Protein AF-0000000085048869 (afdb_homodimer)

Organism: Asticcacaulis excentricus (strain ATCC 15261 / DSM 4724 / KCTC 12464 / NCIMB 9791 / VKM B-1370 / CB 48) (NCBI:txid573065)

pLDDT: mean 92.08, std 17.85, range [15.2, 98.94]

Solvent-accessible surface area (backbone atoms only — not comparable to full-atom values): 56813 Å² total; per-residue (Å²): 141,88,68,90,86,80,84,90,86,91,78,81,74,83,70,75,88,88,70,87,72,85,80,80,77,76,76,71,74,71,75,73,77,73,66,50,45,48,76,35,71,64,70,73,82,61,78,89,55,80,82,59,32,39,22,7,27,61,40,48,70,50,78,78,85,81,79,53,64,50,73,42,52,26,58,82,47,65,34,72,35,74,59,72,57,54,25,37,69,18,43,53,53,34,50,54,54,49,70,65,50,80,67,43,26,20,46,38,41,62,62,29,32,30,27,35,68,62,70,45,73,47,66,56,48,34,31,34,44,36,35,55,25,38,53,95,79,10,12,34,43,33,35,84,65,36,38,71,78,60,56,83,70,67,72,56,49,65,56,51,52,45,37,59,74,67,65,43,58,40,73,39,76,82,66,64,39,79,40,68,50,32,77,36,46,86,42,69,24,39,40,26,36,35,58,84,90,58,76,76,69,92,79,57,74,91,73,65,72,87,77,52,70,68,35,41,46,44,36,28,51,54,68,32,37,50,36,31,34,73,53,40,87,87,60,54,62,69,40,61,37,30,39,30,32,36,18,73,58,31,91,72,17,49,50,54,37,71,39,48,50,91,61,86,71,76,72,19,54,71,62,27,73,52,44,89,44,63,62,42,71,47,66,43,32,30,63,39,73,59,81,41,34,33,35,41,62,53,53,33,90,54,51,29,25,89,78,30,49,33,35,33,28,59,65,84,60,35,33,51,31,36,39,33,21,22,19,41,37,39,59,81,45,77,66,78,46,83,48,45,36,62,23,41,23,45,33,18,42,30,31,31,36,35,27,38,37,36,39,33,31,34,32,29,31,32,24,37,35,41,39,30,57,24,23,21,24,28,38,31,45,35,34,35,34,44,85,34,59,14,47,27,38,42,37,38,20,35,25,28,20,31,24,38,33,46,32,39,36,59,27,48,30,76,29,48,42,26,40,23,39,34,16,29,32,32,33,39,33,49,28,37,25,67,41,69,32,42,41,28,41,21,17,32,61,11,28,40,28,37,41,20,28,29,37,30,23,39,66,39,41,80,54,95,91,37,38,32,37,68,36,36,38,58,60,63,58,69,44,31,26,42,20,28,21,41,45,25,36,37,33,33,36,35,38,40,68,87,43,64,62,64,84,85,46,59,38,34,36,29,41,36,87,48,32,36,30,30,32,40,38,18,31,28,32,77,39,41,58,46,79,48,46,84,39,44,67,40,81,41,46,70,29,20,38,41,63,57,44,57,33,56,46,60,48,46,34,53,54,53,57,68,75,98,145,84,79,80,76,68,81,88,80,90,83,82,72,92,75,73,89,82,72,80,75,76,75,78,75,77,75,72,75,72,76,75,77,75,69,50,44,48,75,36,72,66,72,72,82,62,80,88,54,80,81,57,32,41,24,7,28,62,42,48,71,49,74,78,84,80,79,54,63,50,74,43,53,27,57,82,47,64,34,71,35,76,59,73,58,55,25,36,69,17,42,53,52,34,52,54,53,48,71,66,49,80,67,42,26,21,45,38,41,62,61,28,31,33,27,35,68,63,71,46,73,46,68,57,49,34,30,32,43,34,34,53,24,38,54,96,79,9,11,34,43,34,37,82,66,37,38,72,77,61,56,82,69,69,72,56,48,66,55,51,51,45,37,61,75,68,65,41,57,39,72,38,75,81,66,66,40,76,40,67,50,32,77,35,47,86,42,68,24,39,40,26,36,35,57,86,92,57,76,77,70,91,79,55,76,91,74,64,70,86,77,50,69,69,36,41,47,45,36,28,52,55,68,33,37,51,37,30,34,72,51,40,88,86,60,55,61,67,40,60,37,31,39,31,33,34,17,74,57,32,91,72,16,49,50,54,38,72,40,48,49,91,61,86,69,76,70,20,56,70,62,27,72,50,46,89,45,64,62,42,72,45,67,44,32,29,63,38,71,57,79,41,35,33,34,42,61,52,54,33,91,55,53,28,25,88,77,30,50,32,36,33,28,59,65,85,60,35,34,50,31,36,41,33,21,23,20,42,36,40,58,82,46,77,66,78,46,83,48,46,36,62,23,41,22,44,32,19,43,30,30,32,37,34,26,38,37,35,39,33,30,34,31,28,32,32,25,36,36,40,40,30,58,26,23,20,23,29,37,32,45,36,34,35,33,44,83,35,60,14,47,26,38,42,39,39,21,35,24,29,19,31,24,37,32,45,33,39,35,60,28,49,29,76,30,48,43,27,41,22,38,37,17,28,32,31,32,39,33,47,29,36,26,68,39,69,30,43,40,26,41,20,17,33,62,11,28,42,27,36,42,21,29,29,35,29,22,39,66,37,42,79,54,95,91,37,38,32,36,69,37,36,38,56,60,63,56,69,45,32,27,42,20,29,20,40,43,25,34,35,32,33,34,36,40,41,68,87,45,65,61,64,85,87,46,59,36,35,35,28,42,37,89,48,31,35,30,30,32,40,38,19,31,29,32,77,37,42,59,46,79,50,45,84,40,44,69,39,82,42,46,72,27,21,38,41,62,56,45,56,32,57,47,60,48,47,35,53,54,52,57,69,75,98

Radius of gyration: 37.68 Å; Cα contacts (8 Å, |Δi|>4): 3120; chains: 2; bounding box: 87×112×118 Å

InterPro domains:
  IPR006311 Twin-arginine translocation pathway, signal sequence [PS51318] (1-33)
  IPR011050 Pectin lyase fold/virulence factor [SSF51126] (66-442)
  IPR012334 Pectin lyase fold [G3DSA:2.160.20.10] (70-158)
  IPR024535 Rhamnogalacturonase A/B/Epimerase-like, pectate lyase domain [PF12708] (72-134)

Sequence (1128 aa):
MSDTPSRRDTLRQLSALAGAGLTGMGLSGEALSRTPFTRTHTLPSLKGLPDYSYAGYGFGVAPIPSEPGTVIDVRSFGAKGDGETDDSPAVREALAAAHRVEGKVTLRFPAGRFVLTEVLRIERSNFVFEGAGQDDEGTTLYFPRPLRLVDETQTLKELREYIRKENKRQVEKDRNIDYWFSEYSWSEGFIRVGIPGVRYAEYLPEYDTPPDIVTAGASGAKWTRQLEVADASGITPGQILQIQWFADKGRDSAILRSLYGDTTRTLGQRHYDNPARALISQTTRVISVKGRRLELGDPLLHAVSAAQPARLVRRAFLTDVGIQGLRIEFPDAPAFGHHLEEGYNAIALNEMFDGWVRDVTIHNADSGILTYDSASLTLSGIATTGAREAHYSVHVGNAHNVLVKDVRVANPVVHPLSVNTQATRAVYSRAVVLMRGLIDQHAGANHENLFDAVRLHIRPKKADGVWVHDTWAGGGAPYWQPNHGLHNSTWNLEVVIEGGAPWSAEVTLRGLKQGIGENVIGVYGNRRLSVIYPDAARIEGINVCIEAAPSLYDHQLAQRQTRTMSDTPSRRDTLRQLSALAGAGLTGMGLSGEALSRTPFTRTHTLPSLKGLPDYSYAGYGFGVAPIPSEPGTVIDVRSFGAKGDGETDDSPAVREALAAAHRVEGKVTLRFPAGRFVLTEVLRIERSNFVFEGAGQDDEGTTLYFPRPLRLVDETQTLKELREYIRKENKRQVEKDRNIDYWFSEYSWSEGFIRVGIPGVRYAEYLPEYDTPPDIVTAGASGAKWTRQLEVADASGITPGQILQIQWFADKGRDSAILRSLYGDTTRTLGQRHYDNPARALISQTTRVISVKGRRLELGDPLLHAVSAAQPARLVRRAFLTDVGIQGLRIEFPDAPAFGHHLEEGYNAIALNEMFDGWVRDVTIHNADSGILTYDSASLTLSGIATTGAREAHYSVHVGNAHNVLVKDVRVANPVVHPLSVNTQATRAVYSRAVVLMRGLIDQHAGANHENLFDAVRLHIRPKKADGVWVHDTWAGGGAPYWQPNHGLHNSTWNLEVVIEGGAPWSAEVTLRGLKQGIGENVIGVYGNRRLSVIYPDAARIEGINVCIEAAPSLYDHQLAQRQTRT

Secondary structure (DSSP, 8-state):
-----------------------------------SSEEE-SPPP-TT---GGG-SGGGGTSPPP----EEEEGGGGT---EEEEE-HHHHHHHHHHHHH-SS-EEEE--SEEEE--S-EEE-SSSEEEE-S-SSTTSEEEE--S-HHHH---STTHHHHHHHHHTT-EEEEGGGTEEEEPPTTSSS--SEEE--TTS-S----GGG----EEEEEEEEB-TT-SEEEES--TT--TT-EEEEEE--TTGGG-HHHHHHHTT--SPPPGGGTS-TTS-SEEEEEEEEEEETTEEEESS--SS-BSSSS-EEEEE---EESEEEEEEEEE--------TT-----EEEEEESEEEEEEEEEEEES-SEEEEEESEEEEEEEEEEEESSSPEEEEEEE-SEEEEEEEEEEEES-EEEEEEE-TT-BS-EEES-EE-SS--EEE-SSSBBS-EEES-EEEE--EEETTEEEEE-EE----GGG-SSB-TT-EEEEEEEEE-SSS-TT--EEEE--TTB-S-EEEEEEESS-EEEE-TT-SEEEEETEEETT-S-HHHHHHHHHHHH-/-----------------------------------SSEEE-SPPP-TT---GGG-SGGGGTSPPP----EEEEGGGGT---EEEEE-HHHHHHHHHHHHHSSS-EEEE--SEEEE--S-EEE-SSSEEEE-S-SSTTSEEEE--S-HHHH---STTHHHHHHHHHTT-EEEEGGGTEEEEPPTTSSS--SEEE--TTS-S----GGG----EEEEEEEEB-TT-SEEEES--TT--TT-EEEEEE--TTGGG-HHHHHHHTT--SPPPGGGTS-TTS-SEEEEEEEEEEETTEEEESS--SS-BSSSS-EEEEE---EESEEEEEEEEE--------TT-----EEEEEESEEEEEEEEEEEES-SEEEEEESEEEEEEEEEEEESSSPEEEEEEE-SEEEEEEEEEEEES-EEEEEEE-TT-BS-EEES-EE-SS--EEE-SSSBBS-EEES-EEEE--EEETTEEEEE-EE----GGG-SSB-TT-EEEEEEEEE-SSS-TT--EEEE--TTB-S-EEEEEEESS-EEEE-TT-SEEEEETEEETT-S-HHHHHHHHHHHH-

Nearest PDB structures (foldseek):
  5lw3-assembly1_A  TM=4.711E-01  e=1.594E-05  Azotobacter vinelandii
  9j4l-assembly1_B  TM=4.671E-01  e=1.772E-04  Paenarthrobacter aurescens
  6k0p-assembly1_A  TM=4.301E-01  e=2.065E-03  Paenibacillus glycanilyticus
  6k0n-assembly1_A  TM=3.611E-01  e=6.969E-04  Paenibacillus glycanilyticus
  6k0s-assembly1_A  TM=3.561E-01  e=1.630E-03  Paenibacillus glycanilyticus

Foldseek 3Di:
DDQDDDDDDDDDPPDDDDDPDDDDPDPPPPPPLDFLFAADQDDPDCPPFAQLLLFAFLRNPDDQDDDQPAEQELVVQPFDQAQPDASAVSVVVSLVVQVPDPAAYEYEYFFHEHEYAEAAEDAAANYEYAKQFADNRIYEYEYAAFCLVRPPDCLCVVVVVLQVVVVAFDDDVVVPGTGGFDSQLFDDASHEYDHPPDHRDDRDPVPDDDFAFPWKWAWDAFNAQKTFTPFCVSPDAFAKKKKFWFLQVFPPAVVVCLFANPDPDDAARVRHVDRSDGLAMDIWGFHDDDGRMTGTSGGHNHIDHPRTIMTITDDAAHESYEYERHEYEYDPDADPDRSHGRHQEHYEAERHESYEYARYEYEQGQEDYHYACYENYEYYNYEYYYAYEHAEDYEAENYESHEHEHYEYHYHYPAHAEYEANYASYEYEAYEYQECAAHEQEFHAYDSYEYWLYEYEYAWADDPNATEDARYYYYYDRNRDDSYTANYEYAAYEYEYDDNDDQQGEYEHEHDPGYAAYAYEHYGYSHQYHYDYPHHNYDYHRSYQHPSPSTPNVVSNVVVVVVD/DDDDDDDDDDDDDPDDDDDPPPDCPPPPPPPPQDFLFAADQDDPDCPPFAQLLLFAFLRNPDDQDDDQPAEQELVVQPFDQAQPDASAVSVVVSLVVQVPDPAAYEYEYFFHEHEYAEAAEDAAANYEYAKQFADNRIYEYEYAAFCLVRPPDCLCVVVVVLQVVVVAFDDDVVVPGTGGFDSQLFDDASHEYDHPPDHRDDRDPVPDDDFAFDWKWAWDAFNAQKTFTPACVRPAAFAKKKKFWFLQVFPPAVVVCLFANPDPDDAARVRHVDRSDGLAMDIWGFHDDDGRMTGTSGGHNHIDHPRTIMTITDDAAHESYEYERHEYEYDPDADPDRSHGRHQEHYEAERHERYEYARYEYEQGQEDYHYACYENYEYYNYEYEYAYEHAEDYEAENYESHEHEHYEYHYHYPAHAEYEANYESYEYEAYEYQEQAAHEQEFHAYDSYEYWLYEYEYAWADDPNATEDARYYYYYDSNRDDSYTANYEYYAYEYEYDDNDDQQGEYEHEHDPGYAAYAYEHYAYSHQYHYDYPHHNYHYHRSYQHPSPSTPNVVSNVVVVVVD

Structure (mmCIF, N/CA/C/O backbone):
data_AF-0000000085048869-model_v1
#
loop_
_entity.id
_entity.type
_entity.pdbx_description
1 polymer 'Rhamnogalacturonase A/B/Epimerase-like pectate lyase domain-containing protein'
#
loop_
_atom_site.group_PDB
_atom_site.id
_atom_site.type_symbol
_atom_site.label_atom_id
_atom_site.label_alt_id
_atom_site.label_comp_id
_atom_site.label_asym_id
_atom_site.label_entity_id
_atom_site.label_seq_id
_atom_site.pdbx_PDB_ins_code
_atom_site.Cartn_x
_atom_site.Cartn_y
_atom_site.Cartn_z
_atom_site.occupancy
_atom_site.B_iso_or_equiv
_atom_site.auth_seq_id
_atom_site.auth_comp_id
_atom_site.auth_asym_id
_atom_site.auth_atom_id
_atom_site.pdbx_PDB_model_num
ATOM 1 N N . MET A 1 1 ? 51.969 -28.562 30.25 1 16.73 1 MET A N 1
ATOM 2 C CA . MET A 1 1 ? 52.344 -29.969 30.219 1 16.73 1 MET A CA 1
ATOM 3 C C . MET A 1 1 ? 51.469 -30.797 31.172 1 16.73 1 MET A C 1
ATOM 5 O O . MET A 1 1 ? 51.188 -31.969 30.922 1 16.73 1 MET A O 1
ATOM 9 N N . SER A 1 2 ? 51.656 -30.406 32.312 1 15.2 2 SER A N 1
ATOM 10 C CA . SER A 1 2 ? 51.469 -30.266 33.781 1 15.2 2 SER A CA 1
ATOM 11 C C . SER A 1 2 ? 50 -30.234 34.156 1 15.2 2 SER A C 1
ATOM 13 O O . SER A 1 2 ? 49.281 -29.344 33.719 1 15.2 2 SER A O 1
ATOM 15 N N . ASP A 1 3 ? 49.5 -31.203 34.719 1 17.56 3 ASP A N 1
ATOM 16 C CA . ASP A 1 3 ? 48.875 -32.531 34.781 1 17.56 3 ASP A CA 1
ATOM 17 C C . ASP A 1 3 ? 47.875 -32.625 35.969 1 17.56 3 ASP A C 1
ATOM 19 O O . ASP A 1 3 ? 47.25 -33.656 36.188 1 17.56 3 ASP A O 1
ATOM 23 N N . THR A 1 4 ? 47.938 -31.641 36.812 1 17.92 4 THR A N 1
ATOM 24 C CA . THR A 1 4 ? 47.906 -32.125 38.188 1 17.92 4 THR A CA 1
ATOM 25 C C . THR A 1 4 ? 46.562 -32.812 38.469 1 17.92 4 THR A C 1
ATOM 27 O O . THR A 1 4 ? 45.5 -32.281 38.125 1 17.92 4 THR A O 1
ATOM 30 N N . PRO A 1 5 ? 46.5 -33.875 39.375 1 19.67 5 PRO A N 1
ATOM 31 C CA . PRO A 1 5 ? 46.031 -35.25 39.5 1 19.67 5 PRO A CA 1
ATOM 32 C C . PRO A 1 5 ? 44.562 -35.344 39.938 1 19.67 5 PRO A C 1
ATOM 34 O O . PRO A 1 5 ? 43.719 -35.812 39.188 1 19.67 5 PRO A O 1
ATOM 37 N N . SER A 1 6 ? 44.094 -35.781 41.312 1 15.91 6 SER A N 1
ATOM 38 C CA . SER A 1 6 ? 44.125 -37.062 42 1 15.91 6 SER A CA 1
ATOM 39 C C . SER A 1 6 ? 42.812 -37.312 42.75 1 15.91 6 SER A C 1
ATOM 41 O O . SER A 1 6 ? 42.469 -38.438 43.031 1 15.91 6 SER A O 1
ATOM 43 N N . ARG A 1 7 ? 42.562 -36.344 43.594 1 15.66 7 ARG A N 1
ATOM 44 C CA . ARG A 1 7 ? 42.281 -36.75 44.969 1 15.66 7 ARG A CA 1
ATOM 45 C C . ARG A 1 7 ? 41.188 -37.812 45 1 15.66 7 ARG A C 1
ATOM 47 O O . ARG A 1 7 ? 40.375 -37.906 44.094 1 15.66 7 ARG A O 1
ATOM 54 N N . ARG A 1 8 ? 40.594 -38.125 46.188 1 16.28 8 ARG A N 1
ATOM 55 C CA . ARG A 1 8 ? 40.312 -39.094 47.25 1 16.28 8 ARG A CA 1
ATOM 56 C C . ARG A 1 8 ? 39 -39.812 47 1 16.28 8 ARG A C 1
ATOM 58 O O . ARG A 1 8 ? 38.156 -39.344 46.281 1 16.28 8 ARG A O 1
ATOM 65 N N . ASP A 1 9 ? 38.594 -40.875 47.719 1 15.55 9 ASP A N 1
ATOM 66 C CA . ASP A 1 9 ? 38.25 -42.281 47.875 1 15.55 9 ASP A CA 1
ATOM 67 C C . ASP A 1 9 ? 36.719 -42.469 47.875 1 15.55 9 ASP A C 1
ATOM 69 O O . ASP A 1 9 ? 36.188 -43.312 47.125 1 15.55 9 ASP A O 1
ATOM 73 N N . THR A 1 10 ? 36.062 -42.438 49.156 1 16.64 10 THR A N 1
ATOM 74 C CA . THR A 1 10 ? 35.406 -43.531 49.844 1 16.64 10 THR A CA 1
ATOM 75 C C . THR A 1 10 ? 33.969 -43.719 49.375 1 16.64 10 THR A C 1
ATOM 77 O O . THR A 1 10 ? 33.312 -42.75 49.031 1 16.64 10 THR A O 1
ATOM 80 N N . LEU A 1 11 ? 33.312 -45.125 49.438 1 16.56 11 LEU A N 1
ATOM 81 C CA . LEU A 1 11 ? 32.531 -46.25 48.938 1 16.56 11 LEU A CA 1
ATOM 82 C C . LEU A 1 11 ? 31.109 -46.219 49.5 1 16.56 11 LEU A C 1
ATOM 84 O O . LEU A 1 11 ? 30.297 -47.094 49.219 1 16.56 11 LEU A O 1
ATOM 88 N N . ARG A 1 12 ? 30.766 -45.25 50.375 1 16.03 12 ARG A N 1
ATOM 89 C CA . ARG A 1 12 ? 29.844 -45.812 51.344 1 16.03 12 ARG A CA 1
ATOM 90 C C . ARG A 1 12 ? 28.625 -46.406 50.656 1 16.03 12 ARG A C 1
ATOM 92 O O . ARG A 1 12 ? 28.141 -45.875 49.656 1 16.03 12 ARG A O 1
ATOM 99 N N . GLN A 1 13 ? 27.938 -47.562 51.312 1 15.99 13 GLN A N 1
ATOM 100 C CA . GLN A 1 13 ? 27.203 -48.812 51.031 1 15.99 13 GLN A CA 1
ATOM 101 C C . GLN A 1 13 ? 25.734 -48.5 50.75 1 15.99 13 GLN A C 1
ATOM 103 O O . GLN A 1 13 ? 24.891 -48.562 51.656 1 15.99 13 GLN A O 1
ATOM 108 N N . LEU A 1 14 ? 25.312 -47.406 50.281 1 17.34 14 LEU A N 1
ATOM 109 C CA . LEU A 1 14 ? 23.875 -47.344 50.562 1 17.34 14 LEU A CA 1
ATOM 110 C C . LEU A 1 14 ? 23.156 -48.469 49.844 1 17.34 14 LEU A C 1
ATOM 112 O O . LEU A 1 14 ? 23 -48.438 48.625 1 17.34 14 LEU A O 1
ATOM 116 N N . SER A 1 15 ? 23.391 -49.75 50.406 1 15.72 15 SER A N 1
ATOM 117 C CA . SER A 1 15 ? 22.875 -50.906 49.688 1 15.72 15 SER A CA 1
ATOM 118 C C . SER A 1 15 ? 21.375 -50.812 49.469 1 15.72 15 SER A C 1
ATOM 120 O O . SER A 1 15 ? 20.859 -51.125 48.375 1 15.72 15 SER A O 1
ATOM 122 N N . ALA A 1 16 ? 20.672 -50.688 50.594 1 16.44 16 ALA A N 1
ATOM 123 C CA . ALA A 1 16 ? 19.844 -51.875 50.906 1 16.44 16 ALA A CA 1
ATOM 124 C C . ALA A 1 16 ? 18.688 -52 49.906 1 16.44 16 ALA A C 1
ATOM 126 O O . ALA A 1 16 ? 18.484 -53.062 49.312 1 16.44 16 ALA A O 1
ATOM 127 N N . LEU A 1 17 ? 17.422 -51.562 50.312 1 17.72 17 LEU A N 1
ATOM 128 C CA . LEU A 1 17 ? 16.344 -52.562 50.5 1 17.72 17 LEU A CA 1
ATOM 129 C C . LEU A 1 17 ? 15.648 -52.812 49.156 1 17.72 17 LEU A C 1
ATOM 131 O O . LEU A 1 17 ? 15.68 -52 48.25 1 17.72 17 LEU A O 1
ATOM 135 N N . ALA A 1 18 ? 14.656 -53.938 49.219 1 18.75 18 ALA A N 1
ATOM 136 C CA . ALA A 1 18 ? 14.047 -55.094 48.562 1 18.75 18 ALA A CA 1
ATOM 137 C C . ALA A 1 18 ? 13.055 -54.656 47.469 1 18.75 18 ALA A C 1
ATOM 139 O O . ALA A 1 18 ? 12.633 -53.5 47.438 1 18.75 18 ALA A O 1
ATOM 140 N N . GLY A 1 19 ? 12.297 -55.688 46.969 1 18.33 19 GLY A N 1
ATOM 141 C CA . GLY A 1 19 ? 11.648 -56.438 45.906 1 18.33 19 GLY A CA 1
ATOM 142 C C . GLY A 1 19 ? 10.234 -55.969 45.625 1 18.33 19 GLY A C 1
ATOM 143 O O . GLY A 1 19 ? 9.453 -56.656 45 1 18.33 19 GLY A O 1
ATOM 144 N N . ALA A 1 20 ? 9.758 -54.812 46.219 1 20.17 20 ALA A N 1
ATOM 145 C CA . ALA A 1 20 ? 8.32 -55.062 46.281 1 20.17 20 ALA A CA 1
ATOM 146 C C . ALA A 1 20 ? 7.77 -55.375 44.875 1 20.17 20 ALA A C 1
ATOM 148 O O . ALA A 1 20 ? 8.133 -54.75 43.906 1 20.17 20 ALA A O 1
ATOM 149 N N . GLY A 1 21 ? 7.086 -56.594 44.719 1 18.38 21 GLY A N 1
ATOM 150 C CA . GLY A 1 21 ? 6.531 -57.406 43.656 1 18.38 21 GLY A CA 1
ATOM 151 C C . GLY A 1 21 ? 5.5 -56.688 42.812 1 18.38 21 GLY A C 1
ATOM 152 O O . GLY A 1 21 ? 5.191 -57.125 41.688 1 18.38 21 GLY A O 1
ATOM 153 N N . LEU A 1 22 ? 4.684 -55.719 43.312 1 22.83 22 LEU A N 1
ATOM 154 C CA . LEU A 1 22 ? 3.332 -56.094 42.906 1 22.83 22 LEU A CA 1
ATOM 155 C C . LEU A 1 22 ? 3.207 -56.125 41.406 1 22.83 22 LEU A C 1
ATOM 157 O O . LEU A 1 22 ? 3.992 -55.5 40.688 1 22.83 22 LEU A O 1
ATOM 161 N N . THR A 1 23 ? 1.918 -56.594 40.938 1 23.67 23 THR A N 1
ATOM 162 C CA . THR A 1 23 ? 1.077 -57.344 40 1 23.67 23 THR A CA 1
ATOM 163 C C . THR A 1 23 ? 0.809 -56.531 38.75 1 23.67 23 THR A C 1
ATOM 165 O O . THR A 1 23 ? 0.831 -55.312 38.781 1 23.67 23 THR A O 1
ATOM 168 N N . GLY A 1 24 ? 0.705 -57.219 37.625 1 22.95 24 GLY A N 1
ATOM 169 C CA . GLY A 1 24 ? 0.557 -57.094 36.156 1 22.95 24 GLY A CA 1
ATOM 170 C C . GLY A 1 24 ? -0.695 -56.344 35.75 1 22.95 24 GLY A C 1
ATOM 171 O O . GLY A 1 24 ? -1.769 -56.938 35.625 1 22.95 24 GLY A O 1
ATOM 172 N N . MET A 1 25 ? -1.174 -55.25 36.5 1 29.92 25 MET A N 1
ATOM 173 C CA . MET A 1 25 ? -2.471 -54.938 35.906 1 29.92 25 MET A CA 1
ATOM 174 C C . MET A 1 25 ? -2.355 -54.75 34.406 1 29.92 25 MET A C 1
ATOM 176 O O . MET A 1 25 ? -1.444 -54.062 33.906 1 29.92 25 MET A O 1
ATOM 180 N N . GLY A 1 26 ? -3.018 -55.656 33.656 1 26.78 26 GLY A N 1
ATOM 181 C CA . GLY A 1 26 ? -3.193 -55.75 32.219 1 26.78 26 GLY A CA 1
ATOM 182 C C . GLY A 1 26 ? -3.625 -54.438 31.578 1 26.78 26 GLY A C 1
ATOM 183 O O . GLY A 1 26 ? -4.516 -53.75 32.094 1 26.78 26 GLY A O 1
ATOM 184 N N . LEU A 1 27 ? -2.68 -53.719 30.906 1 28.52 27 LEU A N 1
ATOM 185 C CA . LEU A 1 27 ? -2.846 -52.625 29.953 1 28.52 27 LEU A CA 1
ATOM 186 C C . LEU A 1 27 ? -4.008 -52.906 29 1 28.52 27 LEU A C 1
ATOM 188 O O . LEU A 1 27 ? -4.016 -53.906 28.312 1 28.52 27 LEU A O 1
ATOM 192 N N . SER A 1 28 ? -5.266 -52.594 29.5 1 31.55 28 SER A N 1
ATOM 193 C CA . SER A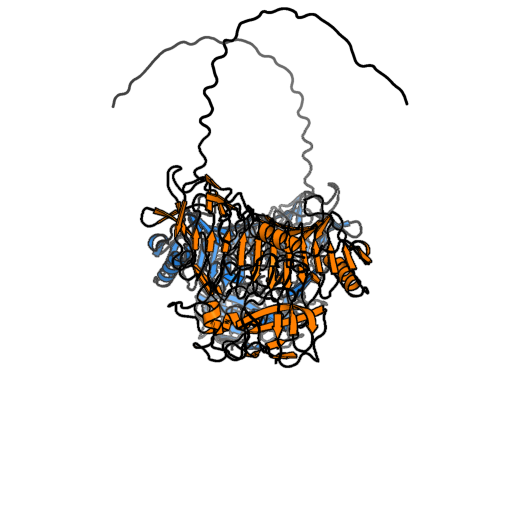 1 28 ? -6.355 -52.594 28.531 1 31.55 28 SER A CA 1
ATOM 194 C C . SER A 1 28 ? -5.898 -52.062 27.188 1 31.55 28 SER A C 1
ATOM 196 O O . SER A 1 28 ? -5.039 -51.156 27.141 1 31.55 28 SER A O 1
ATOM 198 N N . GLY A 1 29 ? -5.98 -52.906 26.219 1 30.55 29 GLY A N 1
ATOM 199 C CA . GLY A 1 29 ? -5.723 -52.562 24.828 1 30.55 29 GLY A CA 1
ATOM 200 C C . GLY A 1 29 ? -6.238 -51.219 24.422 1 30.55 29 GLY A C 1
ATOM 201 O O . GLY A 1 29 ? -7.352 -50.844 24.797 1 30.55 29 GLY A O 1
ATOM 202 N N . GLU A 1 30 ? -5.371 -50.219 24.406 1 32.53 30 GLU A N 1
ATOM 203 C CA . GLU A 1 30 ? -5.629 -48.969 23.672 1 32.53 30 GLU A CA 1
ATOM 204 C C . GLU A 1 30 ? -6.562 -49.219 22.484 1 32.53 30 GLU A C 1
ATOM 206 O O . GLU A 1 30 ? -6.301 -50.094 21.656 1 32.53 30 GLU A O 1
ATOM 211 N N . ALA A 1 31 ? -7.852 -49.188 22.641 1 35.34 31 ALA A N 1
ATOM 212 C CA . ALA A 1 31 ? -8.734 -49.188 21.484 1 35.34 31 ALA A CA 1
ATOM 213 C C . ALA A 1 31 ? -8.047 -48.562 20.281 1 35.34 31 ALA A C 1
ATOM 215 O O . ALA A 1 31 ? -7.73 -47.375 20.297 1 35.34 31 ALA A O 1
ATOM 216 N N . LEU A 1 32 ? -7.023 -49.125 19.688 1 38.56 32 LEU A N 1
ATOM 217 C CA . LEU A 1 32 ? -6.484 -48.625 18.422 1 38.56 32 LEU A CA 1
ATOM 218 C C . LEU A 1 32 ? -7.574 -47.969 17.578 1 38.56 32 LEU A C 1
ATOM 220 O O . LEU A 1 32 ? -8.555 -48.625 17.203 1 38.56 32 LEU A O 1
ATOM 224 N N . SER A 1 33 ? -8.047 -46.781 17.812 1 47.62 33 SER A N 1
ATOM 225 C CA . SER A 1 33 ? -8.961 -45.969 17.031 1 47.62 33 SER A CA 1
ATOM 226 C C . SER A 1 33 ? -8.852 -46.312 15.539 1 47.62 33 SER A C 1
ATOM 228 O O . SER A 1 33 ? -7.77 -46.219 14.953 1 47.62 33 SER A O 1
ATOM 230 N N . ARG A 1 34 ? -9.508 -47.156 14.961 1 58.44 34 ARG A N 1
ATOM 231 C CA . ARG A 1 34 ? -9.578 -47.656 13.602 1 58.44 34 ARG A CA 1
ATOM 232 C C . ARG A 1 34 ? -9.562 -46.531 12.578 1 58.44 34 ARG A C 1
ATOM 234 O O . ARG A 1 34 ? -10.336 -45.594 12.688 1 58.44 34 ARG A O 1
ATOM 241 N N . THR A 1 35 ? -8.477 -46.375 11.836 1 82.12 35 THR A N 1
ATOM 242 C CA . THR A 1 35 ? -8.422 -45.469 10.703 1 82.12 35 THR A CA 1
ATOM 243 C C . THR A 1 35 ? -9.586 -45.719 9.742 1 82.12 35 THR A C 1
ATOM 245 O O . THR A 1 35 ? -9.883 -46.875 9.414 1 82.12 35 THR A O 1
ATOM 248 N N . PRO A 1 36 ? -10.391 -44.781 9.391 1 89.38 36 PRO A N 1
ATOM 249 C CA . PRO A 1 36 ? -11.609 -44.938 8.594 1 89.38 36 PRO A CA 1
ATOM 250 C C . PRO A 1 36 ? -11.32 -45.219 7.117 1 89.38 36 PRO A C 1
ATOM 252 O O . PRO A 1 36 ? -12.062 -44.75 6.242 1 89.38 36 PRO A O 1
ATOM 255 N N . PHE A 1 37 ? -10.148 -45.812 6.773 1 94.56 37 PHE A N 1
ATOM 256 C CA . PHE A 1 37 ? -9.812 -46.156 5.398 1 94.56 37 PHE A CA 1
ATOM 257 C C . PHE A 1 37 ? -8.984 -47.406 5.34 1 94.56 37 PHE A C 1
ATOM 259 O O . PHE A 1 37 ? -8.484 -47.875 6.367 1 94.56 37 PHE A O 1
ATOM 266 N N . THR A 1 38 ? -8.906 -48.062 4.203 1 96.19 38 THR A N 1
ATOM 267 C CA . THR A 1 38 ? -8.117 -49.281 3.986 1 96.19 38 THR A CA 1
ATOM 268 C C . THR A 1 38 ? -6.906 -48.969 3.107 1 96.19 38 THR A C 1
ATOM 270 O O . THR A 1 38 ? -6.828 -47.906 2.482 1 96.19 38 THR A O 1
ATOM 273 N N . ARG A 1 39 ? -6.035 -49.875 3.152 1 96.5 39 ARG A N 1
ATOM 274 C CA . ARG A 1 39 ? -4.844 -49.812 2.312 1 96.5 39 ARG A CA 1
ATOM 275 C C . ARG A 1 39 ? -4.836 -50.938 1.29 1 96.5 39 ARG A C 1
ATOM 277 O O . ARG A 1 39 ? -5.238 -52.062 1.598 1 96.5 39 ARG A O 1
ATOM 284 N N . THR A 1 40 ? -4.535 -50.594 0.108 1 96.81 40 THR A N 1
ATOM 285 C CA . THR A 1 40 ? -4.504 -51.625 -0.913 1 96.81 40 THR A CA 1
ATOM 286 C C . THR A 1 40 ? -3.117 -51.75 -1.546 1 96.81 40 THR A C 1
ATOM 288 O O . THR A 1 40 ? -2.438 -50.719 -1.722 1 96.81 40 THR A O 1
ATOM 291 N N . HIS A 1 41 ? -2.736 -52.906 -1.902 1 96.44 41 HIS A N 1
ATOM 292 C CA . HIS A 1 41 ? -1.483 -53.156 -2.607 1 96.44 41 HIS A CA 1
ATOM 293 C C . HIS A 1 41 ? -1.732 -53.5 -4.078 1 96.44 41 HIS A C 1
ATOM 295 O O . HIS A 1 41 ? -0.805 -53.844 -4.805 1 96.44 41 HIS A O 1
ATOM 301 N N . THR A 1 42 ? -2.889 -53.344 -4.473 1 96.56 42 THR A N 1
ATOM 302 C CA . THR A 1 42 ? -3.244 -53.5 -5.883 1 96.56 42 THR A CA 1
ATOM 303 C C . THR A 1 42 ? -3.125 -52.156 -6.609 1 96.56 42 THR A C 1
ATOM 305 O O . THR A 1 42 ? -3.672 -51.156 -6.156 1 96.56 42 THR A O 1
ATOM 308 N N . LEU A 1 43 ? -2.445 -52.156 -7.695 1 97.19 43 LEU A N 1
ATOM 309 C CA . LEU A 1 43 ? -2.279 -50.969 -8.5 1 97.19 43 LEU A CA 1
ATOM 310 C C . LEU A 1 43 ? -3.502 -50.719 -9.383 1 97.19 43 LEU A C 1
ATOM 312 O O . LEU A 1 43 ? -3.867 -51.562 -10.188 1 97.19 43 LEU A O 1
ATOM 316 N N . PRO A 1 44 ? -4.18 -49.625 -9.172 1 96.94 44 PRO A N 1
ATOM 317 C CA . PRO A 1 44 ? -5.254 -49.312 -10.117 1 96.94 44 PRO A CA 1
ATOM 318 C C . PRO A 1 44 ? -4.762 -49.219 -11.562 1 96.94 44 PRO A C 1
ATOM 320 O O . PRO A 1 44 ? -3.582 -48.938 -11.797 1 96.94 44 PRO A O 1
ATOM 323 N N . SER A 1 45 ? -5.676 -49.406 -12.461 1 96.75 45 SER A N 1
ATOM 324 C CA . SER A 1 45 ? -5.305 -49.312 -13.867 1 96.75 45 SER A CA 1
ATOM 325 C C . SER A 1 45 ? -4.77 -47.938 -14.203 1 96.75 45 SER A C 1
ATOM 327 O O . SER A 1 45 ? -5.348 -46.906 -13.789 1 96.75 45 SER A O 1
ATOM 329 N N . LEU A 1 46 ? -3.715 -47.875 -14.906 1 97.06 46 LEU A N 1
ATOM 330 C CA . LEU A 1 46 ? -3.143 -46.625 -15.32 1 97.06 46 LEU A CA 1
ATOM 331 C C . LEU A 1 46 ? -3.592 -46.25 -16.734 1 97.06 46 LEU A C 1
ATOM 333 O O . LEU A 1 46 ? -3.199 -45.219 -17.266 1 97.06 46 LEU A O 1
ATOM 337 N N . LYS A 1 47 ? -4.41 -47.125 -17.297 1 94.31 47 LYS A N 1
ATOM 338 C CA . LYS A 1 47 ? -4.934 -46.812 -18.641 1 94.31 47 LYS A CA 1
ATOM 339 C C . LYS A 1 47 ? -5.73 -45.531 -18.641 1 94.31 47 LYS A C 1
ATOM 341 O O . LYS A 1 47 ? -6.516 -45.25 -17.734 1 94.31 47 LYS A O 1
ATOM 346 N N . GLY A 1 48 ? -5.422 -44.688 -19.609 1 94 48 GLY A N 1
ATOM 347 C CA . GLY A 1 48 ? -6.148 -43.438 -19.75 1 94 48 GLY A CA 1
ATOM 348 C C . GLY A 1 48 ? -5.527 -42.312 -18.969 1 94 48 GLY A C 1
ATOM 349 O O . GLY A 1 48 ? -6.027 -41.188 -19 1 94 48 GLY A O 1
ATOM 350 N N . LEU A 1 49 ? -4.48 -42.594 -18.25 1 97.31 49 LEU A N 1
ATOM 351 C CA . LEU A 1 49 ? -3.74 -41.531 -17.562 1 97.31 49 LEU A CA 1
ATOM 352 C C . LEU A 1 49 ? -2.494 -41.156 -18.359 1 97.31 49 LEU A C 1
ATOM 354 O O . LEU A 1 49 ? -1.831 -42 -18.938 1 97.31 49 LEU A O 1
ATOM 358 N N . PRO A 1 50 ? -2.23 -39.844 -18.422 1 97.5 50 PRO A N 1
ATOM 359 C CA . PRO A 1 50 ? -0.962 -39.406 -19.016 1 97.5 50 PRO A CA 1
ATOM 360 C C . PRO A 1 50 ? 0.254 -39.906 -18.25 1 97.5 50 PRO A C 1
ATOM 362 O O . PRO A 1 50 ? 0.125 -40.344 -17.094 1 97.5 50 PRO A O 1
ATOM 365 N N . ASP A 1 51 ? 1.405 -39.969 -18.906 1 98.25 51 ASP A N 1
ATOM 366 C CA . ASP A 1 51 ? 2.67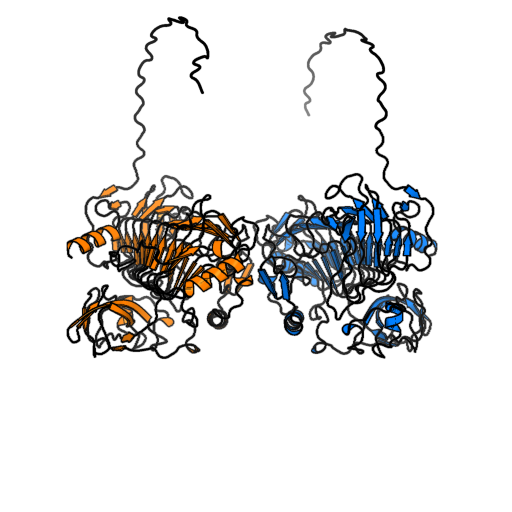2 -40.188 -18.219 1 98.25 51 ASP A CA 1
ATOM 367 C C . ASP A 1 51 ? 3.193 -38.875 -17.625 1 98.25 51 ASP A C 1
ATOM 369 O O . ASP A 1 51 ? 3.82 -38.062 -18.312 1 98.25 51 ASP A O 1
ATOM 373 N N . TYR A 1 52 ? 3.035 -38.75 -16.344 1 98.62 52 TYR A N 1
ATOM 374 C CA . TYR A 1 52 ? 3.379 -37.5 -15.648 1 98.62 52 TYR A CA 1
ATOM 375 C C . TYR A 1 52 ? 4.863 -37.469 -15.297 1 98.62 52 TYR A C 1
ATOM 377 O O . TYR A 1 52 ? 5.367 -36.469 -14.812 1 98.62 52 TYR A O 1
ATOM 385 N N . SER A 1 53 ? 5.625 -38.5 -15.57 1 98.44 53 SER A N 1
ATOM 386 C CA . SER A 1 53 ? 6.977 -38.688 -15.055 1 98.44 53 SER A CA 1
ATOM 387 C C . SER A 1 53 ? 7.969 -37.75 -15.75 1 98.44 53 SER A C 1
ATOM 389 O O . SER A 1 53 ? 9.141 -37.688 -15.375 1 98.44 53 SER A O 1
ATOM 391 N N . TYR A 1 54 ? 7.508 -37.031 -16.75 1 98.56 54 TYR A N 1
ATOM 392 C CA . TYR A 1 54 ? 8.398 -36.125 -17.484 1 98.56 54 TYR A CA 1
ATOM 393 C C . TYR A 1 54 ? 8.477 -34.75 -16.828 1 98.56 54 TYR A C 1
ATOM 395 O O . TYR A 1 54 ? 9.289 -33.906 -17.219 1 98.56 54 TYR A O 1
ATOM 403 N N . ALA A 1 55 ? 7.617 -34.5 -15.844 1 98.75 55 ALA A N 1
ATOM 404 C CA . ALA A 1 55 ? 7.688 -33.25 -15.117 1 98.75 55 ALA A CA 1
ATOM 405 C C . ALA A 1 55 ? 9.016 -33.125 -14.367 1 98.75 55 ALA A C 1
ATOM 407 O O . ALA A 1 55 ? 9.5 -34.094 -13.781 1 98.75 55 ALA A O 1
ATOM 408 N N . GLY A 1 56 ? 9.602 -31.891 -14.484 1 98.69 56 GLY A N 1
ATOM 409 C CA . GLY A 1 56 ? 10.805 -31.594 -13.727 1 98.69 56 GLY A CA 1
ATOM 410 C C . GLY A 1 56 ? 12 -31.266 -14.602 1 98.69 56 GLY A C 1
ATOM 411 O O . GLY A 1 56 ? 11.93 -31.406 -15.828 1 98.69 56 GLY A O 1
ATOM 412 N N . TYR A 1 57 ? 13.039 -30.844 -13.922 1 98.44 57 TYR A N 1
ATOM 413 C CA . TYR A 1 57 ? 14.305 -30.531 -14.586 1 98.44 57 TYR A CA 1
ATOM 414 C C . TYR A 1 57 ? 14.781 -31.703 -15.43 1 98.44 57 TYR A C 1
ATOM 416 O O . TYR A 1 57 ? 14.773 -32.844 -14.969 1 98.44 57 TYR A O 1
ATOM 424 N N . GLY A 1 58 ? 15.148 -31.453 -16.719 1 97.56 58 GLY A N 1
ATOM 425 C CA . GLY A 1 58 ? 15.648 -32.5 -17.594 1 97.56 58 GLY A CA 1
ATOM 426 C C . GLY A 1 58 ? 14.648 -33.625 -17.797 1 97.56 58 GLY A C 1
ATOM 427 O O . GLY A 1 58 ? 15.031 -34.812 -17.812 1 97.56 58 GLY A O 1
ATOM 428 N N . PHE A 1 59 ? 13.359 -33.25 -17.766 1 97.38 59 PHE A N 1
ATOM 429 C CA . PHE A 1 59 ? 12.25 -34.188 -17.969 1 97.38 59 PHE A CA 1
ATOM 430 C C . PHE A 1 59 ? 12.203 -35.219 -16.859 1 97.38 59 PHE A C 1
ATOM 432 O O . PHE A 1 59 ? 11.852 -36.375 -17.109 1 97.38 59 PHE A O 1
ATOM 439 N N . GLY A 1 60 ? 12.695 -34.844 -15.664 1 95.19 60 GLY A N 1
ATOM 440 C CA . GLY A 1 60 ? 12.531 -35.625 -14.453 1 95.19 60 GLY A CA 1
ATOM 441 C C . GLY A 1 60 ? 13.68 -36.594 -14.203 1 95.19 60 GLY A C 1
ATOM 442 O O . GLY A 1 60 ? 13.789 -37.156 -13.125 1 95.19 60 GLY A O 1
ATOM 443 N N . VAL A 1 61 ? 14.609 -36.719 -15.078 1 92.94 61 VAL A N 1
ATOM 444 C CA . VAL A 1 61 ? 15.609 -37.781 -14.922 1 92.94 61 VAL A CA 1
ATOM 445 C C . VAL A 1 61 ? 17 -37.156 -14.781 1 92.94 61 VAL A C 1
ATOM 447 O O . VAL A 1 61 ? 17.891 -37.75 -14.164 1 92.94 61 VAL A O 1
ATOM 450 N N . ALA A 1 62 ? 17.281 -36.062 -15.367 1 91.06 62 ALA A N 1
ATOM 451 C CA . ALA A 1 62 ? 18.594 -35.438 -15.266 1 91.06 62 ALA A CA 1
ATOM 452 C C . ALA A 1 62 ? 18.828 -34.875 -13.859 1 91.06 62 ALA A C 1
ATOM 454 O O . ALA A 1 62 ? 17.906 -34.312 -13.25 1 91.06 62 ALA A O 1
ATOM 455 N N . PRO A 1 63 ? 19.953 -35.062 -13.367 1 92.88 63 PRO A N 1
ATOM 456 C CA . PRO A 1 63 ? 20.25 -34.438 -12.078 1 92.88 63 PRO A CA 1
ATOM 457 C C . PRO A 1 63 ? 20.391 -32.938 -12.172 1 92.88 63 PRO A C 1
ATOM 459 O O . PRO A 1 63 ? 20.938 -32.406 -13.156 1 92.88 63 PRO A O 1
ATOM 462 N N . ILE A 1 64 ? 19.906 -32.219 -11.234 1 95 64 ILE A N 1
ATOM 463 C CA . ILE A 1 64 ? 20.156 -30.781 -11.125 1 95 64 ILE A CA 1
ATOM 464 C C . ILE A 1 64 ? 21.656 -30.531 -10.938 1 95 64 ILE A C 1
ATOM 466 O O . ILE A 1 64 ? 22.297 -31.172 -10.094 1 95 64 ILE A O 1
ATOM 470 N N . PRO A 1 65 ? 22.172 -29.641 -11.688 1 93.06 65 PRO A N 1
ATOM 471 C CA . PRO A 1 65 ? 23.609 -29.391 -11.602 1 93.06 65 PRO A CA 1
ATOM 472 C C . PRO A 1 65 ? 24.062 -28.969 -10.211 1 93.06 65 PRO A C 1
ATOM 474 O O . PRO A 1 65 ? 23.375 -28.203 -9.539 1 93.06 65 PRO A O 1
ATOM 477 N N . SER A 1 66 ? 25.266 -29.469 -9.797 1 90.06 66 SER A N 1
ATOM 478 C CA . SER A 1 66 ? 25.766 -29.188 -8.453 1 90.06 66 SER A CA 1
ATOM 479 C C . SER A 1 66 ? 26.984 -28.281 -8.508 1 90.06 66 SER A C 1
ATOM 481 O O . SER A 1 66 ? 27.328 -27.625 -7.512 1 90.06 66 SER A O 1
ATOM 483 N N . GLU A 1 67 ? 27.672 -28.234 -9.617 1 91.81 67 GLU A N 1
ATOM 484 C CA . GLU A 1 67 ? 28.875 -27.422 -9.742 1 91.81 67 GLU A CA 1
ATOM 485 C C . GLU A 1 67 ? 28.531 -25.938 -9.781 1 91.81 67 GLU A C 1
ATOM 487 O O . GLU A 1 67 ? 27.719 -25.5 -10.602 1 91.81 67 GLU A O 1
ATOM 492 N N . PRO A 1 68 ? 29.219 -25.172 -9.023 1 93.5 68 PRO A N 1
ATOM 493 C CA . PRO A 1 68 ? 28.828 -23.766 -8.906 1 93.5 68 PRO A CA 1
ATOM 494 C C . PRO A 1 68 ? 29.391 -22.906 -10.039 1 93.5 68 PRO A C 1
ATOM 496 O O . PRO A 1 68 ? 28.891 -21.812 -10.281 1 93.5 68 PRO A O 1
ATOM 499 N N . GLY A 1 69 ? 30.359 -23.328 -10.773 1 97 69 GLY A N 1
ATOM 500 C CA . GLY A 1 69 ? 31.047 -22.438 -11.688 1 97 69 GLY A CA 1
ATOM 501 C C . GLY A 1 69 ? 31.797 -21.328 -10.977 1 97 69 GLY A C 1
ATOM 502 O O . GLY A 1 69 ? 32.406 -21.547 -9.914 1 97 69 GLY A O 1
ATOM 503 N N . THR A 1 70 ? 31.844 -20.109 -11.672 1 98 70 THR A N 1
ATOM 504 C CA . THR A 1 70 ? 32.469 -18.953 -11.023 1 98 70 THR A CA 1
ATOM 505 C C . THR A 1 70 ? 31.547 -18.422 -9.914 1 98 70 THR A C 1
ATOM 507 O O . THR A 1 70 ? 30.359 -18.203 -10.117 1 98 70 THR A O 1
ATOM 510 N N . VAL A 1 71 ? 32.156 -18.234 -8.758 1 98.12 71 VAL A N 1
ATOM 511 C CA . VAL A 1 71 ? 31.375 -17.766 -7.613 1 98.12 71 VAL A CA 1
ATOM 512 C C . VAL A 1 71 ? 31.609 -16.281 -7.395 1 98.12 71 VAL A C 1
ATOM 514 O O . VAL A 1 71 ? 32.75 -15.828 -7.301 1 98.12 71 VAL A O 1
ATOM 517 N N . ILE A 1 72 ? 30.531 -15.492 -7.344 1 98.62 72 ILE A N 1
ATOM 518 C CA . ILE A 1 72 ? 30.531 -14.086 -6.973 1 98.62 72 ILE A CA 1
ATOM 519 C C . ILE A 1 72 ? 29.891 -13.914 -5.598 1 98.62 72 ILE A C 1
ATOM 521 O O . ILE A 1 72 ? 28.688 -14.156 -5.434 1 98.62 72 ILE A O 1
ATOM 525 N N . ASP A 1 73 ? 30.719 -13.531 -4.656 1 98 73 ASP A N 1
ATOM 526 C CA . ASP A 1 73 ? 30.234 -13.289 -3.303 1 98 73 ASP A CA 1
ATOM 527 C C . ASP A 1 73 ? 29.766 -11.844 -3.139 1 98 73 ASP A C 1
ATOM 529 O O . ASP A 1 73 ? 30.516 -10.906 -3.439 1 98 73 ASP A O 1
ATOM 533 N N . VAL A 1 74 ? 28.547 -11.68 -2.578 1 98.69 74 VAL A N 1
ATOM 534 C CA . VAL A 1 74 ? 27.984 -10.344 -2.498 1 98.69 74 VAL A CA 1
ATOM 535 C C . VAL A 1 74 ? 28.797 -9.484 -1.537 1 98.69 74 VAL A C 1
ATOM 537 O O . VAL A 1 74 ? 28.844 -8.258 -1.661 1 98.69 74 VAL A O 1
ATOM 540 N N . ARG A 1 75 ? 29.562 -10.109 -0.589 1 97.62 75 ARG A N 1
ATOM 541 C CA . ARG A 1 75 ? 30.391 -9.383 0.366 1 97.62 75 ARG A CA 1
ATOM 542 C C . ARG A 1 75 ? 31.547 -8.672 -0.338 1 97.62 75 ARG A C 1
ATOM 544 O O . ARG A 1 75 ? 32 -7.625 0.117 1 97.62 75 ARG A O 1
ATOM 551 N N . SER A 1 76 ? 31.922 -9.172 -1.457 1 98.31 76 SER A N 1
ATOM 552 C CA . SER A 1 76 ? 33.031 -8.578 -2.227 1 98.31 76 SER A CA 1
ATOM 553 C C . SER A 1 76 ? 32.594 -7.234 -2.822 1 98.31 76 SER A C 1
ATOM 555 O O . SER A 1 76 ? 33.469 -6.461 -3.266 1 98.31 76 SER A O 1
ATOM 557 N N . PHE A 1 77 ? 31.359 -7.012 -2.762 1 98.44 77 PHE A N 1
ATOM 558 C CA . PHE A 1 77 ? 30.859 -5.766 -3.326 1 98.44 77 PHE A CA 1
ATOM 559 C C . PHE A 1 77 ? 30.281 -4.871 -2.232 1 98.44 77 PHE A C 1
ATOM 561 O O . PHE A 1 77 ? 29.625 -3.869 -2.525 1 98.44 77 PHE A O 1
ATOM 568 N N . GLY A 1 78 ? 30.391 -5.301 -0.966 1 98.12 78 GLY A N 1
ATOM 569 C CA . GLY A 1 78 ? 30.094 -4.414 0.142 1 98.12 78 GLY A CA 1
ATOM 570 C C . GLY A 1 78 ? 28.812 -4.797 0.875 1 98.12 78 GLY A C 1
ATOM 571 O O . GLY A 1 78 ? 28.406 -4.113 1.816 1 98.12 78 GLY A O 1
ATOM 572 N N . ALA A 1 79 ? 28.156 -5.887 0.511 1 98.31 79 ALA A N 1
ATOM 573 C CA . ALA A 1 79 ? 26.984 -6.328 1.255 1 98.31 79 ALA A CA 1
ATOM 574 C C . ALA A 1 79 ? 27.344 -6.715 2.686 1 98.31 79 ALA A C 1
ATOM 576 O O . ALA A 1 79 ? 28.344 -7.418 2.91 1 98.31 79 ALA A O 1
ATOM 577 N N . LYS A 1 80 ? 26.547 -6.262 3.643 1 97.94 80 LYS A N 1
ATOM 578 C CA . LYS A 1 80 ? 26.906 -6.461 5.047 1 97.94 80 LYS A CA 1
ATOM 579 C C . LYS A 1 80 ? 26.094 -7.602 5.656 1 97.94 80 LYS A C 1
ATOM 581 O O . LYS A 1 80 ? 26.609 -8.352 6.496 1 97.94 80 LYS A O 1
ATOM 586 N N . GLY A 1 81 ? 24.859 -7.711 5.367 1 97.44 81 GLY A N 1
ATOM 587 C CA . GLY A 1 81 ? 24 -8.742 5.922 1 97.44 81 GLY A CA 1
ATOM 588 C C . GLY A 1 81 ? 23.766 -8.586 7.41 1 97.44 81 GLY A C 1
ATOM 589 O O . GLY A 1 81 ? 23.609 -9.57 8.133 1 97.44 81 GLY A O 1
ATOM 590 N N . ASP A 1 82 ? 23.719 -7.332 7.875 1 97.38 82 ASP A N 1
ATOM 591 C CA . ASP A 1 82 ? 23.656 -7.07 9.312 1 97.38 82 ASP A CA 1
ATOM 592 C C . ASP A 1 82 ? 22.219 -6.805 9.75 1 97.38 82 ASP A C 1
ATOM 594 O O . ASP A 1 82 ? 21.969 -6.594 10.938 1 97.38 82 ASP A O 1
ATOM 598 N N . GLY A 1 83 ? 21.359 -6.789 8.844 1 96.31 83 GLY A N 1
ATOM 599 C CA . GLY A 1 83 ? 19.953 -6.594 9.156 1 96.31 83 GLY A CA 1
ATOM 600 C C . GLY A 1 83 ? 19.562 -5.133 9.273 1 96.31 83 GLY A C 1
ATOM 601 O O . GLY A 1 83 ? 18.391 -4.816 9.516 1 96.31 83 GLY A O 1
ATOM 602 N N . GLU A 1 84 ? 20.469 -4.238 9.055 1 94 84 GLU A N 1
ATOM 603 C CA . GLU A 1 84 ? 20.219 -2.812 9.242 1 94 84 GLU A CA 1
ATOM 604 C C . GLU A 1 84 ? 20.547 -2.029 7.969 1 94 84 GLU A C 1
ATOM 606 O O . GLU A 1 84 ? 19.734 -1.221 7.516 1 94 84 GLU A O 1
ATOM 611 N N . THR A 1 85 ? 21.688 -2.299 7.391 1 94.69 85 THR A N 1
ATOM 612 C CA . THR A 1 85 ? 22.141 -1.617 6.184 1 94.69 85 THR A CA 1
ATOM 613 C C . THR A 1 85 ? 21.344 -2.068 4.969 1 94.69 85 THR A C 1
ATOM 615 O O . THR A 1 85 ? 21.062 -3.258 4.816 1 94.69 85 THR A O 1
ATOM 618 N N . ASP A 1 86 ? 20.891 -1.061 4.168 1 96.88 86 ASP A N 1
ATOM 619 C CA . ASP A 1 86 ? 20.328 -1.452 2.885 1 96.88 86 ASP A CA 1
ATOM 620 C C . ASP A 1 86 ? 21.391 -1.998 1.945 1 96.88 86 ASP A C 1
ATOM 622 O O . ASP A 1 86 ? 22.219 -1.238 1.422 1 96.88 86 ASP A O 1
ATOM 626 N N . ASP A 1 87 ? 21.328 -3.246 1.666 1 98.25 87 ASP A N 1
ATOM 627 C CA . ASP A 1 87 ? 22.375 -3.932 0.911 1 98.25 87 ASP A CA 1
ATOM 628 C C . ASP A 1 87 ? 22.109 -3.861 -0.59 1 98.25 87 ASP A C 1
ATOM 630 O O . ASP A 1 87 ? 22.875 -4.398 -1.391 1 98.25 87 ASP A O 1
ATOM 634 N N . SER A 1 88 ? 21.094 -3.158 -1.009 1 97.88 88 SER A N 1
ATOM 635 C CA . SER A 1 88 ? 20.641 -3.172 -2.4 1 97.88 88 SER A CA 1
ATOM 636 C C . SER A 1 88 ? 21.75 -2.688 -3.334 1 97.88 88 SER A C 1
ATOM 638 O O . SER A 1 88 ? 22 -3.303 -4.371 1 97.88 88 SER A O 1
ATOM 640 N N . PRO A 1 89 ? 22.422 -1.587 -2.988 1 96.81 89 PRO A N 1
ATOM 641 C CA . PRO A 1 89 ? 23.469 -1.143 -3.918 1 96.81 89 PRO A CA 1
ATOM 642 C C . PRO A 1 89 ? 24.562 -2.182 -4.109 1 96.81 89 PRO A C 1
ATOM 644 O O . PRO A 1 89 ? 24.984 -2.439 -5.238 1 96.81 89 PRO A O 1
ATOM 647 N N . ALA A 1 90 ? 24.984 -2.801 -3.053 1 98.12 90 ALA A N 1
ATOM 648 C CA . ALA A 1 90 ? 26.031 -3.809 -3.119 1 98.12 90 ALA A CA 1
ATOM 649 C C . ALA A 1 90 ? 25.578 -5.027 -3.914 1 98.12 90 ALA A C 1
ATOM 651 O O . ALA A 1 90 ? 26.328 -5.551 -4.746 1 98.12 90 ALA A O 1
ATOM 652 N N . VAL A 1 91 ? 24.375 -5.473 -3.676 1 98.56 91 VAL A N 1
ATOM 653 C CA . VAL A 1 91 ? 23.859 -6.672 -4.324 1 98.56 91 VAL A CA 1
ATOM 654 C C . VAL A 1 91 ? 23.625 -6.402 -5.809 1 98.56 91 VAL A C 1
ATOM 656 O O . VAL A 1 91 ? 23.859 -7.273 -6.648 1 98.56 91 VAL A O 1
ATOM 659 N N . ARG A 1 92 ? 23.125 -5.191 -6.074 1 97.62 92 ARG A N 1
ATOM 660 C CA . ARG A 1 92 ? 22.969 -4.805 -7.473 1 97.62 92 ARG A CA 1
ATOM 661 C C . ARG A 1 92 ? 24.297 -4.891 -8.219 1 97.62 92 ARG A C 1
ATOM 663 O O . ARG A 1 92 ? 24.344 -5.391 -9.352 1 97.62 92 ARG A O 1
ATOM 670 N N . GLU A 1 93 ? 25.391 -4.426 -7.625 1 98.38 93 GLU A N 1
ATOM 671 C CA . GLU A 1 93 ? 26.703 -4.48 -8.242 1 98.38 93 GLU A CA 1
ATOM 672 C C . GLU A 1 93 ? 27.188 -5.918 -8.391 1 98.38 93 GLU A C 1
ATOM 674 O O . GLU A 1 93 ? 27.781 -6.281 -9.414 1 98.38 93 GLU A O 1
ATOM 679 N N . ALA A 1 94 ? 26.938 -6.715 -7.457 1 98.69 94 ALA A N 1
ATOM 680 C CA . ALA A 1 94 ? 27.312 -8.125 -7.52 1 98.69 94 ALA A CA 1
ATOM 681 C C . ALA A 1 94 ? 26.562 -8.844 -8.633 1 98.69 94 ALA A C 1
ATOM 683 O O . ALA A 1 94 ? 27.125 -9.664 -9.352 1 98.69 94 ALA A O 1
ATOM 684 N N . LEU A 1 95 ? 25.297 -8.562 -8.695 1 98.56 95 LEU A N 1
ATOM 685 C CA . LEU A 1 95 ? 24.453 -9.156 -9.734 1 98.56 95 LEU A CA 1
ATOM 686 C C . LEU A 1 95 ? 24.953 -8.766 -11.125 1 98.56 95 LEU A C 1
ATOM 688 O O . LEU A 1 95 ? 25 -9.602 -12.023 1 98.56 95 LEU A O 1
ATOM 692 N N . ALA A 1 96 ? 25.297 -7.512 -11.281 1 98.56 96 ALA A N 1
ATOM 693 C CA . ALA A 1 96 ? 25.844 -7.043 -12.547 1 98.56 96 ALA A CA 1
ATOM 694 C C . ALA A 1 96 ? 27.141 -7.777 -12.891 1 98.56 96 ALA A C 1
ATOM 696 O O . ALA A 1 96 ? 27.359 -8.164 -14.039 1 98.56 96 ALA A O 1
ATOM 697 N N . ALA A 1 97 ? 27.984 -7.926 -11.938 1 98.69 97 ALA A N 1
ATOM 698 C CA . ALA A 1 97 ? 29.234 -8.664 -12.133 1 98.69 97 ALA A CA 1
ATOM 699 C C . ALA A 1 97 ? 28.969 -10.109 -12.523 1 98.69 97 ALA A C 1
ATOM 701 O O . ALA A 1 97 ? 29.625 -10.656 -13.406 1 98.69 97 ALA A O 1
ATOM 702 N N . ALA A 1 98 ? 28.016 -10.727 -11.898 1 98.75 98 ALA A N 1
ATOM 703 C CA . ALA A 1 98 ? 27.656 -12.109 -12.203 1 98.75 98 ALA A CA 1
ATOM 704 C C . ALA A 1 98 ? 27.141 -12.242 -13.633 1 98.75 98 ALA A C 1
ATOM 706 O O . ALA A 1 98 ? 27.469 -13.211 -14.328 1 98.75 98 ALA A O 1
ATOM 707 N N . HIS A 1 99 ? 26.406 -11.273 -14.055 1 98.62 99 HIS A N 1
ATOM 708 C CA . HIS A 1 99 ? 25.844 -11.297 -15.398 1 98.62 99 HIS A CA 1
ATOM 709 C C . HIS A 1 99 ? 26.938 -11.203 -16.453 1 98.62 99 HIS A C 1
ATOM 711 O O . HIS A 1 99 ? 26.75 -11.641 -17.594 1 98.62 99 HIS A O 1
ATOM 717 N N . ARG A 1 100 ? 28.094 -10.766 -16.062 1 98.38 100 ARG A N 1
ATOM 718 C CA . ARG A 1 100 ? 29.172 -10.555 -17.016 1 98.38 100 ARG A CA 1
ATOM 719 C C . ARG A 1 100 ? 30.094 -11.773 -17.078 1 98.38 100 ARG A C 1
ATOM 721 O O . ARG A 1 100 ? 30.906 -11.891 -18 1 98.38 100 ARG A O 1
ATOM 728 N N . VAL A 1 101 ? 29.922 -12.664 -16.203 1 98.25 101 VAL A N 1
ATOM 729 C CA . VAL A 1 101 ? 30.781 -13.836 -16.156 1 98.25 101 VAL A CA 1
ATOM 730 C C . VAL A 1 101 ? 30.516 -14.727 -17.359 1 98.25 101 VAL A C 1
ATOM 732 O O . VAL A 1 101 ? 29.359 -14.945 -17.734 1 98.25 101 VAL A O 1
ATOM 735 N N . GLU A 1 102 ? 31.562 -15.219 -17.938 1 97.5 102 GLU A N 1
ATOM 736 C CA . GLU A 1 102 ? 31.406 -16.219 -18.984 1 97.5 102 GLU A CA 1
ATOM 737 C C . GLU A 1 102 ? 31.203 -17.609 -18.391 1 97.5 102 GLU A C 1
ATOM 739 O O . GLU A 1 102 ? 31.844 -17.984 -17.406 1 97.5 102 GLU A O 1
ATOM 744 N N . GLY A 1 103 ? 30.203 -18.312 -18.938 1 97.06 103 GLY A N 1
ATOM 745 C CA . GLY A 1 103 ? 29.906 -19.656 -18.438 1 97.06 103 GLY A CA 1
ATOM 746 C C . GLY A 1 103 ? 29 -19.641 -17.203 1 97.06 103 GLY A C 1
ATOM 747 O O . GLY A 1 103 ? 28.25 -18.688 -17 1 97.06 103 GLY A O 1
ATOM 748 N N . LYS A 1 104 ? 29.109 -20.703 -16.438 1 98 104 LYS A N 1
ATOM 749 C CA . LYS A 1 104 ? 28.25 -20.859 -15.258 1 98 104 LYS A CA 1
ATOM 750 C C . LYS A 1 104 ? 28.703 -19.953 -14.117 1 98 104 LYS A C 1
ATOM 752 O O . LYS A 1 104 ? 29.906 -19.828 -13.867 1 98 104 LYS A O 1
ATOM 757 N N . VAL A 1 105 ? 27.734 -19.297 -13.461 1 98.69 105 VAL A N 1
ATOM 758 C CA . VAL A 1 105 ? 28.047 -18.391 -12.359 1 98.69 105 VAL A CA 1
ATOM 759 C C . VAL A 1 105 ? 27.078 -18.625 -11.203 1 98.69 105 VAL A C 1
ATOM 761 O O . VAL A 1 105 ? 25.922 -19 -11.422 1 98.69 105 VAL A O 1
ATOM 764 N N . THR A 1 106 ? 27.594 -18.547 -10.008 1 98.62 106 THR A N 1
ATOM 765 C CA . THR A 1 106 ? 26.797 -18.578 -8.789 1 98.62 106 THR A CA 1
ATOM 766 C C . THR A 1 106 ? 26.938 -17.266 -8.016 1 98.62 106 THR A C 1
ATOM 768 O O . THR A 1 106 ? 28.047 -16.859 -7.656 1 98.62 106 THR A O 1
ATOM 771 N N . LEU A 1 107 ? 25.844 -16.516 -7.812 1 98.81 107 LEU A N 1
ATOM 772 C CA . LEU A 1 107 ? 25.797 -15.414 -6.855 1 98.81 107 LEU A CA 1
ATOM 773 C C . LEU A 1 107 ? 25.5 -15.93 -5.449 1 98.81 107 LEU A C 1
ATOM 775 O O . LEU A 1 107 ? 24.438 -16.5 -5.191 1 98.81 107 LEU A O 1
ATOM 779 N N . ARG A 1 108 ? 26.422 -15.703 -4.586 1 98.25 108 ARG A N 1
ATOM 780 C CA . ARG A 1 108 ? 26.344 -16.359 -3.285 1 98.25 108 ARG A CA 1
ATOM 781 C C . ARG A 1 108 ? 26.156 -15.336 -2.168 1 98.25 108 ARG A C 1
ATOM 783 O O . ARG A 1 108 ? 26.844 -14.312 -2.133 1 98.25 108 ARG A O 1
ATOM 790 N N . PHE A 1 109 ? 25.156 -15.633 -1.31 1 98.44 109 PHE A N 1
ATOM 791 C CA . PHE A 1 109 ? 24.922 -14.906 -0.063 1 98.44 109 PHE A CA 1
ATOM 792 C C . PHE A 1 109 ? 25.375 -15.734 1.133 1 98.44 109 PHE A C 1
ATOM 794 O O . PHE A 1 109 ? 24.953 -16.891 1.298 1 98.44 109 PHE A O 1
ATOM 801 N N . PRO A 1 110 ? 26.203 -15.172 1.968 1 97.56 110 PRO A N 1
ATOM 802 C CA . PRO A 1 110 ? 26.531 -15.867 3.211 1 97.56 110 PRO A CA 1
ATOM 803 C C . PRO A 1 110 ? 25.391 -15.836 4.227 1 97.56 110 PRO A C 1
ATOM 805 O O . PRO A 1 110 ? 24.344 -15.25 3.959 1 97.56 110 PRO A O 1
ATOM 808 N N . ALA A 1 111 ? 25.625 -16.516 5.375 1 97.25 111 ALA A N 1
ATOM 809 C CA . ALA A 1 111 ? 24.672 -16.375 6.473 1 97.25 111 ALA A CA 1
ATOM 810 C C . ALA A 1 111 ? 24.531 -14.922 6.898 1 97.25 111 ALA A C 1
ATOM 812 O O . ALA A 1 111 ? 25.531 -14.18 6.93 1 97.25 111 ALA A O 1
ATOM 813 N N . GLY A 1 112 ? 23.312 -14.477 7.117 1 98 112 GLY A N 1
ATOM 814 C CA . GLY A 1 112 ? 23.016 -13.102 7.492 1 98 112 GLY A CA 1
ATOM 815 C C . GLY A 1 112 ? 21.641 -12.641 7.039 1 98 112 GLY A C 1
ATOM 816 O O . GLY A 1 112 ? 20.891 -13.398 6.418 1 98 112 GLY A O 1
ATOM 817 N N . ARG A 1 113 ? 21.281 -11.477 7.551 1 98.19 113 ARG A N 1
ATOM 818 C CA . ARG A 1 113 ? 20.031 -10.844 7.148 1 98.19 113 ARG A CA 1
ATOM 819 C C . ARG A 1 113 ? 20.297 -9.633 6.258 1 98.19 113 ARG A C 1
ATOM 821 O O . ARG A 1 113 ? 20.828 -8.617 6.723 1 98.19 113 ARG A O 1
ATOM 828 N N . PHE A 1 114 ? 19.938 -9.727 4.984 1 98.5 114 PHE A N 1
ATOM 829 C CA . PHE A 1 114 ? 20.172 -8.688 3.99 1 98.5 114 PHE A CA 1
ATOM 830 C C . PHE A 1 114 ? 18.906 -7.887 3.717 1 98.5 114 PHE A C 1
ATOM 832 O O . PHE A 1 114 ? 17.906 -8.445 3.27 1 98.5 114 PHE A O 1
ATOM 839 N N . VAL A 1 115 ? 18.969 -6.551 4.055 1 98.25 115 VAL A N 1
ATOM 840 C CA . VAL A 1 115 ? 17.859 -5.664 3.738 1 98.25 115 VAL A CA 1
ATOM 841 C C . VAL A 1 115 ? 17.953 -5.219 2.281 1 98.25 115 VAL A C 1
ATOM 843 O O . VAL A 1 115 ? 18.969 -4.648 1.862 1 98.25 115 VAL A O 1
ATOM 846 N N . LEU A 1 116 ? 16.875 -5.52 1.516 1 98.38 116 LEU A N 1
ATOM 847 C CA . LEU A 1 116 ? 16.859 -5.246 0.082 1 98.38 116 LEU A CA 1
ATOM 848 C C . LEU A 1 116 ? 15.594 -4.484 -0.311 1 98.38 116 LEU A C 1
ATOM 850 O O . LEU A 1 116 ? 14.5 -4.805 0.162 1 98.38 116 LEU A O 1
ATOM 854 N N . THR A 1 117 ? 15.797 -3.467 -1.169 1 96.94 117 THR A N 1
ATOM 855 C CA . THR A 1 117 ? 14.688 -2.604 -1.556 1 96.94 117 THR A CA 1
ATOM 856 C C . THR A 1 117 ? 14.625 -2.445 -3.072 1 96.94 117 THR A C 1
ATOM 858 O O . THR A 1 117 ? 14.203 -1.405 -3.578 1 96.94 117 THR A O 1
ATOM 861 N N . GLU A 1 118 ? 15.133 -3.424 -3.811 1 96.88 118 GLU A N 1
ATOM 862 C CA . GLU A 1 118 ? 15.086 -3.49 -5.27 1 96.88 118 GLU A CA 1
ATOM 863 C C . GLU A 1 118 ? 14.734 -4.895 -5.746 1 96.88 118 GLU A C 1
ATOM 865 O O . GLU A 1 118 ? 14.906 -5.871 -5.008 1 96.88 118 GLU A O 1
ATOM 870 N N . VAL A 1 119 ? 14.172 -4.926 -6.934 1 97.62 119 VAL A N 1
ATOM 871 C CA . VAL A 1 119 ? 13.945 -6.223 -7.566 1 97.62 119 VAL A CA 1
ATOM 872 C C . VAL A 1 119 ? 15.273 -6.805 -8.039 1 97.62 119 VAL A C 1
ATOM 874 O O . VAL A 1 119 ? 16.062 -6.109 -8.68 1 97.62 119 VAL A O 1
ATOM 877 N N . LEU A 1 120 ? 15.539 -8.023 -7.691 1 98.56 120 LEU A N 1
ATOM 878 C CA . LEU A 1 120 ? 16.734 -8.734 -8.117 1 98.56 120 LEU A CA 1
ATOM 879 C C . LEU A 1 120 ? 16.453 -9.555 -9.383 1 98.56 120 LEU A C 1
ATOM 881 O O . LEU A 1 120 ? 15.812 -10.602 -9.32 1 98.56 120 LEU A O 1
ATOM 885 N N . ARG A 1 121 ? 17.016 -9.117 -10.5 1 97.88 121 ARG A N 1
ATOM 886 C CA . ARG A 1 121 ? 16.672 -9.695 -11.789 1 97.88 121 ARG A CA 1
ATOM 887 C C . ARG A 1 121 ? 17.766 -10.656 -12.266 1 97.88 121 ARG A C 1
ATOM 889 O O . ARG A 1 121 ? 18.938 -10.305 -12.305 1 97.88 121 ARG A O 1
ATOM 896 N N . ILE A 1 122 ? 17.406 -11.844 -12.555 1 98.75 122 ILE A N 1
ATOM 897 C CA . ILE A 1 122 ? 18.25 -12.844 -13.203 1 98.75 122 ILE A CA 1
ATOM 898 C C . ILE A 1 122 ? 17.891 -12.93 -14.688 1 98.75 122 ILE A C 1
ATOM 900 O O . ILE A 1 122 ? 16.797 -13.383 -15.039 1 98.75 122 ILE A O 1
ATOM 904 N N . GLU A 1 123 ? 18.938 -12.609 -15.539 1 98.56 123 GLU A N 1
ATOM 905 C CA . GLU A 1 123 ? 18.594 -12.32 -16.922 1 98.56 123 GLU A CA 1
ATOM 906 C C . GLU A 1 123 ? 19.438 -13.141 -17.891 1 98.56 123 GLU A C 1
ATOM 908 O O . GLU A 1 123 ? 19.547 -12.797 -19.078 1 98.56 123 GLU A O 1
ATOM 913 N N . ARG A 1 124 ? 20.016 -14.227 -17.406 1 98.5 124 ARG A N 1
ATOM 914 C CA . ARG A 1 124 ? 20.828 -15.086 -18.281 1 98.5 124 ARG A CA 1
ATOM 915 C C . ARG A 1 124 ? 20.75 -16.547 -17.828 1 98.5 124 ARG A C 1
ATOM 917 O O . ARG A 1 124 ? 20.375 -16.828 -16.688 1 98.5 124 ARG A O 1
ATOM 924 N N . SER A 1 125 ? 21.156 -17.406 -18.781 1 98.44 125 SER A N 1
ATOM 925 C CA . SER A 1 125 ? 21.281 -18.828 -18.516 1 98.44 125 SER A CA 1
ATOM 926 C C . SER A 1 125 ? 22.5 -19.125 -17.656 1 98.44 125 SER A C 1
ATOM 928 O O . SER A 1 125 ? 23.359 -18.266 -17.453 1 98.44 125 SER A O 1
ATOM 930 N N . ASN A 1 126 ? 22.547 -20.297 -17.109 1 98.5 126 ASN A N 1
ATOM 931 C CA . ASN A 1 126 ? 23.688 -20.781 -16.344 1 98.5 126 ASN A CA 1
ATOM 932 C C . ASN A 1 126 ? 23.984 -19.891 -15.141 1 98.5 126 ASN A C 1
ATOM 934 O O . ASN A 1 126 ? 25.125 -19.484 -14.922 1 98.5 126 ASN A O 1
ATOM 938 N N . PHE A 1 127 ? 22.938 -19.641 -14.406 1 98.81 127 PHE A N 1
ATOM 939 C CA . PHE A 1 127 ? 22.984 -18.734 -13.266 1 98.81 127 PHE A CA 1
ATOM 940 C C . PHE A 1 127 ? 22.375 -19.391 -12.031 1 98.81 127 PHE A C 1
ATOM 942 O O . PHE A 1 127 ? 21.234 -19.844 -12.062 1 98.81 127 PHE A O 1
ATOM 949 N N . VAL A 1 128 ? 23.109 -19.438 -10.922 1 98.69 128 VAL A N 1
ATOM 950 C CA . VAL A 1 128 ? 22.578 -19.953 -9.664 1 98.69 128 VAL A CA 1
ATOM 951 C C . VAL A 1 128 ? 22.578 -18.844 -8.609 1 98.69 128 VAL A C 1
ATOM 953 O O . VAL A 1 128 ? 23.578 -18.172 -8.406 1 98.69 128 VAL A O 1
ATOM 956 N N . PHE A 1 129 ? 21.438 -18.562 -8.031 1 98.75 129 PHE A N 1
ATOM 957 C CA . PHE A 1 129 ? 21.219 -17.656 -6.906 1 98.75 129 PHE A CA 1
ATOM 958 C C . PHE A 1 129 ? 21.156 -18.438 -5.598 1 98.75 129 PHE A C 1
ATOM 960 O O . PHE A 1 129 ? 20.203 -19.156 -5.344 1 98.75 129 PHE A O 1
ATOM 967 N N . GLU A 1 130 ? 22.188 -18.281 -4.719 1 98.19 130 GLU A N 1
ATOM 968 C CA . GLU A 1 130 ? 22.359 -19.281 -3.656 1 98.19 130 GLU A CA 1
ATOM 969 C C . GLU A 1 130 ? 22.594 -18.594 -2.309 1 98.19 130 GLU A C 1
ATOM 971 O O . GLU A 1 130 ? 23.37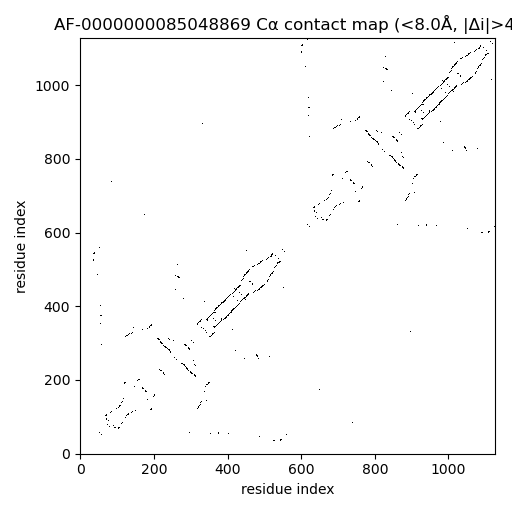5 -17.641 -2.209 1 98.19 130 GLU A O 1
ATOM 976 N N . GLY A 1 131 ? 21.844 -19.062 -1.325 1 98.38 131 GLY A N 1
ATOM 977 C CA . GLY A 1 131 ? 22.125 -18.688 0.056 1 98.38 131 GLY A CA 1
ATOM 978 C C . GLY A 1 131 ? 22.781 -19.797 0.849 1 98.38 131 GLY A C 1
ATOM 979 O O . GLY A 1 131 ? 23.125 -20.844 0.299 1 98.38 131 GLY A O 1
ATOM 980 N N . ALA A 1 132 ? 22.969 -19.484 2.176 1 97.06 132 ALA A N 1
ATOM 981 C CA . ALA A 1 132 ? 23.672 -20.406 3.068 1 97.06 132 ALA A CA 1
ATOM 982 C C . ALA A 1 132 ? 22.688 -21.266 3.848 1 97.06 132 ALA A C 1
ATOM 984 O O . ALA A 1 132 ? 23.031 -21.828 4.891 1 97.06 132 ALA A O 1
ATOM 985 N N . GLY A 1 133 ? 21.531 -21.359 3.355 1 96.44 133 GLY A N 1
ATOM 986 C CA . GLY A 1 133 ? 20.5 -22.125 4.023 1 96.44 133 GLY A CA 1
ATOM 987 C C . GLY A 1 133 ? 19.219 -21.359 4.227 1 96.44 133 GLY A C 1
ATOM 988 O O . GLY A 1 133 ? 19.234 -20.125 4.32 1 96.44 133 GLY A O 1
ATOM 989 N N . GLN A 1 134 ? 18.078 -22.062 4.438 1 93.44 134 GLN A N 1
ATOM 990 C CA . GLN A 1 134 ? 16.781 -21.406 4.508 1 93.44 134 GLN A CA 1
ATOM 991 C C . GLN A 1 134 ? 16.344 -21.219 5.957 1 93.44 134 GLN A C 1
ATOM 993 O O . GLN A 1 134 ? 15.273 -20.656 6.219 1 93.44 134 GLN A O 1
ATOM 998 N N . ASP A 1 135 ? 17.109 -21.703 6.887 1 90.56 135 ASP A N 1
ATOM 999 C CA . ASP A 1 135 ? 16.75 -21.594 8.297 1 90.56 135 ASP A CA 1
ATOM 1000 C C . ASP A 1 135 ? 17.188 -20.234 8.867 1 90.56 135 ASP A C 1
ATOM 1002 O O . ASP A 1 135 ? 17.75 -19.406 8.148 1 90.56 135 ASP A O 1
ATOM 1006 N N . ASP A 1 136 ? 16.891 -19.953 10.078 1 87.25 136 ASP A N 1
ATOM 1007 C CA . ASP A 1 136 ? 17.141 -18.656 10.727 1 87.25 136 ASP A CA 1
ATOM 1008 C C . ASP A 1 136 ? 18.641 -18.359 10.789 1 87.25 136 ASP A C 1
ATOM 1010 O O . ASP A 1 136 ? 19.031 -17.188 10.844 1 87.25 136 ASP A O 1
ATOM 1014 N N . GLU A 1 137 ? 19.469 -19.422 10.727 1 92.19 137 GLU A N 1
ATOM 1015 C CA . GLU A 1 137 ? 20.922 -19.234 10.812 1 92.19 137 GLU A CA 1
ATOM 1016 C C . GLU A 1 137 ? 21.547 -19.141 9.422 1 92.19 137 GLU A C 1
ATOM 1018 O O . GLU A 1 137 ? 22.75 -18.953 9.297 1 92.19 137 GLU A O 1
ATOM 1023 N N . GLY A 1 138 ? 20.703 -19.234 8.438 1 97.06 138 GLY A N 1
ATOM 1024 C CA . GLY A 1 138 ? 21.188 -19.156 7.07 1 97.06 138 GLY A CA 1
ATOM 1025 C C . GLY A 1 138 ? 21.109 -17.75 6.5 1 97.06 138 GLY A C 1
ATOM 1026 O O . GLY A 1 138 ? 21.5 -16.781 7.16 1 97.06 138 GLY A O 1
ATOM 1027 N N . THR A 1 139 ? 20.719 -17.625 5.234 1 98.25 139 THR A N 1
ATOM 1028 C CA . THR A 1 139 ? 20.562 -16.359 4.531 1 98.25 139 THR A CA 1
ATOM 1029 C C . THR A 1 139 ? 19.109 -15.898 4.543 1 98.25 139 THR A C 1
ATOM 1031 O O . THR A 1 139 ? 18.219 -16.625 4.086 1 98.25 139 THR A O 1
ATOM 1034 N N . THR A 1 140 ? 18.859 -14.742 5.117 1 98.69 140 THR A N 1
ATOM 1035 C CA . THR A 1 140 ? 17.547 -14.125 5.02 1 98.69 140 THR A CA 1
ATOM 1036 C C . THR A 1 140 ? 17.594 -12.875 4.145 1 98.69 140 THR A C 1
ATOM 1038 O O . THR A 1 140 ? 18.344 -11.945 4.426 1 98.69 140 THR A O 1
ATOM 1041 N N . LEU A 1 141 ? 16.891 -12.891 3.053 1 98.88 141 LEU A N 1
ATOM 1042 C CA . LEU A 1 141 ? 16.641 -11.688 2.266 1 98.88 141 LEU A CA 1
ATOM 1043 C C . LEU A 1 141 ? 15.352 -11.008 2.723 1 98.88 141 LEU A C 1
ATOM 1045 O O . LEU A 1 141 ? 14.258 -11.562 2.574 1 98.88 141 LEU A O 1
ATOM 1049 N N . TYR A 1 142 ? 15.516 -9.875 3.34 1 98.5 142 TYR A N 1
ATOM 1050 C CA . TYR A 1 142 ? 14.383 -9.133 3.883 1 98.5 142 TYR A CA 1
ATOM 1051 C C . TYR A 1 142 ? 14.008 -7.969 2.977 1 98.5 142 TYR A C 1
ATOM 1053 O O . TYR A 1 142 ? 14.844 -7.109 2.682 1 98.5 142 TYR A O 1
ATOM 1061 N N . PHE A 1 143 ? 12.742 -7.934 2.488 1 98.44 143 PHE A N 1
ATOM 1062 C CA . PHE A 1 143 ? 12.211 -6.863 1.652 1 98.44 143 PHE A CA 1
ATOM 1063 C C . PHE A 1 143 ? 11.18 -6.035 2.416 1 98.44 143 PHE A C 1
ATOM 1065 O O . PHE A 1 143 ? 10.016 -6.426 2.521 1 98.44 143 PHE A O 1
ATOM 1072 N N . PRO A 1 144 ? 11.531 -4.801 2.838 1 96.75 144 PRO A N 1
ATOM 1073 C CA . PRO A 1 144 ? 10.672 -4.039 3.748 1 96.75 144 PRO A CA 1
ATOM 1074 C C . PRO A 1 144 ? 9.562 -3.285 3.021 1 96.75 144 PRO A C 1
ATOM 1076 O O . PRO A 1 144 ? 8.648 -2.764 3.658 1 96.75 144 PRO A O 1
ATOM 1079 N N . ARG A 1 145 ? 9.617 -3.17 1.676 1 96.56 145 ARG A N 1
ATOM 1080 C CA . ARG A 1 145 ? 8.664 -2.404 0.887 1 96.56 145 ARG A CA 1
ATOM 1081 C C . ARG A 1 145 ? 8.055 -3.26 -0.219 1 96.56 145 ARG A C 1
ATOM 1083 O O . ARG A 1 145 ? 8.727 -4.125 -0.781 1 96.56 145 ARG A O 1
ATOM 1090 N N . PRO A 1 146 ? 6.789 -3.092 -0.57 1 97 146 PRO A N 1
ATOM 1091 C CA . PRO A 1 146 ? 6.148 -3.904 -1.608 1 97 146 PRO A CA 1
ATOM 1092 C C . PRO A 1 146 ? 6.527 -3.461 -3.02 1 97 146 PRO A C 1
ATOM 1094 O O . PRO A 1 146 ? 7.059 -2.363 -3.205 1 97 146 PRO A O 1
ATOM 1097 N N . LEU A 1 147 ? 6.184 -4.215 -3.957 1 97.81 147 LEU A N 1
ATOM 1098 C CA . LEU A 1 147 ? 6.477 -3.951 -5.363 1 97.81 147 LEU A CA 1
ATOM 1099 C C . LEU A 1 147 ? 5.738 -2.707 -5.848 1 97.81 147 LEU A C 1
ATOM 1101 O O . LEU A 1 147 ? 6.242 -1.974 -6.699 1 97.81 147 LEU A O 1
ATOM 1105 N N . ARG A 1 148 ? 4.602 -2.424 -5.336 1 94.38 148 ARG A N 1
ATOM 1106 C CA . ARG A 1 148 ? 3.834 -1.26 -5.77 1 94.38 148 ARG A CA 1
ATOM 1107 C C . ARG A 1 148 ? 4.633 0.025 -5.582 1 94.38 148 ARG A C 1
ATOM 1109 O O . ARG A 1 148 ? 4.465 0.983 -6.336 1 94.38 148 ARG A O 1
ATOM 1116 N N . LEU A 1 149 ? 5.465 0.045 -4.543 1 92.81 149 LEU A N 1
ATOM 1117 C CA . LEU A 1 149 ? 6.297 1.208 -4.258 1 92.81 149 LEU A CA 1
ATOM 1118 C C . LEU A 1 149 ? 7.637 1.111 -4.984 1 92.81 149 LEU A C 1
ATOM 1120 O O . LEU A 1 149 ? 8.133 2.109 -5.512 1 92.81 149 LEU A O 1
ATOM 1124 N N . VAL A 1 150 ? 8.211 -0.112 -5.105 1 94.06 150 VAL A N 1
ATOM 1125 C CA . VAL A 1 150 ? 9.602 -0.317 -5.504 1 94.06 150 VAL A CA 1
ATOM 1126 C C . VAL A 1 150 ? 9.688 -0.419 -7.023 1 94.06 150 VAL A C 1
ATOM 1128 O O . VAL A 1 150 ? 10.68 0.015 -7.621 1 94.06 150 VAL A O 1
ATOM 1131 N N . ASP A 1 151 ? 8.641 -0.969 -7.637 1 91.06 151 ASP A N 1
ATOM 1132 C CA . ASP A 1 151 ? 8.695 -1.268 -9.062 1 91.06 151 ASP A CA 1
ATOM 1133 C C . ASP A 1 151 ? 8.219 -0.075 -9.891 1 91.06 151 ASP A C 1
ATOM 1135 O O . ASP A 1 151 ? 7.02 0.165 -10.016 1 91.06 151 ASP A O 1
ATOM 1139 N N . GLU A 1 152 ? 9.07 0.604 -10.477 1 85.31 152 GLU A N 1
ATOM 1140 C CA . GLU A 1 152 ? 8.711 1.755 -11.297 1 85.31 152 GLU A CA 1
ATOM 1141 C C . GLU A 1 152 ? 8.82 1.426 -12.789 1 85.31 152 GLU A C 1
ATOM 1143 O O . GLU A 1 152 ? 8.727 2.316 -13.633 1 85.31 152 GLU A O 1
ATOM 1148 N N . THR A 1 153 ? 8.969 0.138 -13.086 1 87.38 153 THR A N 1
ATOM 1149 C CA . THR A 1 153 ? 9.133 -0.264 -14.477 1 87.38 153 THR A CA 1
ATOM 1150 C C . THR A 1 153 ? 7.789 -0.289 -15.195 1 87.38 153 THR A C 1
ATOM 1152 O O . THR A 1 153 ? 6.742 -0.153 -14.562 1 87.38 153 THR A O 1
ATOM 1155 N N . GLN A 1 154 ? 7.891 -0.454 -16.547 1 89.56 154 GLN A N 1
ATOM 1156 C CA . GLN A 1 154 ? 6.691 -0.544 -17.391 1 89.56 154 GLN A CA 1
ATOM 1157 C C . GLN A 1 154 ? 6.422 -1.986 -17.812 1 89.56 154 GLN A C 1
ATOM 1159 O O . GLN A 1 154 ? 5.633 -2.234 -18.719 1 89.56 154 GLN A O 1
ATOM 1164 N N . THR A 1 155 ? 7 -2.852 -17.141 1 91.25 155 THR A N 1
ATOM 1165 C CA . THR A 1 155 ? 6.879 -4.27 -17.469 1 91.25 155 THR A CA 1
ATOM 1166 C C . THR A 1 155 ? 5.418 -4.707 -17.438 1 91.25 155 THR A C 1
ATOM 1168 O O . THR A 1 155 ? 4.996 -5.531 -18.25 1 91.25 155 THR A O 1
ATOM 1171 N N . LEU A 1 156 ? 4.625 -4.086 -16.531 1 95.19 156 LEU A N 1
ATOM 1172 C CA . LEU A 1 156 ? 3.25 -4.535 -16.344 1 95.19 156 LEU A CA 1
ATOM 1173 C C . LEU A 1 156 ? 2.27 -3.572 -17 1 95.19 156 LEU A C 1
ATOM 1175 O O . LEU A 1 156 ? 1.081 -3.566 -16.672 1 95.19 156 LEU A O 1
ATOM 1179 N N . LYS A 1 157 ? 2.748 -2.752 -17.891 1 95.69 157 LYS A N 1
ATOM 1180 C CA . LYS A 1 157 ? 1.879 -1.805 -18.578 1 95.69 157 LYS A CA 1
ATOM 1181 C C . LYS A 1 157 ? 0.719 -2.523 -19.266 1 95.69 157 LYS A C 1
ATOM 1183 O O . LYS A 1 157 ? -0.437 -2.113 -19.141 1 95.69 157 LYS A O 1
ATOM 1188 N N . GLU A 1 158 ? 1.034 -3.584 -20.031 1 96.31 158 GLU A N 1
ATOM 1189 C CA . GLU A 1 158 ? 0.005 -4.344 -20.734 1 96.31 158 GLU A CA 1
ATOM 1190 C C . GLU A 1 158 ? -1.026 -4.906 -19.75 1 96.31 158 GLU A C 1
ATOM 1192 O O . GLU A 1 158 ? -2.229 -4.883 -20.031 1 96.31 158 GLU A O 1
ATOM 1197 N N . LEU A 1 159 ? -0.578 -5.418 -18.688 1 96.81 159 LEU A N 1
ATOM 1198 C CA . LEU A 1 159 ? -1.477 -5.98 -17.688 1 96.81 159 LEU A CA 1
ATOM 1199 C C . LEU A 1 159 ? -2.398 -4.906 -17.125 1 96.81 159 LEU A C 1
ATOM 1201 O O . LEU A 1 159 ? -3.59 -5.148 -16.922 1 96.81 159 LEU A O 1
ATOM 1205 N N . ARG A 1 160 ? -1.898 -3.723 -16.812 1 96.06 160 ARG A N 1
ATOM 1206 C CA . ARG A 1 160 ? -2.717 -2.617 -16.328 1 96.06 160 ARG A CA 1
ATOM 1207 C C . ARG A 1 160 ? -3.812 -2.266 -17.328 1 96.06 160 ARG A C 1
ATOM 1209 O O . ARG A 1 160 ? -4.961 -2.041 -16.953 1 96.06 160 ARG A O 1
ATOM 1216 N N . GLU A 1 161 ? -3.426 -2.189 -18.609 1 96.94 161 GLU A N 1
ATOM 1217 C CA . GLU A 1 161 ? -4.398 -1.913 -19.672 1 96.94 161 GLU A CA 1
ATOM 1218 C C . GLU A 1 161 ? -5.453 -3.012 -19.734 1 96.94 161 GLU A C 1
ATOM 1220 O O . GLU A 1 161 ? -6.645 -2.725 -19.875 1 96.94 161 GLU A O 1
ATOM 1225 N N . TYR A 1 162 ? -4.984 -4.211 -19.609 1 96.38 162 TYR A N 1
ATOM 1226 C CA . TYR A 1 162 ? -5.879 -5.363 -19.641 1 96.38 162 TYR A CA 1
ATOM 1227 C C . TYR A 1 162 ? -6.891 -5.301 -18.5 1 96.38 162 TYR A C 1
ATOM 1229 O O . TYR A 1 162 ? -8.086 -5.531 -18.719 1 96.38 162 TYR A O 1
ATOM 1237 N N . ILE A 1 163 ? -6.504 -4.988 -17.312 1 96.75 163 ILE A N 1
ATOM 1238 C CA . ILE A 1 163 ? -7.352 -4.895 -16.125 1 96.75 163 ILE A CA 1
ATOM 1239 C C . ILE A 1 163 ? -8.453 -3.865 -16.359 1 96.75 163 ILE A C 1
ATOM 1241 O O . ILE A 1 163 ? -9.617 -4.113 -16.047 1 96.75 163 ILE A O 1
ATOM 1245 N N . ARG A 1 164 ? -8.109 -2.764 -16.938 1 95.94 164 ARG A N 1
ATOM 1246 C CA . ARG A 1 164 ? -9.078 -1.711 -17.203 1 95.94 164 ARG A CA 1
ATOM 1247 C C . ARG A 1 164 ? -10.031 -2.117 -18.328 1 95.94 164 ARG A C 1
ATOM 1249 O O . ARG A 1 164 ? -11.25 -1.962 -18.203 1 95.94 164 ARG A O 1
ATOM 1256 N N . LYS A 1 165 ? -9.461 -2.645 -19.391 1 95.88 165 LYS A N 1
ATOM 1257 C CA . LYS A 1 165 ? -10.242 -3.027 -20.562 1 95.88 165 LYS A CA 1
ATOM 1258 C C . LYS A 1 165 ? -11.266 -4.098 -20.219 1 95.88 165 LYS A C 1
ATOM 1260 O O . LYS A 1 165 ? -12.398 -4.062 -20.703 1 95.88 165 LYS A O 1
ATOM 1265 N N . GLU A 1 166 ? -10.859 -5.043 -19.375 1 95.06 166 GLU A N 1
ATOM 1266 C CA . GLU A 1 166 ? -11.727 -6.164 -19.031 1 95.06 166 GLU A CA 1
ATOM 1267 C C . GLU A 1 166 ? -12.508 -5.891 -17.766 1 95.06 166 GLU A C 1
ATOM 1269 O O . GLU A 1 166 ? -13.188 -6.781 -17.234 1 95.06 166 GLU A O 1
ATOM 1274 N N . ASN A 1 167 ? -12.406 -4.66 -17.234 1 95.56 167 ASN A N 1
ATOM 1275 C CA . ASN A 1 167 ? -13.125 -4.238 -16.031 1 95.56 167 ASN A CA 1
ATOM 1276 C C . ASN A 1 167 ? -12.93 -5.234 -14.883 1 95.56 167 ASN A C 1
ATOM 1278 O O . ASN A 1 167 ? -13.898 -5.719 -14.305 1 95.56 167 ASN A O 1
ATOM 1282 N N . LYS A 1 168 ? -11.656 -5.598 -14.664 1 96.12 168 LYS A N 1
ATOM 1283 C CA . LYS A 1 168 ? -11.32 -6.535 -13.594 1 96.12 168 LYS A CA 1
ATOM 1284 C C . LYS A 1 168 ? -11.398 -5.859 -12.227 1 96.12 168 LYS A C 1
ATOM 1286 O O . LYS A 1 168 ? -10.43 -5.25 -11.781 1 96.12 168 LYS A O 1
ATOM 1291 N N . ARG A 1 169 ? -12.445 -6.137 -11.484 1 95.25 169 ARG A N 1
ATOM 1292 C CA . ARG A 1 169 ? -12.688 -5.562 -10.172 1 95.25 169 ARG A CA 1
ATOM 1293 C C . ARG A 1 169 ? -12.969 -6.652 -9.141 1 95.25 169 ARG A C 1
ATOM 1295 O O . ARG A 1 169 ? -13.625 -7.652 -9.453 1 95.25 169 ARG A O 1
ATOM 1302 N N . GLN A 1 170 ? -12.398 -6.508 -8 1 94.94 170 GLN A N 1
ATOM 1303 C CA . GLN A 1 170 ? -12.789 -7.328 -6.863 1 94.94 170 GLN A CA 1
ATOM 1304 C C . GLN A 1 170 ? -14.016 -6.746 -6.16 1 94.94 170 GLN A C 1
ATOM 1306 O O . GLN A 1 170 ? -14 -5.594 -5.727 1 94.94 170 GLN A O 1
ATOM 1311 N N . VAL A 1 171 ? -15.039 -7.539 -6.098 1 94.94 171 VAL A N 1
ATOM 1312 C CA . VAL A 1 171 ? -16.281 -7.082 -5.492 1 94.94 171 VAL A CA 1
ATOM 1313 C C . VAL A 1 171 ? -16.703 -8.039 -4.383 1 94.94 171 VAL A C 1
ATOM 1315 O O . VAL A 1 171 ? -16.891 -9.234 -4.625 1 94.94 171 VAL A O 1
ATOM 1318 N N . GLU A 1 172 ? -16.719 -7.594 -3.18 1 93.44 172 GLU A N 1
ATOM 1319 C CA . GLU A 1 172 ? -17.234 -8.273 -1.995 1 93.44 172 GLU A CA 1
ATOM 1320 C C . GLU A 1 172 ? -18.156 -7.355 -1.196 1 93.44 172 GLU A C 1
ATOM 1322 O O . GLU A 1 172 ? -17.703 -6.605 -0.331 1 93.44 172 GLU A O 1
ATOM 1327 N N . LYS A 1 173 ? -19.391 -7.547 -1.293 1 90.5 173 LYS A N 1
ATOM 1328 C CA . LYS A 1 173 ? -20.391 -6.641 -0.727 1 90.5 173 LYS A CA 1
ATOM 1329 C C . LYS A 1 173 ? -20.328 -6.633 0.797 1 90.5 173 LYS A C 1
ATOM 1331 O O . LYS A 1 173 ? -20.391 -5.57 1.421 1 90.5 173 LYS A O 1
ATOM 1336 N N . ASP A 1 174 ? -20.094 -7.812 1.373 1 89.19 174 ASP A N 1
ATOM 1337 C CA . ASP A 1 174 ? -20.125 -7.938 2.826 1 89.19 174 ASP A CA 1
ATOM 1338 C C . ASP A 1 174 ? -18.938 -7.207 3.461 1 89.19 174 ASP A C 1
ATOM 1340 O O . ASP A 1 174 ? -18.984 -6.859 4.645 1 89.19 174 ASP A O 1
ATOM 1344 N N . ARG A 1 175 ? -17.969 -6.914 2.629 1 90.38 175 ARG A N 1
ATOM 1345 C CA . ARG A 1 175 ? -16.781 -6.242 3.152 1 90.38 175 ARG A CA 1
ATOM 1346 C C . ARG A 1 175 ? -16.594 -4.867 2.516 1 90.38 175 ARG A C 1
ATOM 1348 O O . ARG A 1 175 ? -15.562 -4.227 2.686 1 90.38 175 ARG A O 1
ATOM 1355 N N . ASN A 1 176 ? -17.609 -4.477 1.843 1 90.88 176 ASN A N 1
ATOM 1356 C CA . ASN A 1 176 ? -17.609 -3.176 1.182 1 90.88 176 ASN A CA 1
ATOM 1357 C C . ASN A 1 176 ? -16.391 -3.008 0.275 1 90.88 176 ASN A C 1
ATOM 1359 O O . ASN A 1 176 ? -15.695 -1.991 0.339 1 90.88 176 ASN A O 1
ATOM 1363 N N . ILE A 1 177 ? -16.141 -4.039 -0.481 1 92.38 177 ILE A N 1
ATOM 1364 C CA . ILE A 1 177 ? -15.023 -4.023 -1.431 1 92.38 177 ILE A CA 1
ATOM 1365 C C . ILE A 1 177 ? -15.562 -3.891 -2.852 1 92.38 177 ILE A C 1
ATOM 1367 O O . ILE A 1 177 ? -16.438 -4.656 -3.266 1 92.38 177 ILE A O 1
ATOM 1371 N N . ASP A 1 178 ? -15.25 -2.949 -3.568 1 94.19 178 ASP A N 1
ATOM 1372 C CA . ASP A 1 178 ? -15.398 -2.73 -5.004 1 94.19 178 ASP A CA 1
ATOM 1373 C C . ASP A 1 178 ? -14.211 -1.95 -5.562 1 94.19 178 ASP A C 1
ATOM 1375 O O . ASP A 1 178 ? -14.297 -0.734 -5.75 1 94.19 178 ASP A O 1
ATOM 1379 N N . TYR A 1 179 ? -13.07 -2.691 -5.738 1 94.5 179 TYR A N 1
ATOM 1380 C CA . TYR A 1 179 ? -11.805 -2.082 -6.133 1 94.5 179 TYR A CA 1
ATOM 1381 C C . TYR A 1 179 ? -11.234 -2.768 -7.371 1 94.5 179 TYR A C 1
ATOM 1383 O O . TYR A 1 179 ? -11.555 -3.924 -7.652 1 94.5 179 TYR A O 1
ATOM 1391 N N . TRP A 1 180 ? -10.398 -2.014 -8.156 1 94.44 180 TRP A N 1
ATOM 1392 C CA . TRP A 1 180 ? -9.648 -2.605 -9.258 1 94.44 180 TRP A CA 1
ATOM 1393 C C . TRP A 1 180 ? -8.688 -3.672 -8.758 1 94.44 180 TRP A C 1
ATOM 1395 O O . TRP A 1 180 ? -8.117 -3.541 -7.668 1 94.44 180 TRP A O 1
ATOM 1405 N N . PHE A 1 181 ? -8.453 -4.688 -9.562 1 97.19 181 PHE A N 1
ATOM 1406 C CA . PHE A 1 181 ? -7.426 -5.676 -9.258 1 97.19 181 PHE A CA 1
ATOM 1407 C C . PHE A 1 181 ? -6.051 -5.016 -9.18 1 97.19 181 PHE A C 1
ATOM 1409 O O . PHE A 1 181 ? -5.738 -4.125 -9.969 1 97.19 181 PHE A O 1
ATOM 1416 N N . SER A 1 182 ? -5.309 -5.504 -8.227 1 97 182 SER A N 1
ATOM 1417 C CA . SER A 1 182 ? -3.895 -5.145 -8.203 1 97 182 SER A CA 1
ATOM 1418 C C . SER A 1 182 ? -3.123 -5.863 -9.312 1 97 182 SER A C 1
ATOM 1420 O O . SER A 1 182 ? -3.297 -7.066 -9.508 1 97 182 SER A O 1
ATOM 1422 N N . GLU A 1 183 ? -2.246 -5.164 -10.031 1 96.25 183 GLU A N 1
ATOM 1423 C CA . GLU A 1 183 ? -1.411 -5.785 -11.055 1 96.25 183 GLU A CA 1
ATOM 1424 C C . GLU A 1 183 ? -0.418 -6.766 -10.438 1 96.25 183 GLU A C 1
ATOM 1426 O O . GLU A 1 183 ? 0.173 -7.586 -11.141 1 96.25 183 GLU A O 1
ATOM 1431 N N . TYR A 1 184 ? -0.27 -6.738 -9.125 1 97.44 184 TYR A N 1
ATOM 1432 C CA . TYR A 1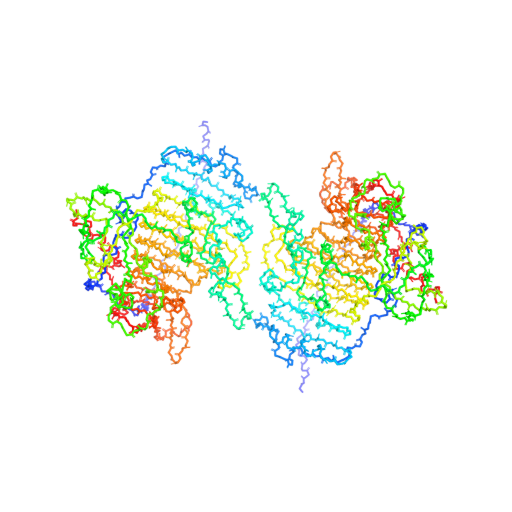 184 ? 0.719 -7.578 -8.453 1 97.44 184 TYR A CA 1
ATOM 1433 C C . TYR A 1 184 ? 0.068 -8.82 -7.855 1 97.44 184 TYR A C 1
ATOM 1435 O O . TYR A 1 184 ? 0.724 -9.594 -7.16 1 97.44 184 TYR A O 1
ATOM 1443 N N . SER A 1 185 ? -1.188 -9.016 -8.148 1 96.81 185 SER A N 1
ATOM 1444 C CA . SER A 1 185 ? -1.899 -10.148 -7.578 1 96.81 185 SER A CA 1
ATOM 1445 C C . SER A 1 185 ? -1.377 -11.469 -8.133 1 96.81 185 SER A C 1
ATOM 1447 O O . SER A 1 185 ? -1.505 -12.516 -7.496 1 96.81 185 SER A O 1
ATOM 1449 N N . TRP A 1 186 ? -0.765 -11.445 -9.336 1 95.62 186 TRP A N 1
ATOM 1450 C CA . TRP A 1 186 ? -0.264 -12.688 -9.922 1 95.62 186 TRP A CA 1
ATOM 1451 C C . TRP A 1 186 ? 0.951 -12.422 -10.805 1 95.62 186 TRP A C 1
ATOM 1453 O O . TRP A 1 186 ? 1.166 -13.125 -11.797 1 95.62 186 TRP A O 1
ATOM 1463 N N . SER A 1 187 ? 1.672 -11.242 -10.5 1 96.88 187 SER A N 1
ATOM 1464 C CA . SER A 1 187 ? 2.768 -10.914 -11.398 1 96.88 187 SER A CA 1
ATOM 1465 C C . SER A 1 187 ? 3.959 -10.344 -10.641 1 96.88 187 SER A C 1
ATOM 1467 O O . SER A 1 187 ? 3.797 -9.766 -9.562 1 96.88 187 SER A O 1
ATOM 1469 N N . GLU A 1 188 ? 5.113 -10.555 -11.258 1 96.94 188 GLU A N 1
ATOM 1470 C CA . GLU A 1 188 ? 6.379 -10.016 -10.766 1 96.94 188 GLU A CA 1
ATOM 1471 C C . GLU A 1 188 ? 6.766 -10.664 -9.438 1 96.94 188 GLU A C 1
ATOM 1473 O O . GLU A 1 188 ? 5.969 -11.383 -8.836 1 96.94 188 GLU A O 1
ATOM 1478 N N . GLY A 1 189 ? 7.941 -10.531 -9.031 1 98.44 189 GLY A N 1
ATOM 1479 C CA . GLY A 1 189 ? 8.562 -10.992 -7.797 1 98.44 189 GLY A CA 1
ATOM 1480 C C . GLY A 1 189 ? 9.867 -10.281 -7.484 1 98.44 189 GLY A C 1
ATOM 1481 O O . GLY A 1 189 ? 10.523 -9.758 -8.383 1 98.44 189 GLY A O 1
ATOM 1482 N N . PHE A 1 190 ? 10.211 -10.242 -6.242 1 98.75 190 PHE A N 1
ATOM 1483 C CA . PHE A 1 190 ? 11.43 -9.547 -5.844 1 98.75 190 PHE A CA 1
ATOM 1484 C C . PHE A 1 190 ? 12.664 -10.258 -6.383 1 98.75 190 PHE A C 1
ATOM 1486 O O . PHE A 1 190 ? 13.695 -9.633 -6.637 1 98.75 190 PHE A O 1
ATOM 1493 N N . ILE A 1 191 ? 12.633 -11.57 -6.492 1 98.88 191 ILE A N 1
ATOM 1494 C CA . ILE A 1 191 ? 13.57 -12.32 -7.32 1 98.88 191 ILE A CA 1
ATOM 1495 C C . ILE A 1 191 ? 12.906 -12.703 -8.641 1 98.88 191 ILE A C 1
ATOM 1497 O O . ILE A 1 191 ? 12 -13.539 -8.664 1 98.88 191 ILE A O 1
ATOM 1501 N N . ARG A 1 192 ? 13.359 -12.07 -9.703 1 98.38 192 ARG A N 1
ATOM 1502 C CA . ARG A 1 192 ? 12.68 -12.141 -10.984 1 98.38 192 ARG A CA 1
ATOM 1503 C C . ARG A 1 192 ? 13.578 -12.75 -12.055 1 98.38 192 ARG A C 1
ATOM 1505 O O . ARG A 1 192 ? 14.625 -12.188 -12.398 1 98.38 192 ARG A O 1
ATOM 1512 N N . VAL A 1 193 ? 13.195 -13.898 -12.562 1 98.69 193 VAL A N 1
ATOM 1513 C CA . VAL A 1 193 ? 13.859 -14.5 -13.711 1 98.69 193 VAL A CA 1
ATOM 1514 C C . VAL A 1 193 ? 13.117 -14.125 -14.992 1 98.69 193 VAL A C 1
ATOM 1516 O O . VAL A 1 193 ? 11.891 -14.242 -15.062 1 98.69 193 VAL A O 1
ATOM 1519 N N . GLY A 1 194 ? 13.875 -13.672 -16 1 97.62 194 GLY A N 1
ATOM 1520 C CA . GLY A 1 194 ? 13.234 -13.375 -17.266 1 97.62 194 GLY A CA 1
ATOM 1521 C C . GLY A 1 194 ? 14.164 -12.727 -18.266 1 97.62 194 GLY A C 1
ATOM 1522 O O . GLY A 1 194 ? 15.211 -12.195 -17.906 1 97.62 194 GLY A O 1
ATOM 1523 N N . ILE A 1 195 ? 13.805 -12.812 -19.484 1 97.19 195 ILE A N 1
ATOM 1524 C CA . ILE A 1 195 ? 14.562 -12.203 -20.578 1 97.19 195 ILE A CA 1
ATOM 1525 C C . ILE A 1 195 ? 14.172 -10.734 -20.719 1 97.19 195 ILE A C 1
ATOM 1527 O O . ILE A 1 195 ? 12.992 -10.414 -20.875 1 97.19 195 ILE A O 1
ATOM 1531 N N . PRO A 1 196 ? 15.211 -9.812 -20.609 1 94.19 196 PRO A N 1
ATOM 1532 C CA . PRO A 1 196 ? 14.891 -8.391 -20.734 1 94.19 196 PRO A CA 1
ATOM 1533 C C . PRO A 1 196 ? 14.172 -8.055 -22.031 1 94.19 196 PRO A C 1
ATOM 1535 O O . PRO A 1 196 ? 14.531 -8.578 -23.094 1 94.19 196 PRO A O 1
ATOM 1538 N N . GLY A 1 197 ? 13.18 -7.238 -21.953 1 90.69 197 GLY A N 1
ATOM 1539 C CA . GLY A 1 197 ? 12.492 -6.73 -23.125 1 90.69 197 GLY A CA 1
ATOM 1540 C C . GLY A 1 197 ? 11.352 -7.625 -23.594 1 90.69 197 GLY A C 1
ATOM 1541 O O . GLY A 1 197 ? 10.578 -7.246 -24.469 1 90.69 197 GLY A O 1
ATOM 1542 N N . VAL A 1 198 ? 11.266 -8.758 -23.031 1 91.5 198 VAL A N 1
ATOM 1543 C CA . VAL A 1 198 ? 10.188 -9.664 -23.391 1 91.5 198 VAL A CA 1
ATOM 1544 C C . VAL A 1 198 ? 8.938 -9.328 -22.594 1 91.5 198 VAL A C 1
ATOM 1546 O O . VAL A 1 198 ? 9.031 -8.938 -21.422 1 91.5 198 VAL A O 1
ATOM 1549 N N . ARG A 1 199 ? 7.812 -9.492 -23.266 1 91.69 199 ARG A N 1
ATOM 1550 C CA . ARG A 1 199 ? 6.527 -9.266 -22.609 1 91.69 199 ARG A CA 1
ATOM 1551 C C . ARG A 1 199 ? 6.34 -10.203 -21.422 1 91.69 199 ARG A C 1
ATOM 1553 O O . ARG A 1 199 ? 6.688 -11.383 -21.484 1 91.69 199 ARG A O 1
ATOM 1560 N N . TYR A 1 200 ? 5.719 -9.594 -20.375 1 90.81 200 TYR A N 1
ATOM 1561 C CA . TYR A 1 200 ? 5.527 -10.406 -19.172 1 90.81 200 TYR A CA 1
ATOM 1562 C C . TYR A 1 200 ? 4.617 -11.594 -19.469 1 90.81 200 TYR A C 1
ATOM 1564 O O . TYR A 1 200 ? 4.898 -12.719 -19.047 1 90.81 200 TYR A O 1
ATOM 1572 N N . ALA A 1 201 ? 3.43 -11.312 -20.078 1 90.62 201 ALA A N 1
ATOM 1573 C CA . ALA A 1 201 ? 2.422 -12.281 -20.5 1 90.62 201 ALA A CA 1
ATOM 1574 C C . ALA A 1 201 ? 1.581 -11.719 -21.641 1 90.62 201 ALA A C 1
ATOM 1576 O O . ALA A 1 201 ? 1.555 -10.508 -21.875 1 90.62 201 ALA A O 1
ATOM 1577 N N . GLU A 1 202 ? 0.927 -12.625 -22.297 1 90.31 202 GLU A N 1
ATOM 1578 C CA . GLU A 1 202 ? 0.173 -12.227 -23.484 1 90.31 202 GLU A CA 1
ATOM 1579 C C . GLU A 1 202 ? -1.287 -11.945 -23.141 1 90.31 202 GLU A C 1
ATOM 1581 O O . GLU A 1 202 ? -2.152 -12.797 -23.344 1 90.31 202 GLU A O 1
ATOM 1586 N N . TYR A 1 203 ? -1.589 -10.711 -22.875 1 91.56 203 TYR A N 1
ATOM 1587 C CA . TYR A 1 203 ? -2.945 -10.359 -22.453 1 91.56 203 TYR A CA 1
ATOM 1588 C C . TYR A 1 203 ? -3.738 -9.789 -23.625 1 91.56 203 TYR A C 1
ATOM 1590 O O . TYR A 1 203 ? -4.848 -10.234 -23.906 1 91.56 203 TYR A O 1
ATOM 1598 N N . LEU A 1 204 ? -3.094 -8.852 -24.328 1 94 204 LEU A N 1
ATOM 1599 C CA . LEU A 1 204 ? -3.834 -8.109 -25.344 1 94 204 LEU A CA 1
ATOM 1600 C C . LEU A 1 204 ? -3.299 -8.406 -26.734 1 94 204 LEU A C 1
ATOM 1602 O O . LEU A 1 204 ? -2.092 -8.336 -26.969 1 94 204 LEU A O 1
ATOM 1606 N N . PRO A 1 205 ? -4.168 -8.641 -27.672 1 91.81 205 PRO A N 1
ATOM 1607 C CA . PRO A 1 205 ? -3.742 -8.992 -29.016 1 91.81 205 PRO A CA 1
ATOM 1608 C C . PRO A 1 205 ? -3.01 -7.852 -29.719 1 91.81 205 PRO A C 1
ATOM 1610 O O . PRO A 1 205 ? -2.178 -8.094 -30.594 1 91.81 205 PRO A O 1
ATOM 1613 N N . GLU A 1 206 ? -3.301 -6.613 -29.297 1 93.56 206 GLU A N 1
ATOM 1614 C CA . GLU A 1 206 ? -2.682 -5.457 -29.953 1 93.56 206 GLU A CA 1
ATOM 1615 C C . GLU A 1 206 ? -1.172 -5.445 -29.734 1 93.56 206 GLU A C 1
ATOM 1617 O O . GLU A 1 206 ? -0.438 -4.789 -30.469 1 93.56 206 GLU A O 1
ATOM 1622 N N . TYR A 1 207 ? -0.667 -6.242 -28.766 1 94.19 207 TYR A N 1
ATOM 1623 C CA . TYR A 1 207 ? 0.76 -6.305 -28.469 1 94.19 207 TYR A CA 1
ATOM 1624 C C . TYR A 1 207 ? 1.399 -7.523 -29.125 1 94.19 207 TYR A C 1
ATOM 1626 O O . TYR A 1 207 ? 2.611 -7.727 -29.016 1 94.19 207 TYR A O 1
ATOM 1634 N N . ASP A 1 208 ? 0.695 -8.328 -29.812 1 93.12 208 ASP A N 1
ATOM 1635 C CA . ASP A 1 208 ? 1.195 -9.57 -30.406 1 93.12 208 ASP A CA 1
ATOM 1636 C C . ASP A 1 208 ? 2.174 -9.273 -31.547 1 93.12 208 ASP A C 1
ATOM 1638 O O . ASP A 1 208 ? 1.99 -8.312 -32.312 1 93.12 208 ASP A O 1
ATOM 1642 N N . THR A 1 209 ? 3.184 -10.07 -31.594 1 91.56 209 THR A N 1
ATOM 1643 C CA . THR A 1 209 ? 4.129 -10.062 -32.688 1 91.56 209 THR A CA 1
ATOM 1644 C C . THR A 1 209 ? 4.117 -11.398 -33.438 1 91.56 209 THR A C 1
ATOM 1646 O O . THR A 1 209 ? 3.75 -12.43 -32.844 1 91.56 209 THR A O 1
ATOM 1649 N N . PRO A 1 210 ? 4.465 -11.383 -34.781 1 91.94 210 PRO A N 1
ATOM 1650 C CA . PRO A 1 210 ? 4.496 -12.656 -35.5 1 91.94 210 PRO A CA 1
ATOM 1651 C C . PRO A 1 210 ? 5.422 -13.68 -34.844 1 91.94 210 PRO A C 1
ATOM 1653 O O . PRO A 1 210 ? 6.543 -13.344 -34.469 1 91.94 210 PRO A O 1
ATOM 1656 N N . PRO A 1 211 ? 4.91 -14.883 -34.75 1 92.62 211 PRO A N 1
ATOM 1657 C CA . PRO A 1 211 ? 5.766 -15.93 -34.188 1 92.62 211 PRO A CA 1
ATOM 1658 C C . PRO A 1 211 ? 6.895 -16.344 -35.125 1 92.62 211 PRO A C 1
ATOM 1660 O O . PRO A 1 211 ? 6.77 -16.203 -36.344 1 92.62 211 PRO A O 1
ATOM 1663 N N . ASP A 1 212 ? 7.973 -16.797 -34.625 1 95.56 212 ASP A N 1
ATOM 1664 C CA . ASP A 1 212 ? 9.078 -17.375 -35.406 1 95.56 212 ASP A CA 1
ATOM 1665 C C . ASP A 1 212 ? 8.82 -18.844 -35.719 1 95.56 212 ASP A C 1
ATOM 1667 O O . ASP A 1 212 ? 9.352 -19.734 -35.031 1 95.56 212 ASP A O 1
ATOM 1671 N N . ILE A 1 213 ? 8.102 -19.094 -36.781 1 96.81 213 ILE A N 1
ATOM 1672 C CA . ILE A 1 213 ? 7.688 -20.438 -37.156 1 96.81 213 ILE A CA 1
ATOM 1673 C C . ILE A 1 213 ? 8.852 -21.188 -37.781 1 96.81 213 ILE A C 1
ATOM 1675 O O . ILE A 1 213 ? 9.414 -20.719 -38.781 1 96.81 213 ILE A O 1
ATOM 1679 N N . VAL A 1 214 ? 9.195 -22.297 -37.281 1 97.75 214 VAL A N 1
ATOM 1680 C CA . VAL A 1 214 ? 10.273 -23.125 -37.812 1 97.75 214 VAL A CA 1
ATOM 1681 C C . VAL A 1 214 ? 9.727 -24.094 -38.844 1 97.75 214 VAL A C 1
ATOM 1683 O O . VAL A 1 214 ? 10.352 -24.312 -39.875 1 97.75 214 VAL A O 1
ATOM 1686 N N . THR A 1 215 ? 8.617 -24.719 -38.531 1 98 215 THR A N 1
ATOM 1687 C CA . THR A 1 215 ? 7.984 -25.688 -39.438 1 98 215 THR A CA 1
ATOM 1688 C C . THR A 1 215 ? 6.566 -26 -38.969 1 98 215 THR A C 1
ATOM 1690 O O . THR A 1 215 ? 6.133 -25.531 -37.906 1 98 215 THR A O 1
ATOM 1693 N N . ALA A 1 216 ? 5.855 -26.703 -39.844 1 97.88 216 ALA A N 1
ATOM 1694 C CA . ALA A 1 216 ? 4.535 -27.219 -39.469 1 97.88 216 ALA A CA 1
ATOM 1695 C C . ALA A 1 216 ? 4.605 -28.688 -39.094 1 97.88 216 ALA A C 1
ATOM 1697 O O . ALA A 1 216 ? 5.391 -29.453 -39.656 1 97.88 216 ALA A O 1
ATOM 1698 N N . GLY A 1 217 ? 3.77 -29.016 -38.156 1 97.88 217 GLY A N 1
ATOM 1699 C CA . GLY A 1 217 ? 3.611 -30.438 -37.875 1 97.88 217 GLY A CA 1
ATOM 1700 C C . GLY A 1 217 ? 2.852 -31.172 -38.938 1 97.88 217 GLY A C 1
ATOM 1701 O O . GLY A 1 217 ? 1.894 -30.641 -39.5 1 97.88 217 GLY A O 1
ATOM 1702 N N . ALA A 1 218 ? 3.336 -32.406 -39.156 1 97.5 218 ALA A N 1
ATOM 1703 C CA . ALA A 1 218 ? 2.67 -33.188 -40.188 1 97.5 218 ALA A CA 1
ATOM 1704 C C . ALA A 1 218 ? 1.839 -34.312 -39.531 1 97.5 218 ALA A C 1
ATOM 1706 O O . ALA A 1 218 ? 0.671 -34.5 -39.906 1 97.5 218 ALA A O 1
ATOM 1707 N N . SER A 1 219 ? 2.471 -35 -38.688 1 98.19 219 SER A N 1
ATOM 1708 C CA . SER A 1 219 ? 1.758 -36.094 -38.031 1 98.19 219 SER A CA 1
ATOM 1709 C C . SER A 1 219 ? 2.42 -36.469 -36.719 1 98.19 219 SER A C 1
ATOM 1711 O O . SER A 1 219 ? 3.646 -36.5 -36.625 1 98.19 219 SER A O 1
ATOM 1713 N N . GLY A 1 220 ? 1.621 -36.75 -35.75 1 98.56 220 GLY A N 1
ATOM 1714 C CA . GLY A 1 220 ? 2.035 -37.219 -34.438 1 98.56 220 GLY A CA 1
ATOM 1715 C C . GLY A 1 220 ? 0.874 -37.688 -33.562 1 98.56 220 GLY A C 1
ATOM 1716 O O . GLY A 1 220 ? -0.187 -37.062 -33.562 1 98.56 220 GLY A O 1
ATOM 1717 N N . ALA A 1 221 ? 1.094 -38.812 -32.906 1 98.25 221 ALA A N 1
ATOM 1718 C CA . ALA A 1 221 ? 0.037 -39.344 -32.031 1 98.25 221 ALA A CA 1
ATOM 1719 C C . ALA A 1 221 ? 0.124 -38.75 -30.641 1 98.25 221 ALA A C 1
ATOM 1721 O O . ALA A 1 221 ? 1.219 -38.594 -30.094 1 98.25 221 ALA A O 1
ATOM 1722 N N . LYS A 1 222 ? -1.087 -38.469 -30.078 1 98.12 222 LYS A N 1
ATOM 1723 C CA . LYS A 1 222 ? -1.155 -38.031 -28.688 1 98.12 222 LYS A CA 1
ATOM 1724 C C . LYS A 1 222 ? -0.414 -39 -27.766 1 98.12 222 LYS A C 1
ATOM 1726 O O . LYS A 1 222 ? -0.51 -40.219 -27.922 1 98.12 222 LYS A O 1
ATOM 1731 N N . TRP A 1 223 ? 0.41 -38.469 -26.844 1 98.31 223 TRP A N 1
ATOM 1732 C CA . TRP A 1 223 ? 1.085 -39.156 -25.766 1 98.31 223 TRP A CA 1
ATOM 1733 C C . TRP A 1 223 ? 2.219 -40.031 -26.297 1 98.31 223 TRP A C 1
ATOM 1735 O O . TRP A 1 223 ? 2.607 -41 -25.672 1 98.31 223 TRP A O 1
ATOM 1745 N N . THR A 1 224 ? 2.699 -39.75 -27.484 1 97.94 224 THR A N 1
ATOM 1746 C CA . THR A 1 224 ? 3.943 -40.312 -28 1 97.94 224 THR A CA 1
ATOM 1747 C C . THR A 1 224 ? 5.004 -39.219 -28.156 1 97.94 224 THR A C 1
ATOM 1749 O O . THR A 1 224 ? 4.695 -38.031 -28.078 1 97.94 224 THR A O 1
ATOM 1752 N N . ARG A 1 225 ? 6.238 -39.625 -28.391 1 98.38 225 ARG A N 1
ATOM 1753 C CA . ARG A 1 225 ? 7.332 -38.688 -28.453 1 98.38 225 ARG A CA 1
ATOM 1754 C C . ARG A 1 225 ? 7.793 -38.469 -29.891 1 98.38 225 ARG A C 1
ATOM 1756 O O . ARG A 1 225 ? 8.789 -37.781 -30.141 1 98.38 225 ARG A O 1
ATOM 1763 N N . GLN A 1 226 ? 7.02 -39.062 -30.828 1 98.38 226 GLN A N 1
ATOM 1764 C CA . GLN A 1 226 ? 7.379 -38.938 -32.25 1 98.38 226 GLN A CA 1
ATOM 1765 C C . GLN A 1 226 ? 6.492 -37.938 -32.969 1 98.38 226 GLN A C 1
ATOM 1767 O O . GLN A 1 226 ? 5.27 -37.969 -32.812 1 98.38 226 GLN A O 1
ATOM 1772 N N . LEU A 1 227 ? 7.156 -37.062 -33.719 1 98.75 227 LEU A N 1
ATOM 1773 C CA . LEU A 1 227 ? 6.445 -36.031 -34.5 1 98.75 227 LEU A CA 1
ATOM 1774 C C . LEU A 1 227 ? 7.055 -35.906 -35.906 1 98.75 227 LEU A C 1
ATOM 1776 O O . LEU A 1 227 ? 8.266 -35.688 -36.031 1 98.75 227 LEU A O 1
ATOM 1780 N N . GLU A 1 228 ? 6.293 -36.156 -36.875 1 98.75 228 GLU A N 1
ATOM 1781 C CA . GLU A 1 228 ? 6.711 -35.844 -38.219 1 98.75 228 GLU A CA 1
ATOM 1782 C C . GLU A 1 228 ? 6.395 -34.406 -38.594 1 98.75 228 GLU A C 1
ATOM 1784 O O . GLU A 1 228 ? 5.309 -33.906 -38.281 1 98.75 228 GLU A O 1
ATOM 1789 N N . VAL A 1 229 ? 7.344 -33.75 -39.25 1 98.69 229 VAL A N 1
ATOM 1790 C CA . VAL A 1 229 ? 7.156 -32.344 -39.594 1 98.69 229 VAL A CA 1
ATOM 1791 C C . VAL A 1 229 ? 7.227 -32.156 -41.094 1 98.69 229 VAL A C 1
ATOM 1793 O O . VAL A 1 229 ? 7.637 -33.062 -41.812 1 98.69 229 VAL A O 1
ATOM 1796 N N . ALA A 1 230 ? 6.773 -31.031 -41.531 1 98.31 230 ALA A N 1
ATOM 1797 C CA . ALA A 1 230 ? 6.77 -30.734 -42.969 1 98.31 230 ALA A CA 1
ATOM 1798 C C . ALA A 1 230 ? 8.188 -30.594 -43.5 1 98.31 230 ALA A C 1
ATOM 1800 O O . ALA A 1 230 ? 8.492 -31.031 -44.594 1 98.31 230 ALA A O 1
ATOM 1801 N N . ASP A 1 231 ? 9.031 -29.922 -42.719 1 97.5 231 ASP A N 1
ATOM 1802 C CA . ASP A 1 231 ? 10.422 -29.656 -43.062 1 97.5 231 ASP A CA 1
ATOM 1803 C C . ASP A 1 231 ? 11.297 -29.641 -41.781 1 97.5 231 ASP A C 1
ATOM 1805 O O . ASP A 1 231 ? 11.055 -28.859 -40.875 1 97.5 231 ASP A O 1
ATOM 1809 N N . ALA A 1 232 ? 12.305 -30.438 -41.781 1 97.56 232 ALA A N 1
ATOM 1810 C CA . ALA A 1 232 ? 13.133 -30.547 -40.562 1 97.56 232 ALA A CA 1
ATOM 1811 C C . ALA A 1 232 ? 14.469 -29.844 -40.75 1 97.56 232 ALA A C 1
ATOM 1813 O O . ALA A 1 232 ? 15.352 -29.906 -39.906 1 97.56 232 ALA A O 1
ATOM 1814 N N . SER A 1 233 ? 14.742 -29.203 -41.875 1 95.12 233 SER A N 1
ATOM 1815 C CA . SER A 1 233 ? 16.047 -28.641 -42.25 1 95.12 233 SER A CA 1
ATOM 1816 C C . SER A 1 233 ? 16.5 -27.609 -41.219 1 95.12 233 SER A C 1
ATOM 1818 O O . SER A 1 233 ? 17.688 -27.438 -40.969 1 95.12 233 SER A O 1
ATOM 1820 N N . GLY A 1 234 ? 15.641 -26.953 -40.562 1 93.62 234 GLY A N 1
ATOM 1821 C CA . GLY A 1 234 ? 16 -25.938 -39.625 1 93.62 234 GLY A CA 1
ATOM 1822 C C . GLY A 1 234 ? 15.992 -26.438 -38.188 1 93.62 234 GLY A C 1
ATOM 1823 O O . GLY A 1 234 ? 16.078 -25.641 -37.25 1 93.62 234 GLY A O 1
ATOM 1824 N N . ILE A 1 235 ? 15.961 -27.75 -37.938 1 97.56 235 ILE A N 1
ATOM 1825 C CA . ILE A 1 235 ? 15.828 -28.328 -36.625 1 97.56 235 ILE A CA 1
ATOM 1826 C C . ILE A 1 235 ? 17.047 -29.203 -36.312 1 97.56 235 ILE A C 1
ATOM 1828 O O . ILE A 1 235 ? 17.469 -30 -37.156 1 97.56 235 ILE A O 1
ATOM 1832 N N . THR A 1 236 ? 17.656 -29.016 -35.188 1 97.12 236 THR A N 1
ATOM 1833 C CA . THR A 1 236 ? 18.797 -29.812 -34.75 1 97.12 236 THR A CA 1
ATOM 1834 C C . THR A 1 236 ? 18.547 -30.453 -33.375 1 97.12 236 THR A C 1
ATOM 1836 O O . THR A 1 236 ? 17.766 -29.922 -32.594 1 97.12 236 THR A O 1
ATOM 1839 N N . PRO A 1 237 ? 19.141 -31.641 -33.156 1 97.56 237 PRO A N 1
ATOM 1840 C CA . PRO A 1 237 ? 19.016 -32.219 -31.828 1 97.56 237 PRO A CA 1
ATOM 1841 C C . PRO A 1 237 ? 19.484 -31.266 -30.734 1 97.56 237 PRO A C 1
ATOM 1843 O O . PRO A 1 237 ? 20.469 -30.547 -30.906 1 97.56 237 PRO A O 1
ATOM 1846 N N . GLY A 1 238 ? 18.703 -31.266 -29.625 1 96.88 238 GLY A N 1
ATOM 1847 C CA . GLY A 1 238 ? 19.031 -30.406 -28.5 1 96.88 238 GLY A CA 1
ATOM 1848 C C . GLY A 1 238 ? 18.266 -29.094 -28.5 1 96.88 238 GLY A C 1
ATOM 1849 O O . GLY A 1 238 ? 18.156 -28.422 -27.484 1 96.88 238 GLY A O 1
ATOM 1850 N N . GLN A 1 239 ? 17.719 -28.766 -29.578 1 97.5 239 GLN A N 1
ATOM 1851 C CA . GLN A 1 239 ? 17 -27.5 -29.734 1 97.5 239 GLN A CA 1
ATOM 1852 C C . GLN A 1 239 ? 15.719 -27.484 -28.922 1 97.5 239 GLN A C 1
ATOM 1854 O O . GLN A 1 239 ? 15.008 -28.5 -28.859 1 97.5 239 GLN A O 1
ATOM 1859 N N . ILE A 1 240 ? 15.469 -26.359 -28.188 1 98.19 240 ILE A N 1
ATOM 1860 C CA . ILE A 1 240 ? 14.203 -26.156 -27.5 1 98.19 240 ILE A CA 1
ATOM 1861 C C . ILE A 1 240 ? 13.188 -25.516 -28.453 1 98.19 240 ILE A C 1
ATOM 1863 O O . ILE A 1 240 ? 13.461 -24.484 -29.062 1 98.19 240 ILE A O 1
ATOM 1867 N N . LEU A 1 241 ? 12.078 -26.172 -28.641 1 98 241 LEU A N 1
ATOM 1868 C CA . LEU A 1 241 ? 11.008 -25.672 -29.484 1 98 241 LEU A CA 1
ATOM 1869 C C . LEU A 1 241 ? 9.672 -25.703 -28.75 1 98 241 LEU A C 1
ATOM 1871 O O . LEU A 1 241 ? 9.516 -26.438 -27.781 1 98 241 LEU A O 1
ATOM 1875 N N . GLN A 1 242 ? 8.781 -24.844 -29.156 1 98.19 242 GLN A N 1
ATOM 1876 C CA . GLN A 1 242 ? 7.414 -24.844 -28.641 1 98.19 242 GLN A CA 1
ATOM 1877 C C . GLN A 1 242 ? 6.426 -25.312 -29.703 1 98.19 242 GLN A C 1
ATOM 1879 O O . GLN A 1 242 ? 6.402 -24.781 -30.812 1 98.19 242 GLN A O 1
ATOM 1884 N N . ILE A 1 243 ? 5.715 -26.328 -29.422 1 98.56 243 ILE A N 1
ATOM 1885 C CA . ILE A 1 243 ? 4.633 -26.812 -30.266 1 98.56 243 ILE A CA 1
ATOM 1886 C C . ILE A 1 243 ? 3.332 -26.109 -29.906 1 98.56 243 ILE A C 1
ATOM 1888 O O . ILE A 1 243 ? 2.955 -26.047 -28.734 1 98.56 243 ILE A O 1
ATOM 1892 N N . GLN A 1 244 ? 2.625 -25.594 -30.938 1 98 244 GLN A N 1
ATOM 1893 C CA . GLN A 1 244 ? 1.423 -24.797 -30.688 1 98 244 GLN A CA 1
ATOM 1894 C C . GLN A 1 244 ? 0.224 -25.375 -31.438 1 98 244 GLN A C 1
ATOM 1896 O O . GLN A 1 244 ? 0.315 -25.672 -32.625 1 98 244 GLN A O 1
ATOM 1901 N N . TRP A 1 245 ? -0.865 -25.562 -30.703 1 97.88 245 TRP A N 1
ATOM 1902 C CA . TRP A 1 245 ? -2.143 -25.953 -31.297 1 97.88 245 TRP A CA 1
ATOM 1903 C C . TRP A 1 245 ? -3.115 -24.766 -31.297 1 97.88 245 TRP A C 1
ATOM 1905 O O . TRP A 1 245 ? -3.076 -23.938 -30.391 1 97.88 245 TRP A O 1
ATOM 1915 N N . PHE A 1 246 ? -4.066 -24.75 -32.219 1 93.31 246 PHE A N 1
ATOM 1916 C CA . PHE A 1 246 ? -4.961 -23.609 -32.438 1 93.31 246 PHE A CA 1
ATOM 1917 C C . PHE A 1 246 ? -6.387 -24.094 -32.688 1 93.31 246 PHE A C 1
ATOM 1919 O O . PHE A 1 246 ? -6.605 -25.188 -33.188 1 93.31 246 PHE A O 1
ATOM 1926 N N . ALA A 1 247 ? -7.254 -23.188 -32.281 1 94.44 247 ALA A N 1
ATOM 1927 C CA . ALA A 1 247 ? -8.641 -23.391 -32.688 1 94.44 247 ALA A CA 1
ATOM 1928 C C . ALA A 1 247 ? -8.883 -22.797 -34.094 1 94.44 247 ALA A C 1
ATOM 1930 O O . ALA A 1 247 ? -9.578 -21.781 -34.219 1 94.44 247 ALA A O 1
ATOM 1931 N N . ASP A 1 248 ? -8.414 -23.469 -35.062 1 91.5 248 ASP A N 1
ATOM 1932 C CA . ASP A 1 248 ? -8.32 -22.953 -36.438 1 91.5 248 ASP A CA 1
ATOM 1933 C C . ASP A 1 248 ? -9.703 -22.859 -37.062 1 91.5 248 ASP A C 1
ATOM 1935 O O . ASP A 1 248 ? -9.898 -22.094 -38 1 91.5 248 ASP A O 1
ATOM 1939 N N . LYS A 1 249 ? -10.641 -23.578 -36.656 1 94.5 249 LYS A N 1
ATOM 1940 C CA . LYS A 1 249 ? -12 -23.578 -37.188 1 94.5 249 LYS A CA 1
ATOM 1941 C C . LYS A 1 249 ? -13.008 -23.062 -36.156 1 94.5 249 LYS A C 1
ATOM 1943 O O . LYS A 1 249 ? -14.141 -23.531 -36.125 1 94.5 249 LYS A O 1
ATOM 1948 N N . GLY A 1 250 ? -12.461 -22.281 -35.281 1 93.75 250 GLY A N 1
ATOM 1949 C CA . GLY A 1 250 ? -13.344 -21.766 -34.25 1 93.75 250 GLY A CA 1
ATOM 1950 C C . GLY A 1 250 ? -13.875 -22.828 -33.312 1 93.75 250 GLY A C 1
ATOM 1951 O O . GLY A 1 250 ? -13.102 -23.641 -32.781 1 93.75 250 GLY A O 1
ATOM 1952 N N . ARG A 1 251 ? -15.156 -22.859 -33.094 1 92.94 251 ARG A N 1
ATOM 1953 C CA . ARG A 1 251 ? -15.812 -23.75 -32.125 1 92.94 251 ARG A CA 1
ATOM 1954 C C . ARG A 1 251 ? -15.75 -25.203 -32.625 1 92.94 251 ARG A C 1
ATOM 1956 O O . ARG A 1 251 ? -15.938 -26.125 -31.812 1 92.94 251 ARG A O 1
ATOM 1963 N N . ASP A 1 252 ? -15.531 -25.359 -33.906 1 93.31 252 ASP A N 1
ATOM 1964 C CA . ASP A 1 252 ? -15.555 -26.703 -34.469 1 93.31 252 ASP A CA 1
ATOM 1965 C C . ASP A 1 252 ? -14.148 -27.297 -34.562 1 93.31 252 ASP A C 1
ATOM 1967 O O . ASP A 1 252 ? -13.945 -28.359 -35.125 1 93.31 252 ASP A O 1
ATOM 1971 N N . SER A 1 253 ? -13.227 -26.625 -33.969 1 95.88 253 SER A N 1
ATOM 1972 C CA . SER A 1 253 ? -11.844 -27.062 -34.062 1 95.88 253 SER A CA 1
ATOM 1973 C C . SER A 1 253 ? -11.625 -28.375 -33.312 1 95.88 253 SER A C 1
ATOM 1975 O O . SER A 1 253 ? -12.156 -28.578 -32.219 1 95.88 253 SER A O 1
ATOM 1977 N N . ALA A 1 254 ? -10.828 -29.281 -33.875 1 96.69 254 ALA A N 1
ATOM 1978 C CA . ALA A 1 254 ? -10.547 -30.594 -33.312 1 96.69 254 ALA A CA 1
ATOM 1979 C C . ALA A 1 254 ? -9.82 -30.484 -31.984 1 96.69 254 ALA A C 1
ATOM 1981 O O . ALA A 1 254 ? -10.016 -31.312 -31.094 1 96.69 254 ALA A O 1
ATOM 1982 N N . ILE A 1 255 ? -9.016 -29.438 -31.828 1 97.75 255 ILE A N 1
ATOM 1983 C CA . ILE A 1 255 ? -8.227 -29.281 -30.625 1 97.75 255 ILE A CA 1
ATOM 1984 C C . ILE A 1 255 ? -9.156 -29.094 -29.422 1 97.75 255 ILE A C 1
ATOM 1986 O O . ILE A 1 255 ? -8.828 -29.5 -28.297 1 97.75 255 ILE A O 1
ATOM 1990 N N . LEU A 1 256 ? -10.359 -28.516 -29.609 1 97.69 256 LEU A N 1
ATOM 1991 C CA . LEU A 1 256 ? -11.312 -28.328 -28.531 1 97.69 256 LEU A CA 1
ATOM 1992 C C . LEU A 1 256 ? -11.883 -29.672 -28.078 1 97.69 256 LEU A C 1
ATOM 1994 O O . LEU A 1 256 ? -12.094 -29.891 -26.875 1 97.69 256 LEU A O 1
ATOM 1998 N N . ARG A 1 257 ? -12.078 -30.5 -29.016 1 96.44 257 ARG A N 1
ATOM 1999 C CA . ARG A 1 257 ? -12.539 -31.844 -28.688 1 96.44 257 ARG A CA 1
ATOM 2000 C C . ARG A 1 257 ? -11.445 -32.656 -27.984 1 96.44 257 ARG A C 1
ATOM 2002 O O . ARG A 1 257 ? -11.719 -33.438 -27.078 1 96.44 257 ARG A O 1
ATOM 2009 N N . SER A 1 258 ? -10.266 -32.469 -28.5 1 97.69 258 SER A N 1
ATOM 2010 C CA . SER A 1 258 ? -9.141 -33.125 -27.859 1 97.69 258 SER A CA 1
ATOM 2011 C C . SER A 1 258 ? -8.984 -32.656 -26.406 1 97.69 258 SER A C 1
ATOM 2013 O O . SER A 1 258 ? -8.609 -33.469 -25.547 1 97.69 258 SER A O 1
ATOM 2015 N N . LEU A 1 259 ? -9.25 -31.422 -26.172 1 97.81 259 LEU A N 1
ATOM 2016 C CA . LEU A 1 259 ? -9.07 -30.797 -24.859 1 97.81 259 LEU A CA 1
ATOM 2017 C C . LEU A 1 259 ? -10.211 -31.172 -23.922 1 97.81 259 LEU A C 1
ATOM 2019 O O . LEU A 1 259 ? -9.992 -31.406 -22.734 1 97.81 259 LEU A O 1
ATOM 2023 N N . TYR A 1 260 ? -11.469 -31.234 -24.438 1 97.5 260 TYR A N 1
ATOM 2024 C CA . TYR A 1 260 ? -12.617 -31.297 -23.547 1 97.5 260 TYR A CA 1
ATOM 2025 C C . TYR A 1 260 ? -13.477 -32.531 -23.844 1 97.5 260 TYR A C 1
ATOM 2027 O O . TYR A 1 260 ? -14.484 -32.75 -23.172 1 97.5 260 TYR A O 1
ATOM 2035 N N . GLY A 1 261 ? -13.094 -33.344 -24.766 1 95.69 261 GLY A N 1
ATOM 2036 C CA . GLY A 1 261 ? -13.922 -34.469 -25.156 1 95.69 261 GLY A CA 1
ATOM 2037 C C . GLY A 1 261 ? -15.25 -34.062 -25.766 1 95.69 261 GLY A C 1
ATOM 2038 O O . GLY A 1 261 ? -15.328 -33.031 -26.469 1 95.69 261 GLY A O 1
ATOM 2039 N N . ASP A 1 262 ? -16.25 -34.938 -25.609 1 92.19 262 ASP A N 1
ATOM 2040 C CA . ASP A 1 262 ? -17.578 -34.656 -26.156 1 92.19 262 ASP A CA 1
ATOM 2041 C C . ASP A 1 262 ? -18.453 -33.938 -25.141 1 92.19 262 ASP A C 1
ATOM 2043 O O . ASP A 1 262 ? -19.625 -34.25 -24.984 1 92.19 262 ASP A O 1
ATOM 2047 N N . THR A 1 263 ? -17.875 -33 -24.484 1 93.5 263 THR A N 1
ATOM 2048 C CA . THR A 1 263 ? -18.578 -32.312 -23.422 1 93.5 263 THR A CA 1
ATOM 2049 C C . THR A 1 263 ? -19.766 -31.516 -23.969 1 93.5 263 THR A C 1
ATOM 2051 O O . THR A 1 263 ? -19.75 -31.078 -25.125 1 93.5 263 THR A O 1
ATOM 2054 N N . THR A 1 264 ? -20.797 -31.344 -23.125 1 91.5 264 THR A N 1
ATOM 2055 C CA . THR A 1 264 ? -21.969 -30.547 -23.484 1 91.5 264 THR A CA 1
ATOM 2056 C C . THR A 1 264 ? -21.875 -29.156 -22.859 1 91.5 264 THR A C 1
ATOM 2058 O O . THR A 1 264 ? -22.75 -28.312 -23.094 1 91.5 264 THR A O 1
ATOM 2061 N N . ARG A 1 265 ? -20.828 -28.953 -22.109 1 93.69 265 ARG A N 1
ATOM 2062 C CA . ARG A 1 265 ? -20.656 -27.656 -21.469 1 93.69 265 ARG A CA 1
ATOM 2063 C C . ARG A 1 265 ? -20.281 -26.578 -22.5 1 93.69 265 ARG A C 1
ATOM 2065 O O . ARG A 1 265 ? -19.625 -26.875 -23.5 1 93.69 265 ARG A O 1
ATOM 2072 N N . THR A 1 266 ? -20.75 -25.328 -22.203 1 94.31 266 THR A N 1
ATOM 2073 C CA . THR A 1 266 ? -20.422 -24.203 -23.062 1 94.31 266 THR A CA 1
ATOM 2074 C C . THR A 1 266 ? -18.953 -23.812 -22.906 1 94.31 266 THR A C 1
ATOM 2076 O O . THR A 1 266 ? -18.469 -23.656 -21.781 1 94.31 266 THR A O 1
ATOM 2079 N N . LEU A 1 267 ? -18.281 -23.656 -24 1 96.12 267 LEU A N 1
ATOM 2080 C CA . LEU A 1 267 ? -16.891 -23.203 -23.984 1 96.12 267 LEU A CA 1
ATOM 2081 C C . LEU A 1 267 ? -16.828 -21.688 -24.078 1 96.12 267 LEU A C 1
ATOM 2083 O O . LEU A 1 267 ? -17.516 -21.078 -24.891 1 96.12 267 LEU A O 1
ATOM 2087 N N . GLY A 1 268 ? -16.031 -21.125 -23.188 1 96.06 268 GLY A N 1
ATOM 2088 C CA . GLY A 1 268 ? -15.828 -19.688 -23.234 1 96.06 268 GLY A CA 1
ATOM 2089 C C . GLY A 1 268 ? -15.18 -19.219 -24.516 1 96.06 268 GLY A C 1
ATOM 2090 O O . GLY A 1 268 ? -14.398 -19.953 -25.125 1 96.06 268 GLY A O 1
ATOM 2091 N N . GLN A 1 269 ? -15.359 -17.953 -24.891 1 94.88 269 GLN A N 1
ATOM 2092 C CA . GLN A 1 269 ? -15.008 -17.406 -26.203 1 94.88 269 GLN A CA 1
ATOM 2093 C C . GLN A 1 269 ? -13.492 -17.375 -26.375 1 94.88 269 GLN A C 1
ATOM 2095 O O . GLN A 1 269 ? -13 -17.469 -27.5 1 94.88 269 GLN A O 1
ATOM 2100 N N . ARG A 1 270 ? -12.727 -17.344 -25.359 1 94.44 270 ARG A N 1
ATOM 2101 C CA . ARG A 1 270 ? -11.281 -17.188 -25.453 1 94.44 270 ARG A CA 1
ATOM 2102 C C . ARG A 1 270 ? -10.633 -18.484 -25.969 1 94.44 270 ARG A C 1
ATOM 2104 O O . ARG A 1 270 ? -9.469 -18.469 -26.375 1 94.44 270 ARG A O 1
ATOM 2111 N N . HIS A 1 271 ? -11.398 -19.516 -26.031 1 96.38 271 HIS A N 1
ATOM 2112 C CA . HIS A 1 271 ? -10.875 -20.781 -26.531 1 96.38 271 HIS A CA 1
ATOM 2113 C C . HIS A 1 271 ? -10.75 -20.766 -28.047 1 96.38 271 HIS A C 1
ATOM 2115 O O . HIS A 1 271 ? -10.016 -21.562 -28.625 1 96.38 271 HIS A O 1
ATOM 2121 N N . TYR A 1 272 ? -11.555 -19.797 -28.672 1 95.19 272 TYR A N 1
ATOM 2122 C CA . TYR A 1 272 ? -11.602 -19.969 -30.125 1 95.19 272 TYR A CA 1
ATOM 2123 C C . TYR A 1 272 ? -11.68 -18.609 -30.828 1 95.19 272 TYR A C 1
ATOM 2125 O O . TYR A 1 272 ? -11.594 -18.547 -32.062 1 95.19 272 TYR A O 1
ATOM 2133 N N . ASP A 1 273 ? -11.75 -17.562 -30.094 1 91.88 273 ASP A N 1
ATOM 2134 C CA . ASP A 1 273 ? -12.031 -16.281 -30.719 1 91.88 273 ASP A CA 1
ATOM 2135 C C . ASP A 1 273 ? -10.789 -15.727 -31.422 1 91.88 273 ASP A C 1
ATOM 2137 O O . ASP A 1 273 ? -10.898 -14.867 -32.281 1 91.88 273 ASP A O 1
ATOM 2141 N N . ASN A 1 274 ? -9.648 -16.141 -31.078 1 89.75 274 ASN A N 1
ATOM 2142 C CA . ASN A 1 274 ? -8.414 -15.719 -31.734 1 89.75 274 ASN A CA 1
ATOM 2143 C C . ASN A 1 274 ? -7.656 -16.922 -32.312 1 89.75 274 ASN A C 1
ATOM 2145 O O . ASN A 1 274 ? -6.676 -17.375 -31.719 1 89.75 274 ASN A O 1
ATOM 2149 N N . PRO A 1 275 ? -7.949 -17.219 -33.5 1 89.44 275 PRO A N 1
ATOM 2150 C CA . PRO A 1 275 ? -7.359 -18.422 -34.062 1 89.44 275 PRO A CA 1
ATOM 2151 C C . PRO A 1 275 ? -5.871 -18.281 -34.375 1 89.44 275 PRO A C 1
ATOM 2153 O O . PRO A 1 275 ? -5.188 -19.266 -34.625 1 89.44 275 PRO A O 1
ATOM 2156 N N . ALA A 1 276 ? -5.418 -17.047 -34.344 1 88.19 276 ALA A N 1
ATOM 2157 C CA . ALA A 1 276 ? -3.998 -16.812 -34.625 1 88.19 276 ALA A CA 1
ATOM 2158 C C . ALA A 1 276 ? -3.158 -17.125 -33.375 1 88.19 276 ALA A C 1
ATOM 2160 O O . ALA A 1 276 ? -1.949 -17.344 -33.469 1 88.19 276 ALA A O 1
ATOM 2161 N N . ARG A 1 277 ? -3.785 -17.219 -32.188 1 91.88 277 ARG A N 1
ATOM 2162 C CA . ARG A 1 277 ? -3.08 -17.5 -30.938 1 91.88 277 ARG A CA 1
ATOM 2163 C C . ARG A 1 277 ? -3.158 -18.969 -30.578 1 91.88 277 ARG A C 1
ATOM 2165 O O . ARG A 1 277 ? -4.195 -19.609 -30.766 1 91.88 277 ARG A O 1
ATOM 2172 N N . ALA A 1 278 ? -1.984 -19.391 -30.156 1 94.31 278 ALA A N 1
ATOM 2173 C CA . ALA A 1 278 ? -1.986 -20.766 -29.656 1 94.31 278 ALA A CA 1
ATOM 2174 C C . ALA A 1 278 ? -2.91 -20.922 -28.453 1 94.31 278 ALA A C 1
ATOM 2176 O O . ALA A 1 278 ? -2.859 -20.109 -27.531 1 94.31 278 ALA A O 1
ATOM 2177 N N . LEU A 1 279 ? -3.795 -21.875 -28.516 1 96.31 279 LEU A N 1
ATOM 2178 C CA . LEU A 1 279 ? -4.621 -22.203 -27.359 1 96.31 279 LEU A CA 1
ATOM 2179 C C . LEU A 1 279 ? -3.832 -23.047 -26.359 1 96.31 279 LEU A C 1
ATOM 2181 O O . LEU A 1 279 ? -3.984 -22.875 -25.141 1 96.31 279 LEU A O 1
ATOM 2185 N N . ILE A 1 280 ? -3.084 -23.938 -26.938 1 97.69 280 ILE A N 1
ATOM 2186 C CA . ILE A 1 280 ? -2.24 -24.828 -26.141 1 97.69 280 ILE A CA 1
ATOM 2187 C C . ILE A 1 280 ? -0.802 -24.75 -26.656 1 97.69 280 ILE A C 1
ATOM 2189 O O . ILE A 1 280 ? -0.568 -24.719 -27.859 1 97.69 280 ILE A O 1
ATOM 2193 N N . SER A 1 281 ? 0.076 -24.734 -25.719 1 97.38 281 SER A N 1
ATOM 2194 C CA . SER A 1 281 ? 1.49 -24.75 -26.078 1 97.38 281 SER A CA 1
ATOM 2195 C C . SER A 1 281 ? 2.256 -25.781 -25.25 1 97.38 281 SER A C 1
ATOM 2197 O O . SER A 1 281 ? 1.985 -25.969 -24.062 1 97.38 281 SER A O 1
ATOM 2199 N N . GLN A 1 282 ? 3.154 -26.453 -25.922 1 98.5 282 GLN A N 1
ATOM 2200 C CA . GLN A 1 282 ? 4.078 -27.406 -25.312 1 98.5 282 GLN A CA 1
ATOM 2201 C C . GLN A 1 282 ? 5.523 -27.062 -25.672 1 98.5 282 GLN A C 1
ATOM 2203 O O . GLN A 1 282 ? 5.941 -27.234 -26.812 1 98.5 282 GLN A O 1
ATOM 2208 N N . THR A 1 283 ? 6.25 -26.609 -24.656 1 98.56 283 THR A N 1
ATOM 2209 C CA . THR A 1 283 ? 7.68 -26.391 -24.859 1 98.56 283 THR A CA 1
ATOM 2210 C C . THR A 1 283 ? 8.469 -27.656 -24.547 1 98.56 283 THR A C 1
ATOM 2212 O O . THR A 1 283 ? 8.328 -28.234 -23.469 1 98.56 283 THR A O 1
ATOM 2215 N N . THR A 1 284 ? 9.297 -28.078 -25.469 1 98.5 284 THR A N 1
ATOM 2216 C CA . THR A 1 284 ? 10.047 -29.328 -25.344 1 98.5 284 THR A CA 1
ATOM 2217 C C . THR A 1 284 ? 11.414 -29.203 -26 1 98.5 284 THR A C 1
ATOM 2219 O O . THR A 1 284 ? 11.852 -28.109 -26.344 1 98.5 284 THR A O 1
ATOM 2222 N N . ARG A 1 285 ? 12.156 -30.281 -25.953 1 98.31 285 ARG A N 1
ATOM 2223 C CA . ARG A 1 285 ? 13.477 -30.391 -26.562 1 98.31 285 ARG A CA 1
ATOM 2224 C C . ARG A 1 285 ? 13.492 -31.469 -27.641 1 98.31 285 ARG A C 1
ATOM 2226 O O . ARG A 1 285 ? 12.914 -32.531 -27.453 1 98.31 285 ARG A O 1
ATOM 2233 N N . VAL A 1 286 ? 14.125 -31.172 -28.766 1 98.5 286 VAL A N 1
ATOM 2234 C CA . VAL A 1 286 ? 14.312 -32.188 -29.797 1 98.5 286 VAL A CA 1
ATOM 2235 C C . VAL A 1 286 ? 15.469 -33.094 -29.422 1 98.5 286 VAL A C 1
ATOM 2237 O O . VAL A 1 286 ? 16.594 -32.656 -29.219 1 98.5 286 VAL A O 1
ATOM 2240 N N . ILE A 1 287 ? 15.195 -34.344 -29.344 1 98.12 287 ILE A N 1
ATOM 2241 C CA . ILE A 1 287 ? 16.203 -35.312 -28.922 1 98.12 287 ILE A CA 1
ATOM 2242 C C . ILE A 1 287 ? 16.969 -35.844 -30.141 1 98.12 287 ILE A C 1
ATOM 2244 O O . ILE A 1 287 ? 18.188 -36 -30.094 1 98.12 287 ILE A O 1
ATOM 2248 N N . SER A 1 288 ? 16.203 -36.125 -31.234 1 98.19 288 SER A N 1
ATOM 2249 C CA . SER A 1 288 ? 16.828 -36.594 -32.469 1 98.19 288 SER A CA 1
ATOM 2250 C C . SER A 1 288 ? 15.984 -36.219 -33.688 1 98.19 288 SER A C 1
ATOM 2252 O O . SER A 1 288 ? 14.789 -35.938 -33.562 1 98.19 288 SER A O 1
ATOM 2254 N N . VAL A 1 289 ? 16.672 -36.188 -34.844 1 98.19 289 VAL A N 1
ATOM 2255 C CA . VAL A 1 289 ? 16.031 -35.906 -36.125 1 98.19 289 VAL A CA 1
ATOM 2256 C C . VAL A 1 289 ? 16.406 -36.969 -37.125 1 98.19 289 VAL A C 1
ATOM 2258 O O . VAL A 1 289 ? 17.594 -37.219 -37.406 1 98.19 289 VAL A O 1
ATOM 2261 N N . LYS A 1 290 ? 15.508 -37.688 -37.656 1 97.88 290 LYS A N 1
ATOM 2262 C CA . LYS A 1 290 ? 15.672 -38.656 -38.719 1 97.88 290 LYS A CA 1
ATOM 2263 C C . LYS A 1 290 ? 14.742 -38.344 -39.875 1 97.88 290 LYS A C 1
ATOM 2265 O O . LYS A 1 290 ? 13.578 -38.75 -39.875 1 97.88 290 LYS A O 1
ATOM 2270 N N . GLY A 1 291 ? 15.367 -37.75 -40.938 1 97.12 291 GLY A N 1
ATOM 2271 C CA . GLY A 1 291 ? 14.508 -37.219 -41.969 1 97.12 291 GLY A CA 1
ATOM 2272 C C . GLY A 1 291 ? 13.57 -36.125 -41.5 1 97.12 291 GLY A C 1
ATOM 2273 O O . GLY A 1 291 ? 14.016 -35.094 -41 1 97.12 291 GLY A O 1
ATOM 2274 N N . ARG A 1 292 ? 12.312 -36.469 -41.594 1 97.94 292 ARG A N 1
ATOM 2275 C CA . ARG A 1 292 ? 11.305 -35.5 -41.156 1 97.94 292 ARG A CA 1
ATOM 2276 C C . ARG A 1 292 ? 10.719 -35.906 -39.812 1 97.94 292 ARG A C 1
ATOM 2278 O O . ARG A 1 292 ? 9.758 -35.281 -39.344 1 97.94 292 ARG A O 1
ATOM 2285 N N . ARG A 1 293 ? 11.352 -36.906 -39.25 1 98.19 293 ARG A N 1
ATOM 2286 C CA . ARG A 1 293 ? 10.836 -37.406 -37.969 1 98.19 293 ARG A CA 1
ATOM 2287 C C . ARG A 1 293 ? 11.664 -36.875 -36.812 1 98.19 293 ARG A C 1
ATOM 2289 O O . ARG A 1 293 ? 12.891 -37.062 -36.781 1 98.19 293 ARG A O 1
ATOM 2296 N N . LEU A 1 294 ? 10.938 -36.281 -35.875 1 98.56 294 LEU A N 1
ATOM 2297 C CA . LEU A 1 294 ? 11.562 -35.812 -34.656 1 98.56 294 LEU A CA 1
ATOM 2298 C C . LEU A 1 294 ? 11.234 -36.719 -33.5 1 98.56 294 LEU A C 1
ATOM 2300 O O . LEU A 1 294 ? 10.109 -37.219 -33.375 1 98.56 294 LEU A O 1
ATOM 2304 N N . GLU A 1 295 ? 12.211 -37 -32.688 1 98.5 295 GLU A N 1
ATOM 2305 C CA . GLU A 1 295 ? 11.984 -37.5 -31.328 1 98.5 295 GLU A CA 1
ATOM 2306 C C . GLU A 1 295 ? 12 -36.375 -30.312 1 98.5 295 GLU A C 1
ATOM 2308 O O . GLU A 1 295 ? 12.961 -35.594 -30.25 1 98.5 295 GLU A O 1
ATOM 2313 N N . LEU A 1 296 ? 11.016 -36.312 -29.516 1 98.5 296 LEU A N 1
ATOM 2314 C CA . LEU A 1 296 ? 10.852 -35.219 -28.578 1 98.5 296 LEU A CA 1
ATOM 2315 C C . LEU A 1 296 ? 11.266 -35.625 -27.172 1 98.5 296 LEU A C 1
ATOM 2317 O O . LEU A 1 296 ? 11.352 -36.812 -26.859 1 98.5 296 LEU A O 1
ATOM 2321 N N . GLY A 1 297 ? 11.523 -34.625 -26.359 1 98.25 297 GLY A N 1
ATOM 2322 C CA . GLY A 1 297 ? 11.945 -34.875 -24.984 1 98.25 297 GLY A CA 1
ATOM 2323 C C . GLY A 1 297 ? 10.836 -35.406 -24.109 1 98.25 297 GLY A C 1
ATOM 2324 O O . GLY A 1 297 ? 11.086 -36.062 -23.109 1 98.25 297 GLY A O 1
ATOM 2325 N N . ASP A 1 298 ? 9.609 -35.125 -24.406 1 98.44 298 ASP A N 1
ATOM 2326 C CA . ASP A 1 298 ? 8.422 -35.594 -23.703 1 98.44 298 ASP A CA 1
ATOM 2327 C C . ASP A 1 298 ? 7.277 -35.875 -24.688 1 98.44 298 ASP A C 1
ATOM 2329 O O . ASP A 1 298 ? 7.332 -35.438 -25.844 1 98.44 298 ASP A O 1
ATOM 2333 N N . PRO A 1 299 ? 6.266 -36.625 -24.266 1 98.62 299 PRO A N 1
ATOM 2334 C CA . PRO A 1 299 ? 5.195 -37 -25.188 1 98.62 299 PRO A CA 1
ATOM 2335 C C . PRO A 1 299 ? 4.305 -35.812 -25.578 1 98.62 299 PRO A C 1
ATOM 2337 O O . PRO A 1 299 ? 4.078 -34.906 -24.766 1 98.62 299 PRO A O 1
ATOM 2340 N N . LEU A 1 300 ? 3.779 -35.906 -26.766 1 98.75 300 LEU A N 1
ATOM 2341 C CA . LEU A 1 300 ? 2.873 -34.875 -27.281 1 98.75 300 LEU A CA 1
ATOM 2342 C C . LEU A 1 300 ? 1.633 -34.75 -26.406 1 98.75 300 LEU A C 1
ATOM 2344 O O . LEU A 1 300 ? 1.073 -35.781 -25.969 1 98.75 300 LEU A O 1
ATOM 2348 N N . LEU A 1 301 ? 1.162 -33.562 -26.125 1 98.69 301 LEU A N 1
ATOM 2349 C CA . LEU A 1 301 ? -0.074 -33.312 -25.391 1 98.69 301 LEU A CA 1
ATOM 2350 C C . LEU A 1 301 ? -1.289 -33.719 -26.219 1 98.69 301 LEU A C 1
ATOM 2352 O O . LEU A 1 301 ? -2.27 -34.25 -25.672 1 98.69 301 LEU A O 1
ATOM 2356 N N . HIS A 1 302 ? -1.222 -33.406 -27.516 1 98.75 302 HIS A N 1
ATOM 2357 C CA . HIS A 1 302 ? -2.307 -33.688 -28.453 1 98.75 302 HIS A CA 1
ATOM 2358 C C . HIS A 1 302 ? -1.774 -34.219 -29.766 1 98.75 302 HIS A C 1
ATOM 2360 O O . HIS A 1 302 ? -0.6 -34.031 -30.094 1 98.75 302 HIS A O 1
ATOM 2366 N N . ALA A 1 303 ? -2.654 -34.844 -30.453 1 98.56 303 ALA A N 1
ATOM 2367 C CA . ALA A 1 303 ? -2.281 -35.344 -31.781 1 98.56 303 ALA A CA 1
ATOM 2368 C C . ALA A 1 303 ? -2.051 -34.188 -32.75 1 98.56 303 ALA A C 1
ATOM 2370 O O . ALA A 1 303 ? -2.547 -33.062 -32.531 1 98.56 303 ALA A O 1
ATOM 2371 N N . VAL A 1 304 ? -1.214 -34.438 -33.688 1 98.5 304 VAL A N 1
ATOM 2372 C CA . VAL A 1 304 ? -0.969 -33.531 -34.781 1 98.5 304 VAL A CA 1
ATOM 2373 C C . VAL A 1 304 ? -1.368 -34.188 -36.125 1 98.5 304 VAL A C 1
ATOM 2375 O O . VAL A 1 304 ? -0.989 -35.344 -36.375 1 98.5 304 VAL A O 1
ATOM 2378 N N . SER A 1 305 ? -2.166 -33.5 -36.844 1 97.56 305 SER A N 1
ATOM 2379 C CA . SER A 1 305 ? -2.629 -33.969 -38.156 1 97.56 305 SER A CA 1
ATOM 2380 C C . SER A 1 305 ? -3.148 -32.781 -38.969 1 97.56 305 SER A C 1
ATOM 2382 O O . SER A 1 305 ? -3.186 -31.656 -38.5 1 97.56 305 SER A O 1
ATOM 2384 N N . ALA A 1 306 ? -3.529 -33.125 -40.25 1 95.25 306 ALA A N 1
ATOM 2385 C CA . ALA A 1 306 ? -4.141 -32.094 -41.062 1 95.25 306 ALA A CA 1
ATOM 2386 C C . ALA A 1 306 ? -5.438 -31.594 -40.469 1 95.25 306 ALA A C 1
ATOM 2388 O O . ALA A 1 306 ? -5.773 -30.406 -40.594 1 95.25 306 ALA A O 1
ATOM 2389 N N . ALA A 1 307 ? -6.086 -32.469 -39.75 1 95.44 307 ALA A N 1
ATOM 2390 C CA . ALA A 1 307 ? -7.359 -32.094 -39.125 1 95.44 307 ALA A CA 1
ATOM 2391 C C . ALA A 1 307 ? -7.141 -31.344 -37.812 1 95.44 307 ALA A C 1
ATOM 2393 O O . ALA A 1 307 ? -8.031 -30.641 -37.344 1 95.44 307 ALA A O 1
ATOM 2394 N N . GLN A 1 308 ? -6.07 -31.516 -37.219 1 97.12 308 GLN A N 1
ATOM 2395 C CA . GLN A 1 308 ? -5.652 -30.828 -36 1 97.12 308 GLN A CA 1
ATOM 2396 C C . GLN A 1 308 ? -4.238 -30.266 -36.156 1 97.12 308 GLN A C 1
ATOM 2398 O O . GLN A 1 308 ? -3.283 -30.844 -35.594 1 97.12 308 GLN A O 1
ATOM 2403 N N . PRO A 1 309 ? -4.188 -29.141 -36.75 1 95.69 309 PRO A N 1
ATOM 2404 C CA . PRO A 1 309 ? -2.869 -28.609 -37.125 1 95.69 309 PRO A CA 1
ATOM 2405 C C . PRO A 1 309 ? -2.104 -28.062 -35.938 1 95.69 309 PRO A C 1
ATOM 2407 O O . PRO A 1 309 ? -2.713 -27.609 -34.938 1 95.69 309 PRO A O 1
ATOM 2410 N N . ALA A 1 310 ? -0.784 -28.188 -36 1 97.88 310 ALA A N 1
ATOM 2411 C CA . ALA A 1 310 ? 0.149 -27.594 -35.031 1 97.88 310 ALA A CA 1
ATOM 2412 C C . ALA A 1 310 ? 1.348 -26.984 -35.75 1 97.88 310 ALA A C 1
ATOM 2414 O O . ALA A 1 310 ? 1.631 -27.312 -36.906 1 97.88 310 ALA A O 1
ATOM 2415 N N . ARG A 1 311 ? 1.919 -26.078 -35.188 1 97.62 311 ARG A N 1
ATOM 2416 C CA . ARG A 1 311 ? 3.162 -25.5 -35.688 1 97.62 311 ARG A CA 1
ATOM 2417 C C . ARG A 1 311 ? 4.254 -25.547 -34.625 1 97.62 311 ARG A C 1
ATOM 2419 O O . ARG A 1 311 ? 3.961 -25.641 -33.438 1 97.62 311 ARG A O 1
ATOM 2426 N N . LEU A 1 312 ? 5.473 -25.594 -35.031 1 98.25 312 LEU A N 1
ATOM 2427 C CA . LEU A 1 312 ? 6.637 -25.484 -34.156 1 98.25 312 LEU A CA 1
ATOM 2428 C C . LEU A 1 312 ? 7.289 -24.109 -34.281 1 98.25 312 LEU A C 1
ATOM 2430 O O . LEU A 1 312 ? 7.574 -23.656 -35.375 1 98.25 312 LEU A O 1
ATOM 2434 N N . VAL A 1 313 ? 7.508 -23.484 -33.125 1 97.25 313 VAL A N 1
ATOM 2435 C CA . VAL A 1 313 ? 8.047 -22.125 -33.125 1 97.25 313 VAL A CA 1
ATOM 2436 C C . VAL A 1 313 ? 9.312 -22.078 -32.281 1 97.25 313 VAL A C 1
ATOM 2438 O O . VAL A 1 313 ? 9.492 -22.906 -31.375 1 97.25 313 VAL A O 1
ATOM 2441 N N . ARG A 1 314 ? 10.172 -21.141 -32.625 1 96.06 314 ARG A N 1
ATOM 2442 C CA . ARG A 1 314 ? 11.344 -20.828 -31.828 1 96.06 314 ARG A CA 1
ATOM 2443 C C . ARG A 1 314 ? 11.047 -19.719 -30.828 1 96.06 314 ARG A C 1
ATOM 2445 O O . ARG A 1 314 ? 10.445 -18.703 -31.188 1 96.06 314 ARG A O 1
ATOM 2452 N N . ARG A 1 315 ? 11.352 -20.016 -29.594 1 93.88 315 ARG A N 1
ATOM 2453 C CA . ARG A 1 315 ? 11.281 -19.047 -28.516 1 93.88 315 ARG A CA 1
ATOM 2454 C C . ARG A 1 315 ? 12.531 -19.078 -27.656 1 93.88 315 ARG A C 1
ATOM 2456 O O . ARG A 1 315 ? 13.164 -20.125 -27.516 1 93.88 315 ARG A O 1
ATOM 2463 N N . ALA A 1 316 ? 12.867 -17.891 -27.156 1 94.94 316 ALA A N 1
ATOM 2464 C CA . ALA A 1 316 ? 14.039 -17.844 -26.281 1 94.94 316 ALA A CA 1
ATOM 2465 C C . ALA A 1 316 ? 13.68 -18.234 -24.844 1 94.94 316 ALA A C 1
ATOM 2467 O O . ALA A 1 316 ? 12.609 -17.891 -24.359 1 94.94 316 ALA A O 1
ATOM 2468 N N . PHE A 1 317 ? 14.562 -19.031 -24.234 1 97.94 317 PHE A N 1
ATOM 2469 C CA . PHE A 1 317 ? 14.414 -19.422 -22.844 1 97.94 317 PHE A CA 1
ATOM 2470 C C . PHE A 1 317 ? 15.734 -19.281 -22.094 1 97.94 317 PHE A C 1
ATOM 2472 O O . PHE A 1 317 ? 16.797 -19.422 -22.688 1 97.94 317 PHE A O 1
ATOM 2479 N N . LEU A 1 318 ? 15.633 -18.953 -20.828 1 98.62 318 LEU A N 1
ATOM 2480 C CA . LEU A 1 318 ? 16.781 -19.109 -19.938 1 98.62 318 LEU A CA 1
ATOM 2481 C C . LEU A 1 318 ? 16.891 -20.531 -19.406 1 98.62 318 LEU A C 1
ATOM 2483 O O . LEU A 1 318 ? 15.898 -21.094 -18.938 1 98.62 318 LEU A O 1
ATOM 2487 N N . THR A 1 319 ? 18.047 -21.125 -19.562 1 98.38 319 THR A N 1
ATOM 2488 C CA . THR A 1 319 ? 18.25 -22.5 -19.141 1 98.38 319 THR A CA 1
ATOM 2489 C C . THR A 1 319 ? 19.25 -22.594 -18 1 98.38 319 THR A C 1
ATOM 2491 O O . THR A 1 319 ? 20.125 -21.719 -17.859 1 98.38 319 THR A O 1
ATOM 2494 N N . ASP A 1 320 ? 19.094 -23.594 -17.172 1 98.31 320 ASP A N 1
ATOM 2495 C CA . ASP A 1 320 ? 20.016 -23.906 -16.078 1 98.31 320 ASP A CA 1
ATOM 2496 C C . ASP A 1 320 ? 20.141 -22.719 -15.117 1 98.31 320 ASP A C 1
ATOM 2498 O O . ASP A 1 320 ? 21.234 -22.281 -14.789 1 98.31 320 ASP A O 1
ATOM 2502 N N . VAL A 1 321 ? 18.984 -22.234 -14.758 1 98.75 321 VAL A N 1
ATOM 2503 C CA . VAL A 1 321 ? 18.875 -21.203 -13.734 1 98.75 321 VAL A CA 1
ATOM 2504 C C . VAL A 1 321 ? 18.312 -21.797 -12.445 1 98.75 321 VAL A C 1
ATOM 2506 O O . VAL A 1 321 ? 17.344 -22.562 -12.469 1 98.75 321 VAL A O 1
ATOM 2509 N N . GLY A 1 322 ? 18.953 -21.531 -11.352 1 98.75 322 GLY A N 1
ATOM 2510 C CA . GLY A 1 322 ? 18.531 -22.078 -10.078 1 98.75 322 GLY A CA 1
ATOM 2511 C C . GLY A 1 322 ? 18.484 -21.047 -8.969 1 98.75 322 GLY A C 1
ATOM 2512 O O . GLY A 1 322 ? 19.312 -20.125 -8.938 1 98.75 322 GLY A O 1
ATOM 2513 N N . ILE A 1 323 ? 17.562 -21.094 -8.062 1 98.88 323 ILE A N 1
ATOM 2514 C CA . ILE A 1 323 ? 17.453 -20.359 -6.809 1 98.88 323 ILE A CA 1
ATOM 2515 C C . ILE A 1 323 ? 17.391 -21.344 -5.637 1 98.88 323 ILE A C 1
ATOM 2517 O O . ILE A 1 323 ? 16.547 -22.234 -5.613 1 98.88 323 ILE A O 1
ATOM 2521 N N . GLN A 1 324 ? 18.328 -21.188 -4.613 1 98.62 324 GLN A N 1
ATOM 2522 C CA . GLN A 1 324 ? 18.328 -22.266 -3.635 1 98.62 324 GLN A CA 1
ATOM 2523 C C . GLN A 1 324 ? 18.938 -21.812 -2.314 1 98.62 324 GLN A C 1
ATOM 2525 O O . GLN A 1 324 ? 19.766 -20.906 -2.291 1 98.62 324 GLN A O 1
ATOM 2530 N N . GLY A 1 325 ? 18.516 -22.406 -1.282 1 97.81 325 GLY A N 1
ATOM 2531 C CA . GLY A 1 325 ? 19.172 -22.344 0.013 1 97.81 325 GLY A CA 1
ATOM 2532 C C . GLY A 1 325 ? 19.016 -21 0.702 1 97.81 325 GLY A C 1
ATOM 2533 O O . GLY A 1 325 ? 20 -20.453 1.21 1 97.81 325 GLY A O 1
ATOM 2534 N N . LEU A 1 326 ? 17.766 -20.484 0.708 1 97.56 326 LEU A N 1
ATOM 2535 C CA . LEU A 1 326 ? 17.641 -19.172 1.339 1 97.56 326 LEU A CA 1
ATOM 2536 C C . LEU A 1 326 ? 16.219 -18.953 1.859 1 97.56 326 LEU A C 1
ATOM 2538 O O . LEU A 1 326 ? 15.32 -19.734 1.562 1 97.56 326 LEU A O 1
ATOM 2542 N N . ARG A 1 327 ? 16.109 -17.953 2.725 1 98.62 327 ARG A N 1
ATOM 2543 C CA . ARG A 1 327 ? 14.844 -17.469 3.256 1 98.62 327 ARG A CA 1
ATOM 2544 C C . ARG A 1 327 ? 14.5 -16.094 2.693 1 98.62 327 ARG A C 1
ATOM 2546 O O . ARG A 1 327 ? 15.375 -15.219 2.592 1 98.62 327 ARG A O 1
ATOM 2553 N N . ILE A 1 328 ? 13.289 -15.93 2.232 1 98.88 328 ILE A N 1
ATOM 2554 C CA . ILE A 1 328 ? 12.758 -14.641 1.785 1 98.88 328 ILE A CA 1
ATOM 2555 C C . ILE A 1 328 ? 11.688 -14.164 2.758 1 98.88 328 ILE A C 1
ATOM 2557 O O . ILE A 1 328 ? 10.742 -14.891 3.064 1 98.88 328 ILE A O 1
ATOM 2561 N N . GLU A 1 329 ? 11.82 -12.938 3.227 1 98.56 329 GLU A N 1
ATOM 2562 C CA . GLU A 1 329 ? 10.961 -12.461 4.305 1 98.56 329 GLU A CA 1
ATOM 2563 C C . GLU A 1 329 ? 10.383 -11.086 3.982 1 98.56 329 GLU A C 1
ATOM 2565 O O . GLU A 1 329 ? 11.086 -10.211 3.465 1 98.56 329 GLU A O 1
ATOM 2570 N N . PHE A 1 330 ? 9.102 -10.961 4.234 1 98.44 330 PHE A N 1
ATOM 2571 C CA . PHE A 1 330 ? 8.398 -9.68 4.16 1 98.44 330 PHE A CA 1
ATOM 2572 C C . PHE A 1 330 ? 7.887 -9.266 5.531 1 98.44 330 PHE A C 1
ATOM 2574 O O . PHE A 1 330 ? 7.805 -10.086 6.445 1 98.44 330 PHE A O 1
ATOM 2581 N N . PRO A 1 331 ? 7.543 -7.961 5.695 1 96.5 331 PRO A N 1
ATOM 2582 C CA . PRO A 1 331 ? 7.102 -7.492 7.012 1 96.5 331 PRO A CA 1
ATOM 2583 C C . PRO A 1 331 ? 5.703 -7.984 7.379 1 96.5 331 PRO A C 1
ATOM 2585 O O . PRO A 1 331 ? 4.953 -8.43 6.504 1 96.5 331 PRO A O 1
ATOM 2588 N N . ASP A 1 332 ? 5.441 -7.879 8.742 1 93.69 332 ASP A N 1
ATOM 2589 C CA . ASP A 1 332 ? 4.051 -7.988 9.18 1 93.69 332 ASP A CA 1
ATOM 2590 C C . ASP A 1 332 ? 3.229 -6.797 8.695 1 93.69 332 ASP A C 1
ATOM 2592 O O . ASP A 1 332 ? 3.439 -5.668 9.148 1 93.69 332 ASP A O 1
ATOM 2596 N N . ALA A 1 333 ? 2.457 -6.988 7.715 1 93 333 ALA A N 1
ATOM 2597 C CA . ALA A 1 333 ? 1.617 -5.969 7.094 1 93 333 ALA A CA 1
ATOM 2598 C C . ALA A 1 333 ? 0.191 -6.477 6.902 1 93 333 ALA A C 1
ATOM 2600 O O . ALA A 1 333 ? -0.027 -7.672 6.684 1 93 333 ALA A O 1
ATOM 2601 N N . PRO A 1 334 ? -0.771 -5.547 6.961 1 91 334 PRO A N 1
ATOM 2602 C CA . PRO A 1 334 ? -2.145 -5.988 6.707 1 91 334 PRO A CA 1
ATOM 2603 C C . PRO A 1 334 ? -2.34 -6.527 5.293 1 91 334 PRO A C 1
ATOM 2605 O O . PRO A 1 334 ? -1.738 -6.02 4.344 1 91 334 PRO A O 1
ATOM 2608 N N . ALA A 1 335 ? -3.137 -7.547 5.246 1 92.75 335 ALA A N 1
ATOM 2609 C CA . ALA A 1 335 ? -3.621 -8.016 3.951 1 92.75 335 ALA A CA 1
ATOM 2610 C C . ALA A 1 335 ? -4.945 -7.352 3.59 1 92.75 335 ALA A C 1
ATOM 2612 O O . ALA A 1 335 ? -5.859 -7.285 4.414 1 92.75 335 ALA A O 1
ATOM 2613 N N . PHE A 1 336 ? -5.105 -6.855 2.387 1 91.81 336 PHE A N 1
ATOM 2614 C CA . PHE A 1 336 ? -6.281 -6.07 2.023 1 91.81 336 PHE A CA 1
ATOM 2615 C C . PHE A 1 336 ? -7.332 -6.953 1.358 1 91.81 336 PHE A C 1
ATOM 2617 O O . PHE A 1 336 ? -8.484 -6.547 1.215 1 91.81 336 PHE A O 1
ATOM 2624 N N . GLY A 1 337 ? -6.941 -8.133 0.994 1 91.75 337 GLY A N 1
ATOM 2625 C CA . GLY A 1 337 ? -7.91 -9.047 0.398 1 91.75 337 GLY A CA 1
ATOM 2626 C C . GLY A 1 337 ? -7.434 -9.648 -0.909 1 91.75 337 GLY A C 1
ATOM 2627 O O . GLY A 1 337 ? -6.414 -9.227 -1.46 1 91.75 337 GLY A O 1
ATOM 2628 N N . HIS A 1 338 ? -8.234 -10.625 -1.379 1 94.88 338 HIS A N 1
ATOM 2629 C CA . HIS A 1 338 ? -8 -11.328 -2.635 1 94.88 338 HIS A CA 1
ATOM 2630 C C . HIS A 1 338 ? -8.016 -10.367 -3.816 1 94.88 338 HIS A C 1
ATOM 2632 O O . HIS A 1 338 ? -8.93 -9.547 -3.938 1 94.88 338 HIS A O 1
ATOM 2638 N N . HIS A 1 339 ? -6.984 -10.352 -4.652 1 96.94 339 HIS A N 1
ATOM 2639 C CA . HIS A 1 339 ? -6.797 -9.523 -5.844 1 96.94 339 HIS A CA 1
ATOM 2640 C C . HIS A 1 339 ? -6.484 -8.078 -5.469 1 96.94 339 HIS A C 1
ATOM 2642 O O . HIS A 1 339 ? -6.488 -7.199 -6.332 1 96.94 339 HIS A O 1
ATOM 2648 N N . LEU A 1 340 ? -6.199 -7.797 -4.184 1 96.75 340 LEU A N 1
ATOM 2649 C CA . LEU A 1 340 ? -5.871 -6.457 -3.709 1 96.75 340 LEU A CA 1
ATOM 2650 C C . LEU A 1 340 ? -4.488 -6.43 -3.072 1 96.75 340 LEU A C 1
ATOM 2652 O O . LEU A 1 340 ? -4.199 -5.566 -2.238 1 96.75 340 LEU A O 1
ATOM 2656 N N . GLU A 1 341 ? -3.674 -7.371 -3.408 1 97.25 341 GLU A N 1
ATOM 2657 C CA . GLU A 1 341 ? -2.35 -7.527 -2.812 1 97.25 341 GLU A CA 1
ATOM 2658 C C . GLU A 1 341 ? -1.435 -6.367 -3.193 1 97.25 341 GLU A C 1
ATOM 2660 O O . GLU A 1 341 ? -1.49 -5.867 -4.32 1 97.25 341 GLU A O 1
ATOM 2665 N N . GLU A 1 342 ? -0.491 -6.008 -2.299 1 95.12 342 GLU A N 1
ATOM 2666 C CA . GLU A 1 342 ? 0.38 -4.852 -2.479 1 95.12 342 GLU A CA 1
ATOM 2667 C C . GLU A 1 342 ? 1.619 -5.215 -3.293 1 95.12 342 GLU A C 1
ATOM 2669 O O . GLU A 1 342 ? 2.318 -4.332 -3.795 1 95.12 342 GLU A O 1
ATOM 2674 N N . GLY A 1 343 ? 1.938 -6.488 -3.361 1 97.75 343 GLY A N 1
ATOM 2675 C CA . GLY A 1 343 ? 3.068 -6.914 -4.172 1 97.75 343 GLY A CA 1
ATOM 2676 C C . GLY A 1 343 ? 4.223 -7.457 -3.35 1 97.75 343 GLY A C 1
ATOM 2677 O O . GLY A 1 343 ? 5.387 -7.281 -3.715 1 97.75 343 GLY A O 1
ATOM 2678 N N . TYR A 1 344 ? 3.963 -8.055 -2.178 1 98.5 344 TYR A N 1
ATOM 2679 C CA . TYR A 1 344 ? 4.98 -8.828 -1.48 1 98.5 344 TYR A CA 1
ATOM 2680 C C . TYR A 1 344 ? 5.145 -10.203 -2.117 1 98.5 344 TYR A C 1
ATOM 2682 O O . TYR A 1 344 ? 4.895 -11.227 -1.475 1 98.5 344 TYR A O 1
ATOM 2690 N N . ASN A 1 345 ? 5.57 -10.18 -3.387 1 98.81 345 ASN A N 1
ATOM 2691 C CA . ASN A 1 345 ? 5.781 -11.398 -4.16 1 98.81 345 ASN A CA 1
ATOM 2692 C C . ASN A 1 345 ? 7.242 -11.836 -4.133 1 98.81 345 ASN A C 1
ATOM 2694 O O . ASN A 1 345 ? 8.141 -11.047 -4.434 1 98.81 345 ASN A O 1
ATOM 2698 N N . ALA A 1 346 ? 7.496 -13.062 -3.84 1 98.88 346 ALA A N 1
ATOM 2699 C CA . ALA A 1 346 ? 8.867 -13.5 -3.586 1 98.88 346 ALA A CA 1
ATOM 2700 C C . ALA A 1 346 ? 9.594 -13.812 -4.891 1 98.88 346 ALA A C 1
ATOM 2702 O O . ALA A 1 346 ? 10.523 -13.094 -5.277 1 98.88 346 ALA A O 1
ATOM 2703 N N . ILE A 1 347 ? 9.117 -14.867 -5.637 1 98.94 347 ILE A N 1
ATOM 2704 C CA . ILE A 1 347 ? 9.852 -15.328 -6.809 1 98.94 347 ILE A CA 1
ATOM 2705 C C . ILE A 1 347 ? 8.922 -15.359 -8.023 1 98.94 347 ILE A C 1
ATOM 2707 O O . ILE A 1 347 ? 7.785 -15.828 -7.926 1 98.94 347 ILE A O 1
ATOM 2711 N N . ALA A 1 348 ? 9.359 -14.828 -9.133 1 98.75 348 ALA A N 1
ATOM 2712 C CA . ALA A 1 348 ? 8.68 -14.961 -10.422 1 98.75 348 ALA A CA 1
ATOM 2713 C C . ALA A 1 348 ? 9.594 -15.602 -11.461 1 98.75 348 ALA A C 1
ATOM 2715 O O . ALA A 1 348 ? 10.695 -15.125 -11.703 1 98.75 348 ALA A O 1
ATOM 2716 N N . LEU A 1 349 ? 9.18 -16.688 -12.07 1 98.81 349 LEU A N 1
ATOM 2717 C CA . LEU A 1 349 ? 9.953 -17.469 -13.039 1 98.81 349 LEU A CA 1
ATOM 2718 C C . LEU A 1 349 ? 9.352 -17.328 -14.438 1 98.81 349 LEU A C 1
ATOM 2720 O O . LEU A 1 349 ? 8.367 -18 -14.758 1 98.81 349 LEU A O 1
ATOM 2724 N N . ASN A 1 350 ? 9.984 -16.547 -15.258 1 98.25 350 ASN A N 1
ATOM 2725 C CA . ASN A 1 350 ? 9.516 -16.359 -16.625 1 98.25 350 ASN A CA 1
ATOM 2726 C C . ASN A 1 350 ? 10.531 -16.859 -17.641 1 98.25 350 ASN A C 1
ATOM 2728 O O . ASN A 1 350 ? 11.742 -16.703 -17.453 1 98.25 350 ASN A O 1
ATOM 2732 N N . GLU A 1 351 ? 10.078 -17.469 -18.703 1 97.94 351 GLU A N 1
ATOM 2733 C CA . GLU A 1 351 ? 10.898 -17.875 -19.844 1 97.94 351 GLU A CA 1
ATOM 2734 C C . GLU A 1 351 ? 12.055 -18.781 -19.406 1 97.94 351 GLU A C 1
ATOM 2736 O O . GLU A 1 351 ? 13.195 -18.562 -19.812 1 97.94 351 GLU A O 1
ATOM 2741 N N . MET A 1 352 ? 11.664 -19.703 -18.688 1 98.38 352 MET A N 1
ATOM 2742 C CA . MET A 1 352 ? 12.664 -20.656 -18.188 1 98.38 352 MET A CA 1
ATOM 2743 C C . MET A 1 352 ? 12.406 -22.047 -18.719 1 98.38 352 MET A C 1
ATOM 2745 O O . MET A 1 352 ? 11.258 -22.484 -18.812 1 98.38 352 MET A O 1
ATOM 2749 N N . PHE A 1 353 ? 13.414 -22.688 -19.156 1 98.62 353 PHE A N 1
ATOM 2750 C CA . PHE A 1 353 ? 13.406 -24.094 -19.5 1 98.62 353 PHE A CA 1
ATOM 2751 C C . PHE A 1 353 ? 14.539 -24.844 -18.812 1 98.62 353 PHE A C 1
ATOM 2753 O O . PHE A 1 353 ? 15.703 -24.453 -18.922 1 98.62 353 PHE A O 1
ATOM 2760 N N . ASP A 1 354 ? 14.266 -25.906 -18.078 1 98.56 354 ASP A N 1
ATOM 2761 C CA . ASP A 1 354 ? 15.25 -26.641 -17.281 1 98.56 354 ASP A CA 1
ATOM 2762 C C . ASP A 1 354 ? 15.828 -25.766 -16.172 1 98.56 354 ASP A C 1
ATOM 2764 O O . ASP A 1 354 ? 17.031 -25.516 -16.125 1 98.56 354 ASP A O 1
ATOM 2768 N N . GLY A 1 355 ? 15.031 -25.438 -15.219 1 98.75 355 GLY A N 1
ATOM 2769 C CA . GLY A 1 355 ? 15.414 -24.656 -14.055 1 98.75 355 GLY A CA 1
ATOM 2770 C C . GLY A 1 355 ? 14.891 -25.219 -12.75 1 98.75 355 GLY A C 1
ATOM 2771 O O . GLY A 1 355 ? 14.188 -26.234 -12.742 1 98.75 355 GLY A O 1
ATOM 2772 N N . TRP A 1 356 ? 15.305 -24.562 -11.625 1 98.81 356 TRP A N 1
ATOM 2773 C CA . TRP A 1 356 ? 14.852 -25.125 -10.359 1 98.81 356 TRP A CA 1
ATOM 2774 C C . TRP A 1 356 ? 14.82 -24.062 -9.258 1 98.81 356 TRP A C 1
ATOM 2776 O O . TRP A 1 356 ? 15.453 -23.016 -9.383 1 98.81 356 TRP A O 1
ATOM 2786 N N . VAL A 1 357 ? 14.008 -24.25 -8.297 1 98.88 357 VAL A N 1
ATOM 2787 C CA . VAL A 1 357 ? 14.008 -23.625 -6.973 1 98.88 357 VAL A CA 1
ATOM 2788 C C . VAL A 1 357 ? 14.031 -24.703 -5.895 1 98.88 357 VAL A C 1
ATOM 2790 O O . VAL A 1 357 ? 13.234 -25.641 -5.926 1 98.88 357 VAL A O 1
ATOM 2793 N N . ARG A 1 358 ? 14.938 -24.625 -4.926 1 98.44 358 ARG A N 1
ATOM 2794 C CA . ARG A 1 358 ? 14.977 -25.688 -3.936 1 98.44 358 ARG A CA 1
ATOM 2795 C C . ARG A 1 358 ? 15.438 -25.172 -2.578 1 98.44 358 ARG A C 1
ATOM 2797 O O . ARG A 1 358 ? 16.297 -24.281 -2.504 1 98.44 358 ARG A O 1
ATOM 2804 N N . ASP A 1 359 ? 14.859 -25.688 -1.58 1 98 359 ASP A N 1
ATOM 2805 C CA . ASP A 1 359 ? 15.219 -25.391 -0.197 1 98 359 ASP A CA 1
ATOM 2806 C C . ASP A 1 359 ? 15.062 -23.906 0.104 1 98 359 ASP A C 1
ATOM 2808 O O . ASP A 1 359 ? 16 -23.25 0.574 1 98 359 ASP A O 1
ATOM 2812 N N . VAL A 1 360 ? 13.852 -23.422 -0.077 1 98.81 360 VAL A N 1
ATOM 2813 C CA . VAL A 1 360 ? 13.539 -22.016 0.121 1 98.81 360 VAL A CA 1
ATOM 2814 C C . VAL A 1 360 ? 12.359 -21.875 1.08 1 98.81 360 VAL A C 1
ATOM 2816 O O . VAL A 1 360 ? 11.344 -22.547 0.93 1 98.81 360 VAL A O 1
ATOM 2819 N N . THR A 1 361 ? 12.492 -21.047 2.104 1 98.81 361 THR A N 1
ATOM 2820 C CA . THR A 1 361 ? 11.391 -20.656 2.977 1 98.81 361 THR A CA 1
ATOM 2821 C C . THR A 1 361 ? 10.938 -19.234 2.66 1 98.81 361 THR A C 1
ATOM 2823 O O . THR A 1 361 ? 11.766 -18.312 2.555 1 98.81 361 THR A O 1
ATOM 2826 N N . ILE A 1 362 ? 9.656 -19.031 2.496 1 98.88 362 ILE A N 1
ATOM 2827 C CA . ILE A 1 362 ? 9.078 -17.734 2.172 1 98.88 362 ILE A CA 1
ATOM 2828 C C . ILE A 1 362 ? 8.086 -17.328 3.258 1 98.88 362 ILE A C 1
ATOM 2830 O O . ILE A 1 362 ? 7.098 -18.016 3.5 1 98.88 362 ILE A O 1
ATOM 2834 N N . HIS A 1 363 ? 8.336 -16.156 3.896 1 98.62 363 HIS A N 1
ATOM 2835 C CA . HIS A 1 363 ? 7.578 -15.734 5.066 1 98.62 363 HIS A CA 1
ATOM 2836 C C . HIS A 1 363 ? 6.816 -14.438 4.785 1 98.62 363 HIS A C 1
ATOM 2838 O O . HIS A 1 363 ? 7.41 -13.445 4.359 1 98.62 363 HIS A O 1
ATOM 2844 N N . ASN A 1 364 ? 5.469 -14.406 4.949 1 98.31 364 ASN A N 1
ATOM 2845 C CA . ASN A 1 364 ? 4.598 -13.242 4.891 1 98.31 364 ASN A CA 1
ATOM 2846 C C . ASN A 1 364 ? 4.473 -12.703 3.469 1 98.31 364 ASN A C 1
ATOM 2848 O O . ASN A 1 364 ? 4.438 -11.492 3.258 1 98.31 364 ASN A O 1
ATOM 2852 N N . ALA A 1 365 ? 4.395 -13.641 2.502 1 98.69 365 ALA A N 1
ATOM 2853 C CA . ALA A 1 365 ? 4.316 -13.211 1.106 1 98.69 365 ALA A CA 1
ATOM 2854 C C . ALA A 1 365 ? 2.865 -13.117 0.641 1 98.69 365 ALA A C 1
ATOM 2856 O O . ALA A 1 365 ? 1.985 -13.773 1.197 1 98.69 365 ALA A O 1
ATOM 2857 N N . ASP A 1 366 ? 2.676 -12.195 -0.363 1 98.69 366 ASP A N 1
ATOM 2858 C CA . ASP A 1 366 ? 1.441 -12.242 -1.142 1 98.69 366 ASP A CA 1
ATOM 2859 C C . ASP A 1 366 ? 1.421 -13.445 -2.074 1 98.69 366 ASP A C 1
ATOM 2861 O O . ASP A 1 366 ? 0.37 -14.062 -2.285 1 98.69 366 ASP A O 1
ATOM 2865 N N . SER A 1 367 ? 2.504 -13.688 -2.676 1 98.81 367 SER A N 1
ATOM 2866 C CA . SER A 1 367 ? 2.711 -14.875 -3.502 1 98.81 367 SER A CA 1
ATOM 2867 C C . SER A 1 367 ? 4.113 -15.438 -3.309 1 98.81 367 SER A C 1
ATOM 2869 O O . SER A 1 367 ? 5.098 -14.695 -3.307 1 98.81 367 SER A O 1
ATOM 2871 N N . GLY A 1 368 ? 4.164 -16.734 -3.105 1 98.81 368 GLY A N 1
ATOM 2872 C CA . GLY A 1 368 ? 5.465 -17.375 -2.965 1 98.81 368 GLY A CA 1
ATOM 2873 C C . GLY A 1 368 ? 6.223 -17.484 -4.273 1 98.81 368 GLY A C 1
ATOM 2874 O O . GLY A 1 368 ? 7.215 -16.781 -4.48 1 98.81 368 GLY A O 1
ATOM 2875 N N . ILE A 1 369 ? 5.711 -18.359 -5.133 1 98.88 369 ILE A N 1
ATOM 2876 C CA . ILE A 1 369 ? 6.352 -18.562 -6.43 1 98.88 369 ILE A CA 1
ATOM 2877 C C . ILE A 1 369 ? 5.309 -18.469 -7.543 1 98.88 369 ILE A C 1
ATOM 2879 O O . ILE A 1 369 ? 4.246 -19.078 -7.457 1 98.88 369 ILE A O 1
ATOM 2883 N N . LEU A 1 370 ? 5.648 -17.688 -8.508 1 98.69 370 LEU A N 1
ATOM 2884 C CA . LEU A 1 370 ? 4.832 -17.547 -9.703 1 98.69 370 LEU A CA 1
ATOM 2885 C C . LEU A 1 370 ? 5.59 -18.031 -10.938 1 98.69 370 LEU A C 1
ATOM 2887 O O . LEU A 1 370 ? 6.797 -17.812 -11.062 1 98.69 370 LEU A O 1
ATOM 2891 N N . THR A 1 371 ? 4.906 -18.719 -11.852 1 98.38 371 THR A N 1
ATOM 2892 C CA . THR A 1 371 ? 5.531 -19.188 -13.078 1 98.38 371 THR A CA 1
ATOM 2893 C C . THR A 1 371 ? 4.77 -18.688 -14.305 1 98.38 371 THR A C 1
ATOM 2895 O O . THR A 1 371 ? 3.539 -18.609 -14.289 1 98.38 371 THR A O 1
ATOM 2898 N N . TYR A 1 372 ? 5.527 -18.375 -15.305 1 96.81 372 TYR A N 1
ATOM 2899 C CA . TYR A 1 372 ? 4.957 -18.016 -16.594 1 96.81 372 TYR A CA 1
ATOM 2900 C C . TYR A 1 372 ? 5.879 -18.422 -17.734 1 96.81 372 TYR A C 1
ATOM 2902 O O . TYR A 1 372 ? 7.102 -18.312 -17.625 1 96.81 372 TYR A O 1
ATOM 2910 N N . ASP A 1 373 ? 5.297 -18.891 -18.766 1 96.5 373 ASP A N 1
ATOM 2911 C CA . ASP A 1 373 ? 5.992 -19.219 -20.016 1 96.5 373 ASP A CA 1
ATOM 2912 C C . ASP A 1 373 ? 7.258 -20.031 -19.734 1 96.5 373 ASP A C 1
ATOM 2914 O O . ASP A 1 373 ? 8.352 -19.656 -20.172 1 96.5 373 ASP A O 1
ATOM 2918 N N . SER A 1 374 ? 7.078 -21.047 -18.969 1 98.44 374 SER A N 1
ATOM 2919 C CA . SER A 1 374 ? 8.211 -21.859 -18.547 1 98.44 374 SER A CA 1
ATOM 2920 C C . SER A 1 374 ? 7.898 -23.344 -18.656 1 98.44 374 SER A C 1
ATOM 2922 O O . SER A 1 374 ? 6.738 -23.734 -18.797 1 98.44 374 SER A O 1
ATOM 2924 N N . ALA A 1 375 ? 8.938 -24.125 -18.641 1 98.81 375 ALA A N 1
ATOM 2925 C CA . ALA A 1 375 ? 8.75 -25.578 -18.75 1 98.81 375 ALA A CA 1
ATOM 2926 C C . ALA A 1 375 ? 9.93 -26.312 -18.125 1 98.81 375 ALA A C 1
ATOM 2928 O O . ALA A 1 375 ? 11.031 -25.766 -18.016 1 98.81 375 ALA A O 1
ATOM 2929 N N . SER A 1 376 ? 9.672 -27.562 -17.734 1 98.69 376 SER A N 1
ATOM 2930 C CA . SER A 1 376 ? 10.695 -28.469 -17.219 1 98.69 376 SER A CA 1
ATOM 2931 C C . SER A 1 376 ? 11.391 -27.891 -15.992 1 98.69 376 SER A C 1
ATOM 2933 O O . SER A 1 376 ? 12.617 -27.781 -15.953 1 98.69 376 SER A O 1
ATOM 2935 N N . LEU A 1 377 ? 10.586 -27.5 -15.031 1 98.88 377 LEU A N 1
ATOM 2936 C CA . LEU A 1 377 ? 11.102 -26.922 -13.797 1 98.88 377 LEU A CA 1
ATOM 2937 C C . LEU A 1 377 ? 10.93 -27.906 -12.633 1 98.88 377 LEU A C 1
ATOM 2939 O O . LEU A 1 377 ? 9.953 -28.656 -12.594 1 98.88 377 LEU A O 1
ATOM 2943 N N . THR A 1 378 ? 11.844 -27.875 -11.742 1 98.88 378 THR A N 1
ATOM 2944 C CA . THR A 1 378 ? 11.695 -28.562 -10.469 1 98.88 378 THR A CA 1
ATOM 2945 C C . THR A 1 378 ? 11.703 -27.562 -9.312 1 98.88 378 THR A C 1
ATOM 2947 O O . THR A 1 378 ? 12.688 -26.859 -9.094 1 98.88 378 THR A O 1
ATOM 2950 N N . LEU A 1 379 ? 10.625 -27.453 -8.609 1 98.88 379 LEU A N 1
ATOM 2951 C CA . LEU A 1 379 ? 10.469 -26.672 -7.387 1 98.88 379 LEU A CA 1
ATOM 2952 C C . LEU A 1 379 ? 10.328 -27.594 -6.172 1 98.88 379 LEU A C 1
ATOM 2954 O O . LEU A 1 379 ? 9.305 -28.266 -6.008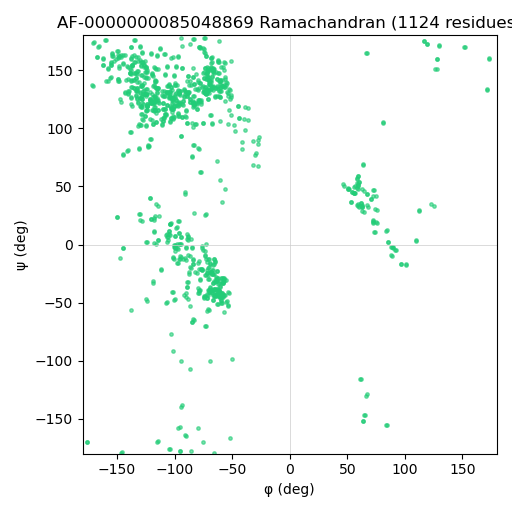 1 98.88 379 LEU A O 1
ATOM 2958 N N . SER A 1 380 ? 11.336 -27.641 -5.309 1 98.56 380 SER A N 1
ATOM 2959 C CA . SER A 1 380 ? 11.328 -28.656 -4.266 1 98.56 380 SER A CA 1
ATOM 2960 C C . SER A 1 380 ? 11.805 -28.094 -2.936 1 98.56 380 SER A C 1
ATOM 2962 O O . SER A 1 380 ? 12.672 -27.219 -2.904 1 98.56 380 SER A O 1
ATOM 2964 N N . GLY A 1 381 ? 11.258 -28.625 -1.913 1 98.12 381 GLY A N 1
ATOM 2965 C CA . GLY A 1 381 ? 11.68 -28.203 -0.59 1 98.12 381 GLY A CA 1
ATOM 2966 C C . GLY A 1 381 ? 11.297 -26.766 -0.281 1 98.12 381 GLY A C 1
ATOM 2967 O O . GLY A 1 381 ? 12.102 -26 0.245 1 98.12 381 GLY A O 1
ATOM 2968 N N . ILE A 1 382 ? 10.078 -26.422 -0.635 1 98.62 382 ILE A N 1
ATOM 2969 C CA . ILE A 1 382 ? 9.594 -25.062 -0.446 1 98.62 382 ILE A CA 1
ATOM 2970 C C . ILE A 1 382 ? 8.672 -25 0.771 1 98.62 382 ILE A C 1
ATOM 2972 O O . ILE A 1 382 ? 7.844 -25.891 0.972 1 98.62 382 ILE A O 1
ATOM 2976 N N . ALA A 1 383 ? 8.812 -23.984 1.637 1 98.75 383 ALA A N 1
ATOM 2977 C CA . ALA A 1 383 ? 7.871 -23.719 2.719 1 98.75 383 ALA A CA 1
ATOM 2978 C C . ALA A 1 383 ? 7.367 -22.266 2.652 1 98.75 383 ALA A C 1
ATOM 2980 O O . ALA A 1 383 ? 8.156 -21.344 2.492 1 98.75 383 ALA A O 1
ATOM 2981 N N . THR A 1 384 ? 6.078 -22.062 2.688 1 98.75 384 THR A N 1
ATOM 2982 C CA . THR A 1 384 ? 5.5 -20.734 2.879 1 98.75 384 THR A CA 1
ATOM 2983 C C . THR A 1 384 ? 4.895 -20.609 4.273 1 98.75 384 THR A C 1
ATOM 2985 O O . THR A 1 384 ? 4.199 -21.5 4.738 1 98.75 384 THR A O 1
ATOM 2988 N N . THR A 1 385 ? 5.238 -19.516 4.965 1 98.44 385 THR A N 1
ATOM 2989 C CA . THR A 1 385 ? 4.875 -19.344 6.367 1 98.44 385 THR A CA 1
ATOM 2990 C C . THR A 1 385 ? 4.406 -17.922 6.637 1 98.44 385 THR A C 1
ATOM 2992 O O . THR A 1 385 ? 4.523 -17.047 5.77 1 98.44 385 THR A O 1
ATOM 2995 N N . GLY A 1 386 ? 3.867 -17.688 7.812 1 97.75 386 GLY A N 1
ATOM 2996 C CA . GLY A 1 386 ? 3.434 -16.375 8.258 1 97.75 386 GLY A CA 1
ATOM 2997 C C . GLY A 1 386 ? 1.939 -16.297 8.5 1 97.75 386 GLY A C 1
ATOM 2998 O O . GLY A 1 386 ? 1.211 -17.25 8.266 1 97.75 386 GLY A O 1
ATOM 2999 N N . ALA A 1 387 ? 1.532 -15.141 9 1 95.19 387 ALA A N 1
ATOM 3000 C CA . ALA A 1 387 ? 0.127 -14.93 9.336 1 95.19 387 ALA A CA 1
ATOM 3001 C C . ALA A 1 387 ? -0.607 -14.203 8.211 1 95.19 387 ALA A C 1
ATOM 3003 O O . ALA A 1 387 ? -1.84 -14.195 8.172 1 95.19 387 ALA A O 1
ATOM 3004 N N . ARG A 1 388 ? 0.113 -13.633 7.355 1 94.06 388 ARG A N 1
ATOM 3005 C CA . ARG A 1 388 ? -0.476 -12.867 6.262 1 94.06 388 ARG A CA 1
ATOM 3006 C C . ARG A 1 388 ? -1.143 -13.781 5.242 1 94.06 388 ARG A C 1
ATOM 3008 O O . ARG A 1 388 ? -0.561 -14.789 4.832 1 94.06 388 ARG A O 1
ATOM 3015 N N . GLU A 1 389 ? -2.373 -13.445 4.848 1 96.56 389 GLU A N 1
ATOM 3016 C CA . GLU A 1 389 ? -3.045 -14.227 3.812 1 96.56 389 GLU A CA 1
ATOM 3017 C C . GLU A 1 389 ? -2.404 -14 2.447 1 96.56 389 GLU A C 1
ATOM 3019 O O . GLU A 1 389 ? -2.264 -12.859 2.002 1 96.56 389 GLU A O 1
ATOM 3024 N N . ALA A 1 390 ? -2.021 -15.07 1.861 1 98.25 390 ALA A N 1
ATOM 3025 C CA . ALA A 1 390 ? -1.382 -15.016 0.55 1 98.25 390 ALA A CA 1
ATOM 3026 C C . ALA A 1 390 ? -2.383 -15.32 -0.562 1 98.25 390 ALA A C 1
ATOM 3028 O O . ALA A 1 390 ? -3.422 -15.938 -0.318 1 98.25 390 ALA A O 1
ATOM 3029 N N . HIS A 1 391 ? -2.064 -14.758 -1.727 1 98.44 391 HIS A N 1
ATOM 3030 C CA . HIS A 1 391 ? -2.785 -15.172 -2.926 1 98.44 391 HIS A CA 1
ATOM 3031 C C . HIS A 1 391 ? -2.406 -16.594 -3.338 1 98.44 391 HIS A C 1
ATOM 3033 O O . HIS A 1 391 ? -3.277 -17.453 -3.484 1 98.44 391 HIS A O 1
ATOM 3039 N N . TYR A 1 392 ? -1.104 -16.781 -3.543 1 98.56 392 TYR A N 1
ATOM 3040 C CA . TYR A 1 392 ? -0.582 -18.078 -3.936 1 98.56 392 TYR A CA 1
ATOM 3041 C C . TYR A 1 392 ? 0.564 -18.5 -3.025 1 98.56 392 TYR A C 1
ATOM 3043 O O . TYR A 1 392 ? 1.346 -17.672 -2.566 1 98.56 392 TYR A O 1
ATOM 3051 N N . SER A 1 393 ? 0.667 -19.828 -2.77 1 98.62 393 SER A N 1
ATOM 3052 C CA . SER A 1 393 ? 1.929 -20.391 -2.301 1 98.62 393 SER A CA 1
ATOM 3053 C C . SER A 1 393 ? 2.855 -20.719 -3.465 1 98.62 393 SER A C 1
ATOM 3055 O O . SER A 1 393 ? 3.846 -20.016 -3.693 1 98.62 393 SER A O 1
ATOM 3057 N N . VAL A 1 394 ? 2.428 -21.672 -4.23 1 98.75 394 VAL A N 1
ATOM 3058 C CA . VAL A 1 394 ? 3.107 -21.984 -5.484 1 98.75 394 VAL A CA 1
ATOM 3059 C C . VAL A 1 394 ? 2.094 -22.031 -6.625 1 98.75 394 VAL A C 1
ATOM 3061 O O . VAL A 1 394 ? 1.157 -22.844 -6.598 1 98.75 394 VAL A O 1
ATOM 3064 N N . HIS A 1 395 ? 2.326 -21.156 -7.531 1 98.44 395 HIS A N 1
ATOM 3065 C CA . HIS A 1 395 ? 1.476 -21 -8.703 1 98.44 395 HIS A CA 1
ATOM 3066 C C . HIS A 1 395 ? 2.135 -21.594 -9.945 1 98.44 395 HIS A C 1
ATOM 3068 O O . HIS A 1 395 ? 3.311 -21.344 -10.211 1 98.44 395 HIS A O 1
ATOM 3074 N N . VAL A 1 396 ? 1.44 -22.5 -10.68 1 98.75 396 VAL A N 1
ATOM 3075 C CA . VAL A 1 396 ? 1.888 -22.969 -11.984 1 98.75 396 VAL A CA 1
ATOM 3076 C C . VAL A 1 396 ? 0.886 -22.547 -13.062 1 98.75 396 VAL A C 1
ATOM 3078 O O . VAL A 1 396 ? -0.207 -23.109 -13.148 1 98.75 396 VAL A O 1
ATOM 3081 N N . GLY A 1 397 ? 1.243 -21.594 -13.812 1 97.69 397 GLY A N 1
ATOM 3082 C CA . GLY A 1 397 ? 0.414 -21.078 -14.891 1 97.69 397 GLY A CA 1
ATOM 3083 C C . GLY A 1 397 ? 1.198 -20.781 -16.156 1 97.69 397 GLY A C 1
ATOM 3084 O O . GLY A 1 397 ? 2.338 -20.312 -16.094 1 97.69 397 GLY A O 1
ATOM 3085 N N . ASN A 1 398 ? 0.608 -21.094 -17.266 1 96.69 398 ASN A N 1
ATOM 3086 C CA . ASN A 1 398 ? 1.296 -20.969 -18.547 1 96.69 398 ASN A CA 1
ATOM 3087 C C . ASN A 1 398 ? 2.654 -21.656 -18.531 1 96.69 398 ASN A C 1
ATOM 3089 O O . ASN A 1 398 ? 3.672 -21.062 -18.875 1 96.69 398 ASN A O 1
ATOM 3093 N N . ALA A 1 399 ? 2.588 -22.844 -18.047 1 98.38 399 ALA A N 1
ATOM 3094 C CA . ALA A 1 399 ? 3.812 -23.609 -17.859 1 98.38 399 ALA A CA 1
ATOM 3095 C C . ALA A 1 399 ? 3.564 -25.094 -18.125 1 98.38 399 ALA A C 1
ATOM 3097 O O . ALA A 1 399 ? 2.424 -25.562 -18.078 1 98.38 399 ALA A O 1
ATOM 3098 N N . HIS A 1 400 ? 4.641 -25.781 -18.469 1 98.75 400 HIS A N 1
ATOM 3099 C CA . HIS A 1 400 ? 4.57 -27.172 -18.875 1 98.75 400 HIS A CA 1
ATOM 3100 C C . HIS A 1 400 ? 5.637 -28.016 -18.172 1 98.75 400 HIS A C 1
ATOM 3102 O O . HIS A 1 400 ? 6.789 -27.578 -18.062 1 98.75 400 HIS A O 1
ATOM 3108 N N . ASN A 1 401 ? 5.25 -29.188 -17.625 1 98.88 401 ASN A N 1
ATOM 3109 C CA . ASN A 1 401 ? 6.184 -30.141 -17.016 1 98.88 401 ASN A CA 1
ATOM 3110 C C . ASN A 1 401 ? 6.879 -29.531 -15.805 1 98.88 401 ASN A C 1
ATOM 3112 O O . ASN A 1 401 ? 8.102 -29.641 -15.672 1 98.88 401 ASN A O 1
ATOM 3116 N N . VAL A 1 402 ? 6.109 -28.922 -14.93 1 98.94 402 VAL A N 1
ATOM 3117 C CA . VAL A 1 402 ? 6.664 -28.375 -13.688 1 98.94 402 VAL A CA 1
ATOM 3118 C C . VAL A 1 402 ? 6.434 -29.375 -12.547 1 98.94 402 VAL A C 1
ATOM 3120 O O . VAL A 1 402 ? 5.301 -29.781 -12.289 1 98.94 402 VAL A O 1
ATOM 3123 N N . LEU A 1 403 ? 7.461 -29.781 -11.938 1 98.94 403 LEU A N 1
ATOM 3124 C CA . LEU A 1 403 ? 7.379 -30.625 -10.75 1 98.94 403 LEU A CA 1
ATOM 3125 C C . LEU A 1 403 ? 7.484 -29.797 -9.477 1 98.94 403 LEU A C 1
ATOM 3127 O O . LEU A 1 403 ? 8.508 -29.156 -9.227 1 98.94 403 LEU A O 1
ATOM 3131 N N . VAL A 1 404 ? 6.453 -29.719 -8.727 1 98.94 404 VAL A N 1
ATOM 3132 C CA . VAL A 1 404 ? 6.434 -29.109 -7.395 1 98.94 404 VAL A CA 1
ATOM 3133 C C . VAL A 1 404 ? 6.43 -30.203 -6.328 1 98.94 404 VAL A C 1
ATOM 3135 O O . VAL A 1 404 ? 5.418 -30.891 -6.129 1 98.94 404 VAL A O 1
ATOM 3138 N N . LYS A 1 405 ? 7.52 -30.344 -5.66 1 98.5 405 LYS A N 1
ATOM 3139 C CA . LYS A 1 405 ? 7.707 -31.516 -4.789 1 98.5 405 LYS A CA 1
ATOM 3140 C C . LYS A 1 405 ? 8.031 -31.078 -3.363 1 98.5 405 LYS A C 1
ATOM 3142 O O . LYS A 1 405 ? 8.859 -30.188 -3.152 1 98.5 405 LYS A O 1
ATOM 3147 N N . ASP A 1 406 ? 7.395 -31.672 -2.395 1 98.31 406 ASP A N 1
ATOM 3148 C CA . ASP A 1 406 ? 7.688 -31.469 -0.979 1 98.31 406 ASP A CA 1
ATOM 3149 C C . ASP A 1 406 ? 7.5 -30 -0.584 1 98.31 406 ASP A C 1
ATOM 3151 O O . ASP A 1 406 ? 8.398 -29.391 0.001 1 98.31 406 ASP A O 1
ATOM 3155 N N . VAL A 1 407 ? 6.34 -29.5 -0.881 1 98.69 407 VAL A N 1
ATOM 3156 C CA . VAL A 1 407 ? 5.969 -28.141 -0.494 1 98.69 407 VAL A CA 1
ATOM 3157 C C . VAL A 1 407 ? 5.148 -28.172 0.795 1 98.69 407 VAL A C 1
ATOM 3159 O O . VAL A 1 407 ? 4.285 -29.047 0.965 1 98.69 407 VAL A O 1
ATOM 3162 N N . ARG A 1 408 ? 5.48 -27.344 1.728 1 98.75 408 ARG A N 1
ATOM 3163 C CA . ARG A 1 408 ? 4.746 -27.172 2.977 1 98.75 408 ARG A CA 1
ATOM 3164 C C . ARG A 1 408 ? 4.121 -25.781 3.068 1 98.75 408 ARG A C 1
ATOM 3166 O O . ARG A 1 408 ? 4.836 -24.781 3.125 1 98.75 408 ARG A O 1
ATOM 3173 N N . VAL A 1 409 ? 2.807 -25.766 3.084 1 98.88 409 VAL A N 1
ATOM 3174 C CA . VAL A 1 409 ? 2.078 -24.5 3.195 1 98.88 409 VAL A CA 1
ATOM 3175 C C . VAL A 1 409 ? 1.597 -24.312 4.633 1 98.88 409 VAL A C 1
ATOM 3177 O O . VAL A 1 409 ? 0.63 -24.953 5.059 1 98.88 409 VAL A O 1
ATOM 3180 N N . ALA A 1 410 ? 2.217 -23.375 5.352 1 98.62 410 ALA A N 1
ATOM 3181 C CA . ALA A 1 410 ? 1.941 -23.172 6.773 1 98.62 410 ALA A CA 1
ATOM 3182 C C . ALA A 1 410 ? 1.388 -21.781 7.031 1 98.62 410 ALA A C 1
ATOM 3184 O O . ALA A 1 410 ? 1.627 -21.188 8.094 1 98.62 410 ALA A O 1
ATOM 3185 N N . ASN A 1 411 ? 0.855 -21.125 6.109 1 98.12 411 ASN A N 1
ATOM 3186 C CA . ASN A 1 411 ? 0.163 -19.844 6.172 1 98.12 411 ASN A CA 1
ATOM 3187 C C . ASN A 1 411 ? -1.19 -19.906 5.469 1 98.12 411 ASN A C 1
ATOM 3189 O O . ASN A 1 411 ? -1.455 -20.828 4.699 1 98.12 411 ASN A O 1
ATOM 3193 N N . PRO A 1 412 ? -2.129 -18.969 5.812 1 97.62 412 PRO A N 1
ATOM 3194 C CA . PRO A 1 412 ? -3.371 -18.922 5.035 1 97.62 412 PRO A CA 1
ATOM 3195 C C . PRO A 1 412 ? -3.145 -18.516 3.582 1 97.62 412 PRO A C 1
ATOM 3197 O O . PRO A 1 412 ? -2.49 -17.516 3.314 1 97.62 412 PRO A O 1
ATOM 3200 N N . VAL A 1 413 ? -3.648 -19.312 2.668 1 98.31 413 VAL A N 1
ATOM 3201 C CA . VAL A 1 413 ? -3.475 -19.047 1.244 1 98.31 413 VAL A CA 1
ATOM 3202 C C . VAL A 1 413 ? -4.801 -19.25 0.514 1 98.31 413 VAL A C 1
ATOM 3204 O O . VAL A 1 413 ? -5.504 -20.234 0.757 1 98.31 413 VAL A O 1
ATOM 3207 N N . VAL A 1 414 ? -5.109 -18.281 -0.369 1 98 414 VAL A N 1
ATOM 3208 C CA . VAL A 1 414 ? -6.328 -18.406 -1.159 1 98 414 VAL A CA 1
ATOM 3209 C C . VAL A 1 414 ? -6.207 -19.578 -2.121 1 98 414 VAL A C 1
ATOM 3211 O O . VAL A 1 414 ? -7.129 -20.391 -2.24 1 98 414 VAL A O 1
ATOM 3214 N N . HIS A 1 415 ? -5.098 -19.656 -2.832 1 98.06 415 HIS A N 1
ATOM 3215 C CA . HIS A 1 415 ? -4.805 -20.719 -3.789 1 98.06 415 HIS A CA 1
ATOM 3216 C C . HIS A 1 415 ? -3.506 -21.438 -3.439 1 98.06 415 HIS A C 1
ATOM 3218 O O . HIS A 1 415 ? -2.465 -21.172 -4.047 1 98.06 415 HIS A O 1
ATOM 3224 N N . PRO A 1 416 ? -3.545 -22.422 -2.562 1 98.38 416 PRO A N 1
ATOM 3225 C CA . PRO A 1 416 ? -2.303 -22.984 -2.027 1 98.38 416 PRO A CA 1
ATOM 3226 C C . PRO A 1 416 ? -1.566 -23.859 -3.041 1 98.38 416 PRO A C 1
ATOM 3228 O O . PRO A 1 416 ? -0.337 -23.812 -3.133 1 98.38 416 PRO A O 1
ATOM 3231 N N . LEU A 1 417 ? -2.301 -24.719 -3.746 1 98.62 417 LEU A N 1
ATOM 3232 C CA . LEU A 1 417 ? -1.793 -25.531 -4.848 1 98.62 417 LEU A CA 1
ATOM 3233 C C . LEU A 1 417 ? -2.527 -25.203 -6.145 1 98.62 417 LEU A C 1
ATOM 3235 O O . LEU A 1 417 ? -3.65 -25.672 -6.355 1 98.62 417 LEU A O 1
ATOM 3239 N N . SER A 1 418 ? -1.824 -24.453 -7 1 98.56 418 SER A N 1
ATOM 3240 C CA . SER A 1 418 ? -2.596 -23.859 -8.086 1 98.56 418 SER A CA 1
ATOM 3241 C C . SER A 1 418 ? -2.023 -24.25 -9.445 1 98.56 418 SER A C 1
ATOM 3243 O O . SER A 1 418 ? -0.848 -24.016 -9.727 1 98.56 418 SER A O 1
ATOM 3245 N N . VAL A 1 419 ? -2.838 -24.922 -10.227 1 98.62 419 VAL A N 1
ATOM 3246 C CA . VAL A 1 419 ? -2.627 -24.953 -11.672 1 98.62 419 VAL A CA 1
ATOM 3247 C C . VAL A 1 419 ? -3.553 -23.938 -12.352 1 98.62 419 VAL A C 1
ATOM 3249 O O . VAL A 1 419 ? -4.758 -23.938 -12.094 1 98.62 419 VAL A O 1
ATOM 3252 N N . ASN A 1 420 ? -2.951 -23.109 -13.07 1 97.69 420 ASN A N 1
ATOM 3253 C CA . ASN A 1 420 ? -3.658 -21.953 -13.625 1 97.69 420 ASN A CA 1
ATOM 3254 C C . ASN A 1 420 ? -3.725 -22.016 -15.148 1 97.69 420 ASN A C 1
ATOM 3256 O O . ASN A 1 420 ? -3.443 -23.062 -15.742 1 97.69 420 ASN A O 1
ATOM 3260 N N . THR A 1 421 ? -4.148 -20.953 -15.789 1 96.38 421 THR A N 1
ATOM 3261 C CA . THR A 1 421 ? -4.371 -20.859 -17.234 1 96.38 421 THR A CA 1
ATOM 3262 C C . THR A 1 421 ? -3.209 -21.484 -18 1 96.38 421 THR A C 1
ATOM 3264 O O . THR A 1 421 ? -2.047 -21.141 -17.766 1 96.38 421 THR A O 1
ATOM 3267 N N . GLN A 1 422 ? -3.494 -22.484 -18.766 1 97 422 GLN A N 1
ATOM 3268 C CA . GLN A 1 422 ? -2.639 -23.094 -19.766 1 97 422 GLN A CA 1
ATOM 3269 C C . GLN A 1 422 ? -1.515 -23.891 -19.125 1 97 422 GLN A C 1
ATOM 3271 O O . GLN A 1 422 ? -0.508 -24.188 -19.781 1 97 422 GLN A O 1
ATOM 3276 N N . ALA A 1 423 ? -1.682 -24.234 -17.859 1 98.5 423 ALA A N 1
ATOM 3277 C CA . ALA A 1 423 ? -0.757 -25.172 -17.219 1 98.5 423 ALA A CA 1
ATOM 3278 C C . ALA A 1 423 ? -0.995 -26.594 -17.688 1 98.5 423 ALA A C 1
ATOM 3280 O O . ALA A 1 423 ? -2.141 -27.047 -17.781 1 98.5 423 ALA A O 1
ATOM 3281 N N . THR A 1 424 ? 0.1 -27.281 -18.062 1 98.81 424 THR A N 1
ATOM 3282 C CA . THR A 1 424 ? -0.012 -28.672 -18.5 1 98.81 424 THR A CA 1
ATOM 3283 C C . THR A 1 424 ? 1.098 -29.516 -17.891 1 98.81 424 THR A C 1
ATOM 3285 O O . THR A 1 424 ? 2.234 -29.062 -17.75 1 98.81 424 THR A O 1
ATOM 3288 N N . ARG A 1 425 ? 0.73 -30.656 -17.422 1 98.75 425 ARG A N 1
ATOM 3289 C CA . ARG A 1 425 ? 1.646 -31.672 -16.891 1 98.75 425 ARG A CA 1
ATOM 3290 C C . ARG A 1 425 ? 2.451 -31.109 -15.727 1 98.75 425 ARG A C 1
ATOM 3292 O O . ARG A 1 425 ? 3.662 -31.328 -15.641 1 98.75 425 ARG A O 1
ATOM 3299 N N . ALA A 1 426 ? 1.809 -30.266 -14.992 1 98.81 426 ALA A N 1
ATOM 3300 C CA . ALA A 1 426 ? 2.326 -29.891 -13.68 1 98.81 426 ALA A CA 1
ATOM 3301 C C . ALA A 1 426 ? 2.035 -30.969 -12.648 1 98.81 426 ALA A C 1
ATOM 3303 O O . ALA A 1 426 ? 0.957 -31.562 -12.648 1 98.81 426 ALA A O 1
ATOM 3304 N N . VAL A 1 427 ? 2.998 -31.234 -11.812 1 98.94 427 VAL A N 1
ATOM 3305 C CA . VAL A 1 427 ? 2.846 -32.25 -10.789 1 98.94 427 VAL A CA 1
ATOM 3306 C C . VAL A 1 427 ? 3.113 -31.656 -9.406 1 98.94 427 VAL A C 1
ATOM 3308 O O . VAL A 1 427 ? 4.203 -31.141 -9.148 1 98.94 427 VAL A O 1
ATOM 3311 N N . TYR A 1 428 ? 2.145 -31.625 -8.594 1 98.94 428 TYR A N 1
ATOM 3312 C CA . TYR A 1 428 ? 2.361 -31.453 -7.16 1 98.94 428 TYR A CA 1
ATOM 3313 C C . TYR A 1 428 ? 2.531 -32.781 -6.461 1 98.94 428 TYR A C 1
ATOM 3315 O O . TYR A 1 428 ? 1.613 -33.625 -6.457 1 98.94 428 TYR A O 1
ATOM 3323 N N . SER A 1 429 ? 3.654 -33.031 -5.934 1 98.81 429 SER A N 1
ATOM 3324 C CA . SER A 1 429 ? 3.922 -34.312 -5.277 1 98.81 429 SER A CA 1
ATOM 3325 C C . SER A 1 429 ? 4.289 -34.094 -3.812 1 98.81 429 SER A C 1
ATOM 3327 O O . SER A 1 429 ? 5.195 -33.344 -3.492 1 98.81 429 SER A O 1
ATOM 3329 N N . ARG A 1 430 ? 3.564 -34.719 -2.926 1 98.69 430 ARG A N 1
ATOM 3330 C CA . ARG A 1 430 ? 3.803 -34.75 -1.487 1 98.69 430 ARG A CA 1
ATOM 3331 C C . ARG A 1 430 ? 3.707 -33.344 -0.887 1 98.69 430 ARG A C 1
ATOM 3333 O O . ARG A 1 430 ? 4.484 -33 0.005 1 98.69 430 ARG A O 1
ATOM 3340 N N . ALA A 1 431 ? 2.885 -32.562 -1.443 1 98.81 431 ALA A N 1
ATOM 3341 C CA . ALA A 1 431 ? 2.605 -31.266 -0.854 1 98.81 431 ALA A CA 1
ATOM 3342 C C . ALA A 1 431 ? 1.724 -31.391 0.384 1 98.81 431 ALA A C 1
ATOM 3344 O O . ALA A 1 431 ? 0.832 -32.25 0.43 1 98.81 431 ALA A O 1
ATOM 3345 N N . VAL A 1 432 ? 1.949 -30.578 1.399 1 98.81 432 VAL A N 1
ATOM 3346 C CA . VAL A 1 432 ? 1.146 -30.531 2.617 1 98.81 432 VAL A CA 1
ATOM 3347 C C . VAL A 1 432 ? 0.616 -29.125 2.842 1 98.81 432 VAL A C 1
ATOM 3349 O O . VAL A 1 432 ? 1.393 -28.172 2.941 1 98.81 432 VAL A O 1
ATOM 3352 N N . VAL A 1 433 ? -0.657 -28.984 2.895 1 98.88 433 VAL A N 1
ATOM 3353 C CA . VAL A 1 433 ? -1.31 -27.719 3.215 1 98.88 433 VAL A CA 1
ATOM 3354 C C . VAL A 1 433 ? -1.928 -27.797 4.609 1 98.88 433 VAL A C 1
ATOM 3356 O O . VAL A 1 433 ? -2.92 -28.5 4.816 1 98.88 433 VAL A O 1
ATOM 3359 N N . LEU A 1 434 ? -1.436 -26.969 5.492 1 98.44 434 LEU A N 1
ATOM 3360 C CA . LEU A 1 434 ? -1.708 -27.203 6.906 1 98.44 434 LEU A CA 1
ATOM 3361 C C . LEU A 1 434 ? -2.975 -26.469 7.34 1 98.44 434 LEU A C 1
ATOM 3363 O O . LEU A 1 434 ? -3.504 -26.719 8.422 1 98.44 434 LEU A O 1
ATOM 3367 N N . MET A 1 435 ? -3.443 -25.594 6.488 1 96.94 435 MET A N 1
ATOM 3368 C CA . MET A 1 435 ? -4.691 -24.875 6.766 1 96.94 435 MET A CA 1
ATOM 3369 C C . MET A 1 435 ? -5.34 -24.391 5.473 1 96.94 435 MET A C 1
ATOM 3371 O O . MET A 1 435 ? -4.645 -24.047 4.516 1 96.94 435 MET A O 1
ATOM 3375 N N . ARG A 1 436 ? -6.703 -24.438 5.469 1 97 436 ARG A N 1
ATOM 3376 C CA . ARG A 1 436 ? -7.496 -24.016 4.316 1 97 436 ARG A CA 1
ATOM 3377 C C . ARG A 1 436 ? -7.082 -24.781 3.061 1 97 436 ARG A C 1
ATOM 3379 O O . ARG A 1 436 ? -6.926 -24.188 1.992 1 97 436 ARG A O 1
ATOM 3386 N N . GLY A 1 437 ? -6.926 -26.031 3.258 1 98.19 437 GLY A N 1
ATOM 3387 C CA . GLY A 1 437 ? -6.449 -26.844 2.152 1 98.19 437 GLY A CA 1
ATOM 3388 C C . GLY A 1 437 ? -7.449 -26.969 1.021 1 98.19 437 GLY A C 1
ATOM 3389 O O . GLY A 1 437 ? -8.648 -27.141 1.259 1 98.19 437 GLY A O 1
ATOM 3390 N N . LEU A 1 438 ? -6.957 -26.781 -0.175 1 98.12 438 LEU A N 1
ATOM 3391 C CA . LEU A 1 438 ? -7.734 -27.047 -1.381 1 98.12 438 LEU A CA 1
ATOM 3392 C C . LEU A 1 438 ? -6.824 -27.172 -2.598 1 98.12 438 LEU A C 1
ATOM 3394 O O . LEU A 1 438 ? -5.641 -26.812 -2.533 1 98.12 438 LEU A O 1
ATOM 3398 N N . ILE A 1 439 ? -7.309 -27.766 -3.631 1 98.5 439 ILE A N 1
ATOM 3399 C CA . ILE A 1 439 ? -6.668 -27.875 -4.938 1 98.5 439 ILE A CA 1
ATOM 3400 C C . ILE A 1 439 ? -7.309 -26.875 -5.91 1 98.5 439 ILE A C 1
ATOM 3402 O O . ILE A 1 439 ? -8.508 -26.953 -6.184 1 98.5 439 ILE A O 1
ATOM 3406 N N . ASP A 1 440 ? -6.48 -25.984 -6.352 1 98.38 440 ASP A N 1
ATOM 3407 C CA . ASP A 1 440 ? -6.988 -24.953 -7.254 1 98.38 440 ASP A CA 1
ATOM 3408 C C . ASP A 1 440 ? -6.746 -25.344 -8.711 1 98.38 440 ASP A C 1
ATOM 3410 O O . ASP A 1 440 ? -5.598 -25.484 -9.141 1 98.38 440 ASP A O 1
ATOM 3414 N N . GLN A 1 441 ? -7.754 -25.422 -9.461 1 98.25 441 GLN A N 1
ATOM 3415 C CA . GLN A 1 441 ? -7.719 -25.672 -10.891 1 98.25 441 GLN A CA 1
ATOM 3416 C C . GLN A 1 441 ? -8.414 -24.562 -11.672 1 98.25 441 GLN A C 1
ATOM 3418 O O . GLN A 1 441 ? -9.578 -24.703 -12.047 1 98.25 441 GLN A O 1
ATOM 3423 N N . HIS A 1 442 ? -7.711 -23.531 -11.945 1 96.69 442 HIS A N 1
ATOM 3424 C CA . HIS A 1 442 ? -8.219 -22.281 -12.484 1 96.69 442 HIS A CA 1
ATOM 3425 C C . HIS A 1 442 ? -8.586 -22.438 -13.961 1 96.69 442 HIS A C 1
ATOM 3427 O O . HIS A 1 442 ? -7.961 -23.219 -14.68 1 96.69 442 HIS A O 1
ATOM 3433 N N . ALA A 1 443 ? -9.547 -21.656 -14.469 1 96.75 443 ALA A N 1
ATOM 3434 C CA . ALA A 1 443 ? -9.977 -21.75 -15.859 1 96.75 443 ALA A CA 1
ATOM 3435 C C . ALA A 1 443 ? -8.875 -21.266 -16.812 1 96.75 443 ALA A C 1
ATOM 3437 O O . ALA A 1 443 ? -7.949 -20.578 -16.391 1 96.75 443 ALA A O 1
ATOM 3438 N N . GLY A 1 444 ? -8.969 -21.766 -18.016 1 95.75 444 GLY A N 1
ATOM 3439 C CA . GLY A 1 444 ? -8.031 -21.281 -19.016 1 95.75 444 GLY A CA 1
ATOM 3440 C C . GLY A 1 444 ? -7.254 -22.406 -19.688 1 95.75 444 GLY A C 1
ATOM 3441 O O . GLY A 1 444 ? -6.055 -22.281 -19.922 1 95.75 444 GLY A O 1
ATOM 3442 N N . ALA A 1 445 ? -7.898 -23.484 -19.828 1 96.81 445 ALA A N 1
ATOM 3443 C CA . ALA A 1 445 ? -7.445 -24.578 -20.672 1 96.81 445 ALA A CA 1
ATOM 3444 C C . ALA A 1 445 ? -6.305 -25.344 -20.016 1 96.81 445 ALA A C 1
ATOM 3446 O O . ALA A 1 445 ? -5.48 -25.953 -20.719 1 96.81 445 ALA A O 1
ATOM 3447 N N . ASN A 1 446 ? -6.137 -25.219 -18.734 1 98.25 446 ASN A N 1
ATOM 3448 C CA . ASN A 1 446 ? -5.191 -26.141 -18.125 1 98.25 446 ASN A CA 1
ATOM 3449 C C . ASN A 1 446 ? -5.691 -27.594 -18.188 1 98.25 446 ASN A C 1
ATOM 3451 O O . ASN A 1 446 ? -6.898 -27.828 -18.203 1 98.25 446 ASN A O 1
ATOM 3455 N N . HIS A 1 447 ? -4.762 -28.547 -18.297 1 98.69 447 HIS A N 1
ATOM 3456 C CA . HIS A 1 447 ? -5.148 -29.953 -18.406 1 98.69 447 HIS A CA 1
ATOM 3457 C C . HIS A 1 447 ? -3.947 -30.859 -18.219 1 98.69 447 HIS A C 1
ATOM 3459 O O . HIS A 1 447 ? -2.801 -30.422 -18.266 1 98.69 447 HIS A O 1
ATOM 3465 N N . GLU A 1 448 ? -4.25 -32.125 -17.906 1 98.81 448 GLU A N 1
ATOM 3466 C CA . GLU A 1 448 ? -3.27 -33.188 -17.75 1 98.81 448 GLU A CA 1
ATOM 3467 C C . GLU A 1 448 ? -2.297 -32.875 -16.609 1 98.81 448 GLU A C 1
ATOM 3469 O O . GLU A 1 448 ? -1.103 -33.156 -16.719 1 98.81 448 GLU A O 1
ATOM 3474 N N . ASN A 1 449 ? -2.783 -32.25 -15.539 1 98.88 449 ASN A N 1
ATOM 3475 C CA . ASN A 1 449 ? -1.989 -32 -14.336 1 98.88 449 ASN A CA 1
ATOM 3476 C C . ASN A 1 449 ? -2.234 -33.062 -13.273 1 98.88 449 ASN A C 1
ATOM 3478 O O . ASN A 1 449 ? -3.227 -33.781 -13.336 1 98.88 449 ASN A O 1
ATOM 3482 N N . LEU A 1 450 ? -1.306 -33.156 -12.328 1 98.94 450 LEU A N 1
ATOM 3483 C CA . LEU A 1 450 ? -1.389 -34.219 -11.344 1 98.94 450 LEU A CA 1
ATOM 3484 C C . LEU A 1 450 ? -1.178 -33.688 -9.93 1 98.94 450 LEU A C 1
ATOM 3486 O O . LEU A 1 450 ? -0.202 -32.969 -9.68 1 98.94 450 LEU A O 1
ATOM 3490 N N . PHE A 1 451 ? -2.072 -33.938 -9.055 1 98.88 451 PHE A N 1
ATOM 3491 C CA . PHE A 1 451 ? -1.919 -33.75 -7.613 1 98.88 451 PHE A CA 1
ATOM 3492 C C . PHE A 1 451 ? -1.702 -35.094 -6.926 1 98.88 451 PHE A C 1
ATOM 3494 O O . PHE A 1 451 ? -2.646 -35.875 -6.746 1 98.88 451 PHE A O 1
ATOM 3501 N N . ASP A 1 452 ? -0.485 -35.312 -6.543 1 98.81 452 ASP A N 1
ATOM 3502 C CA . ASP A 1 452 ? 0.053 -36.625 -6.234 1 98.81 452 ASP A CA 1
ATOM 3503 C C . ASP A 1 452 ? 0.465 -36.75 -4.77 1 98.81 452 ASP A C 1
ATOM 3505 O O . ASP A 1 452 ? 1.455 -36.125 -4.355 1 98.81 452 ASP A O 1
ATOM 3509 N N . ALA A 1 453 ? -0.239 -37.594 -4.027 1 98.69 453 ALA A N 1
ATOM 3510 C CA . ALA A 1 453 ? 0.095 -37.812 -2.623 1 98.69 453 ALA A CA 1
ATOM 3511 C C . ALA A 1 453 ? 0.09 -36.5 -1.84 1 98.69 453 ALA A C 1
ATOM 3513 O O . ALA A 1 453 ? 1.02 -36.219 -1.078 1 98.69 453 ALA A O 1
ATOM 3514 N N . VAL A 1 454 ? -0.895 -35.719 -2.07 1 98.69 454 VAL A N 1
ATOM 3515 C CA . VAL A 1 454 ? -1.062 -34.438 -1.408 1 98.69 454 VAL A CA 1
ATOM 3516 C C . VAL A 1 454 ? -1.834 -34.625 -0.104 1 98.69 454 VAL A C 1
ATOM 3518 O O . VAL A 1 454 ? -2.719 -35.469 -0.014 1 98.69 454 VAL A O 1
ATOM 3521 N N . ARG A 1 455 ? -1.492 -33.844 0.915 1 98.81 455 ARG A N 1
ATOM 3522 C CA . ARG A 1 455 ? -2.209 -33.812 2.186 1 98.81 455 ARG A CA 1
ATOM 3523 C C . ARG A 1 455 ? -2.846 -32.469 2.43 1 98.81 455 ARG A C 1
ATOM 3525 O O . ARG A 1 455 ? -2.162 -31.438 2.4 1 98.81 455 ARG A O 1
ATOM 3532 N N . LEU A 1 456 ? -4.156 -32.469 2.689 1 98.81 456 LEU A N 1
ATOM 3533 C CA . LEU A 1 456 ? -4.895 -31.219 2.924 1 98.81 456 LEU A CA 1
ATOM 3534 C C . LEU A 1 456 ? -5.527 -31.219 4.312 1 98.81 456 LEU A C 1
ATOM 3536 O O . LEU A 1 456 ? -6.293 -32.125 4.648 1 98.81 456 LEU A O 1
ATOM 3540 N N . HIS A 1 457 ? -5.184 -30.234 5.137 1 98.56 457 HIS A N 1
ATOM 3541 C CA . HIS A 1 457 ? -5.977 -29.938 6.324 1 98.56 457 HIS A CA 1
ATOM 3542 C C . HIS A 1 457 ? -7.156 -29.031 5.988 1 98.56 457 HIS A C 1
ATOM 3544 O O . HIS A 1 457 ? -6.973 -27.953 5.441 1 98.56 457 HIS A O 1
ATOM 3550 N N . ILE A 1 458 ? -8.359 -29.578 6.285 1 98.25 458 ILE A N 1
ATOM 3551 C CA . ILE A 1 458 ? -9.539 -28.828 5.875 1 98.25 458 ILE A CA 1
ATOM 3552 C C . ILE A 1 458 ? -10.484 -28.656 7.066 1 98.25 458 ILE A C 1
ATOM 3554 O O . ILE A 1 458 ? -10.297 -29.281 8.109 1 98.25 458 ILE A O 1
ATOM 3558 N N . ARG A 1 459 ? -11.414 -27.734 6.863 1 96.5 459 ARG A N 1
ATOM 3559 C CA . ARG A 1 459 ? -12.523 -27.531 7.789 1 96.5 459 ARG A CA 1
ATOM 3560 C C . ARG A 1 459 ? -13.859 -27.516 7.051 1 96.5 459 ARG A C 1
ATOM 3562 O O . ARG A 1 459 ? -14.258 -26.5 6.488 1 96.5 459 ARG A O 1
ATOM 3569 N N . PRO A 1 460 ? -14.547 -28.672 7.184 1 97.06 460 PRO A N 1
ATOM 3570 C CA . PRO A 1 460 ? -15.836 -28.766 6.484 1 97.06 460 PRO A CA 1
ATOM 3571 C C . PRO A 1 460 ? -16.891 -27.828 7.082 1 97.06 460 PRO A C 1
ATOM 3573 O O . PRO A 1 460 ? -16.719 -27.328 8.195 1 97.06 460 PRO A O 1
ATOM 3576 N N . LYS A 1 461 ? -17.859 -27.578 6.328 1 96.06 461 LYS A N 1
ATOM 3577 C CA . LYS A 1 461 ? -19.031 -26.828 6.758 1 96.06 461 LYS A CA 1
ATOM 3578 C C . LYS A 1 461 ? -20.312 -27.578 6.41 1 96.06 461 LYS A C 1
ATOM 3580 O O . LYS A 1 461 ? -20.312 -28.469 5.562 1 96.06 461 LYS A O 1
ATOM 3585 N N . LYS A 1 462 ? -21.391 -27.25 7.145 1 92.69 462 LYS A N 1
ATOM 3586 C CA . LYS A 1 462 ? -22.688 -27.859 6.867 1 92.69 462 LYS A CA 1
ATOM 3587 C C . LYS A 1 462 ? -23.406 -27.141 5.742 1 92.69 462 LYS A C 1
ATOM 3589 O O . LYS A 1 462 ? -23.531 -25.906 5.766 1 92.69 462 LYS A O 1
ATOM 3594 N N . ALA A 1 463 ? -23.75 -27.781 4.652 1 94.12 463 ALA A N 1
ATOM 3595 C CA . ALA A 1 463 ? -24.562 -27.281 3.539 1 94.12 463 ALA A CA 1
ATOM 3596 C C . ALA A 1 463 ? -25.656 -28.281 3.172 1 94.12 463 ALA A C 1
ATOM 3598 O O . ALA A 1 463 ? -25.391 -29.453 2.9 1 94.12 463 ALA A O 1
ATOM 3599 N N . ASP A 1 464 ? -26.875 -27.844 3.213 1 92.44 464 ASP A N 1
ATOM 3600 C CA . ASP A 1 464 ? -28.047 -28.672 2.893 1 92.44 464 ASP A CA 1
ATOM 3601 C C . ASP A 1 464 ? -28.062 -29.953 3.711 1 92.44 464 ASP A C 1
ATOM 3603 O O . ASP A 1 464 ? -28.281 -31.047 3.168 1 92.44 464 ASP A O 1
ATOM 3607 N N . GLY A 1 465 ? -27.656 -29.953 4.934 1 91.56 465 GLY A N 1
ATOM 3608 C CA . GLY A 1 465 ? -27.766 -31.047 5.887 1 91.56 465 GLY A CA 1
ATOM 3609 C C . GLY A 1 465 ? -26.594 -32 5.832 1 91.56 465 GLY A C 1
ATOM 3610 O O . GLY A 1 465 ? -26.531 -32.969 6.598 1 91.56 465 GLY A O 1
ATOM 3611 N N . VAL A 1 466 ? -25.672 -31.719 4.895 1 94.56 466 VAL A N 1
ATOM 3612 C CA . VAL A 1 466 ? -24.531 -32.594 4.766 1 94.56 466 VAL A CA 1
ATOM 3613 C C . VAL A 1 466 ? -23.234 -31.812 5.008 1 94.56 466 VAL A C 1
ATOM 3615 O O . VAL A 1 466 ? -23.188 -30.609 4.789 1 94.56 466 VAL A O 1
ATOM 3618 N N . TRP A 1 467 ? -22.25 -32.438 5.578 1 96.69 467 TRP A N 1
ATOM 3619 C CA . TRP A 1 467 ? -20.953 -31.812 5.762 1 96.69 467 TRP A CA 1
ATOM 3620 C C . TRP A 1 467 ? -20.141 -31.859 4.473 1 96.69 467 TRP A C 1
ATOM 3622 O O . TRP A 1 467 ? -19.922 -32.938 3.91 1 96.69 467 TRP A O 1
ATOM 3632 N N . VAL A 1 468 ? -19.703 -30.656 4.027 1 97.94 468 VAL A N 1
ATOM 3633 C CA . VAL A 1 468 ? -19.062 -30.609 2.717 1 97.94 468 VAL A CA 1
ATOM 3634 C C . VAL A 1 468 ? -17.797 -29.766 2.785 1 97.94 468 VAL A C 1
ATOM 3636 O O . VAL A 1 468 ? -17.609 -28.984 3.725 1 97.94 468 VAL A O 1
ATOM 3639 N N . HIS A 1 469 ? -16.922 -29.969 1.926 1 98 469 HIS A N 1
ATOM 3640 C CA . HIS A 1 469 ? -15.75 -29.141 1.646 1 98 469 HIS A CA 1
ATOM 3641 C C . HIS A 1 469 ? -15.492 -29.047 0.147 1 98 469 HIS A C 1
ATOM 3643 O O . HIS A 1 469 ? -15.5 -30.062 -0.556 1 98 469 HIS A O 1
ATOM 3649 N N . ASP A 1 470 ? -15.312 -27.812 -0.317 1 97.56 470 ASP A N 1
ATOM 3650 C CA . ASP A 1 470 ? -14.945 -27.609 -1.717 1 97.56 470 ASP A CA 1
ATOM 3651 C C . ASP A 1 470 ? -13.461 -27.875 -1.939 1 97.56 470 ASP A C 1
ATOM 3653 O O . ASP A 1 470 ? -12.664 -26.938 -2.012 1 97.56 470 ASP A O 1
ATOM 3657 N N . THR A 1 471 ? -13.125 -29.094 -2.096 1 98.25 471 THR A N 1
ATOM 3658 C CA . THR A 1 471 ? -11.75 -29.562 -2.115 1 98.25 471 THR A CA 1
ATOM 3659 C C . THR A 1 471 ? -11.062 -29.188 -3.428 1 98.25 471 THR A C 1
ATOM 3661 O O . THR A 1 471 ? -9.883 -28.812 -3.438 1 98.25 471 THR A O 1
ATOM 3664 N N . TRP A 1 472 ? -11.75 -29.406 -4.508 1 98.38 472 TRP A N 1
ATOM 3665 C CA . TRP A 1 472 ? -11.32 -28.875 -5.797 1 98.38 472 TRP A CA 1
ATOM 3666 C C . TRP A 1 472 ? -12.062 -27.578 -6.117 1 98.38 472 TRP A C 1
ATOM 3668 O O . TRP A 1 472 ? -13.297 -27.547 -6.16 1 98.38 472 TRP A O 1
ATOM 3678 N N . ALA A 1 473 ? -11.258 -26.562 -6.27 1 95.94 473 ALA A N 1
ATOM 3679 C CA . ALA A 1 473 ? -11.812 -25.234 -6.512 1 95.94 473 ALA A CA 1
ATOM 3680 C C . ALA A 1 473 ? -11.141 -24.562 -7.707 1 95.94 473 ALA A C 1
ATOM 3682 O O . ALA A 1 473 ? -10.258 -25.156 -8.336 1 95.94 473 ALA A O 1
ATOM 3683 N N . GLY A 1 474 ? -11.656 -23.5 -8.102 1 91.69 474 GLY A N 1
ATOM 3684 C CA . GLY A 1 474 ? -11.055 -22.75 -9.188 1 91.69 474 GLY A CA 1
ATOM 3685 C C . GLY A 1 474 ? -11.938 -21.609 -9.672 1 91.69 474 GLY A C 1
ATOM 3686 O O . GLY A 1 474 ? -13.156 -21.75 -9.758 1 91.69 474 GLY A O 1
ATOM 3687 N N . GLY A 1 475 ? -11.359 -20.531 -9.805 1 88.12 475 GLY A N 1
ATOM 3688 C CA . GLY A 1 475 ? -12.023 -19.391 -10.422 1 88.12 475 GLY A CA 1
ATOM 3689 C C . GLY A 1 475 ? -11.734 -19.25 -11.898 1 88.12 475 GLY A C 1
ATOM 3690 O O . GLY A 1 475 ? -11.562 -20.25 -12.602 1 88.12 475 GLY A O 1
ATOM 3691 N N . GLY A 1 476 ? -11.859 -18.188 -12.367 1 89.62 476 GLY A N 1
ATOM 3692 C CA . GLY A 1 476 ? -11.602 -17.844 -13.758 1 89.62 476 GLY A CA 1
ATOM 3693 C C . GLY A 1 476 ? -12.781 -17.172 -14.43 1 89.62 476 GLY A C 1
ATOM 3694 O O . GLY A 1 476 ? -13.93 -17.484 -14.141 1 89.62 476 GLY A O 1
ATOM 3695 N N . ALA A 1 477 ? -12.422 -16.359 -15.383 1 90.56 477 ALA A N 1
ATOM 3696 C CA . ALA A 1 477 ? -13.445 -15.602 -16.109 1 90.56 477 ALA A CA 1
ATOM 3697 C C . ALA A 1 477 ? -14.312 -16.531 -16.953 1 90.56 477 ALA A C 1
ATOM 3699 O O . ALA A 1 477 ? -13.836 -17.547 -17.453 1 90.56 477 ALA A O 1
ATOM 3700 N N . PRO A 1 478 ? -15.539 -16.125 -17.156 1 92.25 478 PRO A N 1
ATOM 3701 C CA . PRO A 1 478 ? -16.438 -16.953 -17.953 1 92.25 478 PRO A CA 1
ATOM 3702 C C . PRO A 1 478 ? -15.914 -17.219 -19.359 1 92.25 478 PRO A C 1
ATOM 3704 O O . PRO A 1 478 ? -16.125 -18.312 -19.906 1 92.25 478 PRO A O 1
ATOM 3707 N N . TYR A 1 479 ? -15.172 -16.312 -19.828 1 93.94 479 TYR A N 1
ATOM 3708 C CA . TYR A 1 479 ? -14.695 -16.453 -21.203 1 93.94 479 TYR A CA 1
ATOM 3709 C C . TYR A 1 479 ? -13.562 -17.469 -21.281 1 93.94 479 TYR A C 1
ATOM 3711 O O . TYR A 1 479 ? -13.141 -17.859 -22.391 1 93.94 479 TYR A O 1
ATOM 3719 N N . TRP A 1 480 ? -13.156 -18.047 -20.141 1 94.81 480 TRP A N 1
ATOM 3720 C CA . TRP A 1 480 ? -12.117 -19.078 -20.109 1 94.81 480 TRP A CA 1
ATOM 3721 C C . TRP A 1 480 ? -12.68 -20.391 -19.578 1 94.81 480 TRP A C 1
ATOM 3723 O O . TRP A 1 480 ? -11.961 -21.391 -19.5 1 94.81 480 TRP A O 1
ATOM 3733 N N . GLN A 1 481 ? -13.906 -20.453 -19.266 1 95.75 481 GLN A N 1
ATOM 3734 C CA . GLN A 1 481 ? -14.523 -21.688 -18.781 1 95.75 481 GLN A CA 1
ATOM 3735 C C . GLN A 1 481 ? -14.664 -22.703 -19.906 1 95.75 481 GLN A C 1
ATOM 3737 O O . GLN A 1 481 ? -14.805 -22.328 -21.078 1 95.75 481 GLN A O 1
ATOM 3742 N N . PRO A 1 482 ? -14.594 -24.016 -19.562 1 96.44 482 PRO A N 1
ATOM 3743 C CA . PRO A 1 482 ? -14.586 -24.688 -18.266 1 96.44 482 PRO A CA 1
ATOM 3744 C C . PRO A 1 482 ? -13.25 -24.562 -17.531 1 96.44 482 PRO A C 1
ATOM 3746 O O . PRO A 1 482 ? -12.258 -24.125 -18.141 1 96.44 482 PRO A O 1
ATOM 3749 N N . ASN A 1 483 ? -13.25 -24.953 -16.234 1 96.88 483 ASN A N 1
ATOM 3750 C CA . ASN A 1 483 ? -12.078 -24.766 -15.391 1 96.88 483 ASN A CA 1
ATOM 3751 C C . ASN A 1 483 ? -10.859 -25.5 -15.945 1 96.88 483 ASN A C 1
ATOM 3753 O O . ASN A 1 483 ? -9.766 -24.922 -16.016 1 96.88 483 ASN A O 1
ATOM 3757 N N . HIS A 1 484 ? -11.047 -26.734 -16.297 1 97.75 484 HIS A N 1
ATOM 3758 C CA . HIS A 1 484 ? -9.914 -27.484 -16.828 1 97.75 484 HIS A CA 1
ATOM 3759 C C . HIS A 1 484 ? -10.367 -28.531 -17.844 1 97.75 484 HIS A C 1
ATOM 3761 O O . HIS A 1 484 ? -11.562 -28.828 -17.938 1 97.75 484 HIS A O 1
ATOM 3767 N N . GLY A 1 485 ? -9.391 -29 -18.703 1 97.88 485 GLY A N 1
ATOM 3768 C CA . GLY A 1 485 ? -9.641 -30.047 -19.672 1 97.88 485 GLY A CA 1
ATOM 3769 C C . GLY A 1 485 ? -9.375 -31.438 -19.141 1 97.88 485 GLY A C 1
ATOM 3770 O O . GLY A 1 485 ? -9.305 -31.641 -17.922 1 97.88 485 GLY A O 1
ATOM 3771 N N . LEU A 1 486 ? -9.289 -32.344 -20.031 1 98 486 LEU A N 1
ATOM 3772 C CA . LEU A 1 486 ? -9.234 -33.75 -19.688 1 98 486 LEU A CA 1
ATOM 3773 C C . LEU A 1 486 ? -7.938 -34.094 -18.969 1 98 486 LEU A C 1
ATOM 3775 O O . LEU A 1 486 ? -6.906 -33.469 -19.203 1 98 486 LEU A O 1
ATOM 3779 N N . HIS A 1 487 ? -8.039 -35.031 -18.031 1 98.12 487 HIS A N 1
ATOM 3780 C CA . HIS A 1 487 ? -6.941 -35.812 -17.5 1 98.12 487 HIS A CA 1
ATOM 3781 C C . HIS A 1 487 ? -6.203 -35.062 -16.391 1 98.12 487 HIS A C 1
ATOM 3783 O O . HIS A 1 487 ? -5.051 -35.375 -16.094 1 98.12 487 HIS A O 1
ATOM 3789 N N . ASN A 1 488 ? -6.734 -33.969 -15.875 1 98.56 488 ASN A N 1
ATOM 3790 C CA . ASN A 1 488 ? -6.277 -33.688 -14.523 1 98.56 488 ASN A CA 1
ATOM 3791 C C . ASN A 1 488 ? -6.52 -34.844 -13.578 1 98.56 488 ASN A C 1
ATOM 3793 O O . ASN A 1 488 ? -7.527 -35.531 -13.688 1 98.56 488 ASN A O 1
ATOM 3797 N N . SER A 1 489 ? -5.598 -35.062 -12.68 1 98.81 489 SER A N 1
ATOM 3798 C CA . SER A 1 489 ? -5.711 -36.25 -11.852 1 98.81 489 SER A CA 1
ATOM 3799 C C . SER A 1 489 ? -5.301 -35.969 -10.406 1 98.81 489 SER A C 1
ATOM 3801 O O . SER A 1 489 ? -4.387 -35.188 -10.164 1 98.81 489 SER A O 1
ATOM 3803 N N . THR A 1 490 ? -5.996 -36.562 -9.523 1 98.75 490 THR A N 1
ATOM 3804 C CA . THR A 1 490 ? -5.645 -36.625 -8.109 1 98.75 490 THR A CA 1
ATOM 3805 C C . THR A 1 490 ? -5.359 -38.062 -7.691 1 98.75 490 THR A C 1
ATOM 3807 O O . THR A 1 490 ? -6.172 -38.938 -7.934 1 98.75 490 THR A O 1
ATOM 3810 N N . TRP A 1 491 ? -4.215 -38.25 -7.152 1 98.81 491 TRP A N 1
ATOM 3811 C CA . TRP A 1 491 ? -3.762 -39.594 -6.77 1 98.81 491 TRP A CA 1
ATOM 3812 C C . TRP A 1 491 ? -3.385 -39.625 -5.293 1 98.81 491 TRP A C 1
ATOM 3814 O O . TRP A 1 491 ? -2.477 -38.906 -4.855 1 98.81 491 TRP A O 1
ATOM 3824 N N . ASN A 1 492 ? -4.078 -40.469 -4.473 1 98.69 492 ASN A N 1
ATOM 3825 C CA . ASN A 1 492 ? -3.773 -40.656 -3.061 1 98.69 492 ASN A CA 1
ATOM 3826 C C . ASN A 1 492 ? -3.85 -39.344 -2.277 1 98.69 492 ASN A C 1
ATOM 3828 O O . ASN A 1 492 ? -2.9 -38.969 -1.583 1 98.69 492 ASN A O 1
ATOM 3832 N N . LEU A 1 493 ? -4.949 -38.719 -2.34 1 98.81 493 LEU A N 1
ATOM 3833 C CA . LEU A 1 493 ? -5.203 -37.5 -1.555 1 98.81 493 LEU A CA 1
ATOM 3834 C C . LEU A 1 493 ? -5.508 -37.875 -0.103 1 98.81 493 LEU A C 1
ATOM 3836 O O . LEU A 1 493 ? -6.418 -38.656 0.171 1 98.81 493 LEU A O 1
ATOM 3840 N N . GLU A 1 494 ? -4.738 -37.344 0.776 1 98.69 494 GLU A N 1
ATOM 3841 C CA . GLU A 1 494 ? -5.008 -37.5 2.203 1 98.69 494 GLU A CA 1
ATOM 3842 C C . GLU A 1 494 ? -5.688 -36.25 2.762 1 98.69 494 GLU A C 1
ATOM 3844 O O . GLU A 1 494 ? -5.199 -35.125 2.582 1 98.69 494 GLU A O 1
ATOM 3849 N N . VAL A 1 495 ? -6.785 -36.469 3.467 1 98.5 495 VAL A N 1
ATOM 3850 C CA . VAL A 1 495 ? -7.551 -35.344 4.023 1 98.5 495 VAL A CA 1
ATOM 3851 C C . VAL A 1 495 ? -7.551 -35.438 5.547 1 98.5 495 VAL A C 1
ATOM 3853 O O . VAL A 1 495 ? -7.883 -36.469 6.117 1 98.5 495 VAL A O 1
ATOM 3856 N N . VAL A 1 496 ? -7.172 -34.344 6.184 1 97.31 496 VAL A N 1
ATOM 3857 C CA . VAL A 1 496 ? -7.141 -34.25 7.641 1 97.31 496 VAL A CA 1
ATOM 3858 C C . VAL A 1 496 ? -8.188 -33.25 8.125 1 97.31 496 VAL A C 1
ATOM 3860 O O . VAL A 1 496 ? -8.156 -32.094 7.738 1 97.31 496 VAL A O 1
ATOM 3863 N N . ILE A 1 497 ? -9.094 -33.719 8.961 1 95.81 497 ILE A N 1
ATOM 3864 C CA . ILE A 1 497 ? -10.18 -32.906 9.492 1 95.81 497 ILE A CA 1
ATOM 3865 C C . ILE A 1 497 ? -10.102 -32.844 11.016 1 95.81 497 ILE A C 1
ATOM 3867 O O . ILE A 1 497 ? -10.453 -33.812 11.688 1 95.81 497 ILE A O 1
ATOM 3871 N N . GLU A 1 498 ? -9.688 -31.672 11.469 1 87.5 498 GLU A N 1
ATOM 3872 C CA . GLU A 1 498 ? -9.484 -31.578 12.906 1 87.5 498 GLU A CA 1
ATOM 3873 C C . GLU A 1 498 ? -10.664 -30.875 13.578 1 87.5 498 GLU A C 1
ATOM 3875 O O . GLU A 1 498 ? -10.797 -30.922 14.805 1 87.5 498 GLU A O 1
ATOM 3880 N N . GLY A 1 499 ? -11.539 -30.281 12.859 1 88.56 499 GLY A N 1
ATOM 3881 C CA . GLY A 1 499 ? -12.695 -29.562 13.367 1 88.56 499 GLY A CA 1
ATOM 3882 C C . GLY A 1 499 ? -13.664 -29.156 12.273 1 88.56 499 GLY A C 1
ATOM 3883 O O . GLY A 1 499 ? -13.43 -29.422 11.094 1 88.56 499 GLY A O 1
ATOM 3884 N N . GLY A 1 500 ? -14.773 -28.625 12.727 1 89.75 500 GLY A N 1
ATOM 3885 C CA . GLY A 1 500 ? -15.758 -28.141 11.773 1 89.75 500 GLY A CA 1
ATOM 3886 C C . GLY A 1 500 ? -16.906 -29.109 11.57 1 89.75 500 GLY A C 1
ATOM 3887 O O . GLY A 1 500 ? -17.969 -28.719 11.078 1 89.75 500 GLY A O 1
ATOM 3888 N N . ALA A 1 501 ? -16.703 -30.359 11.977 1 91 501 ALA A N 1
ATOM 3889 C CA . ALA A 1 501 ? -17.719 -31.406 11.891 1 91 501 ALA A CA 1
ATOM 3890 C C . ALA A 1 501 ? -17.578 -32.406 13.023 1 91 501 ALA A C 1
ATOM 3892 O O . ALA A 1 501 ? -16.484 -32.594 13.57 1 91 501 ALA A O 1
ATOM 3893 N N . PRO A 1 502 ? -18.734 -33.031 13.391 1 90.69 502 PRO A N 1
ATOM 3894 C CA . PRO A 1 502 ? -18.625 -34.125 14.391 1 90.69 502 PRO A CA 1
ATOM 3895 C C . PRO A 1 502 ? -17.703 -35.25 13.938 1 90.69 502 PRO A C 1
ATOM 3897 O O . PRO A 1 502 ? -17.609 -35.531 12.742 1 90.69 502 PRO A O 1
ATOM 3900 N N . TRP A 1 503 ? -17.109 -35.938 14.883 1 86.25 503 TRP A N 1
ATOM 3901 C CA . TRP A 1 503 ? -16.125 -36.969 14.586 1 86.25 503 TRP A CA 1
ATOM 3902 C C . TRP A 1 503 ? -16.75 -38.125 13.812 1 86.25 503 TRP A C 1
ATOM 3904 O O . TRP A 1 503 ? -16.094 -38.781 13.008 1 86.25 503 TRP A O 1
ATOM 3914 N N . SER A 1 504 ? -18.031 -38.344 14 1 88.88 504 SER A N 1
ATOM 3915 C CA . SER A 1 504 ? -18.719 -39.469 13.398 1 88.88 504 SER A CA 1
ATOM 3916 C C . SER A 1 504 ? -19.281 -39.094 12.031 1 88.88 504 SER A C 1
ATOM 3918 O O . SER A 1 504 ? -19.734 -39.969 11.289 1 88.88 504 SER A O 1
ATOM 3920 N N . ALA A 1 505 ? -19.125 -37.875 11.641 1 92.88 505 ALA A N 1
ATOM 3921 C CA . ALA A 1 505 ? -19.766 -37.438 10.414 1 92.88 505 ALA A CA 1
ATOM 3922 C C . ALA A 1 505 ? -18.969 -37.875 9.188 1 92.88 505 ALA A C 1
ATOM 3924 O O . ALA A 1 505 ? -17.75 -37.875 9.203 1 92.88 505 ALA A O 1
ATOM 3925 N N . GLU A 1 506 ? -19.688 -38.25 8.172 1 95.94 506 GLU A N 1
ATOM 3926 C CA . GLU A 1 506 ? -19.094 -38.375 6.844 1 95.94 506 GLU A CA 1
ATOM 3927 C C . GLU A 1 506 ? -18.969 -37 6.176 1 95.94 506 GLU A C 1
ATOM 3929 O O . GLU A 1 506 ? -19.875 -36.188 6.266 1 95.94 506 GLU A O 1
ATOM 3934 N N . VAL A 1 507 ? -17.844 -36.719 5.617 1 97.69 507 VAL A N 1
ATOM 3935 C CA . VAL A 1 507 ? -17.609 -35.469 4.938 1 97.69 507 VAL A CA 1
ATOM 3936 C C . VAL A 1 507 ? -17.547 -35.688 3.43 1 97.69 507 VAL A C 1
ATOM 3938 O O . VAL A 1 507 ? -16.812 -36.562 2.953 1 97.69 507 VAL A O 1
ATOM 3941 N N . THR A 1 508 ? -18.312 -34.938 2.668 1 98.31 508 THR A N 1
ATOM 3942 C CA . THR A 1 508 ? -18.312 -35.031 1.211 1 98.31 508 THR A CA 1
ATOM 3943 C C . THR A 1 508 ? -17.344 -34 0.622 1 98.31 508 THR A C 1
ATOM 3945 O O . THR A 1 508 ? -17.484 -32.781 0.868 1 98.31 508 THR A O 1
ATOM 3948 N N . LEU A 1 509 ? -16.391 -34.5 -0.103 1 98.5 509 LEU A N 1
ATOM 3949 C CA . LEU A 1 509 ? -15.484 -33.656 -0.854 1 98.5 509 LEU A CA 1
ATOM 3950 C C . LEU A 1 509 ? -16.062 -33.312 -2.227 1 98.5 509 LEU A C 1
ATOM 3952 O O . LEU A 1 509 ? -16.391 -34.219 -2.996 1 98.5 509 LEU A O 1
ATOM 3956 N N . ARG A 1 510 ? -16.141 -32 -2.488 1 98.06 510 ARG A N 1
ATOM 3957 C CA . ARG A 1 510 ? -16.781 -31.562 -3.723 1 98.06 510 ARG A CA 1
ATOM 3958 C C . ARG A 1 510 ? -15.75 -31.062 -4.734 1 98.06 510 ARG A C 1
ATOM 3960 O O . ARG A 1 510 ? -14.781 -30.406 -4.367 1 98.06 510 ARG A O 1
ATOM 3967 N N . GLY A 1 511 ? -15.984 -31.5 -5.941 1 96.75 511 GLY A N 1
ATOM 3968 C CA . GLY A 1 511 ? -15.195 -31.031 -7.07 1 96.75 511 GLY A CA 1
ATOM 3969 C C . GLY A 1 511 ? -15.852 -29.875 -7.812 1 96.75 511 GLY A C 1
ATOM 3970 O O . GLY A 1 511 ? -16.906 -29.391 -7.398 1 96.75 511 GLY A O 1
ATOM 3971 N N . LEU A 1 512 ? -15.203 -29.438 -8.883 1 94.81 512 LEU A N 1
ATOM 3972 C CA . LEU A 1 512 ? -15.648 -28.312 -9.695 1 94.81 512 LEU A CA 1
ATOM 3973 C C . LEU A 1 512 ? -16.891 -28.688 -10.5 1 94.81 512 LEU A C 1
ATOM 3975 O O . LEU A 1 512 ? -17.016 -29.797 -11 1 94.81 512 LEU A O 1
ATOM 3979 N N . LYS A 1 513 ? -17.75 -27.688 -10.625 1 90.69 513 LYS A N 1
ATOM 3980 C CA . LYS A 1 513 ? -18.938 -27.891 -11.461 1 90.69 513 LYS A CA 1
ATOM 3981 C C . LYS A 1 513 ? -18.562 -27.953 -12.938 1 90.69 513 LYS A C 1
ATOM 3983 O O . LYS A 1 513 ? -19.219 -28.656 -13.719 1 90.69 513 LYS A O 1
ATOM 3988 N N . GLN A 1 514 ? -17.484 -27.234 -13.227 1 91.44 514 GLN A N 1
ATOM 3989 C CA . GLN A 1 514 ? -17.094 -27.156 -14.633 1 91.44 514 GLN A CA 1
ATOM 3990 C C . GLN A 1 514 ? -15.672 -27.688 -14.836 1 91.44 514 GLN A C 1
ATOM 3992 O O . GLN A 1 514 ? -14.875 -27.094 -15.562 1 91.44 514 GLN A O 1
ATOM 3997 N N . GLY A 1 515 ? -15.312 -28.734 -14.172 1 93.69 515 GLY A N 1
ATOM 3998 C CA . GLY A 1 515 ? -14.078 -29.469 -14.406 1 93.69 515 GLY A CA 1
ATOM 3999 C C . GLY A 1 515 ? -14.289 -30.766 -15.172 1 93.69 515 GLY A C 1
ATOM 4000 O O . GLY A 1 515 ? -14.961 -31.672 -14.688 1 93.69 515 GLY A O 1
ATOM 4001 N N . ILE A 1 516 ? -13.664 -30.797 -16.328 1 96 516 ILE A N 1
ATOM 4002 C CA . ILE A 1 516 ? -14.008 -31.891 -17.25 1 96 516 ILE A CA 1
ATOM 4003 C C . ILE A 1 516 ? -12.953 -33 -17.156 1 96 516 ILE A C 1
ATOM 4005 O O . ILE A 1 516 ? -11.75 -32.719 -17.25 1 96 516 ILE A O 1
ATOM 4009 N N . GLY A 1 517 ? -13.438 -34.219 -16.906 1 96.94 517 GLY A N 1
ATOM 4010 C CA . GLY A 1 517 ? -12.617 -35.406 -17.109 1 96.94 517 GLY A CA 1
ATOM 4011 C C . GLY A 1 517 ? -11.578 -35.594 -16.016 1 96.94 517 GLY A C 1
ATOM 4012 O O . GLY A 1 517 ? -10.508 -36.125 -16.266 1 96.94 517 GLY A O 1
ATOM 4013 N N . GLU A 1 518 ? -11.852 -35.156 -14.82 1 97.44 518 GLU A N 1
ATOM 4014 C CA . GLU A 1 518 ? -10.969 -35.375 -13.68 1 97.44 518 GLU A CA 1
ATOM 4015 C C . GLU A 1 518 ? -10.883 -36.844 -13.312 1 97.44 518 GLU A C 1
ATOM 4017 O O . GLU A 1 518 ? -11.891 -37.562 -13.352 1 97.44 518 GLU A O 1
ATOM 4022 N N . ASN A 1 519 ? -9.711 -37.312 -13.047 1 98.56 519 ASN A N 1
ATOM 4023 C CA . ASN A 1 519 ? -9.508 -38.625 -12.438 1 98.56 519 ASN A CA 1
ATOM 4024 C C . ASN A 1 519 ? -9.18 -38.5 -10.953 1 98.56 519 ASN A C 1
ATOM 4026 O O . ASN A 1 519 ? -8.164 -37.938 -10.578 1 98.56 519 ASN A O 1
ATOM 4030 N N . VAL A 1 520 ? -10.062 -39.031 -10.117 1 98.69 520 VAL A N 1
ATOM 4031 C CA . VAL A 1 520 ? -9.82 -39.062 -8.68 1 98.69 520 VAL A CA 1
ATOM 4032 C C . VAL A 1 520 ? -9.602 -40.5 -8.227 1 98.69 520 VAL A C 1
ATOM 4034 O O . VAL A 1 520 ? -10.539 -41.281 -8.18 1 98.69 520 VAL A O 1
ATOM 4037 N N . ILE A 1 521 ? -8.359 -40.781 -7.91 1 98.69 521 ILE A N 1
ATOM 4038 C CA . ILE A 1 521 ? -8.008 -42.156 -7.602 1 98.69 521 ILE A CA 1
ATOM 4039 C C . ILE A 1 521 ? -7.281 -42.219 -6.258 1 98.69 521 ILE A C 1
ATOM 4041 O O . ILE A 1 521 ? -6.168 -41.688 -6.125 1 98.69 521 ILE A O 1
ATOM 4045 N N . GLY A 1 522 ? -7.898 -42.781 -5.332 1 98.5 522 GLY A N 1
ATOM 4046 C CA . GLY A 1 522 ? -7.344 -42.844 -3.988 1 98.5 522 GLY A CA 1
ATOM 4047 C C . GLY A 1 522 ? -7.57 -41.562 -3.191 1 98.5 522 GLY A C 1
ATOM 4048 O O . GLY A 1 522 ? -6.945 -40.531 -3.457 1 98.5 522 GLY A O 1
ATOM 4049 N N . VAL A 1 523 ? -8.508 -41.594 -2.25 1 98.69 523 VAL A N 1
ATOM 4050 C CA . VAL A 1 523 ? -8.789 -40.531 -1.302 1 98.69 523 VAL A CA 1
ATOM 4051 C C . VAL A 1 523 ? -9.031 -41.125 0.088 1 98.69 523 VAL A C 1
ATOM 4053 O O . VAL A 1 523 ? -9.82 -42.031 0.248 1 98.69 523 VAL A O 1
ATOM 4056 N N . TYR A 1 524 ? -8.312 -40.625 1.028 1 98.25 524 TYR A N 1
ATOM 4057 C CA . TYR A 1 524 ? -8.461 -41.156 2.375 1 98.25 524 TYR A CA 1
ATOM 4058 C C . TYR A 1 524 ? -8.18 -40.094 3.424 1 98.25 524 TYR A C 1
ATOM 4060 O O . TYR A 1 524 ? -7.676 -39 3.1 1 98.25 524 TYR A O 1
ATOM 4068 N N . GLY A 1 525 ? -8.531 -40.344 4.625 1 97.31 525 GLY A N 1
ATOM 4069 C CA . GLY A 1 525 ? -8.352 -39.375 5.695 1 97.31 525 GLY A CA 1
ATOM 4070 C C . GLY A 1 525 ? -8.758 -39.906 7.059 1 97.31 525 GLY A C 1
ATOM 4071 O O . GLY A 1 525 ? -8.953 -41.125 7.223 1 97.31 525 GLY A O 1
ATOM 4072 N N . ASN A 1 526 ? -8.805 -39 8 1 95.44 526 ASN A N 1
ATOM 4073 C CA . ASN A 1 526 ? -9.07 -39.406 9.383 1 95.44 526 ASN A CA 1
ATOM 4074 C C . ASN A 1 526 ? -10.57 -39.438 9.672 1 95.44 526 ASN A C 1
ATOM 4076 O O . ASN A 1 526 ? -10.984 -39.562 10.82 1 95.44 526 ASN A O 1
ATOM 4080 N N . ARG A 1 527 ? -11.344 -39.219 8.555 1 94.19 527 ARG A N 1
ATOM 4081 C CA . ARG A 1 527 ? -12.805 -39.344 8.562 1 94.19 527 ARG A CA 1
ATOM 4082 C C . ARG A 1 527 ? -13.281 -40.188 7.387 1 94.19 527 ARG A C 1
ATOM 4084 O O . ARG A 1 527 ? -12.539 -40.406 6.434 1 94.19 527 ARG A O 1
ATOM 4091 N N . ARG A 1 528 ? -14.523 -40.656 7.578 1 95.88 528 ARG A N 1
ATOM 4092 C CA . ARG A 1 528 ? -15.141 -41.219 6.383 1 95.88 528 ARG A CA 1
ATOM 4093 C C . ARG A 1 528 ? -15.422 -40.156 5.352 1 95.88 528 ARG A C 1
ATOM 4095 O O . ARG A 1 528 ? -15.938 -39.062 5.691 1 95.88 528 ARG A O 1
ATOM 4102 N N . LEU A 1 529 ? -15.102 -40.469 4.086 1 98.19 529 LEU A N 1
ATOM 4103 C CA . LEU A 1 529 ? -15.188 -39.469 3.039 1 98.19 529 LEU A CA 1
ATOM 4104 C C . LEU A 1 529 ? -16.062 -39.938 1.89 1 98.19 529 LEU A C 1
ATOM 4106 O O . LEU A 1 529 ? -16.188 -41.156 1.66 1 98.19 529 LEU A O 1
ATOM 4110 N N . SER A 1 530 ? -16.703 -39.094 1.267 1 98.06 530 SER A N 1
ATOM 4111 C CA . SER A 1 530 ? -17.297 -39.281 -0.055 1 98.06 530 SER A CA 1
ATOM 4112 C C . SER A 1 530 ? -16.844 -38.188 -1.02 1 98.06 530 SER A C 1
ATOM 4114 O O . SER A 1 530 ? -16.328 -37.156 -0.595 1 98.06 530 SER A O 1
ATOM 4116 N N . VAL A 1 531 ? -16.938 -38.5 -2.365 1 98.44 531 VAL A N 1
ATOM 4117 C CA . VAL A 1 531 ? -16.469 -37.562 -3.367 1 98.44 531 VAL A CA 1
ATOM 4118 C C . VAL A 1 531 ? -17.547 -37.344 -4.422 1 98.44 531 VAL A C 1
ATOM 4120 O O . VAL A 1 531 ? -18.141 -38.312 -4.926 1 98.44 531 VAL A O 1
ATOM 4123 N N . ILE A 1 532 ? -17.844 -36.094 -4.633 1 97.62 532 ILE A N 1
ATOM 4124 C CA . ILE A 1 532 ? -18.688 -35.719 -5.758 1 97.62 532 ILE A CA 1
ATOM 4125 C C . ILE A 1 532 ? -17.906 -34.812 -6.715 1 97.62 532 ILE A C 1
ATOM 4127 O O . ILE A 1 532 ? -17.406 -33.75 -6.316 1 97.62 532 ILE A O 1
ATOM 4131 N N . TYR A 1 533 ? -17.781 -35.219 -7.93 1 97.44 533 TYR A N 1
ATOM 4132 C CA . TYR A 1 533 ? -17.188 -34.469 -9.031 1 97.44 533 TYR A CA 1
ATOM 4133 C C . TYR A 1 533 ? -17.984 -34.625 -10.312 1 97.44 533 TYR A C 1
ATOM 4135 O O . TYR A 1 533 ? -17.828 -35.625 -11.016 1 97.44 533 TYR A O 1
ATOM 4143 N N . PRO A 1 534 ? -18.844 -33.75 -10.656 1 94.69 534 PRO A N 1
ATOM 4144 C CA . PRO A 1 534 ? -19.938 -33.938 -11.625 1 94.69 534 PRO A CA 1
ATOM 4145 C C . PRO A 1 534 ? -19.438 -34.469 -12.969 1 94.69 534 PRO A C 1
ATOM 4147 O O . PRO A 1 534 ? -20.047 -35.344 -13.562 1 94.69 534 PRO A O 1
ATOM 4150 N N . ASP A 1 535 ? -18.328 -34.031 -13.539 1 95.06 535 ASP A N 1
ATOM 4151 C CA . ASP A 1 535 ? -17.859 -34.406 -14.867 1 95.06 535 ASP A CA 1
ATOM 4152 C C . ASP A 1 535 ? -16.531 -35.156 -14.773 1 95.06 535 ASP A C 1
ATOM 4154 O O . ASP A 1 535 ? -15.688 -35.062 -15.664 1 95.06 535 ASP A O 1
ATOM 4158 N N . ALA A 1 536 ? -16.469 -35.906 -13.695 1 96.19 536 ALA A N 1
ATOM 4159 C CA . ALA A 1 536 ? -15.25 -36.688 -13.539 1 96.19 536 ALA A CA 1
ATOM 4160 C C . ALA A 1 536 ? -15.227 -37.844 -14.531 1 96.19 536 ALA A C 1
ATOM 4162 O O . ALA A 1 536 ? -16.281 -38.375 -14.922 1 96.19 536 ALA A O 1
ATOM 4163 N N . ALA A 1 537 ? -14.055 -38.156 -14.961 1 95.44 537 ALA A N 1
ATOM 4164 C CA . ALA A 1 537 ? -13.883 -39.344 -15.789 1 95.44 537 ALA A CA 1
ATOM 4165 C C . ALA A 1 537 ? -13.852 -40.625 -14.938 1 95.44 537 ALA A C 1
ATOM 4167 O O . ALA A 1 537 ? -14.344 -41.656 -15.359 1 95.44 537 ALA A O 1
ATOM 4168 N N . ARG A 1 538 ? -13.141 -40.469 -13.828 1 96.62 538 ARG A N 1
ATOM 4169 C CA . ARG A 1 538 ? -12.938 -41.625 -12.938 1 96.62 538 ARG A CA 1
ATOM 4170 C C . ARG A 1 538 ? -12.961 -41.188 -11.477 1 96.62 538 ARG A C 1
ATOM 4172 O O . ARG A 1 538 ? -12.375 -40.156 -11.125 1 96.62 538 ARG A O 1
ATOM 4179 N N . ILE A 1 539 ? -13.734 -41.844 -10.609 1 98.19 539 ILE A N 1
ATOM 4180 C CA . ILE A 1 539 ? -13.664 -41.75 -9.156 1 98.19 539 ILE A CA 1
ATOM 4181 C C . ILE A 1 539 ? -13.539 -43.125 -8.547 1 98.19 539 ILE A C 1
ATOM 4183 O O . ILE A 1 539 ? -14.5 -43.906 -8.531 1 98.19 539 ILE A O 1
ATOM 4187 N N . GLU A 1 540 ? -12.328 -43.375 -8.07 1 97.75 540 GLU A N 1
ATOM 4188 C CA . GLU A 1 540 ? -12.023 -44.688 -7.574 1 97.75 540 GLU A CA 1
ATOM 4189 C C . GLU A 1 540 ? -11.211 -44.656 -6.285 1 97.75 540 GLU A C 1
ATOM 4191 O O . GLU A 1 540 ? -10.391 -43.75 -6.105 1 97.75 540 GLU A O 1
ATOM 4196 N N . GLY A 1 541 ? -11.453 -45.562 -5.512 1 97.94 541 GLY A N 1
ATOM 4197 C CA . GLY A 1 541 ? -10.625 -45.719 -4.324 1 97.94 541 GLY A CA 1
ATOM 4198 C C . GLY A 1 541 ? -10.914 -44.688 -3.264 1 97.94 541 GLY A C 1
ATOM 4199 O O . GLY A 1 541 ? -9.992 -44.062 -2.736 1 97.94 541 GLY A O 1
ATOM 4200 N N . ILE A 1 542 ? -12.156 -44.406 -3.043 1 98.31 542 ILE A N 1
ATOM 4201 C CA . ILE A 1 542 ? -12.539 -43.531 -1.937 1 98.31 542 ILE A CA 1
ATOM 4202 C C . ILE A 1 542 ? -12.422 -44.281 -0.617 1 98.31 542 ILE A C 1
ATOM 4204 O O . ILE A 1 542 ? -12.875 -45.438 -0.506 1 98.31 542 ILE A O 1
ATOM 4208 N N . ASN A 1 543 ? -11.797 -43.719 0.361 1 98.19 543 ASN A N 1
ATOM 4209 C CA . ASN A 1 543 ? -11.43 -44.312 1.645 1 98.19 543 ASN A CA 1
ATOM 4210 C C . ASN A 1 543 ? -10.453 -45.469 1.471 1 98.19 543 ASN A C 1
ATOM 4212 O O . ASN A 1 543 ? -10.539 -46.469 2.188 1 98.19 543 ASN A O 1
ATOM 4216 N N . VAL A 1 544 ? -9.648 -45.281 0.464 1 98.25 544 VAL A N 1
ATOM 4217 C CA . VAL A 1 544 ? -8.609 -46.281 0.199 1 98.25 544 VAL A CA 1
ATOM 4218 C C . VAL A 1 544 ? -7.273 -45.594 -0.05 1 98.25 544 VAL A C 1
ATOM 4220 O O . VAL A 1 544 ? -7.195 -44.656 -0.855 1 98.25 544 VAL A O 1
ATOM 4223 N N . CYS A 1 545 ? -6.297 -45.969 0.601 1 98.06 545 CYS A N 1
ATOM 4224 C CA . CYS A 1 545 ? -4.922 -45.562 0.333 1 98.06 545 CYS A CA 1
ATOM 4225 C C . CYS A 1 545 ? -4.227 -46.562 -0.59 1 98.06 545 CYS A C 1
ATOM 4227 O O . CYS A 1 545 ? -4.129 -47.75 -0.272 1 98.06 545 CYS A O 1
ATOM 4229 N N . ILE A 1 546 ? -3.736 -46.125 -1.649 1 98.38 546 ILE A N 1
ATOM 4230 C CA . ILE A 1 546 ? -3.053 -46.969 -2.607 1 98.38 546 ILE A CA 1
ATOM 4231 C C . ILE A 1 546 ? -1.593 -47.156 -2.195 1 98.38 546 ILE A C 1
ATOM 4233 O O . ILE A 1 546 ? -0.728 -46.375 -2.604 1 98.38 546 ILE A O 1
ATOM 4237 N N . GLU A 1 547 ? -1.232 -48.188 -1.648 1 97.5 547 GLU A N 1
ATOM 4238 C CA . GLU A 1 547 ? 0.107 -48.438 -1.126 1 97.5 547 GLU A CA 1
ATOM 4239 C C . GLU A 1 547 ? 1.027 -49 -2.211 1 97.5 547 GLU A C 1
ATOM 4241 O O . GLU A 1 547 ? 2.25 -48.875 -2.115 1 97.5 547 GLU A O 1
ATOM 4246 N N . ALA A 1 548 ? 0.464 -49.594 -3.209 1 97.12 548 ALA A N 1
ATOM 4247 C CA . ALA A 1 548 ? 1.243 -50.156 -4.312 1 97.12 548 ALA A CA 1
ATOM 4248 C C . ALA A 1 548 ? 2.023 -49.062 -5.039 1 97.12 548 ALA A C 1
ATOM 4250 O O . ALA A 1 548 ? 3.1 -49.312 -5.582 1 97.12 548 ALA A O 1
ATOM 4251 N N . ALA A 1 549 ? 1.48 -47.875 -5.125 1 98.19 549 ALA A N 1
ATOM 4252 C CA . ALA A 1 549 ? 2.092 -46.688 -5.699 1 98.19 549 ALA A CA 1
ATOM 4253 C C . ALA A 1 549 ? 1.737 -45.438 -4.887 1 98.19 549 ALA A C 1
ATOM 4255 O O . ALA A 1 549 ? 0.877 -44.656 -5.289 1 98.19 549 ALA A O 1
ATOM 4256 N N . PRO A 1 550 ? 2.426 -45.281 -3.865 1 97.94 550 PRO A N 1
ATOM 4257 C CA . PRO A 1 550 ? 2.088 -44.156 -3.01 1 97.94 550 PRO A CA 1
ATOM 4258 C C . PRO A 1 550 ? 2.123 -42.812 -3.76 1 97.94 550 PRO A C 1
ATOM 4260 O O . PRO A 1 550 ? 1.362 -41.906 -3.436 1 97.94 550 PRO A O 1
ATOM 4263 N N . SER A 1 551 ? 2.936 -42.781 -4.719 1 98.56 551 SER A N 1
ATOM 4264 C CA . SER A 1 551 ? 3.053 -41.656 -5.668 1 98.56 551 SER A CA 1
ATOM 4265 C C . SER A 1 551 ? 2.979 -42.156 -7.105 1 98.56 551 SER A C 1
ATOM 4267 O O . SER A 1 551 ? 3.803 -42.969 -7.531 1 98.56 551 SER A O 1
ATOM 4269 N N . LEU A 1 552 ? 2.01 -41.625 -7.797 1 98.75 552 LEU A N 1
ATOM 4270 C CA . LEU A 1 552 ? 1.898 -42.031 -9.195 1 98.75 552 LEU A CA 1
ATOM 4271 C C . LEU A 1 552 ? 3.105 -41.531 -9.992 1 98.75 552 LEU A C 1
ATOM 4273 O O . LEU A 1 552 ? 3.629 -42.25 -10.844 1 98.75 552 LEU A O 1
ATOM 4277 N N . TYR A 1 553 ? 3.479 -40.312 -9.742 1 98.62 553 TYR A N 1
ATOM 4278 C CA . TYR A 1 553 ? 4.645 -39.75 -10.406 1 98.62 553 TYR A CA 1
ATOM 4279 C C . TYR A 1 553 ? 5.867 -40.625 -10.219 1 98.62 553 TYR A C 1
ATOM 4281 O O . TYR A 1 553 ? 6.527 -41 -11.195 1 98.62 553 TYR A O 1
ATOM 4289 N N . ASP A 1 554 ? 6.18 -40.969 -8.961 1 98.06 554 ASP A N 1
ATOM 4290 C CA . ASP A 1 554 ? 7.355 -41.781 -8.664 1 98.06 554 ASP A CA 1
ATOM 4291 C C . ASP A 1 554 ? 7.25 -43.156 -9.32 1 98.06 554 ASP A C 1
ATOM 4293 O O . ASP A 1 554 ? 8.25 -43.719 -9.805 1 98.06 554 ASP A O 1
ATOM 4297 N N . HIS A 1 555 ? 6.086 -43.719 -9.242 1 98.19 555 HIS A N 1
ATOM 4298 C CA . HIS A 1 555 ? 5.863 -45 -9.852 1 98.19 555 HIS A CA 1
ATOM 4299 C C . HIS A 1 555 ? 6.137 -44.969 -11.352 1 98.19 555 HIS A C 1
ATOM 4301 O O . HIS A 1 555 ? 6.855 -45.844 -11.875 1 98.19 555 HIS A O 1
ATOM 4307 N N . GLN A 1 556 ? 5.535 -43.969 -12.047 1 98.25 556 GLN A N 1
ATOM 4308 C CA . GLN A 1 556 ? 5.723 -43.812 -13.492 1 98.25 556 GLN A CA 1
ATOM 4309 C C . GLN A 1 556 ? 7.184 -43.531 -13.828 1 98.25 556 GLN A C 1
ATOM 4311 O O . GLN A 1 556 ? 7.703 -44.031 -14.836 1 98.25 556 GLN A O 1
ATOM 4316 N N . LEU A 1 557 ? 7.816 -42.75 -13.023 1 97.75 557 LEU A N 1
ATOM 4317 C CA . LEU A 1 557 ? 9.219 -42.406 -13.25 1 97.75 557 LEU A CA 1
ATOM 4318 C C . LEU A 1 557 ? 10.086 -43.656 -13.156 1 97.75 557 LEU A C 1
ATOM 4320 O O . LEU A 1 557 ? 10.984 -43.875 -13.977 1 97.75 557 LEU A O 1
ATOM 4324 N N . ALA A 1 558 ? 9.867 -44.5 -12.188 1 96.56 558 ALA A N 1
ATOM 4325 C CA . ALA A 1 558 ? 10.609 -45.75 -12.016 1 96.56 558 ALA A CA 1
ATOM 4326 C C . ALA A 1 558 ? 10.422 -46.656 -13.219 1 96.56 558 ALA A C 1
ATOM 4328 O O . ALA A 1 558 ? 11.375 -47.281 -13.68 1 96.56 558 ALA A O 1
ATOM 4329 N N . GLN A 1 559 ? 9.219 -46.719 -13.719 1 95.81 559 GLN A N 1
ATOM 4330 C CA . GLN A 1 559 ? 8.93 -47.531 -14.891 1 95.81 559 GLN A CA 1
ATOM 4331 C C . GLN A 1 559 ? 9.68 -47.031 -16.125 1 95.81 559 GLN A C 1
ATOM 4333 O O . GLN A 1 559 ? 10.195 -47.812 -16.906 1 95.81 559 GLN A O 1
ATOM 4338 N N . ARG A 1 560 ? 9.68 -45.75 -16.25 1 95.19 560 ARG A N 1
ATOM 4339 C CA . ARG A 1 560 ? 10.352 -45.125 -17.391 1 95.19 560 ARG A CA 1
ATOM 4340 C C . ARG A 1 560 ? 11.859 -45.375 -17.344 1 95.19 560 ARG A C 1
ATOM 4342 O O . ARG A 1 560 ? 12.484 -45.625 -18.375 1 95.19 560 ARG A O 1
ATOM 4349 N N . GLN A 1 561 ? 12.438 -45.344 -16.234 1 91.25 561 GLN A N 1
ATOM 4350 C CA . GLN A 1 561 ? 13.883 -45.5 -16.062 1 91.25 561 GLN A CA 1
ATOM 4351 C C . GLN A 1 561 ? 14.297 -46.969 -16.281 1 91.25 561 GLN A C 1
ATOM 4353 O O . GLN A 1 561 ? 15.438 -47.25 -16.656 1 91.25 561 GLN A O 1
ATOM 4358 N N . THR A 1 562 ? 13.43 -47.844 -16.062 1 87.94 562 THR A N 1
ATOM 4359 C CA . THR A 1 562 ? 13.719 -49.25 -16.312 1 87.94 562 THR A CA 1
ATOM 4360 C C . THR A 1 562 ? 13.633 -49.594 -17.797 1 87.94 562 THR A C 1
ATOM 4362 O O . THR A 1 562 ? 14.297 -50.5 -18.281 1 87.94 562 THR A O 1
ATOM 4365 N N . ARG A 1 563 ? 12.812 -48.906 -18.531 1 74 563 ARG A N 1
ATOM 4366 C CA . ARG A 1 563 ? 12.656 -49.156 -19.953 1 74 563 ARG A CA 1
ATOM 4367 C C . ARG A 1 563 ? 13.812 -48.531 -20.734 1 74 563 ARG A C 1
ATOM 4369 O O . ARG A 1 563 ? 14.102 -48.938 -21.859 1 74 563 ARG A O 1
ATOM 4376 N N . THR A 1 564 ? 14.508 -47.562 -20.203 1 59.47 564 THR A N 1
ATOM 4377 C CA . THR A 1 564 ? 15.625 -46.938 -20.906 1 59.47 564 THR A CA 1
ATOM 4378 C C . THR A 1 564 ? 16.938 -47.594 -20.516 1 59.47 564 THR A C 1
ATOM 4380 O O . THR A 1 564 ? 17.141 -47.969 -19.344 1 59.47 564 THR A O 1
ATOM 4383 N N . MET B 1 1 ? -35.719 -10.5 53.188 1 17.92 1 MET B N 1
ATOM 4384 C CA . MET B 1 1 ? -34.562 -11.383 53 1 17.92 1 MET B CA 1
ATOM 4385 C C . MET B 1 1 ? -33.312 -10.828 53.688 1 17.92 1 MET B C 1
ATOM 4387 O O . MET B 1 1 ? -32.875 -9.727 53.375 1 17.92 1 MET B O 1
ATOM 4391 N N . SER B 1 2 ? -32.969 -11.391 54.875 1 17.31 2 SER B N 1
ATOM 4392 C CA . SER B 1 2 ? -32.625 -11.242 56.281 1 17.31 2 SER B CA 1
ATOM 4393 C C . SER B 1 2 ? -31.094 -11.195 56.469 1 17.31 2 SER B C 1
ATOM 4395 O O . SER B 1 2 ? -30.344 -11.586 55.562 1 17.31 2 SER B O 1
ATOM 4397 N N . ASP B 1 3 ? -30.672 -11.008 57.688 1 17.41 3 ASP B N 1
ATOM 4398 C CA . ASP B 1 3 ? -29.797 -10.172 58.5 1 17.41 3 ASP B CA 1
ATOM 4399 C C . ASP B 1 3 ? -28.406 -10.805 58.625 1 17.41 3 ASP B C 1
ATOM 4401 O O . ASP B 1 3 ? -27.469 -10.164 59.125 1 17.41 3 ASP B O 1
ATOM 4405 N N . THR B 1 4 ? -28.312 -12.156 58.188 1 18.2 4 THR B N 1
ATOM 4406 C CA . THR B 1 4 ? -27.656 -12.898 59.25 1 18.2 4 THR B CA 1
ATOM 4407 C C . THR B 1 4 ? -26.172 -12.586 59.312 1 18.2 4 THR B C 1
ATOM 4409 O O . THR B 1 4 ? -25.484 -12.586 58.281 1 18.2 4 THR B O 1
ATOM 4412 N N . PRO B 1 5 ? -25.672 -12.273 60.5 1 20.06 5 PRO B N 1
ATOM 4413 C CA . PRO B 1 5 ? -24.578 -11.633 61.219 1 20.06 5 PRO B CA 1
ATOM 4414 C C . PRO B 1 5 ? -23.281 -12.445 61.188 1 20.06 5 PRO B C 1
ATOM 4416 O O . PRO B 1 5 ? -22.234 -11.953 61.594 1 20.06 5 PRO B O 1
ATOM 4419 N N . SER B 1 6 ? -23.219 -13.672 60.5 1 16.14 6 SER B N 1
ATOM 4420 C CA . SER B 1 6 ? -22.688 -14.648 61.438 1 16.14 6 SER B CA 1
ATOM 4421 C C . SER B 1 6 ? -21.203 -14.398 61.688 1 16.14 6 SER B C 1
ATOM 4423 O O . SER B 1 6 ? -20.656 -14.906 62.688 1 16.14 6 SER B O 1
ATOM 4425 N N . ARG B 1 7 ? -20.641 -14.445 60.562 1 16.48 7 ARG B N 1
ATOM 4426 C CA . ARG B 1 7 ? -19.375 -15.125 60.812 1 16.48 7 ARG B CA 1
ATOM 4427 C C . ARG B 1 7 ? -18.625 -14.5 61.969 1 16.48 7 ARG B C 1
ATOM 4429 O O . ARG B 1 7 ? -18.75 -13.297 62.219 1 16.48 7 ARG B O 1
ATOM 4436 N N . ARG B 1 8 ? -17.703 -15.258 62.594 1 16.28 8 ARG B N 1
ATOM 4437 C CA . ARG B 1 8 ? -16.953 -15.797 63.719 1 16.28 8 ARG B CA 1
ATOM 4438 C C . ARG B 1 8 ? -16.062 -14.727 64.375 1 16.28 8 ARG B C 1
ATOM 4440 O O . ARG B 1 8 ? -15.625 -13.805 63.656 1 16.28 8 ARG B O 1
ATOM 4447 N N . ASP B 1 9 ? -15.633 -14.883 65.5 1 15.27 9 ASP B N 1
ATOM 4448 C CA . ASP B 1 9 ? -15.352 -14.57 66.875 1 15.27 9 ASP B CA 1
ATOM 4449 C C . ASP B 1 9 ? -13.969 -13.953 67.062 1 15.27 9 ASP B C 1
ATOM 4451 O O . ASP B 1 9 ? -13.82 -12.875 67.625 1 15.27 9 ASP B O 1
ATOM 4455 N N . THR B 1 10 ? -13.039 -14.828 67.5 1 16.34 10 THR B N 1
ATOM 4456 C CA . THR B 1 10 ? -12.43 -14.727 68.812 1 16.34 10 THR B CA 1
ATOM 4457 C C . THR B 1 10 ? -11.234 -13.781 68.812 1 16.34 10 THR B C 1
ATOM 4459 O O . THR B 1 10 ? -10.633 -13.555 67.75 1 16.34 10 THR B O 1
ATOM 4462 N N . LEU B 1 11 ? -10.492 -13.633 70.062 1 16.33 11 LEU B N 1
ATOM 4463 C CA . LEU B 1 11 ? -10.086 -12.758 71.125 1 16.33 11 LEU B CA 1
ATOM 4464 C C . LEU B 1 11 ? -8.641 -12.305 71 1 16.33 11 LEU B C 1
ATOM 4466 O O . LEU B 1 11 ? -8.344 -11.109 71.062 1 16.33 11 LEU B O 1
ATOM 4470 N N . ARG B 1 12 ? -7.68 -13.25 71.375 1 15.48 12 ARG B N 1
ATOM 4471 C CA . ARG B 1 12 ? -6.898 -12.992 72.562 1 15.48 12 ARG B CA 1
ATOM 4472 C C . ARG B 1 12 ? -5.758 -12.023 72.312 1 15.48 12 ARG B C 1
ATOM 4474 O O . ARG B 1 12 ? -5.367 -11.828 71.188 1 15.48 12 ARG B O 1
ATOM 4481 N N . GLN B 1 13 ? -4.637 -12.07 73.25 1 16.05 13 GLN B N 1
ATOM 4482 C CA . GLN B 1 13 ? -3.908 -11.203 74.188 1 16.05 13 GLN B CA 1
ATOM 4483 C C . GLN B 1 13 ? -2.605 -10.711 73.562 1 16.05 13 GLN B C 1
ATOM 4485 O O . GLN B 1 13 ? -1.883 -9.922 74.188 1 16.05 13 GLN B O 1
ATOM 4490 N N . LEU B 1 14 ? -2.174 -11.281 72.438 1 17.72 14 LEU B N 1
ATOM 4491 C CA . LEU B 1 14 ? -0.73 -11.375 72.625 1 17.72 14 LEU B CA 1
ATOM 4492 C C . LEU B 1 14 ? -0.121 -9.984 72.812 1 17.72 14 LEU B C 1
ATOM 4494 O O . LEU B 1 14 ? -0.282 -9.117 71.938 1 17.72 14 LEU B O 1
ATOM 4498 N N . SER B 1 15 ? 0.263 -9.695 74.125 1 15.92 15 SER B N 1
ATOM 4499 C CA . SER B 1 15 ? 0.733 -8.516 74.812 1 15.92 15 SER B CA 1
ATOM 4500 C C . SER B 1 15 ? 1.896 -7.848 74.062 1 15.92 15 SER B C 1
ATOM 4502 O O . SER B 1 15 ? 1.856 -6.645 73.812 1 15.92 15 SER B O 1
ATOM 4504 N N . ALA B 1 16 ? 3.086 -8.234 74.625 1 17.39 16 ALA B N 1
ATOM 4505 C CA . ALA B 1 16 ? 3.947 -7.395 75.438 1 17.39 16 ALA B CA 1
ATOM 4506 C C . ALA B 1 16 ? 4.914 -6.582 74.625 1 17.39 16 ALA B C 1
ATOM 4508 O O . ALA B 1 16 ? 5.191 -5.418 74.938 1 17.39 16 ALA B O 1
ATOM 4509 N N . LEU B 1 17 ? 5.664 -7.316 73.75 1 18.78 17 LEU B N 1
ATOM 4510 C CA . LEU B 1 17 ? 7.055 -6.93 73.938 1 18.78 17 LEU B CA 1
ATOM 4511 C C . LEU B 1 17 ? 7.293 -5.484 73.5 1 18.78 17 LEU B C 1
ATOM 4513 O O . LEU B 1 17 ? 6.66 -5.004 72.562 1 18.78 17 LEU B O 1
ATOM 4517 N N . ALA B 1 18 ? 8.383 -4.805 74.25 1 20.53 18 ALA B N 1
ATOM 4518 C CA . ALA B 1 18 ? 8.977 -3.566 74.75 1 20.53 18 ALA B CA 1
ATOM 4519 C C . ALA B 1 18 ? 9.453 -2.688 73.562 1 20.53 18 ALA B C 1
ATOM 4521 O O . ALA B 1 18 ? 9.656 -3.172 72.438 1 20.53 18 ALA B O 1
ATOM 4522 N N . GLY B 1 19 ? 10.023 -1.53 73.938 1 18.66 19 GLY B N 1
ATOM 4523 C CA . GLY B 1 19 ? 10.25 -0.117 73.688 1 18.66 19 GLY B CA 1
ATOM 4524 C C . GLY B 1 19 ? 11.422 0.138 72.75 1 18.66 19 GLY B C 1
ATOM 4525 O O . GLY B 1 19 ? 11.867 1.276 72.625 1 18.66 19 GLY B O 1
ATOM 4526 N N . ALA B 1 20 ? 12.055 -0.933 72.188 1 22.05 20 ALA B N 1
ATOM 4527 C CA . ALA B 1 20 ? 13.414 -0.453 71.938 1 22.05 20 ALA B CA 1
ATOM 4528 C C . ALA B 1 20 ? 13.422 0.823 71.125 1 22.05 20 ALA B C 1
ATOM 4530 O O . ALA B 1 20 ? 12.602 0.979 70.188 1 22.05 20 ALA B O 1
ATOM 4531 N N . GLY B 1 21 ? 14.117 1.846 71.625 1 19.84 21 GLY B N 1
ATOM 4532 C CA . GLY B 1 21 ? 14.367 3.246 71.375 1 19.84 21 GLY B CA 1
ATOM 4533 C C . GLY B 1 21 ? 15 3.461 70 1 19.84 21 GLY B C 1
ATOM 4534 O O . GLY B 1 21 ? 16.156 3.098 69.75 1 19.84 21 GLY B O 1
ATOM 4535 N N . LEU B 1 22 ? 14.359 2.982 68.875 1 22.44 22 LEU B N 1
ATOM 4536 C CA . LEU B 1 22 ? 15.117 3.242 67.688 1 22.44 22 LEU B CA 1
ATOM 4537 C C . LEU B 1 22 ? 15.469 4.723 67.562 1 22.44 22 LEU B C 1
ATOM 4539 O O . LEU B 1 22 ? 14.594 5.582 67.625 1 22.44 22 LEU B O 1
ATOM 4543 N N . THR B 1 23 ? 16.734 4.992 67.875 1 26.38 23 THR B N 1
ATOM 4544 C CA . THR B 1 23 ? 17.391 6.285 67.75 1 26.38 23 THR B CA 1
ATOM 4545 C C . THR B 1 23 ? 17.172 6.859 66.312 1 26.38 23 THR B C 1
ATOM 4547 O O . THR B 1 23 ? 17.078 6.109 65.375 1 26.38 23 THR B O 1
ATOM 4550 N N . GLY B 1 24 ? 16.703 8.109 66.25 1 23.08 24 GLY B N 1
ATOM 4551 C CA . GLY B 1 24 ? 16.328 9.047 65.188 1 23.08 24 GLY B CA 1
ATOM 4552 C C . GLY B 1 24 ? 17.453 9.305 64.188 1 23.08 24 GLY B C 1
ATOM 4553 O O . GLY B 1 24 ? 18.344 10.117 64.438 1 23.08 24 GLY B O 1
ATOM 4554 N N . MET B 1 25 ? 18.172 8.234 63.625 1 30.33 25 MET B N 1
ATOM 4555 C CA . MET B 1 25 ? 19.172 8.789 62.719 1 30.33 25 MET B CA 1
ATOM 4556 C C . MET B 1 25 ? 18.531 9.773 61.75 1 30.33 25 MET B C 1
ATOM 4558 O O . MET B 1 25 ? 17.5 9.484 61.156 1 30.33 25 MET B O 1
ATOM 4562 N N . GLY B 1 26 ? 18.859 11.07 61.906 1 27.62 26 GLY B N 1
ATOM 4563 C CA . GLY B 1 26 ? 18.516 12.211 61.062 1 27.62 26 GLY B CA 1
ATOM 4564 C C . GLY B 1 26 ? 18.75 11.969 59.594 1 27.62 26 GLY B C 1
ATOM 4565 O O . GLY B 1 26 ? 19.812 11.492 59.219 1 27.62 26 GLY B O 1
ATOM 4566 N N . LEU B 1 27 ? 17.672 11.602 58.812 1 29.25 27 LEU B N 1
ATOM 4567 C CA . LEU B 1 27 ? 17.562 11.602 57.375 1 29.25 27 LEU B CA 1
ATOM 4568 C C . LEU B 1 27 ? 18.203 12.852 56.781 1 29.25 27 LEU B C 1
ATOM 4570 O O . LEU B 1 27 ? 17.859 13.969 57.156 1 29.25 27 LEU B O 1
ATOM 4574 N N . SER B 1 28 ? 19.562 12.727 56.5 1 31.88 28 SER B N 1
ATOM 4575 C CA . SER B 1 28 ? 20.172 13.766 55.688 1 31.88 28 SER B CA 1
ATOM 4576 C C . SER B 1 28 ? 19.234 14.227 54.562 1 31.88 28 SER B C 1
ATOM 4578 O O . SER B 1 28 ? 18.422 13.453 54.094 1 31.88 28 SER B O 1
ATOM 4580 N N . GLY B 1 29 ? 18.906 15.484 54.625 1 30.55 29 GLY B N 1
ATOM 4581 C CA . GLY B 1 29 ? 18.141 16.188 53.625 1 30.55 29 GLY B CA 1
ATOM 4582 C C . GLY B 1 29 ? 18.469 15.734 52.188 1 30.55 29 GLY B C 1
ATOM 4583 O O . GLY B 1 29 ? 19.625 15.445 51.875 1 30.55 29 GLY B O 1
ATOM 4584 N N . GLU B 1 30 ? 17.547 14.992 51.562 1 32.84 30 GLU B N 1
ATOM 4585 C CA . GLU B 1 30 ? 17.484 14.82 50.125 1 32.84 30 GLU B CA 1
ATOM 4586 C C . GLU B 1 30 ? 18.094 16.016 49.406 1 32.84 30 GLU B C 1
ATOM 4588 O O . GLU B 1 30 ? 17.734 17.156 49.656 1 32.84 30 GLU B O 1
ATOM 4593 N N . ALA B 1 31 ? 19.359 16 49.062 1 37.47 31 ALA B N 1
ATOM 4594 C CA . ALA B 1 31 ? 19.922 16.984 48.156 1 37.47 31 ALA B CA 1
ATOM 4595 C C . ALA B 1 31 ? 18.875 17.438 47.125 1 37.47 31 ALA B C 1
ATOM 4597 O O . ALA B 1 31 ? 18.438 16.641 46.281 1 37.47 31 ALA B O 1
ATOM 4598 N N . LEU B 1 32 ? 17.797 18.156 47.406 1 38.97 32 LEU B N 1
ATOM 4599 C CA . LEU B 1 32 ? 16.906 18.75 46.406 1 38.97 32 LEU B CA 1
ATOM 4600 C C . LEU B 1 32 ? 17.672 19.078 45.125 1 38.97 32 LEU B C 1
ATOM 4602 O O . LEU B 1 32 ? 18.594 19.891 45.156 1 38.97 32 LEU B O 1
ATOM 4606 N N . SER B 1 33 ? 18 18.219 44.219 1 47.53 33 SER B N 1
ATOM 4607 C CA . SER B 1 33 ? 18.578 18.391 42.906 1 47.53 33 SER B CA 1
ATOM 4608 C C . SER B 1 33 ? 18.141 19.703 42.25 1 47.53 33 SER B C 1
ATOM 4610 O O . SER B 1 33 ? 16.938 19.953 42.125 1 47.53 33 SER B O 1
ATOM 4612 N N . ARG B 1 34 ? 18.719 20.734 42.375 1 58.69 34 ARG B N 1
ATOM 4613 C CA . ARG B 1 34 ? 18.516 22.109 41.906 1 58.69 34 ARG B CA 1
ATOM 4614 C C . ARG B 1 34 ? 18.125 22.125 40.438 1 58.69 34 ARG B C 1
ATOM 4616 O O . ARG B 1 34 ? 18.797 21.516 39.594 1 58.69 34 ARG B O 1
ATOM 4623 N N . THR B 1 35 ? 16.859 22.453 40.062 1 81.88 35 THR B N 1
ATOM 4624 C CA . THR B 1 35 ? 16.422 22.703 38.688 1 81.88 35 THR B CA 1
ATOM 4625 C C . THR B 1 35 ? 17.328 23.719 38 1 81.88 35 THR B C 1
ATOM 4627 O O . THR B 1 35 ? 17.688 24.75 38.594 1 81.88 35 THR B O 1
ATOM 4630 N N . PRO B 1 36 ? 17.891 23.484 36.875 1 89.12 36 PRO B N 1
ATOM 4631 C CA . PRO B 1 36 ? 18.875 24.312 36.188 1 89.12 36 PRO B CA 1
ATOM 4632 C C . PRO B 1 36 ? 18.266 25.562 35.562 1 89.12 36 PRO B C 1
ATOM 4634 O O . PRO B 1 36 ? 18.734 26.031 34.5 1 89.12 36 PRO B O 1
ATOM 4637 N N . PHE B 1 37 ? 17.125 26.062 36.094 1 94.44 37 PHE B N 1
ATOM 4638 C CA . PHE B 1 37 ? 16.516 27.281 35.562 1 94.44 37 PHE B CA 1
ATOM 4639 C C . PHE B 1 37 ? 15.852 28.062 36.719 1 94.44 37 PHE B C 1
ATOM 4641 O O . PHE B 1 37 ? 15.672 27.547 37.812 1 94.44 37 PHE B O 1
ATOM 4648 N N . THR B 1 38 ? 15.562 29.328 36.5 1 96.06 38 THR B N 1
ATOM 4649 C CA . THR B 1 38 ? 14.891 30.188 37.469 1 96.06 38 THR B CA 1
ATOM 4650 C C . THR B 1 38 ? 13.477 30.516 37.031 1 96.06 38 THR B C 1
ATOM 4652 O O . THR B 1 38 ? 13.125 30.281 35.844 1 96.06 38 THR B O 1
ATOM 4655 N N . ARG B 1 39 ? 12.75 30.969 37.938 1 96.44 39 ARG B N 1
ATOM 4656 C CA . ARG B 1 39 ? 11.391 31.422 37.656 1 96.44 39 ARG B CA 1
ATOM 4657 C C . ARG B 1 39 ? 11.258 32.938 37.906 1 96.44 39 ARG B C 1
ATOM 4659 O O . ARG B 1 39 ? 11.859 33.469 38.812 1 96.44 39 ARG B O 1
ATOM 4666 N N . THR B 1 40 ? 10.648 33.562 36.969 1 96.75 40 THR B N 1
ATOM 4667 C CA . THR B 1 40 ? 10.484 35 37.156 1 96.75 40 THR B CA 1
ATOM 4668 C C . THR B 1 40 ? 9.008 35.375 37.188 1 96.75 40 THR B C 1
ATOM 4670 O O . THR B 1 40 ? 8.195 34.781 36.469 1 96.75 40 THR B O 1
ATOM 4673 N N . HIS B 1 41 ? 8.695 36.375 37.938 1 96.38 41 HIS B N 1
ATOM 4674 C CA . HIS B 1 41 ? 7.344 36.906 38 1 96.38 41 HIS B CA 1
ATOM 4675 C C . HIS B 1 41 ? 7.258 38.25 37.281 1 96.38 41 HIS B C 1
ATOM 4677 O O . HIS B 1 41 ? 6.23 38.938 37.344 1 96.38 41 HIS B O 1
ATOM 4683 N N . THR B 1 42 ? 8.25 38.594 36.656 1 96.5 42 THR B N 1
ATOM 4684 C CA . THR B 1 42 ? 8.266 39.781 35.812 1 96.5 42 THR B CA 1
ATOM 4685 C C . THR B 1 42 ? 7.816 39.438 34.375 1 96.5 42 THR B C 1
ATOM 4687 O O . THR B 1 42 ? 8.344 38.531 33.781 1 96.5 42 THR B O 1
ATOM 4690 N N . LEU B 1 43 ? 6.895 40.188 33.875 1 97.12 43 LEU B N 1
ATOM 4691 C CA . LEU B 1 43 ? 6.398 40 32.531 1 97.12 43 LEU B CA 1
ATOM 4692 C C . LEU B 1 43 ? 7.332 40.625 31.5 1 97.12 43 LEU B C 1
ATOM 4694 O O . LEU B 1 43 ? 7.586 41.844 31.562 1 97.12 43 LEU B O 1
ATOM 4698 N N . PRO B 1 44 ? 7.91 39.844 30.656 1 96.94 44 PRO B N 1
ATOM 4699 C CA . PRO B 1 44 ? 8.672 40.469 29.562 1 96.94 44 PRO B CA 1
ATOM 4700 C C . PRO B 1 44 ? 7.836 41.438 28.734 1 96.94 44 PRO B C 1
ATOM 4702 O O . PRO B 1 44 ? 6.609 41.312 28.672 1 96.94 44 PRO B O 1
ATOM 4705 N N . SER B 1 45 ? 8.523 42.344 28.109 1 96.69 45 SER B N 1
ATOM 4706 C CA . SER B 1 45 ? 7.805 43.281 27.25 1 96.69 45 SER B CA 1
ATOM 4707 C C . SER B 1 45 ? 7.051 42.562 26.141 1 96.69 45 SER B C 1
ATOM 4709 O O . SER B 1 45 ? 7.586 41.656 25.5 1 96.69 45 SER B O 1
ATOM 4711 N N . LEU B 1 46 ? 5.859 42.969 25.938 1 97.06 46 LEU B N 1
ATOM 4712 C CA . LEU B 1 46 ? 5.059 42.375 24.875 1 97.06 46 LEU B CA 1
ATOM 4713 C C . LEU B 1 46 ? 5.102 43.25 23.625 1 97.06 46 LEU B C 1
ATOM 4715 O O . LEU B 1 46 ? 4.477 42.938 22.609 1 97.06 46 LEU B O 1
ATOM 4719 N N . LYS B 1 47 ? 5.844 44.344 23.719 1 94.38 47 LYS B N 1
ATOM 4720 C CA . LYS B 1 47 ? 5.984 45.219 22.562 1 94.38 47 LYS B CA 1
ATOM 4721 C C . LYS B 1 47 ? 6.594 44.469 21.375 1 94.38 47 LYS B C 1
ATOM 4723 O O . LYS B 1 47 ? 7.547 43.688 21.547 1 94.38 47 LYS B O 1
ATOM 4728 N N . GLY B 1 48 ? 5.969 44.625 20.25 1 94 48 GLY B N 1
ATOM 4729 C CA . GLY B 1 48 ? 6.488 44 19.047 1 94 48 GLY B CA 1
ATOM 4730 C C . GLY B 1 48 ? 5.945 42.594 18.812 1 94 48 GLY B C 1
ATOM 4731 O O . GLY B 1 48 ? 6.277 41.938 17.828 1 94 48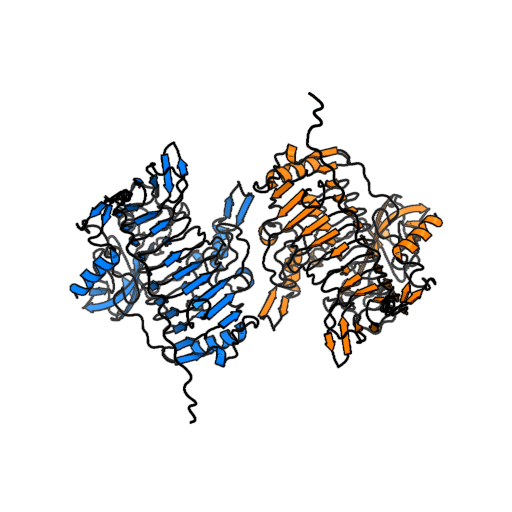 GLY B O 1
ATOM 4732 N N . LEU B 1 49 ? 5.156 42.125 19.719 1 97.31 49 LEU B N 1
ATOM 4733 C CA . LEU B 1 49 ? 4.492 40.844 19.547 1 97.31 49 LEU B CA 1
ATOM 4734 C C . LEU B 1 49 ? 3.053 41.031 19.078 1 97.31 49 LEU B C 1
ATOM 4736 O O . LEU B 1 49 ? 2.371 41.969 19.516 1 97.31 49 LEU B O 1
ATOM 4740 N N . PRO B 1 50 ? 2.627 40.188 18.109 1 97.5 50 PRO B N 1
ATOM 4741 C CA . PRO B 1 50 ? 1.21 40.219 17.734 1 97.5 50 PRO B CA 1
ATOM 4742 C C . PRO B 1 50 ? 0.287 39.844 18.891 1 97.5 50 PRO B C 1
ATOM 4744 O O . PRO B 1 50 ? 0.742 39.281 19.891 1 97.5 50 PRO B O 1
ATOM 4747 N N . ASP B 1 51 ? -0.979 40.25 18.797 1 98.25 51 ASP B N 1
ATOM 4748 C CA . ASP B 1 51 ? -2.004 39.719 19.703 1 98.25 51 ASP B CA 1
ATOM 4749 C C . ASP B 1 51 ? -2.51 38.375 19.219 1 98.25 51 ASP B C 1
ATOM 4751 O O . ASP B 1 51 ? -3.371 38.312 18.344 1 98.25 51 ASP B O 1
ATOM 4755 N N . TYR B 1 52 ? -2.062 37.344 19.875 1 98.62 52 TYR B N 1
ATOM 4756 C CA . TYR B 1 52 ? -2.367 35.969 19.453 1 98.62 52 TYR B CA 1
ATOM 4757 C C . TYR B 1 52 ? -3.711 35.531 20.016 1 98.62 52 TYR B C 1
ATOM 4759 O O . TYR B 1 52 ? -4.195 34.438 19.672 1 98.62 52 TYR B O 1
ATOM 4767 N N . SER B 1 53 ? -4.387 36.312 20.781 1 98.44 53 SER B N 1
ATOM 4768 C CA . SER B 1 53 ? -5.539 35.906 21.578 1 98.44 53 SER B CA 1
ATOM 4769 C C . SER B 1 53 ? -6.773 35.719 20.703 1 98.44 53 SER B C 1
ATOM 4771 O O . SER B 1 53 ? -7.816 35.25 21.188 1 98.44 53 SER B O 1
ATOM 4773 N N . TYR B 1 54 ? -6.672 36.031 19.422 1 98.56 54 TYR B N 1
ATOM 4774 C CA . TYR B 1 54 ? -7.816 35.906 18.531 1 98.56 54 TYR B CA 1
ATOM 4775 C C . TYR B 1 54 ? -7.887 34.5 17.922 1 98.56 54 TYR B C 1
ATOM 4777 O O . TYR B 1 54 ? -8.867 34.156 17.266 1 98.56 54 TYR B O 1
ATOM 4785 N N . ALA B 1 55 ? -6.852 33.688 18.125 1 98.75 55 ALA B N 1
ATOM 4786 C CA . ALA B 1 55 ? -6.895 32.312 17.641 1 98.75 55 ALA B CA 1
ATOM 4787 C C . ALA B 1 55 ? -8 31.531 18.328 1 98.75 55 ALA B C 1
ATOM 4789 O O . ALA B 1 55 ? -8.211 31.672 19.547 1 98.75 55 ALA B O 1
ATOM 4790 N N . GLY B 1 56 ? -8.727 30.75 17.484 1 98.75 56 GLY B N 1
ATOM 4791 C CA . GLY B 1 56 ? -9.734 29.859 18.031 1 98.75 56 GLY B CA 1
ATOM 4792 C C . GLY B 1 56 ? -11.141 30.156 17.531 1 98.75 56 GLY B C 1
ATOM 4793 O O . GLY B 1 56 ? -11.359 31.188 16.875 1 98.75 56 GLY B O 1
ATOM 4794 N N . TYR B 1 57 ? -12.031 29.266 17.891 1 98.44 57 TYR B N 1
ATOM 4795 C CA . TYR B 1 57 ? -13.438 29.406 17.562 1 98.44 57 TYR B CA 1
ATOM 4796 C C . TYR B 1 57 ? -13.969 30.75 18.047 1 98.44 57 TYR B C 1
ATOM 4798 O O . TYR B 1 57 ? -13.719 31.156 19.188 1 98.44 57 TYR B O 1
ATOM 4806 N N . GLY B 1 58 ? -14.68 31.516 17.172 1 97.62 58 GLY B N 1
ATOM 4807 C CA . GLY B 1 58 ? -15.25 32.781 17.547 1 97.62 58 GLY B CA 1
ATOM 4808 C C . GLY B 1 58 ? -14.211 33.781 18.016 1 97.62 58 GLY B C 1
ATOM 4809 O O . GLY B 1 58 ? -14.445 34.531 18.984 1 97.62 58 GLY B O 1
ATOM 4810 N N . PHE B 1 59 ? -13.008 33.688 17.422 1 97.38 59 PHE B N 1
ATOM 4811 C CA . PHE B 1 59 ? -11.883 34.562 17.719 1 97.38 59 PHE B CA 1
ATOM 4812 C C . PHE B 1 59 ? -11.445 34.406 19.172 1 97.38 59 PHE B C 1
ATOM 4814 O O . PHE B 1 59 ? -11.039 35.375 19.812 1 97.38 59 PHE B O 1
ATOM 4821 N N . GLY B 1 60 ? -11.664 33.188 19.734 1 95.25 60 GLY B N 1
ATOM 4822 C CA . GLY B 1 60 ? -11.117 32.812 21.031 1 95.25 60 GLY B CA 1
ATOM 4823 C C . GLY B 1 60 ? -12.055 33.125 22.188 1 95.25 60 GLY B C 1
ATOM 4824 O O . GLY B 1 60 ? -11.828 32.688 23.312 1 95.25 60 GLY B O 1
ATOM 4825 N N . VAL B 1 61 ? -13.148 33.75 21.984 1 92.94 61 VAL B N 1
ATOM 4826 C CA . VAL B 1 61 ? -13.945 34.219 23.125 1 92.94 61 VAL B CA 1
ATOM 4827 C C . VAL B 1 61 ? -15.32 33.531 23.078 1 92.94 61 VAL B C 1
ATOM 4829 O O . VAL B 1 61 ? -15.953 33.344 24.109 1 92.94 61 VAL B O 1
ATOM 4832 N N . ALA B 1 62 ? -15.859 33.25 21.953 1 91 62 ALA B N 1
ATOM 4833 C CA . ALA B 1 62 ? -17.172 32.625 21.891 1 91 62 ALA B CA 1
ATOM 4834 C C . ALA B 1 62 ? -17.109 31.172 22.375 1 91 62 ALA B C 1
ATOM 4836 O O . ALA B 1 62 ? -16.156 30.453 22.109 1 91 62 ALA B O 1
ATOM 4837 N N . PRO B 1 63 ? -18.047 30.797 23.109 1 92.75 63 PRO B N 1
ATOM 4838 C CA . PRO B 1 63 ? -18.094 29.391 23.5 1 92.75 63 PRO B CA 1
ATOM 4839 C C . PRO B 1 63 ? -18.438 28.469 22.344 1 92.75 63 PRO B C 1
ATOM 4841 O O . PRO B 1 63 ? -19.266 28.812 21.5 1 92.75 63 PRO B O 1
ATOM 4844 N N . ILE B 1 64 ? -17.812 27.344 22.266 1 94.94 64 ILE B N 1
ATOM 4845 C CA . ILE B 1 64 ? -18.203 26.312 21.312 1 94.94 64 ILE B CA 1
ATOM 4846 C C . ILE B 1 64 ? -19.625 25.844 21.609 1 94.94 64 ILE B C 1
ATOM 4848 O O . ILE B 1 64 ? -19.953 25.547 22.75 1 94.94 64 ILE B O 1
ATOM 4852 N N . PRO B 1 65 ? -20.406 25.75 20.609 1 93 65 PRO B N 1
ATOM 4853 C CA . PRO B 1 65 ? -21.812 25.375 20.828 1 93 65 PRO B CA 1
ATOM 4854 C C . PRO B 1 65 ? -21.953 24 21.484 1 93 65 PRO B C 1
ATOM 4856 O O . PRO B 1 65 ? -21.203 23.078 21.141 1 93 65 PRO B O 1
ATOM 4859 N N . SER B 1 66 ? -22.953 23.891 22.406 1 90.06 66 SER B N 1
ATOM 4860 C CA . SER B 1 66 ? -23.141 22.625 23.125 1 90.06 66 SER B CA 1
ATOM 4861 C C . SER B 1 66 ? -24.438 21.938 22.719 1 90.06 66 SER B C 1
ATOM 4863 O O . SER B 1 66 ? -24.594 20.734 22.922 1 90.06 66 SER B O 1
ATOM 4865 N N . GLU B 1 67 ? -25.375 22.672 22.172 1 91.88 67 GLU B N 1
ATOM 4866 C CA . GLU B 1 67 ? -26.656 22.109 21.781 1 91.88 67 GLU B CA 1
ATOM 4867 C C . GLU B 1 67 ? -26.516 21.203 20.562 1 91.88 67 GLU B C 1
ATOM 4869 O O . GLU B 1 67 ? -25.969 21.625 19.531 1 91.88 67 GLU B O 1
ATOM 4874 N N . PRO B 1 68 ? -27.094 20.062 20.625 1 93.56 68 PRO B N 1
ATOM 4875 C CA . PRO B 1 68 ? -26.844 19.094 19.547 1 93.56 68 PRO B CA 1
ATOM 4876 C C . PRO B 1 68 ? -27.75 19.328 18.344 1 93.56 68 PRO B C 1
ATOM 4878 O O . PRO B 1 68 ? -27.453 18.844 17.234 1 93.56 68 PRO B O 1
ATOM 4881 N N . GLY B 1 69 ? -28.812 20.047 18.438 1 97.06 69 GLY B N 1
ATOM 4882 C CA . GLY B 1 69 ? -29.797 20.062 17.375 1 97.06 69 GLY B CA 1
ATOM 4883 C C . GLY B 1 69 ? -30.484 18.719 17.172 1 97.06 69 GLY B C 1
ATOM 4884 O O . GLY B 1 69 ? -30.766 18.016 18.125 1 97.06 69 GLY B O 1
ATOM 4885 N N . THR B 1 70 ? -30.844 18.438 15.836 1 98 70 THR B N 1
ATOM 4886 C CA . THR B 1 70 ? -31.391 17.141 15.516 1 98 70 THR B CA 1
ATOM 4887 C C . THR B 1 70 ? -30.312 16.062 15.586 1 98 70 THR B C 1
ATOM 4889 O O . THR B 1 70 ? -29.25 16.219 15 1 98 70 THR B O 1
ATOM 4892 N N . VAL B 1 71 ? -30.641 15 16.297 1 98.12 71 VAL B N 1
ATOM 4893 C CA . VAL B 1 71 ? -29.656 13.938 16.469 1 98.12 71 VAL B CA 1
ATOM 4894 C C . VAL B 1 71 ? -30 12.773 15.539 1 98.12 71 VAL B C 1
ATOM 4896 O O . VAL B 1 71 ? -31.125 12.281 15.547 1 98.12 71 VAL B O 1
ATOM 4899 N N . ILE B 1 72 ? -29.047 12.344 14.711 1 98.62 72 ILE B N 1
ATOM 4900 C CA . ILE B 1 72 ? -29.109 11.141 13.875 1 98.62 72 ILE B CA 1
ATOM 4901 C C . ILE B 1 72 ? -28.172 10.078 14.438 1 98.62 72 ILE B C 1
ATOM 4903 O O . ILE B 1 72 ? -26.953 10.25 14.422 1 98.62 72 ILE B O 1
ATOM 4907 N N . ASP B 1 73 ? -28.781 9.023 14.93 1 98 73 ASP B N 1
ATOM 4908 C CA . ASP B 1 73 ? -28.016 7.902 15.461 1 98 73 ASP B CA 1
ATOM 4909 C C . ASP B 1 73 ? -27.688 6.891 14.359 1 98 73 ASP B C 1
ATOM 4911 O O . ASP B 1 73 ? -28.594 6.43 13.656 1 98 73 ASP B O 1
ATOM 4915 N N . VAL B 1 74 ? -26.391 6.5 14.289 1 98.69 74 VAL B N 1
ATOM 4916 C CA . VAL B 1 74 ? -25.984 5.629 13.195 1 98.69 74 VAL B CA 1
ATOM 4917 C C . VAL B 1 74 ? -26.641 4.262 13.344 1 98.69 74 VAL B C 1
ATOM 4919 O O . VAL B 1 74 ? -26.859 3.553 12.359 1 98.69 74 VAL B O 1
ATOM 4922 N N . ARG B 1 75 ? -27.078 3.865 14.578 1 97.56 75 ARG B N 1
ATOM 4923 C CA . ARG B 1 75 ? -27.719 2.58 14.82 1 97.56 75 ARG B CA 1
ATOM 4924 C C . ARG B 1 75 ? -29.078 2.516 14.141 1 97.56 75 ARG B C 1
ATOM 4926 O O . ARG B 1 75 ? -29.531 1.44 13.742 1 97.56 75 ARG B O 1
ATOM 4933 N N . SER B 1 76 ? -29.672 3.633 13.93 1 98.31 76 SER B N 1
ATOM 4934 C CA . SER B 1 76 ? -30.984 3.699 13.281 1 98.31 76 SER B CA 1
ATOM 4935 C C . SER B 1 76 ? -30.875 3.322 11.805 1 98.31 76 SER B C 1
ATOM 4937 O O . SER B 1 76 ? -31.891 3.057 11.156 1 98.31 76 SER B O 1
ATOM 4939 N N . PHE B 1 77 ? -29.703 3.273 11.359 1 98.44 77 PHE B N 1
ATOM 4940 C CA . PHE B 1 77 ? -29.5 2.945 9.953 1 98.44 77 PHE B CA 1
ATOM 4941 C C . PHE B 1 77 ? -28.781 1.608 9.805 1 98.44 77 PHE B C 1
ATOM 4943 O O . PHE B 1 77 ? -28.328 1.249 8.711 1 98.44 77 PHE B O 1
ATOM 4950 N N . GLY B 1 78 ? -28.531 0.929 10.938 1 98.12 78 GLY B N 1
ATOM 4951 C CA . GLY B 1 78 ? -28.047 -0.446 10.875 1 98.12 78 GLY B CA 1
ATOM 4952 C C . GLY B 1 78 ? -26.609 -0.601 11.305 1 98.12 78 GLY B C 1
ATOM 4953 O O . GLY B 1 78 ? -26.062 -1.706 11.273 1 98.12 78 GLY B O 1
ATOM 4954 N N . ALA B 1 79 ? -25.938 0.452 11.75 1 98.31 79 ALA B N 1
ATOM 4955 C CA . ALA B 1 79 ? -24.578 0.317 12.242 1 98.31 79 ALA B CA 1
ATOM 4956 C C . ALA B 1 79 ? -24.531 -0.543 13.5 1 98.31 79 ALA B C 1
ATOM 4958 O O . ALA B 1 79 ? -25.344 -0.361 14.414 1 98.31 79 ALA B O 1
ATOM 4959 N N . LYS B 1 80 ? -23.578 -1.468 13.547 1 97.94 80 LYS B N 1
ATOM 4960 C CA . LYS B 1 80 ? -23.547 -2.43 14.648 1 97.94 80 LYS B CA 1
ATOM 4961 C C . LYS B 1 80 ? -22.5 -2.053 15.68 1 97.94 80 LYS B C 1
ATOM 4963 O O . LYS B 1 80 ? -22.688 -2.254 16.875 1 97.94 80 LYS B O 1
ATOM 4968 N N . GLY B 1 81 ? -21.375 -1.622 15.273 1 97.44 81 GLY B N 1
ATOM 4969 C CA . GLY B 1 81 ? -20.297 -1.268 16.172 1 97.44 81 GLY B CA 1
ATOM 4970 C C . GLY B 1 81 ? -19.703 -2.463 16.906 1 97.44 81 GLY B C 1
ATOM 4971 O O . GLY B 1 81 ? -19.281 -2.342 18.062 1 97.44 81 GLY B O 1
ATOM 4972 N N . ASP B 1 82 ? -19.703 -3.621 16.25 1 97.38 82 ASP B N 1
ATOM 4973 C CA . ASP B 1 82 ? -19.328 -4.859 16.922 1 97.38 82 ASP B CA 1
ATOM 4974 C C . ASP B 1 82 ? -17.859 -5.203 16.641 1 97.38 82 ASP B C 1
ATOM 4976 O O . ASP B 1 82 ? -17.344 -6.195 17.156 1 97.38 82 ASP B O 1
ATOM 4980 N N . GLY B 1 83 ? -17.266 -4.434 15.852 1 96.25 83 GLY B N 1
ATOM 4981 C CA . GLY B 1 83 ? -15.852 -4.633 15.555 1 96.25 83 GLY B CA 1
ATOM 4982 C C . GLY B 1 83 ? -15.609 -5.629 14.438 1 96.25 83 GLY B C 1
ATOM 4983 O O . GLY B 1 83 ? -14.461 -5.883 14.062 1 96.25 83 GLY B O 1
ATOM 4984 N N . GLU B 1 84 ? -16.625 -6.152 13.859 1 94.06 84 GLU B N 1
ATOM 4985 C CA . GLU B 1 84 ? -16.516 -7.195 12.844 1 94.06 84 GLU B CA 1
ATOM 4986 C C . GLU B 1 84 ? -17.219 -6.785 11.555 1 94.06 84 GLU B C 1
ATOM 4988 O O . GLU B 1 84 ? -16.641 -6.883 10.469 1 94.06 84 GLU B O 1
ATOM 4993 N N . THR B 1 85 ? -18.438 -6.305 11.68 1 94.81 85 THR B N 1
ATOM 4994 C CA . THR B 1 85 ? -19.25 -5.898 10.539 1 94.81 85 THR B CA 1
ATOM 4995 C C . THR B 1 85 ? -18.719 -4.602 9.93 1 94.81 85 THR B C 1
ATOM 4997 O O . THR B 1 85 ? -18.328 -3.68 10.656 1 94.81 85 THR B O 1
ATOM 5000 N N . ASP B 1 86 ? -18.609 -4.605 8.57 1 96.88 86 ASP B N 1
ATOM 5001 C CA . ASP B 1 86 ? -18.328 -3.324 7.934 1 96.88 86 ASP B CA 1
ATOM 5002 C C . ASP B 1 86 ? -19.516 -2.385 8.031 1 96.88 86 ASP B C 1
ATOM 5004 O O . ASP B 1 86 ? -20.531 -2.58 7.34 1 96.88 86 ASP B O 1
ATOM 5008 N N . ASP B 1 87 ? -19.391 -1.353 8.781 1 98.25 87 ASP B N 1
ATOM 5009 C CA . ASP B 1 87 ? -20.5 -0.459 9.086 1 98.25 87 ASP B CA 1
ATOM 5010 C C . ASP B 1 87 ? -20.625 0.652 8.047 1 98.25 87 ASP B C 1
ATOM 5012 O O . ASP B 1 87 ? -21.484 1.516 8.148 1 98.25 87 ASP B O 1
ATOM 5016 N N . SER B 1 88 ? -19.812 0.622 7.012 1 97.88 88 SER B N 1
ATOM 5017 C CA . SER B 1 88 ? -19.734 1.724 6.059 1 97.88 88 SER B CA 1
ATOM 5018 C C . SER B 1 88 ? -21.078 1.985 5.391 1 97.88 88 SER B C 1
ATOM 5020 O O . SER B 1 88 ? -21.5 3.135 5.277 1 97.88 88 SER B O 1
ATOM 5022 N N . PRO B 1 89 ? -21.766 0.937 4.949 1 96.81 89 PRO B N 1
ATOM 5023 C CA . PRO B 1 89 ? -23.047 1.226 4.301 1 96.81 89 PRO B CA 1
ATOM 5024 C C . PRO B 1 89 ? -24.047 1.922 5.234 1 96.81 89 PRO B C 1
ATOM 5026 O O . PRO B 1 89 ? -24.688 2.891 4.836 1 96.81 89 PRO B O 1
ATOM 5029 N N . ALA B 1 90 ? -24.109 1.479 6.449 1 98.12 90 ALA B N 1
ATOM 5030 C CA . ALA B 1 90 ? -25.016 2.066 7.426 1 98.12 90 ALA B CA 1
ATOM 5031 C C . ALA B 1 90 ? -24.641 3.508 7.742 1 98.12 90 ALA B C 1
ATOM 5033 O O . ALA B 1 90 ? -25.5 4.387 7.805 1 98.12 90 ALA B O 1
ATOM 5034 N N . VAL B 1 91 ? -23.375 3.752 7.922 1 98.56 91 VAL B N 1
ATOM 5035 C CA . VAL B 1 91 ? -22.906 5.078 8.297 1 98.56 91 VAL B CA 1
ATOM 5036 C C . VAL B 1 91 ? -23.078 6.039 7.125 1 98.56 91 VAL B C 1
ATOM 5038 O O . VAL B 1 91 ? -23.406 7.211 7.32 1 98.56 91 VAL B O 1
ATOM 5041 N N . ARG B 1 92 ? -22.797 5.516 5.93 1 97.62 92 ARG B N 1
ATOM 5042 C CA . ARG B 1 92 ? -23.031 6.332 4.742 1 97.62 92 ARG B CA 1
ATOM 5043 C C . ARG B 1 92 ? -24.484 6.801 4.676 1 97.62 92 ARG B C 1
ATOM 5045 O O . ARG B 1 92 ? -24.75 7.965 4.371 1 97.62 92 ARG B O 1
ATOM 5052 N N . GLU B 1 93 ? -25.438 5.926 4.965 1 98.31 93 GLU B N 1
ATOM 5053 C CA . GLU B 1 93 ? -26.859 6.277 4.949 1 98.31 93 GLU B CA 1
ATOM 5054 C C . GLU B 1 93 ? -27.188 7.27 6.059 1 98.31 93 GLU B C 1
ATOM 5056 O O . GLU B 1 93 ? -27.969 8.203 5.848 1 98.31 93 GLU B O 1
ATOM 5061 N N . ALA B 1 94 ? -26.625 7.113 7.16 1 98.69 94 ALA B N 1
ATOM 5062 C CA . ALA B 1 94 ? -26.844 8.039 8.273 1 98.69 94 ALA B CA 1
ATOM 5063 C C . ALA B 1 94 ? -26.297 9.43 7.941 1 98.69 94 ALA B C 1
ATOM 5065 O O . ALA B 1 94 ? -26.922 10.438 8.258 1 98.69 94 ALA B O 1
ATOM 5066 N N . LEU B 1 95 ? -25.125 9.445 7.387 1 98.56 95 LEU B N 1
ATOM 5067 C CA . LEU B 1 95 ? -24.5 10.703 6.984 1 98.56 95 LEU B CA 1
ATOM 5068 C C . LEU B 1 95 ? -25.375 11.438 5.965 1 98.56 95 LEU B C 1
ATOM 5070 O O . LEU B 1 95 ? -25.547 12.656 6.055 1 98.56 95 LEU B O 1
ATOM 5074 N N . ALA B 1 96 ? -25.875 10.695 5.016 1 98.56 96 ALA B N 1
ATOM 5075 C CA . ALA B 1 96 ? -26.781 11.281 4.02 1 98.56 96 ALA B CA 1
ATOM 5076 C C . ALA B 1 96 ? -28.016 11.867 4.68 1 98.56 96 ALA B C 1
ATOM 5078 O O . ALA B 1 96 ? -28.469 12.953 4.32 1 98.56 96 ALA B O 1
ATOM 5079 N N . ALA B 1 97 ? -28.594 11.156 5.582 1 98.62 97 ALA B N 1
ATOM 5080 C CA . ALA B 1 97 ? -29.75 11.641 6.32 1 98.62 97 ALA B CA 1
ATOM 5081 C C . ALA B 1 97 ? -29.422 12.914 7.098 1 98.62 97 ALA B C 1
ATOM 5083 O O . ALA B 1 97 ? -30.219 13.852 7.133 1 98.62 97 ALA B O 1
ATOM 5084 N N . ALA B 1 98 ? -28.281 12.938 7.719 1 98.75 98 ALA B N 1
ATOM 5085 C CA . ALA B 1 98 ? -27.844 14.102 8.477 1 98.75 98 ALA B CA 1
ATOM 5086 C C . ALA B 1 98 ? -27.703 15.328 7.574 1 98.75 98 ALA B C 1
ATOM 5088 O O . ALA B 1 98 ? -28.062 16.438 7.957 1 98.75 98 ALA B O 1
ATOM 5089 N N . HIS B 1 99 ? -27.188 15.102 6.402 1 98.62 99 HIS B N 1
ATOM 5090 C CA . HIS B 1 99 ? -26.984 16.203 5.461 1 98.62 99 HIS B CA 1
ATOM 5091 C C . HIS B 1 99 ? -28.297 16.797 5.008 1 98.62 99 HIS B C 1
ATOM 5093 O O . HIS B 1 99 ? -28.344 17.969 4.594 1 98.62 99 HIS B O 1
ATOM 5099 N N . ARG B 1 100 ? -29.375 16.078 5.211 1 98.31 100 ARG B N 1
ATOM 5100 C CA . ARG B 1 100 ? -30.672 16.531 4.738 1 98.31 100 ARG B CA 1
ATOM 5101 C C . ARG B 1 100 ? -31.422 17.281 5.836 1 98.31 100 ARG B C 1
ATOM 5103 O O . ARG B 1 100 ? -32.406 17.953 5.566 1 98.31 100 ARG B O 1
ATOM 5110 N N . VAL B 1 101 ? -30.953 17.219 7 1 98.19 101 VAL B N 1
ATOM 5111 C CA . VAL B 1 101 ? -31.641 17.859 8.125 1 98.19 101 VAL B CA 1
ATOM 5112 C C . VAL B 1 101 ? -31.562 19.375 7.988 1 98.19 101 VAL B C 1
ATOM 5114 O O . VAL B 1 101 ? -30.516 19.922 7.641 1 98.19 101 VAL B O 1
ATOM 5117 N N . GLU B 1 102 ? -32.656 20 8.266 1 97.5 102 GLU B N 1
ATOM 5118 C CA . GLU B 1 102 ? -32.656 21.469 8.336 1 97.5 102 GLU B CA 1
ATOM 5119 C C . GLU B 1 102 ? -32.125 21.938 9.688 1 97.5 102 GLU B C 1
ATOM 5121 O O . GLU B 1 102 ? -32.5 21.391 10.727 1 97.5 102 GLU B O 1
ATOM 5126 N N . GLY B 1 103 ? -31.234 22.922 9.641 1 97.06 103 GLY B N 1
ATOM 5127 C CA . GLY B 1 103 ? -30.672 23.453 10.875 1 97.06 103 GLY B CA 1
ATOM 5128 C C . GLY B 1 103 ? -29.5 22.625 11.398 1 97.06 103 GLY B C 1
ATOM 5129 O O . GLY B 1 103 ? -28.828 21.938 10.625 1 97.06 103 GLY B O 1
ATOM 5130 N N . LYS B 1 104 ? -29.297 22.719 12.695 1 98 104 LYS B N 1
ATOM 5131 C CA . LYS B 1 104 ? -28.156 22.047 13.328 1 98 104 LYS B CA 1
ATOM 5132 C C . LYS B 1 104 ? -28.422 20.547 13.461 1 98 104 LYS B C 1
ATOM 5134 O O . LYS B 1 104 ? -29.531 20.125 13.805 1 98 104 LYS B O 1
ATOM 5139 N N . VAL B 1 105 ? -27.422 19.734 13.125 1 98.69 105 VAL B N 1
ATOM 5140 C CA . VAL B 1 105 ? -27.547 18.281 13.195 1 98.69 105 VAL B CA 1
ATOM 5141 C C . VAL B 1 105 ? -26.312 17.672 13.844 1 98.69 105 VAL B C 1
ATOM 5143 O O . VAL B 1 105 ? -25.203 18.203 13.711 1 98.69 105 VAL B O 1
ATOM 5146 N N . THR B 1 106 ? -26.516 16.656 14.641 1 98.62 106 THR B N 1
ATOM 5147 C CA . THR B 1 106 ? -25.453 15.859 15.211 1 98.62 106 THR B CA 1
ATOM 5148 C C . THR B 1 106 ? -25.547 14.406 14.742 1 98.62 106 THR B C 1
ATOM 5150 O O . THR B 1 106 ? -26.562 13.75 14.93 1 98.62 106 THR B O 1
ATOM 5153 N N . LEU B 1 107 ? -24.516 13.898 14.031 1 98.81 107 LEU B N 1
ATOM 5154 C CA . LEU B 1 107 ? -24.359 12.469 13.781 1 98.81 107 LEU B CA 1
ATOM 5155 C C . LEU B 1 107 ? -23.688 11.781 14.969 1 98.81 107 LEU B C 1
ATOM 5157 O O . LEU B 1 107 ? -22.531 12.078 15.281 1 98.81 107 LEU B O 1
ATOM 5161 N N . ARG B 1 108 ? -24.375 10.875 15.547 1 98.25 108 ARG B N 1
ATOM 5162 C CA . ARG B 1 108 ? -23.922 10.328 16.812 1 98.25 108 ARG B CA 1
ATOM 5163 C C . ARG B 1 108 ? -23.578 8.852 16.688 1 98.25 108 ARG B C 1
ATOM 5165 O O . ARG B 1 108 ? -24.344 8.078 16.109 1 98.25 108 ARG B O 1
ATOM 5172 N N . PHE B 1 109 ? -22.375 8.508 17.188 1 98.44 109 PHE B N 1
ATOM 5173 C CA . PHE B 1 109 ? -21.922 7.133 17.359 1 98.44 109 PHE B CA 1
ATOM 5174 C C . PHE B 1 109 ? -21.969 6.719 18.828 1 98.44 109 PHE B C 1
ATOM 5176 O O . PHE B 1 109 ? -21.391 7.391 19.688 1 98.44 109 PHE B O 1
ATOM 5183 N N . PRO B 1 110 ? -22.625 5.633 19.125 1 97.62 110 PRO B N 1
ATOM 5184 C CA . PRO B 1 110 ? -22.547 5.121 20.484 1 97.62 110 PRO B CA 1
ATOM 5185 C C . PRO B 1 110 ? -21.219 4.457 20.797 1 97.62 110 PRO B C 1
ATOM 5187 O O . PRO B 1 110 ? -20.328 4.398 19.938 1 97.62 110 PRO B O 1
ATOM 5190 N N . ALA B 1 111 ? -21.094 4.016 22.078 1 97.25 111 ALA B N 1
ATOM 5191 C CA . ALA B 1 111 ? -19.906 3.211 22.406 1 97.25 111 ALA B CA 1
ATOM 5192 C C . ALA B 1 111 ? -19.844 1.958 21.547 1 97.25 111 ALA B C 1
ATOM 5194 O O . ALA B 1 111 ? -20.875 1.339 21.25 1 97.25 111 ALA B O 1
ATOM 5195 N N . GLY B 1 112 ? -18.656 1.646 21.031 1 97.94 112 GLY B N 1
ATOM 5196 C CA . GLY B 1 112 ? -18.438 0.502 20.156 1 97.94 112 GLY B CA 1
ATOM 5197 C C . GLY B 1 112 ? -17.281 0.696 19.203 1 97.94 112 GLY B C 1
ATOM 5198 O O . GLY B 1 112 ? -16.625 1.735 19.219 1 97.94 112 GLY B O 1
ATOM 5199 N N . ARG B 1 113 ? -16.953 -0.402 18.562 1 98.12 113 ARG B N 1
ATOM 5200 C CA . ARG B 1 113 ? -15.922 -0.374 17.531 1 98.12 113 ARG B CA 1
ATOM 5201 C C . ARG B 1 113 ? -16.531 -0.526 16.141 1 98.12 113 ARG B C 1
ATOM 5203 O O . ARG B 1 113 ? -17.047 -1.592 15.789 1 98.12 113 ARG B O 1
ATOM 5210 N N . PHE B 1 114 ? -16.469 0.535 15.328 1 98.5 114 PHE B N 1
ATOM 5211 C CA . PHE B 1 114 ? -17.078 0.575 14 1 98.5 114 PHE B CA 1
ATOM 5212 C C . PHE B 1 114 ? -16.016 0.407 12.922 1 98.5 114 PHE B C 1
ATOM 5214 O O . PHE B 1 114 ? -15.094 1.221 12.82 1 98.5 114 PHE B O 1
ATOM 5221 N N . VAL B 1 115 ? -16.141 -0.727 12.148 1 98.25 115 VAL B N 1
ATOM 5222 C CA . VAL B 1 115 ? -15.258 -0.941 11.008 1 98.25 115 VAL B CA 1
ATOM 5223 C C . VAL B 1 115 ? -15.75 -0.148 9.805 1 98.25 115 VAL B C 1
ATOM 5225 O O . VAL B 1 115 ? -16.891 -0.322 9.367 1 98.25 115 VAL B O 1
ATOM 5228 N N . LEU B 1 116 ? -14.875 0.746 9.297 1 98.44 116 LEU B N 1
ATOM 5229 C CA . LEU B 1 116 ? -15.242 1.644 8.203 1 98.44 116 LEU B CA 1
ATOM 5230 C C . LEU B 1 116 ? -14.211 1.589 7.082 1 98.44 116 LEU B C 1
ATOM 5232 O O . LEU B 1 116 ? -13.008 1.567 7.34 1 98.44 116 LEU B O 1
ATOM 5236 N N . THR B 1 117 ? -14.734 1.538 5.84 1 97 117 THR B N 1
ATOM 5237 C CA . THR B 1 117 ? -13.859 1.392 4.68 1 97 117 THR B CA 1
ATOM 5238 C C . THR B 1 117 ? -14.188 2.434 3.617 1 97 117 THR B C 1
ATOM 5240 O O . THR B 1 117 ? -14.031 2.182 2.422 1 97 117 THR B O 1
ATOM 5243 N N . GLU B 1 118 ? -14.75 3.578 4.027 1 96.88 118 GLU B N 1
ATOM 5244 C CA . GLU B 1 118 ? -15.055 4.723 3.172 1 96.88 118 GLU B CA 1
ATOM 5245 C C . GLU B 1 118 ? -14.664 6.035 3.848 1 96.88 118 GLU B C 1
ATOM 5247 O O . GLU B 1 118 ? -14.539 6.094 5.074 1 96.88 118 GLU B O 1
ATOM 5252 N N . VAL B 1 119 ? -14.406 7.004 3.006 1 97.62 119 VAL B N 1
ATOM 5253 C CA . VAL B 1 119 ? -14.195 8.344 3.533 1 97.62 119 VAL B CA 1
ATOM 5254 C C . VAL B 1 119 ? -15.523 8.93 4.008 1 97.62 119 VAL B C 1
ATOM 5256 O O . VAL B 1 119 ? -16.531 8.859 3.295 1 97.62 119 VAL B O 1
ATOM 5259 N N . LEU B 1 120 ? -15.555 9.438 5.195 1 98.56 120 LEU B N 1
ATOM 5260 C CA . LEU B 1 120 ? -16.719 10.094 5.766 1 98.56 120 LEU B CA 1
ATOM 5261 C C . LEU B 1 120 ? -16.672 11.594 5.531 1 98.56 120 LEU B C 1
ATOM 5263 O O . LEU B 1 120 ? -15.922 12.305 6.195 1 98.56 120 LEU B O 1
ATOM 5267 N N . ARG B 1 121 ? -17.547 12.078 4.664 1 97.88 121 ARG B N 1
ATOM 5268 C CA . ARG B 1 121 ? -17.469 13.469 4.215 1 97.88 121 ARG B CA 1
ATOM 5269 C C . ARG B 1 121 ? -18.516 14.328 4.914 1 97.88 121 ARG B C 1
ATOM 5271 O O . ARG B 1 121 ? -19.703 13.992 4.922 1 97.88 121 ARG B O 1
ATOM 5278 N N . ILE B 1 122 ? -18.109 15.359 5.547 1 98.75 122 ILE B N 1
ATOM 5279 C CA . ILE B 1 122 ? -18.969 16.406 6.102 1 98.75 122 ILE B CA 1
ATOM 5280 C C . ILE B 1 122 ? -18.984 17.609 5.168 1 98.75 122 ILE B C 1
ATOM 5282 O O . ILE B 1 122 ? -17.969 18.297 5.02 1 98.75 122 ILE B O 1
ATOM 5286 N N . GLU B 1 123 ? -20.234 17.938 4.664 1 98.5 123 GLU B N 1
ATOM 5287 C CA . GLU B 1 123 ? -20.266 18.828 3.51 1 98.5 123 GLU B CA 1
ATOM 5288 C C . GLU B 1 123 ? -21.234 19.984 3.738 1 98.5 123 GLU B C 1
ATOM 5290 O O . GLU B 1 123 ? -21.672 20.625 2.785 1 98.5 123 GLU B O 1
ATOM 5295 N N . ARG B 1 124 ? -21.547 20.266 5 1 98.5 124 ARG B N 1
ATOM 5296 C CA . ARG B 1 124 ? -22.438 21.375 5.312 1 98.5 124 ARG B CA 1
ATOM 5297 C C . ARG B 1 124 ? -22.078 22 6.656 1 98.5 124 ARG B C 1
ATOM 5299 O O . ARG B 1 124 ? -21.406 21.375 7.477 1 98.5 124 ARG B O 1
ATOM 5306 N N . SER B 1 125 ? -22.609 23.234 6.812 1 98.44 125 SER B N 1
ATOM 5307 C CA . SER B 1 125 ? -22.484 23.938 8.078 1 98.44 125 SER B CA 1
ATOM 5308 C C . SER B 1 125 ? -23.422 23.359 9.141 1 98.44 125 SER B C 1
ATOM 5310 O O . SER B 1 125 ? -24.297 22.547 8.82 1 98.44 125 SER B O 1
ATOM 5312 N N . ASN B 1 126 ? -23.203 23.703 10.359 1 98.5 126 ASN B N 1
ATOM 5313 C CA . ASN B 1 126 ? -24.047 23.312 11.484 1 98.5 126 ASN B CA 1
ATOM 5314 C C . ASN B 1 126 ? -24.125 21.797 11.617 1 98.5 126 ASN B C 1
ATOM 5316 O O . ASN B 1 126 ? -25.219 21.234 11.734 1 98.5 126 ASN B O 1
ATOM 5320 N N . PHE B 1 127 ? -22.969 21.203 11.625 1 98.81 127 PHE B N 1
ATOM 5321 C CA . PHE B 1 127 ? -22.844 19.75 11.648 1 98.81 127 PHE B CA 1
ATOM 5322 C C . PHE B 1 127 ? -21.875 19.328 12.75 1 98.81 127 PHE B C 1
ATOM 5324 O O . PHE B 1 127 ? -20.734 19.781 12.789 1 98.81 127 PHE B O 1
ATOM 5331 N N . VAL B 1 128 ? -22.312 18.438 13.648 1 98.69 128 VAL B N 1
ATOM 5332 C CA . VAL B 1 128 ? -21.422 17.891 14.68 1 98.69 128 VAL B CA 1
ATOM 5333 C C . VAL B 1 128 ? -21.297 16.391 14.5 1 98.69 128 VAL B C 1
ATOM 5335 O O . VAL B 1 128 ? -22.297 15.68 14.375 1 98.69 128 VAL B O 1
ATOM 5338 N N . PHE B 1 129 ? -20.094 15.883 14.352 1 98.75 129 PHE B N 1
ATOM 5339 C CA . PHE B 1 129 ? -19.719 14.477 14.32 1 98.75 129 PHE B CA 1
ATOM 5340 C C . PHE B 1 129 ? -19.25 14.008 15.695 1 98.75 129 PHE B C 1
ATOM 5342 O O . PHE B 1 129 ? -18.172 14.406 16.156 1 98.75 129 PHE B O 1
ATOM 5349 N N . GLU B 1 130 ? -20.047 13.133 16.375 1 98.25 130 GLU B N 1
ATOM 5350 C CA . GLU B 1 130 ? -19.828 12.961 17.797 1 98.25 130 GLU B CA 1
ATOM 5351 C C . GLU B 1 130 ? -19.797 11.477 18.172 1 98.25 130 GLU B C 1
ATOM 5353 O O . GLU B 1 130 ? -20.641 10.695 17.719 1 98.25 130 GLU B O 1
ATOM 5358 N N . GLY B 1 131 ? -18.781 11.133 18.938 1 98.31 131 GLY B N 1
ATOM 5359 C CA . GLY B 1 131 ? -18.75 9.82 19.578 1 98.31 131 GLY B CA 1
ATOM 5360 C C . GLY B 1 131 ? -19.078 9.867 21.062 1 98.31 131 GLY B C 1
ATOM 5361 O O . GLY B 1 131 ? -19.406 10.922 21.594 1 98.31 131 GLY B O 1
ATOM 5362 N N . ALA B 1 132 ? -18.969 8.648 21.688 1 97.12 132 ALA B N 1
ATOM 5363 C CA . ALA B 1 132 ? -19.312 8.5 23.094 1 97.12 132 ALA B CA 1
ATOM 5364 C C . ALA B 1 132 ? -18.078 8.586 23.984 1 97.12 132 ALA B C 1
ATOM 5366 O O . ALA B 1 132 ? -18.094 8.117 25.125 1 97.12 132 ALA B O 1
ATOM 5367 N N . GLY B 1 133 ? -17.094 9.148 23.453 1 96.31 133 GLY B N 1
ATOM 5368 C CA . GLY B 1 133 ? -15.836 9.266 24.188 1 96.31 133 GLY B CA 1
ATOM 5369 C C . GLY B 1 133 ? -14.641 8.75 23.422 1 96.31 133 GLY B C 1
ATOM 5370 O O . GLY B 1 133 ? -14.773 7.883 22.562 1 96.31 133 GLY B O 1
ATOM 5371 N N . GLN B 1 134 ? -13.414 9.172 23.797 1 93.31 134 GLN B N 1
ATOM 5372 C CA . GLN B 1 134 ? -12.211 8.844 23.031 1 93.31 134 GLN B CA 1
ATOM 5373 C C . GLN B 1 134 ? -11.461 7.676 23.656 1 93.31 134 GLN B C 1
ATOM 5375 O O . GLN B 1 134 ? -10.445 7.227 23.141 1 93.31 134 GLN B O 1
ATOM 5380 N N . ASP B 1 135 ? -11.914 7.227 24.797 1 90.5 135 ASP B N 1
ATOM 5381 C CA . ASP B 1 135 ? -11.234 6.137 25.484 1 90.5 135 ASP B CA 1
ATOM 5382 C C . ASP B 1 135 ? -11.672 4.777 24.938 1 90.5 135 ASP B C 1
ATOM 5384 O O . ASP B 1 135 ? -12.484 4.711 24.016 1 90.5 135 ASP B O 1
ATOM 5388 N N . ASP B 1 136 ? -11.133 3.707 25.391 1 87.06 136 ASP B N 1
ATOM 5389 C CA . ASP B 1 136 ? -11.359 2.355 24.891 1 87.06 136 ASP B CA 1
ATOM 5390 C C . ASP B 1 136 ? -12.82 1.941 25.078 1 87.06 136 ASP B C 1
ATOM 5392 O O . ASP B 1 136 ? -13.328 1.088 24.344 1 87.06 136 ASP B O 1
ATOM 5396 N N . GLU B 1 137 ? -13.516 2.588 26.031 1 92.25 137 GLU B N 1
ATOM 5397 C CA . GLU B 1 137 ? -14.914 2.238 26.297 1 92.25 137 GLU B CA 1
ATOM 5398 C C . GLU B 1 137 ? -15.859 3.154 25.531 1 92.25 137 GLU B C 1
ATOM 5400 O O . GLU B 1 137 ? -17.078 2.99 25.609 1 92.25 137 GLU B O 1
ATOM 5405 N N . GLY B 1 138 ? -15.281 4.051 24.797 1 97.06 138 GLY B N 1
ATOM 5406 C CA . GLY B 1 138 ? -16.094 4.969 24 1 97.06 138 GLY B CA 1
ATOM 5407 C C . GLY B 1 138 ? -16.328 4.496 22.578 1 97.06 138 GLY B C 1
ATOM 5408 O O . GLY B 1 138 ? -16.656 3.328 22.359 1 97.06 138 GLY B O 1
ATOM 5409 N N . THR B 1 139 ? -16.25 5.406 21.609 1 98.25 139 THR B N 1
ATOM 5410 C CA . THR B 1 139 ? -16.438 5.121 20.188 1 98.25 139 THR B CA 1
ATOM 5411 C C . THR B 1 139 ? -15.078 4.984 19.484 1 98.25 139 THR B C 1
ATOM 5413 O O . THR B 1 139 ? -14.258 5.902 19.547 1 98.25 139 THR B O 1
ATOM 5416 N N . THR B 1 140 ? -14.828 3.83 18.922 1 98.69 140 THR B N 1
ATOM 5417 C CA . THR B 1 140 ? -13.648 3.65 18.078 1 98.69 140 THR B CA 1
ATOM 5418 C C . THR B 1 140 ? -14.055 3.488 16.609 1 98.69 140 THR B C 1
ATOM 5420 O O . THR B 1 140 ? -14.82 2.584 16.266 1 98.69 140 THR B O 1
ATOM 5423 N N . LEU B 1 141 ? -13.656 4.379 15.773 1 98.88 141 LEU B N 1
ATOM 5424 C CA . LEU B 1 141 ? -13.734 4.215 14.328 1 98.88 141 LEU B CA 1
ATOM 5425 C C . LEU B 1 141 ? -12.469 3.574 13.781 1 98.88 141 LEU B C 1
ATOM 5427 O O . LEU B 1 141 ? -11.391 4.172 13.844 1 98.88 141 LEU B O 1
ATOM 5431 N N . TYR B 1 142 ? -12.617 2.357 13.359 1 98.5 142 TYR B N 1
ATOM 5432 C CA . TYR B 1 142 ? -11.477 1.6 12.859 1 98.5 142 TYR B CA 1
ATOM 5433 C C . TYR B 1 142 ? -11.469 1.563 11.336 1 98.5 142 TYR B C 1
ATOM 5435 O O . TYR B 1 142 ? -12.445 1.13 10.711 1 98.5 142 TYR B O 1
ATOM 5443 N N . PHE B 1 143 ? -10.367 2.049 10.688 1 98.44 143 PHE B N 1
ATOM 5444 C CA . PHE B 1 143 ? -10.188 2.043 9.242 1 98.44 143 PHE B CA 1
ATOM 5445 C C . PHE B 1 143 ? -9.109 1.05 8.836 1 98.44 143 PHE B C 1
ATOM 5447 O O . PHE B 1 143 ? -7.918 1.36 8.898 1 98.44 143 PHE B O 1
ATOM 5454 N N . PRO B 1 144 ? -9.477 -0.112 8.258 1 96.81 144 PRO B N 1
ATOM 5455 C CA . PRO B 1 144 ? -8.508 -1.191 8.031 1 96.81 144 PRO B CA 1
ATOM 5456 C C . PRO B 1 144 ? -7.707 -1.005 6.742 1 96.81 144 PRO B C 1
ATOM 5458 O O . PRO B 1 144 ? -6.727 -1.715 6.516 1 96.81 144 PRO B O 1
ATOM 5461 N N . ARG B 1 145 ? -8.117 -0.09 5.832 1 96.62 145 ARG B N 1
ATOM 5462 C CA . ARG B 1 145 ? -7.48 0.115 4.535 1 96.62 145 ARG B CA 1
ATOM 5463 C C . ARG B 1 145 ? -7.07 1.572 4.352 1 96.62 145 ARG B C 1
ATOM 5465 O O . ARG B 1 145 ? -7.762 2.48 4.82 1 96.62 145 ARG B O 1
ATOM 5472 N N . PRO B 1 146 ? -5.953 1.868 3.701 1 97 146 PRO B N 1
ATOM 5473 C CA . PRO B 1 146 ? -5.5 3.25 3.521 1 97 146 PRO B CA 1
ATOM 5474 C C . PRO B 1 146 ? -6.262 3.98 2.416 1 97 146 PRO B C 1
ATOM 5476 O O . PRO B 1 146 ? -6.945 3.348 1.61 1 97 146 PRO B O 1
ATOM 5479 N N . LEU B 1 147 ? -6.082 5.223 2.33 1 97.81 147 LEU B N 1
ATOM 5480 C CA . LEU B 1 147 ? -6.734 6.07 1.342 1 97.81 147 LEU B CA 1
ATOM 5481 C C . LEU B 1 147 ? -6.289 5.711 -0.07 1 97.81 147 LEU B C 1
ATOM 5483 O O . LEU B 1 147 ? -7.066 5.812 -1.02 1 97.81 147 LEU B O 1
ATOM 5487 N N . ARG B 1 148 ? -5.098 5.277 -0.252 1 94.38 148 ARG B N 1
ATOM 5488 C CA . ARG B 1 148 ? -4.598 4.934 -1.579 1 94.38 148 ARG B CA 1
ATOM 5489 C C . ARG B 1 148 ? -5.465 3.861 -2.23 1 94.38 148 ARG B C 1
ATOM 5491 O O . ARG B 1 148 ? -5.598 3.824 -3.455 1 94.38 148 ARG B O 1
ATOM 5498 N N . LEU B 1 149 ? -6.02 2.975 -1.405 1 92.81 149 LEU B N 1
ATOM 5499 C CA . LEU B 1 149 ? -6.887 1.911 -1.901 1 92.81 149 LEU B CA 1
ATOM 5500 C C . LEU B 1 149 ? -8.336 2.369 -1.943 1 92.81 149 LEU B C 1
ATOM 5502 O O . LEU B 1 149 ? -9.062 2.059 -2.893 1 92.81 149 LEU B O 1
ATOM 5506 N N . VAL B 1 150 ? -8.773 3.178 -0.962 1 94.12 150 VAL B N 1
ATOM 5507 C CA . VAL B 1 150 ? -10.188 3.455 -0.71 1 94.12 150 VAL B CA 1
ATOM 5508 C C . VAL B 1 150 ? -10.641 4.652 -1.546 1 94.12 150 VAL B C 1
ATOM 5510 O O . VAL B 1 150 ? -11.781 4.703 -2 1 94.12 150 VAL B O 1
ATOM 5513 N N . ASP B 1 151 ? -9.711 5.598 -1.769 1 91 151 ASP B N 1
ATOM 5514 C CA . ASP B 1 151 ? -10.086 6.855 -2.41 1 91 151 ASP B CA 1
ATOM 5515 C C . ASP B 1 151 ? -9.969 6.754 -3.93 1 91 151 ASP B C 1
ATOM 5517 O O . ASP B 1 151 ? -8.867 6.82 -4.48 1 91 151 ASP B O 1
ATOM 5521 N N . GLU B 1 152 ? -11.008 6.652 -4.578 1 85.19 152 GLU B N 1
ATOM 5522 C CA . GLU B 1 152 ? -10.992 6.559 -6.035 1 85.19 152 GLU B CA 1
ATOM 5523 C C . GLU B 1 152 ? -11.422 7.875 -6.676 1 85.19 152 GLU B C 1
ATOM 5525 O O . GLU B 1 152 ? -11.648 7.938 -7.883 1 85.19 152 GLU B O 1
ATOM 5530 N N . THR B 1 153 ? -11.492 8.914 -5.848 1 87.25 153 THR B N 1
ATOM 5531 C CA . THR B 1 153 ? -11.945 10.203 -6.363 1 87.25 153 THR B CA 1
ATOM 5532 C C . THR B 1 153 ? -10.828 10.914 -7.117 1 87.25 153 THR B C 1
ATOM 5534 O O . THR B 1 153 ? -9.68 10.469 -7.094 1 87.25 153 THR B O 1
ATOM 5537 N N . GLN B 1 154 ? -11.242 12.023 -7.809 1 89.56 154 GLN B N 1
ATOM 5538 C CA . GLN B 1 154 ? -10.281 12.844 -8.547 1 89.56 154 GLN B CA 1
ATOM 5539 C C . GLN B 1 154 ? -9.961 14.133 -7.789 1 89.56 154 GLN B C 1
ATOM 5541 O O . GLN B 1 154 ? -9.406 15.07 -8.359 1 89.56 154 GLN B O 1
ATOM 5546 N N . THR B 1 155 ? -10.25 14.125 -6.59 1 91.38 155 THR B N 1
ATOM 5547 C CA . THR B 1 155 ? -10.055 15.305 -5.758 1 91.38 155 THR B CA 1
ATOM 5548 C C . THR B 1 155 ? -8.594 15.742 -5.773 1 91.38 155 THR B C 1
ATOM 5550 O O . THR B 1 155 ? -8.289 16.938 -5.754 1 91.38 155 THR B O 1
ATOM 5553 N N . LEU B 1 156 ? -7.684 14.75 -5.879 1 95.19 156 LEU B N 1
ATOM 5554 C CA . LEU B 1 156 ? -6.266 15.062 -5.766 1 95.19 156 LEU B CA 1
ATOM 5555 C C . LEU B 1 156 ? -5.594 15.039 -7.137 1 95.19 156 LEU B C 1
ATOM 5557 O O . LEU B 1 156 ? -4.371 14.922 -7.23 1 95.19 156 LEU B O 1
ATOM 5561 N N . LYS B 1 157 ? -6.367 15.109 -8.18 1 95.69 157 LYS B N 1
ATOM 5562 C CA . LYS B 1 157 ? -5.812 15.117 -9.523 1 95.69 157 LYS B CA 1
ATOM 5563 C C . LYS B 1 157 ? -4.781 16.234 -9.695 1 95.69 157 LYS B C 1
ATOM 5565 O O . LYS B 1 157 ? -3.684 15.992 -10.211 1 95.69 157 LYS B O 1
ATOM 5570 N N . GLU B 1 158 ? -5.145 17.453 -9.281 1 96.31 158 GLU B N 1
ATOM 5571 C CA . GLU B 1 158 ? -4.238 18.594 -9.398 1 96.31 158 GLU B CA 1
ATOM 5572 C C . GLU B 1 158 ? -2.941 18.344 -8.633 1 96.31 158 GLU B C 1
ATOM 5574 O O . GLU B 1 158 ? -1.858 18.672 -9.117 1 96.31 158 GLU B O 1
ATOM 5579 N N . LEU B 1 159 ? -3.057 17.828 -7.488 1 96.81 159 LEU B N 1
ATOM 5580 C CA . LEU B 1 159 ? -1.88 17.547 -6.672 1 96.81 159 LEU B CA 1
ATOM 5581 C C . LEU B 1 159 ? -0.975 16.531 -7.355 1 96.81 159 LEU B C 1
ATOM 5583 O O . LEU B 1 159 ? 0.25 16.672 -7.34 1 96.81 159 LEU B O 1
ATOM 5587 N N . ARG B 1 160 ? -1.509 15.469 -7.941 1 95.94 160 ARG B N 1
ATOM 5588 C CA . ARG B 1 160 ? -0.725 14.484 -8.672 1 95.94 160 ARG B CA 1
ATOM 5589 C C . ARG B 1 160 ? 0.041 15.133 -9.82 1 95.94 160 ARG B C 1
ATOM 5591 O O . ARG B 1 160 ? 1.216 14.836 -10.039 1 95.94 160 ARG B O 1
ATOM 5598 N N . GLU B 1 161 ? -0.656 16 -10.562 1 96.88 161 GLU B N 1
ATOM 5599 C CA . GLU B 1 161 ? -0.01 16.719 -11.648 1 96.88 161 GLU B CA 1
ATOM 5600 C C . GLU B 1 161 ? 1.112 17.609 -11.133 1 96.88 161 GLU B C 1
ATOM 5602 O O . GLU B 1 161 ? 2.191 17.672 -11.719 1 96.88 161 GLU B O 1
ATOM 5607 N N . TYR B 1 162 ? 0.827 18.25 -10.031 1 96.38 162 TYR B N 1
ATOM 5608 C CA . TYR B 1 162 ? 1.81 19.125 -9.414 1 96.38 162 TYR B CA 1
ATOM 5609 C C . TYR B 1 162 ? 3.059 18.359 -9.008 1 96.38 162 TYR B C 1
ATOM 5611 O O . TYR B 1 162 ? 4.18 18.812 -9.25 1 96.38 162 TYR B O 1
ATOM 5619 N N . ILE B 1 163 ? 2.943 17.203 -8.414 1 96.69 163 ILE B N 1
ATOM 5620 C CA . ILE B 1 163 ? 4.039 16.359 -7.969 1 96.69 163 ILE B CA 1
ATOM 5621 C C . ILE B 1 163 ? 4.926 15.984 -9.156 1 96.69 163 ILE B C 1
ATOM 5623 O O . ILE B 1 163 ? 6.152 16.047 -9.07 1 96.69 163 ILE B O 1
ATOM 5627 N N . ARG B 1 164 ? 4.324 15.664 -10.258 1 95.88 164 ARG B N 1
ATOM 5628 C CA . ARG B 1 164 ? 5.074 15.297 -11.453 1 95.88 164 ARG B CA 1
ATOM 5629 C C . ARG B 1 164 ? 5.758 16.516 -12.07 1 95.88 164 ARG B C 1
ATOM 5631 O O . ARG B 1 164 ? 6.938 16.453 -12.414 1 95.88 164 ARG B O 1
ATOM 5638 N N . LYS B 1 165 ? 5.008 17.578 -12.172 1 95.81 165 LYS B N 1
ATOM 5639 C CA . LYS B 1 165 ? 5.512 18.797 -12.797 1 95.81 165 LYS B CA 1
ATOM 5640 C C . LYS B 1 165 ? 6.711 19.359 -12.031 1 95.81 165 LYS B C 1
ATOM 5642 O O . LYS B 1 165 ? 7.672 19.844 -12.633 1 95.81 165 LYS B O 1
ATOM 5647 N N . GLU B 1 166 ? 6.629 19.297 -10.703 1 95 166 GLU B N 1
ATOM 5648 C CA . GLU B 1 166 ? 7.68 19.875 -9.867 1 95 166 GLU B CA 1
ATOM 5649 C C . GLU B 1 166 ? 8.719 18.828 -9.484 1 95 166 GLU B C 1
ATOM 5651 O O . GLU B 1 166 ? 9.594 19.094 -8.656 1 95 166 GLU B O 1
ATOM 5656 N N . ASN B 1 167 ? 8.602 17.609 -10.062 1 95.44 167 ASN B N 1
ATOM 5657 C CA . ASN B 1 167 ? 9.531 16.516 -9.812 1 95.44 167 ASN B CA 1
ATOM 5658 C C . ASN B 1 167 ? 9.742 16.281 -8.32 1 95.44 167 ASN B C 1
ATOM 5660 O O . ASN B 1 167 ? 10.875 16.281 -7.84 1 95.44 167 ASN B O 1
ATOM 5664 N N . LYS B 1 168 ? 8.609 16.203 -7.598 1 96.06 168 LYS B N 1
ATOM 5665 C CA . LYS B 1 168 ? 8.664 15.977 -6.16 1 96.06 168 LYS B CA 1
ATOM 5666 C C . LYS B 1 168 ? 8.992 14.523 -5.848 1 96.06 168 LYS B C 1
ATOM 5668 O O . LYS B 1 168 ? 8.102 13.672 -5.805 1 96.06 168 LYS B O 1
ATOM 5673 N N . ARG B 1 169 ? 10.219 14.266 -5.438 1 95.19 169 ARG B N 1
ATOM 5674 C CA . ARG B 1 169 ? 10.703 12.93 -5.121 1 95.19 169 ARG B CA 1
ATOM 5675 C C . ARG B 1 169 ? 11.359 12.891 -3.746 1 95.19 169 ARG B C 1
ATOM 5677 O O . ARG B 1 169 ? 12.023 13.852 -3.346 1 95.19 169 ARG B O 1
ATOM 5684 N N . GLN B 1 170 ? 11.07 11.875 -3.01 1 94.81 170 GLN B N 1
ATOM 5685 C CA . GLN B 1 170 ? 11.82 11.602 -1.791 1 94.81 170 GLN B CA 1
ATOM 5686 C C . GLN B 1 170 ? 13.102 10.828 -2.102 1 94.81 170 GLN B C 1
ATOM 5688 O O . GLN B 1 170 ? 13.062 9.758 -2.697 1 94.81 170 GLN B O 1
ATOM 5693 N N . VAL B 1 171 ? 14.203 11.422 -1.719 1 94.88 171 VAL B N 1
ATOM 5694 C CA . VAL B 1 171 ? 15.492 10.812 -2 1 94.88 171 VAL B CA 1
ATOM 5695 C C . VAL B 1 171 ? 16.281 10.648 -0.703 1 94.88 171 VAL B C 1
ATOM 5697 O O . VAL B 1 171 ? 16.547 11.625 0.001 1 94.88 171 VAL B O 1
ATOM 5700 N N . GLU B 1 172 ? 16.547 9.453 -0.315 1 93.44 172 GLU B N 1
ATOM 5701 C CA . GLU B 1 172 ? 17.406 9.062 0.792 1 93.44 172 GLU B CA 1
ATOM 5702 C C . GLU B 1 172 ? 18.391 7.977 0.366 1 93.44 172 GLU B C 1
ATOM 5704 O O . GLU B 1 172 ? 18.078 6.785 0.453 1 93.44 172 GLU B O 1
ATOM 5709 N N . LYS B 1 173 ? 19.578 8.336 0.136 1 90.44 173 LYS B N 1
ATOM 5710 C CA . LYS B 1 173 ? 20.562 7.43 -0.444 1 90.44 173 LYS B CA 1
ATOM 5711 C C . LYS B 1 173 ? 20.875 6.273 0.501 1 90.44 173 LYS B C 1
ATOM 5713 O O . LYS B 1 173 ? 20.969 5.125 0.069 1 90.44 173 LYS B O 1
ATOM 5718 N N . ASP B 1 174 ? 20.938 6.578 1.794 1 89.25 174 ASP B N 1
ATOM 5719 C CA . ASP B 1 174 ? 21.344 5.574 2.775 1 89.25 174 ASP B CA 1
ATOM 5720 C C . ASP B 1 174 ? 20.266 4.488 2.912 1 89.25 174 ASP B C 1
ATOM 5722 O O . ASP B 1 174 ? 20.562 3.381 3.367 1 89.25 174 ASP B O 1
ATOM 5726 N N . ARG B 1 175 ? 19.094 4.801 2.424 1 90.25 175 ARG B N 1
ATOM 5727 C CA . ARG B 1 175 ? 18 3.838 2.535 1 90.25 175 ARG B CA 1
ATOM 5728 C C . ARG B 1 175 ? 17.516 3.4 1.157 1 90.25 175 ARG B C 1
ATOM 5730 O O . ARG B 1 175 ? 16.484 2.742 1.038 1 90.25 175 ARG B O 1
ATOM 5737 N N . ASN B 1 176 ? 18.266 3.76 0.199 1 90.81 176 ASN B N 1
ATOM 5738 C CA . ASN B 1 176 ? 17.953 3.41 -1.182 1 90.81 176 ASN B CA 1
ATOM 5739 C C . ASN B 1 176 ? 16.547 3.842 -1.562 1 90.81 176 ASN B C 1
ATOM 5741 O O . ASN B 1 176 ? 15.773 3.051 -2.111 1 90.81 176 ASN B O 1
ATOM 5745 N N . ILE B 1 177 ? 16.234 5.039 -1.187 1 92.19 177 ILE B N 1
ATOM 5746 C CA . ILE B 1 177 ? 14.922 5.617 -1.504 1 92.19 177 ILE B CA 1
ATOM 5747 C C . ILE B 1 177 ? 15.078 6.66 -2.607 1 92.19 177 ILE B C 1
ATOM 5749 O O . ILE B 1 177 ? 15.906 7.57 -2.498 1 92.19 177 ILE B O 1
ATOM 5753 N N . ASP B 1 178 ? 14.492 6.551 -3.674 1 94.06 178 ASP B N 1
ATOM 5754 C CA . ASP B 1 178 ? 14.258 7.508 -4.75 1 94.06 178 ASP B CA 1
ATOM 5755 C C . ASP B 1 178 ? 12.891 7.289 -5.387 1 94.06 178 ASP B C 1
ATOM 5757 O O . ASP B 1 178 ? 12.773 6.641 -6.43 1 94.06 178 ASP B O 1
ATOM 5761 N N . TYR B 1 179 ? 11.836 7.785 -4.656 1 94.38 179 TYR B N 1
ATOM 5762 C CA . TYR B 1 179 ? 10.453 7.543 -5.047 1 94.38 179 TYR B CA 1
ATOM 5763 C C . TYR B 1 179 ? 9.672 8.852 -5.148 1 94.38 179 TYR B C 1
ATOM 5765 O O . TYR B 1 179 ? 10.047 9.852 -4.531 1 94.38 179 TYR B O 1
ATOM 5773 N N . TRP B 1 180 ? 8.594 8.859 -5.984 1 94.38 180 TRP B N 1
ATOM 5774 C CA . TRP B 1 180 ? 7.668 9.992 -6.035 1 94.38 180 TRP B CA 1
ATOM 5775 C C . TRP B 1 180 ? 6.984 10.188 -4.688 1 94.38 180 TRP B C 1
ATOM 5777 O O . TRP B 1 180 ? 6.688 9.219 -3.982 1 94.38 180 TRP B O 1
ATOM 5787 N N . PHE B 1 181 ? 6.68 11.43 -4.371 1 97.12 181 PHE B N 1
ATOM 5788 C CA . PHE B 1 181 ? 5.883 11.719 -3.188 1 97.12 181 PHE B CA 1
ATOM 5789 C C . PHE B 1 181 ? 4.504 11.078 -3.293 1 97.12 181 PHE B C 1
ATOM 5791 O O . PHE B 1 181 ? 3.904 11.055 -4.367 1 97.12 181 PHE B O 1
ATOM 5798 N N . SER B 1 182 ? 4.082 10.586 -2.154 1 96.94 182 SER B N 1
ATOM 5799 C CA . SER B 1 182 ? 2.684 10.172 -2.059 1 96.94 182 SER B CA 1
ATOM 5800 C C . SER B 1 182 ? 1.753 11.375 -2.01 1 96.94 182 SER B C 1
ATOM 5802 O O . SER B 1 182 ? 2.006 12.336 -1.277 1 96.94 182 SER B O 1
ATOM 5804 N N . GLU B 1 183 ? 0.648 11.359 -2.77 1 96.25 183 GLU B N 1
ATOM 5805 C CA . GLU B 1 183 ? -0.339 12.438 -2.727 1 96.25 183 GLU B CA 1
ATOM 5806 C C . GLU B 1 183 ? -1.029 12.5 -1.367 1 96.25 183 GLU B C 1
ATOM 5808 O O . GLU B 1 183 ? -1.675 13.5 -1.037 1 96.25 183 GLU B O 1
ATOM 5813 N N . TYR B 1 184 ? -0.852 11.477 -0.543 1 97.44 184 TYR B N 1
ATOM 5814 C CA . TYR B 1 184 ? -1.54 11.406 0.741 1 97.44 184 TYR B CA 1
ATOM 5815 C C . TYR B 1 184 ? -0.619 11.836 1.877 1 97.44 184 TYR B C 1
ATOM 5817 O O . TYR B 1 184 ? -0.985 11.742 3.051 1 97.44 184 TYR B O 1
ATOM 5825 N N . SER B 1 185 ? 0.54 12.328 1.533 1 96.81 185 SER B N 1
ATOM 5826 C CA . SER B 1 185 ? 1.499 12.719 2.561 1 96.81 185 SER B CA 1
ATOM 5827 C C . SER B 1 185 ? 1.012 13.945 3.336 1 96.81 185 SER B C 1
ATOM 5829 O O . SER B 1 185 ? 1.419 14.164 4.48 1 96.81 185 SER B O 1
ATOM 5831 N N . TRP B 1 186 ? 0.123 14.758 2.734 1 95.69 186 TRP B N 1
ATOM 5832 C CA . TRP B 1 186 ? -0.354 15.945 3.434 1 95.69 186 TRP B CA 1
ATOM 5833 C C . TRP B 1 186 ? -1.771 16.297 2.998 1 95.69 186 TRP B C 1
ATOM 5835 O O . TRP B 1 186 ? -2.145 17.484 2.979 1 95.69 186 TRP B O 1
ATOM 5845 N N . SER B 1 187 ? -2.523 15.227 2.467 1 96.88 187 SER B N 1
ATOM 5846 C CA . SER B 1 187 ? -3.84 15.555 1.934 1 96.88 187 SER B CA 1
ATOM 5847 C C . SER B 1 187 ? -4.863 14.484 2.275 1 96.88 187 SER B C 1
ATOM 5849 O O . SER B 1 187 ? -4.512 13.312 2.461 1 96.88 187 SER B O 1
ATOM 5851 N N . GLU B 1 188 ? -6.105 14.945 2.336 1 97 188 GLU B N 1
ATOM 5852 C CA . GLU B 1 188 ? -7.266 14.086 2.553 1 97 188 GLU B CA 1
ATOM 5853 C C . GLU B 1 188 ? -7.234 13.461 3.945 1 97 188 GLU B C 1
ATOM 5855 O O . GLU B 1 188 ? -6.238 13.57 4.66 1 97 188 GLU B O 1
ATOM 5860 N N . GLY B 1 189 ? -8.281 12.938 4.383 1 98.44 189 GLY B N 1
ATOM 5861 C CA . GLY B 1 189 ? -8.523 12.242 5.637 1 98.44 189 GLY B CA 1
ATOM 5862 C C . GLY B 1 189 ? -9.781 11.398 5.621 1 98.44 189 GLY B C 1
ATOM 5863 O O . GLY B 1 189 ? -10.695 11.656 4.836 1 98.44 189 GLY B O 1
ATOM 5864 N N . PHE B 1 190 ? -9.82 10.398 6.438 1 98.75 190 PHE B N 1
ATOM 5865 C CA . PHE B 1 190 ? -10.977 9.508 6.469 1 98.75 190 PHE B CA 1
ATOM 5866 C C . PHE B 1 190 ? -12.211 10.234 6.977 1 98.75 190 PHE B C 1
ATOM 5868 O O . PHE B 1 190 ? -13.336 9.898 6.605 1 98.75 190 PHE B O 1
ATOM 5875 N N . ILE B 1 191 ? -12.055 11.18 7.875 1 98.88 191 ILE B N 1
ATOM 5876 C CA . ILE B 1 191 ? -13.078 12.18 8.164 1 98.88 191 ILE B CA 1
ATOM 5877 C C . ILE B 1 191 ? -12.711 13.492 7.469 1 98.88 191 ILE B C 1
ATOM 5879 O O . ILE B 1 191 ? -11.75 14.164 7.855 1 98.88 191 ILE B O 1
ATOM 5883 N N . ARG B 1 192 ? -13.492 13.828 6.457 1 98.38 192 ARG B N 1
ATOM 5884 C CA . ARG B 1 192 ? -13.141 14.914 5.551 1 98.38 192 ARG B CA 1
ATOM 5885 C C . ARG B 1 192 ? -14.203 16.016 5.578 1 98.38 192 ARG B C 1
ATOM 5887 O O . ARG B 1 192 ? -15.352 15.781 5.195 1 98.38 192 ARG B O 1
ATOM 5894 N N . VAL B 1 193 ? -13.82 17.188 6.035 1 98.69 193 VAL B N 1
ATOM 5895 C CA . VAL B 1 193 ? -14.672 18.359 5.945 1 98.69 193 VAL B CA 1
ATOM 5896 C C . VAL B 1 193 ? -14.32 19.156 4.699 1 98.69 193 VAL B C 1
ATOM 5898 O O . VAL B 1 193 ? -13.141 19.438 4.441 1 98.69 193 VAL B O 1
ATOM 5901 N N . GLY B 1 194 ? -15.344 19.531 3.938 1 97.62 194 GLY B N 1
ATOM 5902 C CA . GLY B 1 194 ? -15.07 20.375 2.777 1 97.62 194 GLY B CA 1
ATOM 5903 C C . GLY B 1 194 ? -16.297 20.594 1.902 1 97.62 194 GLY B C 1
ATOM 5904 O O . GLY B 1 194 ? -17.266 19.859 1.99 1 97.62 194 GLY B O 1
ATOM 5905 N N . ILE B 1 195 ? -16.234 21.609 1.124 1 97.19 195 ILE B N 1
ATOM 5906 C CA . ILE B 1 195 ? -17.297 21.938 0.187 1 97.19 195 ILE B CA 1
ATOM 5907 C C . ILE B 1 195 ? -17.125 21.125 -1.098 1 97.19 195 ILE B C 1
ATOM 5909 O O . ILE B 1 195 ? -16.078 21.188 -1.731 1 97.19 195 ILE B O 1
ATOM 5913 N N . PRO B 1 196 ? -18.203 20.344 -1.47 1 94.12 196 PRO B N 1
ATOM 5914 C CA . PRO B 1 196 ? -18.094 19.531 -2.689 1 94.12 196 PRO B CA 1
ATOM 5915 C C . PRO B 1 196 ? -17.766 20.375 -3.92 1 94.12 196 PRO B C 1
ATOM 5917 O O . PRO B 1 196 ? -18.297 21.469 -4.086 1 94.12 196 PRO B O 1
ATOM 5920 N N . GLY B 1 197 ? -16.891 19.906 -4.723 1 90.69 197 GLY B N 1
ATOM 5921 C CA . GLY B 1 197 ? -16.578 20.531 -5.996 1 90.69 197 GLY B CA 1
ATOM 5922 C C . GLY B 1 197 ? -15.492 21.578 -5.891 1 90.69 197 GLY B C 1
ATOM 5923 O O . GLY B 1 197 ? -15.008 22.094 -6.906 1 90.69 197 GLY B O 1
ATOM 5924 N N . VAL B 1 198 ? -15.133 21.922 -4.73 1 91.56 198 VAL B N 1
ATOM 5925 C CA . VAL B 1 198 ? -14.07 22.906 -4.531 1 91.56 198 VAL B CA 1
ATOM 5926 C C . VAL B 1 198 ? -12.703 22.219 -4.602 1 91.56 198 VAL B C 1
ATOM 5928 O O . VAL B 1 198 ? -12.555 21.078 -4.16 1 91.56 198 VAL B O 1
ATOM 5931 N N . ARG B 1 199 ? -11.766 22.953 -5.16 1 91.75 199 ARG B N 1
ATOM 5932 C CA . ARG B 1 199 ? -10.391 22.469 -5.246 1 91.75 199 ARG B CA 1
ATOM 5933 C C . ARG B 1 199 ? -9.82 22.203 -3.859 1 91.75 199 ARG B C 1
ATOM 5935 O O . ARG B 1 199 ? -10.039 22.984 -2.932 1 91.75 199 ARG B O 1
ATOM 5942 N N . TYR B 1 200 ? -9.047 21.078 -3.832 1 90.75 200 TYR B N 1
ATOM 5943 C CA . TYR B 1 200 ? -8.477 20.734 -2.537 1 90.75 200 TYR B CA 1
ATOM 5944 C C . TYR B 1 200 ? -7.531 21.828 -2.045 1 90.75 200 TYR B C 1
ATOM 5946 O O . TYR B 1 200 ? -7.57 22.203 -0.874 1 90.75 200 TYR B O 1
ATOM 5954 N N . ALA B 1 201 ? -6.57 22.234 -2.918 1 90.75 201 ALA B N 1
ATOM 5955 C CA . ALA B 1 201 ? -5.594 23.297 -2.703 1 90.75 201 ALA B CA 1
ATOM 5956 C C . ALA B 1 201 ? -5.133 23.906 -4.031 1 90.75 201 ALA B C 1
ATOM 5958 O O . ALA B 1 201 ? -5.301 23.281 -5.086 1 90.75 201 ALA B O 1
ATOM 5959 N N . GLU B 1 202 ? -4.57 25.047 -3.912 1 90.38 202 GLU B N 1
ATOM 5960 C CA . GLU B 1 202 ? -4.184 25.766 -5.121 1 90.38 202 GLU B CA 1
ATOM 5961 C C . GLU B 1 202 ? -2.727 25.5 -5.484 1 90.38 202 GLU B C 1
ATOM 5963 O O . GLU B 1 202 ? -1.845 26.312 -5.18 1 90.38 202 GLU B O 1
ATOM 5968 N N . TYR B 1 203 ? -2.496 24.531 -6.312 1 91.56 203 TYR B N 1
ATOM 5969 C CA . TYR B 1 203 ? -1.131 24.141 -6.652 1 91.56 203 TYR B CA 1
ATOM 5970 C C . TYR B 1 203 ? -0.718 24.734 -7.996 1 91.56 203 TYR B C 1
ATOM 5972 O O . TYR B 1 203 ? 0.337 25.375 -8.109 1 91.56 203 TYR B O 1
ATOM 5980 N N . LEU B 1 204 ? -1.621 24.594 -8.969 1 93.94 204 LEU B N 1
ATOM 5981 C CA . LEU B 1 204 ? -1.243 24.953 -10.336 1 93.94 204 LEU B CA 1
ATOM 5982 C C . LEU B 1 204 ? -2.068 26.125 -10.836 1 93.94 204 LEU B C 1
ATOM 5984 O O . LEU B 1 204 ? -3.297 26.125 -10.734 1 93.94 204 LEU B O 1
ATOM 5988 N N . PRO B 1 205 ? -1.433 27.078 -11.453 1 91.75 205 PRO B N 1
ATOM 5989 C CA . PRO B 1 205 ? -2.141 28.266 -11.914 1 91.75 205 PRO B CA 1
ATOM 5990 C C . PRO B 1 205 ? -3.146 27.969 -13.023 1 91.75 205 PRO B C 1
ATOM 5992 O O . PRO B 1 205 ? -4.137 28.688 -13.172 1 91.75 205 PRO B O 1
ATOM 5995 N N . GLU B 1 206 ? -2.902 26.891 -13.766 1 93.44 206 GLU B N 1
ATOM 5996 C CA . GLU B 1 206 ? -3.787 26.562 -14.875 1 93.44 206 GLU B CA 1
ATOM 5997 C C . GLU B 1 206 ? -5.188 26.203 -14.383 1 93.44 206 GLU B C 1
ATOM 5999 O O . GLU B 1 206 ? -6.152 26.25 -15.148 1 93.44 206 GLU B O 1
ATOM 6004 N N . TYR B 1 207 ? -5.344 25.953 -13.07 1 94.12 207 TYR B N 1
ATOM 6005 C CA . TYR B 1 207 ? -6.641 25.609 -12.492 1 94.12 207 TYR B CA 1
ATOM 6006 C C . TYR B 1 207 ? -7.277 26.812 -11.82 1 94.12 207 TYR B C 1
ATOM 6008 O O . TYR B 1 207 ? -8.398 26.734 -11.312 1 94.12 207 TYR B O 1
ATOM 6016 N N . ASP B 1 208 ? -6.672 27.938 -11.812 1 93.12 208 ASP B N 1
ATOM 6017 C CA . ASP B 1 208 ? -7.16 29.125 -11.125 1 93.12 208 ASP B CA 1
ATOM 6018 C C . ASP B 1 208 ? -8.414 29.672 -11.797 1 93.12 208 ASP B C 1
ATOM 6020 O O . ASP B 1 208 ? -8.531 29.641 -13.023 1 93.12 208 ASP B O 1
ATOM 6024 N N . THR B 1 209 ? -9.297 30.109 -10.969 1 91.38 209 THR B N 1
ATOM 6025 C CA . THR B 1 209 ? -10.477 30.828 -11.43 1 91.38 209 THR B CA 1
ATOM 6026 C C . THR B 1 209 ? -10.492 32.25 -10.875 1 91.38 209 THR B C 1
ATOM 6028 O O . THR B 1 209 ? -9.875 32.531 -9.844 1 91.38 209 THR B O 1
ATOM 6031 N N . PRO B 1 210 ? -11.164 33.219 -11.625 1 91.88 210 PRO B N 1
ATOM 6032 C CA . PRO B 1 210 ? -11.219 34.594 -11.102 1 91.88 210 PRO B CA 1
ATOM 6033 C C . PRO B 1 210 ? -11.836 34.656 -9.711 1 91.88 210 PRO B C 1
ATOM 6035 O O . PRO B 1 210 ? -12.859 34.031 -9.445 1 91.88 210 PRO B O 1
ATOM 6038 N N . PRO B 1 211 ? -11.172 35.438 -8.883 1 92.62 211 PRO B N 1
ATOM 6039 C CA . PRO B 1 211 ? -11.734 35.594 -7.539 1 92.62 211 PRO B CA 1
ATOM 6040 C C . PRO B 1 211 ? -13.008 36.438 -7.531 1 92.62 211 PRO B C 1
ATOM 6042 O O . PRO B 1 211 ? -13.203 37.281 -8.422 1 92.62 211 PRO B O 1
ATOM 6045 N N . ASP B 1 212 ? -13.867 36.25 -6.609 1 95.56 212 ASP B N 1
ATOM 6046 C CA . ASP B 1 212 ? -15.047 37.094 -6.375 1 95.56 212 ASP B CA 1
ATOM 6047 C C . ASP B 1 212 ? -14.703 38.312 -5.523 1 95.56 212 ASP B C 1
ATOM 6049 O O . ASP B 1 212 ? -14.953 38.312 -4.316 1 95.56 212 ASP B O 1
ATOM 6053 N N . ILE B 1 213 ? -14.25 39.344 -6.176 1 96.81 213 ILE B N 1
ATOM 6054 C CA . ILE B 1 213 ? -13.781 40.531 -5.488 1 96.81 213 ILE B CA 1
ATOM 6055 C C . ILE B 1 213 ? -14.977 41.375 -5.043 1 96.81 213 ILE B C 1
ATOM 6057 O O . ILE B 1 213 ? -15.812 41.75 -5.863 1 96.81 213 ILE B O 1
ATOM 6061 N N . VAL B 1 214 ? -15.047 41.656 -3.811 1 97.75 214 VAL B N 1
ATOM 6062 C CA . VAL B 1 214 ? -16.109 42.469 -3.24 1 97.75 214 VAL B CA 1
ATOM 6063 C C . VAL B 1 214 ? -15.734 43.969 -3.297 1 97.75 214 VAL B C 1
ATOM 6065 O O . VAL B 1 214 ? -16.562 44.812 -3.604 1 97.75 214 VAL B O 1
ATOM 6068 N N . THR B 1 215 ? -14.516 44.281 -2.889 1 98 215 THR B N 1
ATOM 6069 C CA . THR B 1 215 ? -14.008 45.656 -2.879 1 98 215 THR B CA 1
ATOM 6070 C C . THR B 1 215 ? -12.492 45.656 -2.705 1 98 215 THR B C 1
ATOM 6072 O O . THR B 1 215 ? -11.875 44.625 -2.512 1 98 215 THR B O 1
ATOM 6075 N N . ALA B 1 216 ? -11.945 46.844 -2.871 1 97.88 216 ALA B N 1
ATOM 6076 C CA . ALA B 1 216 ? -10.523 47.062 -2.598 1 97.88 216 ALA B CA 1
ATOM 6077 C C . ALA B 1 216 ? -10.32 47.719 -1.232 1 97.88 216 ALA B C 1
ATOM 6079 O O . ALA B 1 216 ? -11.133 48.531 -0.81 1 97.88 216 ALA B O 1
ATOM 6080 N N . GLY B 1 217 ? -9.25 47.312 -0.622 1 97.88 217 GLY B N 1
ATOM 6081 C CA . GLY B 1 217 ? -8.867 48.031 0.576 1 97.88 217 GLY B CA 1
ATOM 6082 C C . GLY B 1 217 ? -8.312 49.438 0.28 1 97.88 217 GLY B C 1
ATOM 6083 O O . GLY B 1 217 ? -7.59 49.625 -0.701 1 97.88 217 GLY B O 1
ATOM 6084 N N . ALA B 1 218 ? -8.688 50.344 1.179 1 97.56 218 ALA B N 1
ATOM 6085 C CA . ALA B 1 218 ? -8.195 51.688 0.998 1 97.56 218 ALA B CA 1
ATOM 6086 C C . ALA B 1 218 ? -7.109 52.031 2.016 1 97.56 218 ALA B C 1
ATOM 6088 O O . ALA B 1 218 ? -6.051 52.562 1.656 1 97.56 218 ALA B O 1
ATOM 6089 N N . SER B 1 219 ? -7.43 51.75 3.207 1 98.19 219 SER B N 1
ATOM 6090 C CA . SER B 1 219 ? -6.457 52.062 4.254 1 98.19 219 SER B CA 1
ATOM 6091 C C . SER B 1 219 ? -6.723 51.25 5.512 1 98.19 219 SER B C 1
ATOM 6093 O O . SER B 1 219 ? -7.879 51.031 5.895 1 98.19 219 SER B O 1
ATOM 6095 N N . GLY B 1 220 ? -5.688 50.812 6.129 1 98.56 220 GLY B N 1
ATOM 6096 C CA . GLY B 1 220 ? -5.707 50.062 7.387 1 98.56 220 GLY B CA 1
ATOM 6097 C C . GLY B 1 220 ? -4.328 49.844 7.973 1 98.56 220 GLY B C 1
ATOM 6098 O O . GLY B 1 220 ? -3.373 49.562 7.246 1 98.56 220 GLY B O 1
ATOM 6099 N N . ALA B 1 221 ? -4.242 50.031 9.273 1 98.25 221 ALA B N 1
ATOM 6100 C CA . ALA B 1 221 ? -2.951 49.844 9.938 1 98.25 221 ALA B CA 1
ATOM 6101 C C . ALA B 1 221 ? -2.758 48.406 10.391 1 98.25 221 ALA B C 1
ATOM 6103 O O . ALA B 1 221 ? -3.703 47.781 10.852 1 98.25 221 ALA B O 1
ATOM 6104 N N . LYS B 1 222 ? -1.494 47.938 10.219 1 98.12 222 LYS B N 1
ATOM 6105 C CA . LYS B 1 222 ? -1.139 46.625 10.727 1 98.12 222 LYS B CA 1
ATOM 6106 C C . LYS B 1 222 ? -1.513 46.469 12.195 1 98.12 222 LYS B C 1
ATOM 6108 O O . LYS B 1 222 ? -1.315 47.406 12.992 1 98.12 222 LYS B O 1
ATOM 6113 N N . TRP B 1 223 ? -2.148 45.344 12.547 1 98.31 223 TRP B N 1
ATOM 6114 C CA . TRP B 1 223 ? -2.451 44.906 13.906 1 98.31 223 TRP B CA 1
ATOM 6115 C C . TRP B 1 223 ? -3.57 45.75 14.508 1 98.31 223 TRP B C 1
ATOM 6117 O O . TRP B 1 223 ? -3.668 45.875 15.727 1 98.31 223 TRP B O 1
ATOM 6127 N N . THR B 1 224 ? -4.348 46.406 13.695 1 97.94 224 THR B N 1
ATOM 6128 C CA . THR B 1 224 ? -5.605 47.031 14.109 1 97.94 224 THR B CA 1
ATOM 6129 C C . THR B 1 224 ? -6.793 46.312 13.461 1 97.94 224 THR B C 1
ATOM 6131 O O . THR B 1 224 ? -6.621 45.531 12.539 1 97.94 224 THR B O 1
ATOM 6134 N N . ARG B 1 225 ? -7.992 46.625 13.922 1 98.38 225 ARG B N 1
ATOM 6135 C CA . ARG B 1 225 ? -9.172 45.938 13.43 1 98.38 225 ARG B CA 1
ATOM 6136 C C . ARG B 1 225 ? -9.992 46.812 12.5 1 98.38 225 ARG B C 1
ATOM 6138 O O . ARG B 1 225 ? -11.086 46.438 12.07 1 98.38 225 ARG B O 1
ATOM 6145 N N . GLN B 1 226 ? -9.414 48 12.195 1 98.38 226 GLN B N 1
ATOM 6146 C CA . GLN B 1 226 ? -10.117 48.938 11.336 1 98.38 226 GLN B CA 1
ATOM 6147 C C . GLN B 1 226 ? -9.555 48.906 9.922 1 98.38 226 GLN B C 1
ATOM 6149 O O . GLN B 1 226 ? -8.336 48.969 9.727 1 98.38 226 GLN B O 1
ATOM 6154 N N . LEU B 1 227 ? -10.492 48.844 8.938 1 98.75 227 LEU B N 1
ATOM 6155 C CA . LEU B 1 227 ? -10.117 48.844 7.531 1 98.75 227 LEU B CA 1
ATOM 6156 C C . LEU B 1 227 ? -11.055 49.75 6.723 1 98.75 227 LEU B C 1
ATOM 6158 O O . LEU B 1 227 ? -12.273 49.562 6.777 1 98.75 227 LEU B O 1
ATOM 6162 N N . GLU B 1 228 ? -10.523 50.688 6.121 1 98.75 228 GLU B N 1
ATOM 6163 C CA . GLU B 1 228 ? -11.297 51.469 5.164 1 98.75 228 GLU B CA 1
ATOM 6164 C C . GLU B 1 228 ? -11.258 50.844 3.773 1 98.75 228 GLU B C 1
ATOM 6166 O O . GLU B 1 228 ? -10.195 50.438 3.312 1 98.75 228 GLU B O 1
ATOM 6171 N N . VAL B 1 229 ? -12.414 50.812 3.119 1 98.69 229 VAL B N 1
ATOM 6172 C CA . VAL B 1 229 ? -12.484 50.188 1.811 1 98.69 229 VAL B CA 1
ATOM 6173 C C . VAL B 1 229 ? -12.945 51.188 0.764 1 98.69 229 VAL B C 1
ATOM 6175 O O . VAL B 1 229 ? -13.406 52.281 1.105 1 98.69 229 VAL B O 1
ATOM 6178 N N . ALA B 1 230 ? -12.742 50.844 -0.442 1 98.31 230 ALA B N 1
ATOM 6179 C CA . ALA B 1 230 ? -13.117 51.719 -1.542 1 98.31 230 ALA B CA 1
ATOM 6180 C C . ALA B 1 230 ? -14.633 51.844 -1.632 1 98.31 230 ALA B C 1
ATOM 6182 O O . ALA B 1 230 ? -15.148 52.938 -1.905 1 98.31 230 ALA B O 1
ATOM 6183 N N . ASP B 1 231 ? -15.328 50.75 -1.45 1 97.5 231 ASP B N 1
ATOM 6184 C CA . ASP B 1 231 ? -16.781 50.656 -1.513 1 97.5 231 ASP B CA 1
ATOM 6185 C C . ASP B 1 231 ? -17.328 49.625 -0.542 1 97.5 231 ASP B C 1
ATOM 6187 O O . ASP B 1 231 ? -16.953 48.438 -0.619 1 97.5 231 ASP B O 1
ATOM 6191 N N . ALA B 1 232 ? -18.188 50 0.328 1 97.56 232 ALA B N 1
ATOM 6192 C CA . ALA B 1 232 ? -18.688 49.062 1.344 1 97.56 232 ALA B CA 1
ATOM 6193 C C . ALA B 1 232 ? -20.109 48.625 1.023 1 97.56 232 ALA B C 1
ATOM 6195 O O . ALA B 1 232 ? -20.734 47.906 1.818 1 97.56 232 ALA B O 1
ATOM 6196 N N . SER B 1 233 ? -20.719 49 -0.079 1 95.19 233 SER B N 1
ATOM 6197 C CA . SER B 1 233 ? -22.125 48.75 -0.401 1 95.19 233 SER B CA 1
ATOM 6198 C C . SER B 1 233 ? -22.422 47.25 -0.432 1 95.19 233 SER B C 1
ATOM 6200 O O . SER B 1 233 ? -23.547 46.844 -0.129 1 95.19 233 SER B O 1
ATOM 6202 N N . GLY B 1 234 ? -21.516 46.469 -0.736 1 93.75 234 GLY B N 1
ATOM 6203 C CA . GLY B 1 234 ? -21.75 45.031 -0.819 1 93.75 234 GLY B CA 1
ATOM 6204 C C . GLY B 1 234 ? -21.328 44.281 0.433 1 93.75 234 GLY B C 1
ATOM 6205 O O . GLY B 1 234 ? -21.281 43.062 0.442 1 93.75 234 GLY B O 1
ATOM 6206 N N . ILE B 1 235 ? -21.094 44.969 1.553 1 97.56 235 ILE B N 1
ATOM 6207 C CA . ILE B 1 235 ? -20.578 44.344 2.773 1 97.56 235 ILE B CA 1
ATOM 6208 C C . ILE B 1 235 ? -21.562 44.562 3.914 1 97.56 235 ILE B C 1
ATOM 6210 O O . ILE B 1 235 ? -22.078 45.656 4.109 1 97.56 235 ILE B O 1
ATOM 6214 N N . THR B 1 236 ? -21.891 43.531 4.625 1 97.12 236 THR B N 1
ATOM 6215 C CA . THR B 1 236 ? -22.797 43.594 5.766 1 97.12 236 THR B CA 1
ATOM 6216 C C . THR B 1 236 ? -22.125 43.031 7.016 1 97.12 236 THR B C 1
ATOM 6218 O O . THR B 1 236 ? -21.25 42.156 6.922 1 97.12 236 THR B O 1
ATOM 6221 N N . PRO B 1 237 ? -22.531 43.562 8.188 1 97.56 237 PRO B N 1
ATOM 6222 C CA . PRO B 1 237 ? -22.016 42.938 9.414 1 97.56 237 PRO B CA 1
ATOM 6223 C C . PRO B 1 237 ? -22.297 41.438 9.492 1 97.56 237 PRO B C 1
ATOM 6225 O O . PRO B 1 237 ? -23.375 41 9.094 1 97.56 237 PRO B O 1
ATOM 6228 N N . GLY B 1 238 ? -21.281 40.719 9.977 1 96.88 238 GLY B N 1
ATOM 6229 C CA . GLY B 1 238 ? -21.422 39.25 10.102 1 96.88 238 GLY B CA 1
ATOM 6230 C C . GLY B 1 238 ? -20.828 38.5 8.93 1 96.88 238 GLY B C 1
ATOM 6231 O O . GLY B 1 238 ? -20.562 37.312 9.039 1 96.88 238 GLY B O 1
ATOM 6232 N N . GLN B 1 239 ? -20.609 39.156 7.895 1 97.44 239 GLN B N 1
ATOM 6233 C CA . GLN B 1 239 ? -20.109 38.531 6.672 1 97.44 239 GLN B CA 1
ATOM 6234 C C . GLN B 1 239 ? -18.672 38.031 6.848 1 97.44 239 GLN B C 1
ATOM 6236 O O . GLN B 1 239 ? -17.859 38.719 7.465 1 97.44 239 GLN B O 1
ATOM 6241 N N . ILE B 1 240 ? -18.391 36.781 6.391 1 98.19 240 ILE B N 1
ATOM 6242 C CA . ILE B 1 240 ? -17.031 36.281 6.34 1 98.19 240 ILE B CA 1
ATOM 6243 C C . ILE B 1 240 ? -16.359 36.688 5.031 1 98.19 240 ILE B C 1
ATOM 6245 O O . ILE B 1 240 ? -16.906 36.438 3.947 1 98.19 240 ILE B O 1
ATOM 6249 N N . LEU B 1 241 ? -15.258 37.375 5.121 1 98 241 LEU B N 1
ATOM 6250 C CA . LEU B 1 241 ? -14.492 37.812 3.959 1 98 241 LEU B CA 1
ATOM 6251 C C . LEU B 1 241 ? -13.023 37.438 4.102 1 98 241 LEU B C 1
ATOM 6253 O O . LEU B 1 241 ? -12.547 37.188 5.215 1 98 241 LEU B O 1
ATOM 6257 N N . GLN B 1 242 ? -12.367 37.281 3 1 98.19 242 GLN B N 1
ATOM 6258 C CA . GLN B 1 242 ? -10.93 37.031 2.973 1 98.19 242 GLN B CA 1
ATOM 6259 C C . GLN B 1 242 ? -10.188 38.25 2.426 1 98.19 242 GLN B C 1
ATOM 6261 O O . GLN B 1 242 ? -10.5 38.75 1.338 1 98.19 242 GLN B O 1
ATOM 6266 N N . ILE B 1 243 ? -9.305 38.781 3.195 1 98.56 243 ILE B N 1
ATOM 6267 C CA . ILE B 1 243 ? -8.422 39.875 2.768 1 98.56 243 ILE B CA 1
ATOM 6268 C C . ILE B 1 243 ? -7.164 39.281 2.133 1 98.56 243 ILE B C 1
ATOM 6270 O O . ILE B 1 243 ? -6.52 38.406 2.711 1 98.56 243 ILE B O 1
ATOM 6274 N N . GLN B 1 244 ? -6.793 39.781 0.941 1 98 244 GLN B N 1
ATOM 6275 C CA . GLN B 1 244 ? -5.668 39.219 0.197 1 98 244 GLN B CA 1
ATOM 6276 C C . GLN B 1 244 ? -4.629 40.312 -0.123 1 98 244 GLN B C 1
ATOM 6278 O O . GLN B 1 244 ? -4.977 41.375 -0.601 1 98 244 GLN B O 1
ATOM 6283 N N . TRP B 1 245 ? -3.377 40 0.203 1 97.81 245 TRP B N 1
ATOM 6284 C CA . TRP B 1 245 ? -2.248 40.844 -0.192 1 97.81 245 TRP B CA 1
ATOM 6285 C C . TRP B 1 245 ? -1.443 40.188 -1.307 1 97.81 245 TRP B C 1
ATOM 6287 O O . TRP B 1 245 ? -1.358 38.938 -1.374 1 97.81 245 TRP B O 1
ATOM 6297 N N . PHE B 1 246 ? -0.761 40.969 -2.143 1 93.25 246 PHE B N 1
ATOM 6298 C CA . PHE B 1 246 ? -0.084 40.5 -3.342 1 93.25 246 PHE B CA 1
ATOM 6299 C C . PHE B 1 246 ? 1.286 41.156 -3.488 1 93.25 246 PHE B C 1
ATOM 6301 O O . PHE B 1 246 ? 1.495 42.281 -3.033 1 93.25 246 PHE B O 1
ATOM 6308 N N . ALA B 1 247 ? 2.109 40.344 -4.125 1 94.38 247 ALA B N 1
ATOM 6309 C CA . ALA B 1 247 ? 3.361 40.969 -4.57 1 94.38 247 ALA B CA 1
ATOM 6310 C C . ALA B 1 247 ? 3.191 41.656 -5.922 1 94.38 247 ALA B C 1
ATOM 6312 O O . ALA B 1 247 ? 3.697 41.156 -6.938 1 94.38 247 ALA B O 1
ATOM 6313 N N . ASP B 1 248 ? 2.584 42.75 -5.895 1 91.56 248 ASP B N 1
ATOM 6314 C CA . ASP B 1 248 ? 2.104 43.438 -7.086 1 91.56 248 ASP B CA 1
ATOM 6315 C C . ASP B 1 248 ? 3.264 44.031 -7.891 1 91.56 248 ASP B C 1
ATOM 6317 O O . ASP B 1 248 ? 3.137 44.25 -9.094 1 91.56 248 ASP B O 1
ATOM 6321 N N . LYS B 1 249 ? 4.359 44.25 -7.332 1 94.56 249 LYS B N 1
ATOM 6322 C CA . LYS B 1 249 ? 5.527 44.844 -7.996 1 94.56 249 LYS B CA 1
ATOM 6323 C C . LYS B 1 249 ? 6.691 43.844 -8 1 94.56 249 LYS B C 1
ATOM 6325 O O . LYS B 1 249 ? 7.852 44.25 -7.891 1 94.56 249 LYS B O 1
ATOM 6330 N N . GLY B 1 250 ? 6.289 42.594 -7.918 1 93.81 250 GLY B N 1
ATOM 6331 C CA . GLY B 1 250 ? 7.332 41.594 -7.898 1 93.81 250 GLY B CA 1
ATOM 6332 C C . GLY B 1 250 ? 8.195 41.625 -6.648 1 93.81 250 GLY B C 1
ATOM 6333 O O . GLY B 1 250 ? 7.672 41.688 -5.531 1 93.81 250 GLY B O 1
ATOM 6334 N N . ARG B 1 251 ? 9.484 41.656 -6.809 1 93 251 ARG B N 1
ATOM 6335 C CA . ARG B 1 251 ? 10.445 41.594 -5.715 1 93 251 ARG B CA 1
ATOM 6336 C C . ARG B 1 251 ? 10.438 42.875 -4.902 1 93 251 ARG B C 1
ATOM 6338 O O . ARG B 1 251 ? 10.914 42.906 -3.764 1 93 251 ARG B O 1
ATOM 6345 N N . ASP B 1 252 ? 9.93 43.906 -5.516 1 93.38 252 ASP B N 1
ATOM 6346 C CA . ASP B 1 252 ? 9.977 45.219 -4.863 1 93.38 252 ASP B CA 1
ATOM 6347 C C . ASP B 1 252 ? 8.664 45.5 -4.129 1 93.38 252 ASP B C 1
ATOM 6349 O O . ASP B 1 252 ? 8.453 46.625 -3.641 1 93.38 252 ASP B O 1
ATOM 6353 N N . SER B 1 253 ? 7.848 44.531 -4.031 1 95.88 253 SER B N 1
ATOM 6354 C CA . SER B 1 253 ? 6.539 44.75 -3.42 1 95.88 253 SER B CA 1
ATOM 6355 C C . SER B 1 253 ? 6.664 45 -1.925 1 95.88 253 SER B C 1
ATOM 6357 O O . SER B 1 253 ? 7.469 44.375 -1.238 1 95.88 253 SER B O 1
ATOM 6359 N N . ALA B 1 254 ? 5.863 45.906 -1.41 1 96.69 254 ALA B N 1
ATOM 6360 C CA . ALA B 1 254 ? 5.879 46.312 -0.007 1 96.69 254 ALA B CA 1
ATOM 6361 C C . ALA B 1 254 ? 5.496 45.156 0.905 1 96.69 254 ALA B C 1
ATOM 6363 O O . ALA B 1 254 ? 5.996 45.062 2.027 1 96.69 254 ALA B O 1
ATOM 6364 N N . ILE B 1 255 ? 4.645 44.281 0.397 1 97.75 255 ILE B N 1
ATOM 6365 C CA . ILE B 1 255 ? 4.168 43.156 1.222 1 97.75 255 ILE B CA 1
ATOM 6366 C C . ILE B 1 255 ? 5.336 42.25 1.594 1 97.75 255 ILE B C 1
ATOM 6368 O O . ILE B 1 255 ? 5.34 41.656 2.666 1 97.75 255 ILE B O 1
ATOM 6372 N N . LEU B 1 256 ? 6.371 42.156 0.737 1 97.69 256 LEU B N 1
ATOM 6373 C CA . LEU B 1 256 ? 7.539 41.344 1.035 1 97.69 256 LEU B CA 1
ATOM 6374 C C . LEU B 1 256 ? 8.352 41.938 2.174 1 97.69 256 LEU B C 1
ATOM 6376 O O . LEU B 1 256 ? 8.875 41.219 3.025 1 97.69 256 LEU B O 1
ATOM 6380 N N . ARG B 1 257 ? 8.398 43.219 2.176 1 96.5 257 ARG B N 1
ATOM 6381 C CA . ARG B 1 257 ? 9.078 43.875 3.277 1 96.5 257 ARG B CA 1
ATOM 6382 C C . ARG B 1 257 ? 8.289 43.75 4.574 1 96.5 257 ARG B C 1
ATOM 6384 O O . ARG B 1 257 ? 8.867 43.625 5.652 1 96.5 257 ARG B O 1
ATOM 6391 N N . SER B 1 258 ? 7.004 43.875 4.406 1 97.75 258 SER B N 1
ATOM 6392 C CA . SER B 1 258 ? 6.152 43.688 5.578 1 97.75 258 SER B CA 1
ATOM 6393 C C . SER B 1 258 ? 6.305 42.312 6.164 1 97.75 258 SER B C 1
ATOM 6395 O O . SER B 1 258 ? 6.25 42.125 7.383 1 97.75 258 SER B O 1
ATOM 6397 N N . LEU B 1 259 ? 6.492 41.344 5.309 1 97.81 259 LEU B N 1
ATOM 6398 C CA . LEU B 1 259 ? 6.562 39.938 5.691 1 97.81 259 LEU B CA 1
ATOM 6399 C C . LEU B 1 259 ? 7.938 39.594 6.258 1 97.81 259 LEU B C 1
ATOM 6401 O O . LEU B 1 259 ? 8.047 38.844 7.223 1 97.81 259 LEU B O 1
ATOM 6405 N N . TYR B 1 260 ? 9.023 40.188 5.684 1 97.5 260 TYR B N 1
ATOM 6406 C CA . TYR B 1 260 ? 10.359 39.688 5.996 1 97.5 260 TYR B CA 1
ATOM 6407 C C . TYR B 1 260 ? 11.25 40.812 6.527 1 97.5 260 TYR B C 1
ATOM 6409 O O . TYR B 1 260 ? 12.406 40.562 6.875 1 97.5 260 TYR B O 1
ATOM 6417 N N . GLY B 1 261 ? 10.75 41.969 6.668 1 95.69 261 GLY B N 1
ATOM 6418 C CA . GLY B 1 261 ? 11.586 43.094 7.07 1 95.69 261 GLY B CA 1
ATOM 6419 C C . GLY B 1 261 ? 12.664 43.438 6.062 1 95.69 261 GLY B C 1
ATOM 6420 O O . GLY B 1 261 ? 12.445 43.312 4.852 1 95.69 261 GLY B O 1
ATOM 6421 N N . ASP B 1 262 ? 13.766 44 6.566 1 92.12 262 ASP B N 1
ATOM 6422 C CA . ASP B 1 262 ? 14.883 44.375 5.703 1 92.12 262 ASP B CA 1
ATOM 6423 C C . ASP B 1 262 ? 15.891 43.25 5.582 1 92.12 262 ASP B C 1
ATOM 6425 O O . ASP B 1 262 ? 17.109 43.469 5.633 1 92.12 262 ASP B O 1
ATOM 6429 N N . THR B 1 263 ? 15.383 42.062 5.383 1 93.5 263 THR B N 1
ATOM 6430 C CA . THR B 1 263 ? 16.25 40.906 5.348 1 93.5 263 THR B CA 1
ATOM 6431 C C . THR B 1 263 ? 17.172 40.938 4.137 1 93.5 263 THR B C 1
ATOM 6433 O O . THR B 1 263 ? 16.828 41.5 3.102 1 93.5 263 THR B O 1
ATOM 6436 N N . THR B 1 264 ? 18.344 40.312 4.281 1 91.5 264 THR B N 1
ATOM 6437 C CA . THR B 1 264 ? 19.297 40.188 3.178 1 91.5 264 THR B CA 1
ATOM 6438 C C . THR B 1 264 ? 19.203 38.812 2.535 1 91.5 264 THR B C 1
ATOM 6440 O O . THR B 1 264 ? 19.891 38.531 1.549 1 91.5 264 THR B O 1
ATOM 6443 N N . ARG B 1 265 ? 18.344 38 3.084 1 93.75 265 ARG B N 1
ATOM 6444 C CA . ARG B 1 265 ? 18.172 36.656 2.545 1 93.75 265 ARG B CA 1
ATOM 6445 C C . ARG B 1 265 ? 17.453 36.688 1.201 1 93.75 265 ARG B C 1
ATOM 6447 O O . ARG B 1 265 ? 16.609 37.531 0.967 1 93.75 265 ARG B O 1
ATOM 6454 N N . THR B 1 266 ? 17.828 35.719 0.326 1 94.31 266 THR B N 1
ATOM 6455 C CA . THR B 1 266 ? 17.156 35.562 -0.965 1 94.31 266 THR B CA 1
ATOM 6456 C C . THR B 1 266 ? 15.742 35.031 -0.791 1 94.31 266 THR B C 1
ATOM 6458 O O . THR B 1 266 ? 15.531 34.031 -0.099 1 94.31 266 THR B O 1
ATOM 6461 N N . LEU B 1 267 ? 14.805 35.688 -1.417 1 96.12 267 LEU B N 1
ATOM 6462 C CA . LEU B 1 267 ? 13.422 35.219 -1.405 1 96.12 267 LEU B CA 1
ATOM 6463 C C . LEU B 1 267 ? 13.156 34.281 -2.586 1 96.12 267 LEU B C 1
ATOM 6465 O O . LEU B 1 267 ? 13.555 34.594 -3.715 1 96.12 267 LEU B O 1
ATOM 6469 N N . GLY B 1 268 ? 12.555 33.156 -2.258 1 96.06 268 GLY B N 1
ATOM 6470 C CA . GLY B 1 268 ? 12.18 32.25 -3.314 1 96.06 268 GLY B CA 1
ATOM 6471 C C . GLY B 1 268 ? 11.188 32.844 -4.297 1 96.06 268 GLY B C 1
ATOM 6472 O O . GLY B 1 268 ? 10.367 33.688 -3.926 1 96.06 268 GLY B O 1
ATOM 6473 N N . GLN B 1 269 ? 11.125 32.312 -5.52 1 94.94 269 GLN B N 1
ATOM 6474 C CA . GLN B 1 269 ? 10.406 32.906 -6.637 1 94.94 269 GLN B CA 1
ATOM 6475 C C . GLN B 1 269 ? 8.898 32.844 -6.414 1 94.94 269 GLN B C 1
ATOM 6477 O O . GLN B 1 269 ? 8.156 33.688 -6.902 1 94.94 269 GLN B O 1
ATOM 6482 N N . ARG B 1 270 ? 8.398 31.969 -5.625 1 94.44 270 ARG B N 1
ATOM 6483 C CA . ARG B 1 270 ? 6.965 31.781 -5.441 1 94.44 270 ARG B CA 1
ATOM 6484 C C . ARG B 1 270 ? 6.367 32.906 -4.617 1 94.44 270 ARG B C 1
ATOM 6486 O O . ARG B 1 270 ? 5.145 33.094 -4.586 1 94.44 270 ARG B O 1
ATOM 6493 N N . HIS B 1 271 ? 7.215 33.719 -4.078 1 96.38 271 HIS B N 1
ATOM 6494 C CA . HIS B 1 271 ? 6.727 34.875 -3.305 1 96.38 271 HIS B CA 1
ATOM 6495 C C . HIS B 1 271 ? 6.234 35.969 -4.219 1 96.38 271 HIS B C 1
ATOM 6497 O O . HIS B 1 271 ? 5.473 36.844 -3.785 1 96.38 271 HIS B O 1
ATOM 6503 N N . TYR B 1 272 ? 6.746 35.906 -5.516 1 95.25 272 TYR B N 1
ATOM 6504 C CA . TYR B 1 272 ? 6.457 37.125 -6.289 1 95.25 272 TYR B CA 1
ATOM 6505 C C . TYR B 1 272 ? 6.199 36.781 -7.75 1 95.25 272 TYR B C 1
ATOM 6507 O O . TYR B 1 272 ? 5.812 37.656 -8.539 1 95.25 272 TYR B O 1
ATOM 6515 N N . ASP B 1 273 ? 6.324 35.562 -8.109 1 91.88 273 ASP B N 1
ATOM 6516 C CA . ASP B 1 273 ? 6.293 35.219 -9.531 1 91.88 273 ASP B CA 1
ATOM 6517 C C . ASP B 1 273 ? 4.863 35.25 -10.07 1 91.88 273 ASP B C 1
ATOM 6519 O O . ASP B 1 273 ? 4.648 35.344 -11.281 1 91.88 273 ASP B O 1
ATOM 6523 N N . ASN B 1 274 ? 3.895 35.125 -9.258 1 89.75 274 ASN B N 1
ATOM 6524 C CA . ASN B 1 274 ? 2.498 35.219 -9.672 1 89.75 274 ASN B CA 1
ATOM 6525 C C . ASN B 1 274 ? 1.766 36.344 -8.945 1 89.75 274 ASN B C 1
ATOM 6527 O O . ASN B 1 274 ? 1.018 36.094 -8 1 89.75 274 ASN B O 1
ATOM 6531 N N . PRO B 1 275 ? 1.791 37.469 -9.523 1 89.56 275 PRO B N 1
ATOM 6532 C CA . PRO B 1 275 ? 1.222 38.625 -8.828 1 89.56 275 PRO B CA 1
ATOM 6533 C C . PRO B 1 275 ? -0.303 38.562 -8.758 1 89.56 275 PRO B C 1
ATOM 6535 O O . PRO B 1 275 ? -0.914 39.344 -8.008 1 89.56 275 PRO B O 1
ATOM 6538 N N . ALA B 1 276 ? -0.878 37.719 -9.547 1 88.25 276 ALA B N 1
ATOM 6539 C CA . ALA B 1 276 ? -2.334 37.594 -9.531 1 88.25 276 ALA B CA 1
ATOM 6540 C C . ALA B 1 276 ? -2.805 36.75 -8.344 1 88.25 276 ALA B C 1
ATOM 6542 O O . ALA B 1 276 ? -3.969 36.844 -7.941 1 88.25 276 ALA B O 1
ATOM 6543 N N . ARG B 1 277 ? -1.901 36.031 -7.691 1 91.88 277 ARG B N 1
ATOM 6544 C CA . ARG B 1 277 ? -2.244 35.188 -6.547 1 91.88 277 ARG B CA 1
ATOM 6545 C C . ARG B 1 277 ? -1.907 35.875 -5.234 1 91.88 277 ARG B C 1
ATOM 6547 O O . ARG B 1 277 ? -0.878 36.531 -5.129 1 91.88 277 ARG B O 1
ATOM 6554 N N . ALA B 1 278 ? -2.885 35.688 -4.367 1 94.25 278 ALA B N 1
ATOM 6555 C CA . ALA B 1 278 ? -2.602 36.219 -3.033 1 94.25 278 ALA B CA 1
ATOM 6556 C C . ALA B 1 278 ? -1.399 35.5 -2.41 1 94.25 278 ALA B C 1
ATOM 6558 O O . ALA B 1 278 ? -1.312 34.281 -2.436 1 94.25 278 ALA B O 1
ATOM 6559 N N . LEU B 1 279 ? -0.449 36.281 -1.952 1 96.31 279 LEU B N 1
ATOM 6560 C CA . LEU B 1 279 ? 0.667 35.719 -1.193 1 96.31 279 LEU B CA 1
ATOM 6561 C C . LEU B 1 279 ? 0.252 35.438 0.244 1 96.31 279 LEU B C 1
ATOM 6563 O O . LEU B 1 279 ? 0.675 34.406 0.82 1 96.31 279 LEU B O 1
ATOM 6567 N N . ILE B 1 280 ? -0.509 36.344 0.744 1 97.69 280 ILE B N 1
ATOM 6568 C CA . ILE B 1 280 ? -1.023 36.25 2.104 1 97.69 280 ILE B CA 1
ATOM 6569 C C . ILE B 1 280 ? -2.539 36.438 2.1 1 97.69 280 ILE B C 1
ATOM 6571 O O . ILE B 1 280 ? -3.066 37.281 1.385 1 97.69 280 ILE B O 1
ATOM 6575 N N . SER B 1 281 ? -3.148 35.594 2.869 1 97.38 281 SER B N 1
ATOM 6576 C CA . SER B 1 281 ? -4.598 35.719 3.012 1 97.38 281 SER B CA 1
ATOM 6577 C C . SER B 1 281 ? -5.012 35.688 4.477 1 97.38 281 SER B C 1
ATOM 6579 O O . SER B 1 281 ? -4.441 34.938 5.273 1 97.38 281 SER B O 1
ATOM 6581 N N . GLN B 1 282 ? -5.961 36.531 4.789 1 98.56 282 GLN B N 1
ATOM 6582 C CA . GLN B 1 282 ? -6.59 36.594 6.105 1 98.56 282 GLN B CA 1
ATOM 6583 C C . GLN B 1 282 ? -8.109 36.469 5.992 1 98.56 282 GLN B C 1
ATOM 6585 O O . GLN B 1 282 ? -8.766 37.406 5.516 1 98.56 282 GLN B O 1
ATOM 6590 N N . THR B 1 283 ? -8.609 35.344 6.457 1 98.56 283 THR B N 1
ATOM 6591 C CA . THR B 1 283 ? -10.062 35.188 6.516 1 98.56 283 THR B CA 1
ATOM 6592 C C . THR B 1 283 ? -10.602 35.688 7.855 1 98.56 283 THR B C 1
ATOM 6594 O O . THR B 1 283 ? -10.141 35.25 8.914 1 98.56 283 THR B O 1
ATOM 6597 N N . THR B 1 284 ? -11.578 36.562 7.801 1 98.5 284 THR B N 1
ATOM 6598 C CA . THR B 1 284 ? -12.117 37.188 9.008 1 98.5 284 THR B CA 1
ATOM 6599 C C . THR B 1 284 ? -13.609 37.438 8.852 1 98.5 284 THR B C 1
ATOM 6601 O O . THR B 1 284 ? -14.242 36.938 7.922 1 98.5 284 THR B O 1
ATOM 6604 N N . ARG B 1 285 ? -14.18 38.031 9.867 1 98.31 285 ARG B N 1
ATOM 6605 C CA . ARG B 1 285 ? -15.586 38.406 9.906 1 98.31 285 ARG B CA 1
ATOM 6606 C C . ARG B 1 285 ? -15.742 39.906 10.062 1 98.31 285 ARG B C 1
ATOM 6608 O O . ARG B 1 285 ? -15.016 40.531 10.836 1 98.31 285 ARG B O 1
ATOM 6615 N N . VAL B 1 286 ? -16.656 40.5 9.297 1 98.5 286 VAL B N 1
ATOM 6616 C CA . VAL B 1 286 ? -16.984 41.906 9.469 1 98.5 286 VAL B CA 1
ATOM 6617 C C . VAL B 1 286 ? -17.891 42.094 10.68 1 98.5 286 VAL B C 1
ATOM 6619 O O . VAL B 1 286 ? -18.984 41.531 10.742 1 98.5 286 VAL B O 1
ATOM 6622 N N . ILE B 1 287 ? -17.469 42.906 11.586 1 98.12 287 ILE B N 1
ATOM 6623 C CA . ILE B 1 287 ? -18.219 43.094 12.812 1 98.12 287 ILE B CA 1
ATOM 6624 C C . ILE B 1 287 ? -19.188 44.25 12.648 1 98.12 287 ILE B C 1
ATOM 6626 O O . ILE B 1 287 ? -20.328 44.219 13.102 1 98.12 287 ILE B O 1
ATOM 6630 N N . SER B 1 288 ? -18.703 45.375 12.023 1 98.25 288 SER B N 1
ATOM 6631 C CA . SER B 1 288 ? -19.547 46.531 11.758 1 98.25 288 SER B CA 1
ATOM 6632 C C . SER B 1 288 ? -19.078 47.281 10.523 1 98.25 288 SER B C 1
ATOM 6634 O O . SER B 1 288 ? -17.922 47.125 10.094 1 98.25 288 SER B O 1
ATOM 6636 N N . VAL B 1 289 ? -20.016 48.062 9.969 1 98.19 289 VAL B N 1
ATOM 6637 C CA . VAL B 1 289 ? -19.766 48.906 8.805 1 98.19 289 VAL B CA 1
ATOM 6638 C C . VAL B 1 289 ? -20.25 50.312 9.086 1 98.19 289 VAL B C 1
ATOM 6640 O O . VAL B 1 289 ? -21.422 50.531 9.383 1 98.19 289 VAL B O 1
ATOM 6643 N N . LYS B 1 290 ? -19.438 51.25 9.07 1 97.94 290 LYS B N 1
ATOM 6644 C CA . LYS B 1 290 ? -19.75 52.688 9.172 1 97.94 290 LYS B CA 1
ATOM 6645 C C . LYS B 1 290 ? -19.172 53.469 7.992 1 97.94 290 LYS B C 1
ATOM 6647 O O . LYS B 1 290 ? -18 53.875 8.023 1 97.94 290 LYS B O 1
ATOM 6652 N N . GLY B 1 291 ? -20.078 53.781 7.074 1 97.19 291 GLY B N 1
ATOM 6653 C CA . GLY B 1 291 ? -19.578 54.312 5.828 1 97.19 291 GLY B CA 1
ATOM 6654 C C . GLY B 1 291 ? -18.672 53.344 5.074 1 97.19 291 GLY B C 1
ATOM 6655 O O . GLY B 1 291 ? -19.094 52.25 4.73 1 97.19 291 GLY B O 1
ATOM 6656 N N . ARG B 1 292 ? -17.453 53.781 4.957 1 97.94 292 ARG B N 1
ATOM 6657 C CA . ARG B 1 292 ? -16.484 52.938 4.254 1 97.94 292 ARG B CA 1
ATOM 6658 C C . ARG B 1 292 ? -15.547 52.25 5.238 1 97.94 292 ARG B C 1
ATOM 6660 O O . ARG B 1 292 ? -14.57 51.594 4.828 1 97.94 292 ARG B O 1
ATOM 6667 N N . ARG B 1 293 ? -15.891 52.406 6.48 1 98.19 293 ARG B N 1
ATOM 6668 C CA . ARG B 1 293 ? -15.023 51.844 7.516 1 98.19 293 ARG B CA 1
ATOM 6669 C C . ARG B 1 293 ? -15.602 50.531 8.055 1 98.19 293 ARG B C 1
ATOM 6671 O O . ARG B 1 293 ? -16.75 50.5 8.508 1 98.19 293 ARG B O 1
ATOM 6678 N N . LEU B 1 294 ? -14.742 49.562 7.984 1 98.56 294 LEU B N 1
ATOM 6679 C CA . LEU B 1 294 ? -15.102 48.25 8.531 1 98.56 294 LEU B CA 1
ATOM 6680 C C . LEU B 1 294 ? -14.391 48 9.859 1 98.56 294 LEU B C 1
ATOM 6682 O O . LEU B 1 294 ? -13.227 48.344 10.023 1 98.56 294 LEU B O 1
ATOM 6686 N N . GLU B 1 295 ? -15.094 47.469 10.797 1 98.56 295 GLU B N 1
ATOM 6687 C CA . GLU B 1 295 ? -14.484 46.812 11.953 1 98.56 295 GLU B CA 1
ATOM 6688 C C . GLU B 1 295 ? -14.391 45.281 11.727 1 98.56 295 GLU B C 1
ATOM 6690 O O . GLU B 1 295 ? -15.383 44.625 11.414 1 98.56 295 GLU B O 1
ATOM 6695 N N . LEU B 1 296 ? -13.25 44.75 11.938 1 98.5 296 LEU B N 1
ATOM 6696 C CA . LEU B 1 296 ? -12.992 43.344 11.641 1 98.5 296 LEU B CA 1
ATOM 6697 C C . LEU B 1 296 ? -13 42.531 12.922 1 98.5 296 LEU B C 1
ATOM 6699 O O . LEU B 1 296 ? -12.867 43.062 14.016 1 98.5 296 LEU B O 1
ATOM 6703 N N . GLY B 1 297 ? -13.172 41.25 12.734 1 98.25 297 GLY B N 1
ATOM 6704 C CA . GLY B 1 297 ? -13.211 40.344 13.852 1 98.25 297 GLY B CA 1
ATOM 6705 C C . GLY B 1 297 ? -11.859 40.125 14.516 1 98.25 297 GLY B C 1
ATOM 6706 O O . GLY B 1 297 ? -11.789 39.781 15.695 1 98.25 297 GLY B O 1
ATOM 6707 N N . ASP B 1 298 ? -10.797 40.312 13.828 1 98.44 298 ASP B N 1
ATOM 6708 C CA . ASP B 1 298 ? -9.43 40.219 14.312 1 98.44 298 ASP B CA 1
ATOM 6709 C C . ASP B 1 298 ? -8.539 41.25 13.633 1 98.44 298 ASP B C 1
ATOM 6711 O O . ASP B 1 298 ? -8.922 41.844 12.609 1 98.44 298 ASP B O 1
ATOM 6715 N N . PRO B 1 299 ? -7.363 41.531 14.203 1 98.62 299 PRO B N 1
ATOM 6716 C CA . PRO B 1 299 ? -6.52 42.594 13.656 1 98.62 299 PRO B CA 1
ATOM 6717 C C . PRO B 1 299 ? -5.895 42.219 12.312 1 98.62 299 PRO B C 1
ATOM 6719 O O . PRO B 1 299 ? -5.582 41.062 12.078 1 98.62 299 PRO B O 1
ATOM 6722 N N . LEU B 1 300 ? -5.676 43.219 11.516 1 98.75 300 LEU B N 1
ATOM 6723 C CA . LEU B 1 300 ? -5.047 43.062 10.211 1 98.75 300 LEU B CA 1
ATOM 6724 C C . LEU B 1 300 ? -3.65 42.469 10.352 1 98.75 300 LEU B C 1
ATOM 6726 O O . LEU B 1 300 ? -2.889 42.844 11.234 1 98.75 300 LEU B O 1
ATOM 6730 N N . LEU B 1 301 ? -3.273 41.531 9.508 1 98.69 301 LEU B N 1
ATOM 6731 C CA . LEU B 1 301 ? -1.934 40.969 9.461 1 98.69 301 LEU B CA 1
ATOM 6732 C C . LEU B 1 301 ? -0.919 41.969 8.961 1 98.69 301 LEU B C 1
ATOM 6734 O O . LEU B 1 301 ? 0.218 42 9.438 1 98.69 301 LEU B O 1
ATOM 6738 N N . HIS B 1 302 ? -1.331 42.75 7.961 1 98.75 302 HIS B N 1
ATOM 6739 C CA . HIS B 1 302 ? -0.486 43.719 7.312 1 98.75 302 HIS B CA 1
ATOM 6740 C C . HIS B 1 302 ? -1.255 45.031 7.055 1 98.75 302 HIS B C 1
ATOM 6742 O O . HIS B 1 302 ? -2.488 45.031 7.008 1 98.75 302 HIS B O 1
ATOM 6748 N N . ALA B 1 303 ? -0.504 46.031 6.879 1 98.56 303 ALA B N 1
ATOM 6749 C CA . ALA B 1 303 ? -1.129 47.312 6.527 1 98.56 303 ALA B CA 1
ATOM 6750 C C . ALA B 1 303 ? -1.725 47.25 5.125 1 98.56 303 ALA B C 1
ATOM 6752 O O . ALA B 1 303 ? -1.328 46.438 4.305 1 98.56 303 ALA B O 1
ATOM 6753 N N . VAL B 1 304 ? -2.729 48.062 4.953 1 98.5 304 VAL B N 1
ATOM 6754 C CA . VAL B 1 304 ? -3.346 48.25 3.648 1 98.5 304 VAL B CA 1
ATOM 6755 C C . VAL B 1 304 ? -3.205 49.719 3.24 1 98.5 304 VAL B C 1
ATOM 6757 O O . VAL B 1 304 ? -3.502 50.625 4.027 1 98.5 304 VAL B O 1
ATOM 6760 N N . SER B 1 305 ? -2.682 49.906 2.088 1 97.62 305 SER B N 1
ATOM 6761 C CA . SER B 1 305 ? -2.504 51.25 1.506 1 97.62 305 SER B CA 1
ATOM 6762 C C . SER B 1 305 ? -2.344 51.156 -0.009 1 97.62 305 SER B C 1
ATOM 6764 O O . SER B 1 305 ? -2.328 50.062 -0.581 1 97.62 305 SER B O 1
ATOM 6766 N N . ALA B 1 306 ? -2.256 52.375 -0.63 1 95.31 306 ALA B N 1
ATOM 6767 C CA . ALA B 1 306 ? -1.991 52.406 -2.066 1 95.31 306 ALA B CA 1
ATOM 6768 C C . ALA B 1 306 ? -0.649 51.75 -2.387 1 95.31 306 ALA B C 1
ATOM 6770 O O . ALA B 1 306 ? -0.494 51.125 -3.436 1 95.31 306 ALA B O 1
ATOM 6771 N N . ALA B 1 307 ? 0.251 51.875 -1.46 1 95.44 307 ALA B N 1
ATOM 6772 C CA . ALA B 1 307 ? 1.589 51.312 -1.653 1 95.44 307 ALA B CA 1
ATOM 6773 C C . ALA B 1 307 ? 1.607 49.812 -1.368 1 95.44 307 ALA B C 1
ATOM 6775 O O . ALA B 1 307 ? 2.492 49.094 -1.841 1 95.44 307 ALA B O 1
ATOM 6776 N N . GLN B 1 308 ? 0.733 49.344 -0.605 1 97.12 308 GLN B N 1
ATOM 6777 C CA . GLN B 1 308 ? 0.548 47.938 -0.267 1 97.12 308 GLN B CA 1
ATOM 6778 C C . GLN B 1 308 ? -0.91 47.531 -0.43 1 97.12 308 GLN B C 1
ATOM 6780 O O . GLN B 1 308 ? -1.633 47.375 0.558 1 97.12 308 GLN B O 1
ATOM 6785 N N . PRO B 1 309 ? -1.235 47.25 -1.647 1 95.69 309 PRO B N 1
ATOM 6786 C CA . PRO B 1 309 ? -2.654 47.031 -1.938 1 95.69 309 PRO B CA 1
ATOM 6787 C C . PRO B 1 309 ? -3.162 45.688 -1.426 1 95.69 309 PRO B C 1
ATOM 6789 O O . PRO B 1 309 ? -2.389 44.719 -1.316 1 95.69 309 PRO B O 1
ATOM 6792 N N . ALA B 1 310 ? -4.438 45.656 -1.049 1 97.88 310 ALA B N 1
ATOM 6793 C CA . ALA B 1 310 ? -5.172 44.469 -0.677 1 97.88 310 ALA B CA 1
ATOM 6794 C C . ALA B 1 310 ? -6.574 44.469 -1.28 1 97.88 310 ALA B C 1
ATOM 6796 O O . ALA B 1 310 ? -7.09 45.531 -1.664 1 97.88 310 ALA B O 1
ATOM 6797 N N . ARG B 1 311 ? -7.094 43.375 -1.455 1 97.62 311 ARG B N 1
ATOM 6798 C CA . ARG B 1 311 ? -8.477 43.25 -1.888 1 97.62 311 ARG B CA 1
ATOM 6799 C C . ARG B 1 311 ? -9.266 42.344 -0.94 1 97.62 311 ARG B C 1
ATOM 6801 O O . ARG B 1 311 ? -8.68 41.562 -0.215 1 97.62 311 ARG B O 1
ATOM 6808 N N . LEU B 1 312 ? -10.531 42.562 -0.864 1 98.25 312 LEU B N 1
ATOM 6809 C CA . LEU B 1 312 ? -11.453 41.688 -0.12 1 98.25 312 LEU B CA 1
ATOM 6810 C C . LEU B 1 312 ? -12.266 40.812 -1.066 1 98.25 312 LEU B C 1
ATOM 6812 O O . LEU B 1 312 ? -12.859 41.312 -2.023 1 98.25 312 LEU B O 1
ATOM 6816 N N . VAL B 1 313 ? -12.266 39.531 -0.779 1 97.25 313 VAL B N 1
ATOM 6817 C CA . VAL B 1 313 ? -12.945 38.562 -1.661 1 97.25 313 VAL B CA 1
ATOM 6818 C C . VAL B 1 313 ? -13.961 37.75 -0.862 1 97.25 313 VAL B C 1
ATOM 6820 O O . VAL B 1 313 ? -13.82 37.594 0.353 1 97.25 313 VAL B O 1
ATOM 6823 N N . ARG B 1 314 ? -14.984 37.312 -1.584 1 96.06 314 ARG B N 1
ATOM 6824 C CA . ARG B 1 314 ? -15.961 36.375 -1.031 1 96.06 314 ARG B CA 1
ATOM 6825 C C . ARG B 1 314 ? -15.555 34.938 -1.329 1 96.06 314 ARG B C 1
ATOM 6827 O O . ARG B 1 314 ? -15.188 34.625 -2.461 1 96.06 314 ARG B O 1
ATOM 6834 N N . ARG B 1 315 ? -15.516 34.156 -0.266 1 93.81 315 ARG B N 1
ATOM 6835 C CA . ARG B 1 315 ? -15.289 32.719 -0.362 1 93.81 315 ARG B CA 1
ATOM 6836 C C . ARG B 1 315 ? -16.281 31.969 0.511 1 93.81 315 ARG B C 1
ATOM 6838 O O . ARG B 1 315 ? -16.734 32.469 1.535 1 93.81 315 ARG B O 1
ATOM 6845 N N . ALA B 1 316 ? -16.609 30.781 0.012 1 94.88 316 ALA B N 1
ATOM 6846 C CA . ALA B 1 316 ? -17.531 29.953 0.791 1 94.88 316 ALA B CA 1
ATOM 6847 C C . ALA B 1 316 ? -16.781 29.188 1.88 1 94.88 316 ALA B C 1
ATOM 6849 O O . ALA B 1 316 ? -15.672 28.703 1.658 1 94.88 316 ALA B O 1
ATOM 6850 N N . PHE B 1 317 ? -17.406 29.141 3.066 1 97.94 317 PHE B N 1
ATOM 6851 C CA . PHE B 1 317 ? -16.875 28.359 4.18 1 97.94 317 PHE B CA 1
ATOM 6852 C C . PHE B 1 317 ? -17.984 27.562 4.863 1 97.94 317 PHE B C 1
ATOM 6854 O O . PHE B 1 317 ? -19.141 27.984 4.871 1 97.94 317 PHE B O 1
ATOM 6861 N N . LEU B 1 318 ? -17.609 26.422 5.359 1 98.62 318 LEU B N 1
ATOM 6862 C CA . LEU B 1 318 ? -18.469 25.703 6.297 1 98.62 318 LEU B CA 1
ATOM 6863 C C . LEU B 1 318 ? -18.281 26.234 7.719 1 98.62 318 LEU B C 1
ATOM 6865 O O . LEU B 1 318 ? -17.141 26.359 8.188 1 98.62 318 LEU B O 1
ATOM 6869 N N . THR B 1 319 ? -19.375 26.594 8.367 1 98.38 319 THR B N 1
ATOM 6870 C CA . THR B 1 319 ? -19.297 27.156 9.711 1 98.38 319 THR B CA 1
ATOM 6871 C C . THR B 1 319 ? -19.984 26.25 10.719 1 98.38 319 THR B C 1
ATOM 6873 O O . THR B 1 319 ? -20.875 25.469 10.367 1 98.38 319 THR B O 1
ATOM 6876 N N . ASP B 1 320 ? -19.5 26.297 11.945 1 98.31 320 ASP B N 1
ATOM 6877 C CA . ASP B 1 320 ? -20.094 25.562 13.062 1 98.31 320 ASP B CA 1
ATOM 6878 C C . ASP B 1 320 ? -20.109 24.062 12.805 1 98.31 320 ASP B C 1
ATOM 6880 O O . ASP B 1 320 ? -21.141 23.406 12.953 1 98.31 320 ASP B O 1
ATOM 6884 N N . VAL B 1 321 ? -18.969 23.609 12.375 1 98.75 321 VAL B N 1
ATOM 6885 C CA . VAL B 1 321 ? -18.734 22.172 12.195 1 98.75 321 VAL B CA 1
ATOM 6886 C C . VAL B 1 321 ? -17.812 21.656 13.297 1 98.75 321 VAL B C 1
ATOM 6888 O O . VAL B 1 321 ? -16.797 22.281 13.617 1 98.75 321 VAL B O 1
ATOM 6891 N N . GLY B 1 322 ? -18.188 20.594 13.914 1 98.75 322 GLY B N 1
ATOM 6892 C CA . GLY B 1 322 ? -17.391 20.031 15.016 1 98.75 322 GLY B CA 1
ATOM 6893 C C . GLY B 1 322 ? -17.203 18.531 14.914 1 98.75 322 GLY B C 1
ATOM 6894 O O . GLY B 1 322 ? -18.094 17.828 14.445 1 98.75 322 GLY B O 1
ATOM 6895 N N . ILE B 1 323 ? -16.094 17.984 15.273 1 98.88 323 ILE B N 1
ATOM 6896 C CA . ILE B 1 323 ? -15.766 16.578 15.469 1 98.88 323 ILE B CA 1
ATOM 6897 C C . ILE B 1 323 ? -15.297 16.344 16.906 1 98.88 323 ILE B C 1
ATOM 6899 O O . ILE B 1 323 ? -14.375 17 17.375 1 98.88 323 ILE B O 1
ATOM 6903 N N . GLN B 1 324 ? -15.961 15.375 17.641 1 98.62 324 GLN B N 1
ATOM 6904 C CA . GLN B 1 324 ? -15.602 15.344 19.062 1 98.62 324 GLN B CA 1
ATOM 6905 C C . GLN B 1 324 ? -15.922 13.984 19.688 1 98.62 324 GLN B C 1
ATOM 6907 O O . GLN B 1 324 ? -16.828 13.281 19.219 1 98.62 324 GLN B O 1
ATOM 6912 N N . GLY B 1 325 ? -15.188 13.641 20.656 1 97.81 325 GLY B N 1
ATOM 6913 C CA . GLY B 1 325 ? -15.508 12.562 21.562 1 97.81 325 GLY B CA 1
ATOM 6914 C C . GLY B 1 325 ? -15.352 11.188 20.953 1 97.81 325 GLY B C 1
ATOM 6915 O O . GLY B 1 325 ? -16.234 10.336 21.078 1 97.81 325 GLY B O 1
ATOM 6916 N N . LEU B 1 326 ? -14.195 10.984 20.266 1 97.56 326 LEU B N 1
ATOM 6917 C CA . LEU B 1 326 ? -14.07 9.672 19.625 1 97.56 326 LEU B CA 1
ATOM 6918 C C . LEU B 1 326 ? -12.602 9.297 19.438 1 97.56 326 LEU B C 1
ATOM 6920 O O . LEU B 1 326 ? -11.719 10.133 19.609 1 97.56 326 LEU B O 1
ATOM 6924 N N . ARG B 1 327 ? -12.406 8.023 19.172 1 98.62 327 ARG B N 1
ATOM 6925 C CA . ARG B 1 327 ? -11.102 7.457 18.828 1 98.62 327 ARG B CA 1
ATOM 6926 C C . ARG B 1 327 ? -11.07 7.02 17.375 1 98.62 327 ARG B C 1
ATOM 6928 O O . ARG B 1 327 ? -12.031 6.43 16.875 1 98.62 327 ARG B O 1
ATOM 6935 N N . ILE B 1 328 ? -10.039 7.391 16.656 1 98.88 328 ILE B N 1
ATOM 6936 C CA . ILE B 1 328 ? -9.789 6.953 15.297 1 98.88 328 ILE B CA 1
ATOM 6937 C C . ILE B 1 328 ? -8.578 6.027 15.266 1 98.88 328 ILE B C 1
ATOM 6939 O O . ILE B 1 328 ? -7.508 6.383 15.766 1 98.88 328 ILE B O 1
ATOM 6943 N N . GLU B 1 329 ? -8.727 4.867 14.672 1 98.62 329 GLU B N 1
ATOM 6944 C CA . GLU B 1 329 ? -7.688 3.842 14.766 1 98.62 329 GLU B CA 1
ATOM 6945 C C . GLU B 1 329 ? -7.371 3.256 13.391 1 98.62 329 GLU B C 1
ATOM 6947 O O . GLU B 1 329 ? -8.273 3 12.594 1 98.62 329 GLU B O 1
ATOM 6952 N N . PHE B 1 330 ? -6.082 3.125 13.125 1 98.44 330 PHE B N 1
ATOM 6953 C CA . PHE B 1 330 ? -5.574 2.432 11.953 1 98.44 330 PHE B CA 1
ATOM 6954 C C . PHE B 1 330 ? -4.789 1.188 12.352 1 98.44 330 PHE B C 1
ATOM 6956 O O . PHE B 1 330 ? -4.387 1.046 13.508 1 98.44 330 PHE B O 1
ATOM 6963 N N . PRO B 1 331 ? -4.566 0.254 11.383 1 96.56 331 PRO B N 1
ATOM 6964 C CA . PRO B 1 331 ? -3.873 -0.989 11.734 1 96.56 331 PRO B CA 1
ATOM 6965 C C . PRO B 1 331 ? -2.379 -0.783 11.977 1 96.56 331 PRO B C 1
ATOM 6967 O O . PRO B 1 331 ? -1.821 0.244 11.586 1 96.56 331 PRO B O 1
ATOM 6970 N N . ASP B 1 332 ? -1.809 -1.839 12.672 1 93.62 332 ASP B N 1
ATOM 6971 C CA . ASP B 1 332 ? -0.352 -1.936 12.68 1 93.62 332 ASP B CA 1
ATOM 6972 C C . ASP B 1 332 ? 0.181 -2.262 11.281 1 93.62 332 ASP B C 1
ATOM 6974 O O . ASP B 1 332 ? -0.052 -3.354 10.766 1 93.62 332 ASP B O 1
ATOM 6978 N N . ALA B 1 333 ? 0.708 -1.326 10.633 1 93 333 ALA B N 1
ATOM 6979 C CA . ALA B 1 333 ? 1.247 -1.429 9.281 1 93 333 ALA B CA 1
ATOM 6980 C C . ALA B 1 333 ? 2.631 -0.791 9.188 1 93 333 ALA B C 1
ATOM 6982 O O . ALA B 1 333 ? 2.924 0.172 9.906 1 93 333 ALA B O 1
ATOM 6983 N N . PRO B 1 334 ? 3.455 -1.324 8.297 1 90.81 334 PRO B N 1
ATOM 6984 C CA . PRO B 1 334 ? 4.766 -0.692 8.133 1 90.81 334 PRO B CA 1
ATOM 6985 C C . PRO B 1 334 ? 4.668 0.745 7.625 1 90.81 334 PRO B C 1
ATOM 6987 O O . PRO B 1 334 ? 3.791 1.061 6.816 1 90.81 334 PRO B O 1
ATOM 6990 N N . ALA B 1 335 ? 5.547 1.529 8.164 1 92.69 335 ALA B N 1
ATOM 6991 C CA . ALA B 1 335 ? 5.746 2.863 7.605 1 92.69 335 ALA B CA 1
ATOM 6992 C C . ALA B 1 335 ? 6.855 2.855 6.559 1 92.69 335 ALA B C 1
ATOM 6994 O O . ALA B 1 335 ? 7.93 2.291 6.785 1 92.69 335 ALA B O 1
ATOM 6995 N N . PHE B 1 336 ? 6.66 3.465 5.41 1 91.75 336 PHE B N 1
ATOM 6996 C CA . PHE B 1 336 ? 7.609 3.359 4.309 1 91.75 336 PHE B CA 1
ATOM 6997 C C . PHE B 1 336 ? 8.555 4.555 4.297 1 91.75 336 PHE B C 1
ATOM 6999 O O . PHE B 1 336 ? 9.578 4.535 3.611 1 91.75 336 PHE B O 1
ATOM 7006 N N . GLY B 1 337 ? 8.234 5.547 5.055 1 91.69 337 GLY B N 1
ATOM 7007 C CA . GLY B 1 337 ? 9.125 6.695 5.129 1 91.69 337 GLY B CA 1
ATOM 7008 C C . GLY B 1 337 ? 8.406 8.016 4.906 1 91.69 337 GLY B C 1
ATOM 7009 O O . GLY B 1 337 ? 7.242 8.039 4.508 1 91.69 337 GLY B O 1
ATOM 7010 N N . HIS B 1 338 ? 9.18 9.102 5.16 1 94.75 338 HIS B N 1
ATOM 7011 C CA . HIS B 1 338 ? 8.719 10.469 4.977 1 94.75 338 HIS B CA 1
ATOM 7012 C C . HIS B 1 338 ? 8.336 10.734 3.525 1 94.75 338 HIS B C 1
ATOM 7014 O O . HIS B 1 338 ? 9.094 10.398 2.609 1 94.75 338 HIS B O 1
ATOM 7020 N N . HIS B 1 339 ? 7.137 11.234 3.254 1 96.88 339 HIS B N 1
ATOM 7021 C CA . HIS B 1 339 ? 6.574 11.578 1.953 1 96.88 339 HIS B CA 1
ATOM 7022 C C . HIS B 1 339 ? 6.191 10.32 1.175 1 96.88 339 HIS B C 1
ATOM 7024 O O . HIS B 1 339 ? 5.887 10.391 -0.018 1 96.88 339 HIS B O 1
ATOM 7030 N N . LEU B 1 340 ? 6.203 9.133 1.82 1 96.69 340 LEU B N 1
ATOM 7031 C CA . LEU B 1 340 ? 5.844 7.871 1.187 1 96.69 340 LEU B CA 1
ATOM 7032 C C . LEU B 1 340 ? 4.664 7.219 1.901 1 96.69 340 LEU B C 1
ATOM 7034 O O . LEU B 1 340 ? 4.496 5.996 1.846 1 96.69 340 LEU B O 1
ATOM 7038 N N . GLU B 1 341 ? 3.91 7.992 2.6 1 97.25 341 GLU B N 1
ATOM 7039 C CA . GLU B 1 341 ? 2.803 7.496 3.408 1 97.25 341 GLU B CA 1
ATOM 7040 C C . GLU B 1 341 ? 1.693 6.922 2.533 1 97.25 341 GLU B C 1
ATOM 7042 O O . GLU B 1 341 ? 1.406 7.449 1.457 1 97.25 341 GLU B O 1
ATOM 7047 N N . GLU B 1 342 ? 0.964 5.906 3.047 1 95.12 342 GLU B N 1
ATOM 7048 C CA . GLU B 1 342 ? -0.054 5.188 2.287 1 95.12 342 GLU B CA 1
ATOM 7049 C C . GLU B 1 342 ? -1.402 5.898 2.359 1 95.12 342 GLU B C 1
ATOM 7051 O O . GLU B 1 342 ? -2.301 5.617 1.563 1 95.12 342 GLU B O 1
ATOM 7056 N N . GLY B 1 343 ? -1.579 6.75 3.352 1 97.75 343 GLY B N 1
ATOM 7057 C CA . GLY B 1 343 ? -2.818 7.504 3.447 1 97.75 343 GLY B CA 1
ATOM 7058 C C . GLY B 1 343 ? -3.664 7.113 4.645 1 97.75 343 GLY B C 1
ATOM 7059 O O . GLY B 1 343 ? -4.895 7.148 4.578 1 97.75 343 GLY B O 1
ATOM 7060 N N . TYR B 1 344 ? -3.051 6.641 5.742 1 98.5 344 TYR B N 1
ATOM 7061 C CA . TYR B 1 344 ? -3.768 6.508 7.008 1 98.5 344 TYR B CA 1
ATOM 7062 C C . TYR B 1 344 ? -3.924 7.863 7.688 1 98.5 344 TYR B C 1
ATOM 7064 O O . TYR B 1 344 ? -3.4 8.078 8.781 1 98.5 344 TYR B O 1
ATOM 7072 N N . ASN B 1 345 ? -4.648 8.75 7 1 98.81 345 ASN B N 1
ATOM 7073 C CA . ASN B 1 345 ? -4.902 10.102 7.492 1 98.81 345 ASN B CA 1
ATOM 7074 C C . ASN B 1 345 ? -6.25 10.195 8.195 1 98.81 345 ASN B C 1
ATOM 7076 O O . ASN B 1 345 ? -7.277 9.805 7.641 1 98.81 345 ASN B O 1
ATOM 7080 N N . ALA B 1 346 ? -6.285 10.75 9.359 1 98.88 346 ALA B N 1
ATOM 7081 C CA . ALA B 1 346 ? -7.496 10.68 10.18 1 98.88 346 ALA B CA 1
ATOM 7082 C C . ALA B 1 346 ? -8.477 11.781 9.797 1 98.88 346 ALA B C 1
ATOM 7084 O O . ALA B 1 346 ? -9.555 11.5 9.25 1 98.88 346 ALA B O 1
ATOM 7085 N N . ILE B 1 347 ? -8.078 13.086 10 1 98.94 347 ILE B N 1
ATOM 7086 C CA . ILE B 1 347 ? -9.016 14.18 9.812 1 98.94 347 ILE B CA 1
ATOM 7087 C C . ILE B 1 347 ? -8.414 15.219 8.867 1 98.94 347 ILE B C 1
ATOM 7089 O O . ILE B 1 347 ? -7.246 15.578 8.992 1 98.94 347 ILE B O 1
ATOM 7093 N N . ALA B 1 348 ? -9.172 15.656 7.887 1 98.75 348 ALA B N 1
ATOM 7094 C CA . ALA B 1 348 ? -8.82 16.781 7.027 1 98.75 348 ALA B CA 1
ATOM 7095 C C . ALA B 1 348 ? -9.875 17.875 7.102 1 98.75 348 ALA B C 1
ATOM 7097 O O . ALA B 1 348 ? -11.062 17.625 6.863 1 98.75 348 ALA B O 1
ATOM 7098 N N . LEU B 1 349 ? -9.516 19.094 7.449 1 98.81 349 LEU B N 1
ATOM 7099 C CA . LEU B 1 349 ? -10.406 20.234 7.625 1 98.81 349 LEU B CA 1
ATOM 7100 C C . LEU B 1 349 ? -10.188 21.266 6.523 1 98.81 349 LEU B C 1
ATOM 7102 O O . LEU B 1 349 ? -9.234 22.047 6.582 1 98.81 349 LEU B O 1
ATOM 7106 N N . ASN B 1 350 ? -11.078 21.297 5.578 1 98.25 350 ASN B N 1
ATOM 7107 C CA . ASN B 1 350 ? -10.984 22.266 4.48 1 98.25 350 ASN B CA 1
ATOM 7108 C C . ASN B 1 350 ? -12.164 23.234 4.484 1 98.25 350 ASN B C 1
ATOM 7110 O O . ASN B 1 350 ? -13.297 22.844 4.785 1 98.25 350 ASN B O 1
ATOM 7114 N N . GLU B 1 351 ? -11.914 24.469 4.195 1 97.94 351 GLU B N 1
ATOM 7115 C CA . GLU B 1 351 ? -12.93 25.5 4.004 1 97.94 351 GLU B CA 1
ATOM 7116 C C . GLU B 1 351 ? -13.828 25.625 5.23 1 97.94 351 GLU B C 1
ATOM 7118 O O . GLU B 1 351 ? -15.055 25.656 5.105 1 97.94 351 GLU B O 1
ATOM 7123 N N . MET B 1 352 ? -13.164 25.734 6.273 1 98.31 352 MET B N 1
ATOM 7124 C CA . MET B 1 352 ? -13.898 25.859 7.531 1 98.31 352 MET B CA 1
ATOM 7125 C C . MET B 1 352 ? -13.617 27.219 8.188 1 98.31 352 MET B C 1
ATOM 7127 O O . MET B 1 352 ? -12.484 27.703 8.172 1 98.31 352 MET B O 1
ATOM 7131 N N . PHE B 1 353 ? -14.625 27.828 8.641 1 98.69 353 PHE B N 1
ATOM 7132 C CA . PHE B 1 353 ? -14.539 29.016 9.477 1 98.69 353 PHE B CA 1
ATOM 7133 C C . PHE B 1 353 ? -15.375 28.844 10.742 1 98.69 353 PHE B C 1
ATOM 7135 O O . PHE B 1 353 ? -16.562 28.562 10.672 1 98.69 353 PHE B O 1
ATOM 7142 N N . ASP B 1 354 ? -14.797 29.016 11.93 1 98.56 354 ASP B N 1
ATOM 7143 C CA . ASP B 1 354 ? -15.469 28.781 13.203 1 98.56 354 ASP B CA 1
ATOM 7144 C C . ASP B 1 354 ? -15.852 27.312 13.367 1 98.56 354 ASP B C 1
ATOM 7146 O O . ASP B 1 354 ? -17.031 26.984 13.5 1 98.56 354 ASP B O 1
ATOM 7150 N N . GLY B 1 355 ? -14.891 26.484 13.523 1 98.75 355 GLY B N 1
ATOM 7151 C CA . GLY B 1 355 ? -15.062 25.062 13.742 1 98.75 355 GLY B CA 1
ATOM 7152 C C . GLY B 1 355 ? -14.18 24.5 14.836 1 98.75 355 GLY B C 1
ATOM 7153 O O . GLY B 1 355 ? -13.391 25.234 15.438 1 98.75 355 GLY B O 1
ATOM 7154 N N . TRP B 1 356 ? -14.383 23.172 15.133 1 98.81 356 TRP B N 1
ATOM 7155 C CA . TRP B 1 356 ? -13.57 22.641 16.234 1 98.81 356 TRP B CA 1
ATOM 7156 C C . TRP B 1 356 ? -13.391 21.141 16.094 1 98.81 356 TRP B C 1
ATOM 7158 O O . TRP B 1 356 ? -14.156 20.469 15.391 1 98.81 356 TRP B O 1
ATOM 7168 N N . VAL B 1 357 ? -12.359 20.609 16.625 1 98.88 357 VAL B N 1
ATOM 7169 C CA . VAL B 1 357 ? -12.109 19.219 16.969 1 98.88 357 VAL B CA 1
ATOM 7170 C C . VAL B 1 357 ? -11.742 19.109 18.453 1 98.88 357 VAL B C 1
ATOM 7172 O O . VAL B 1 357 ? -10.875 19.844 18.938 1 98.88 357 VAL B O 1
ATOM 7175 N N . ARG B 1 358 ? -12.375 18.234 19.203 1 98.44 358 ARG B N 1
ATOM 7176 C CA . ARG B 1 358 ? -12.055 18.188 20.625 1 98.44 358 ARG B CA 1
ATOM 7177 C C . ARG B 1 358 ? -12.219 16.781 21.188 1 98.44 358 ARG B C 1
ATOM 7179 O O . ARG B 1 358 ? -13.125 16.047 20.781 1 98.44 358 ARG B O 1
ATOM 7186 N N . ASP B 1 359 ? -11.367 16.422 22.047 1 98 359 ASP B N 1
ATOM 7187 C CA . ASP B 1 359 ? -11.406 15.148 22.75 1 98 359 ASP B CA 1
ATOM 7188 C C . ASP B 1 359 ? -11.352 13.969 21.781 1 98 359 ASP B C 1
ATOM 7190 O O . ASP B 1 359 ? -12.211 13.094 21.812 1 98 359 ASP B O 1
ATOM 7194 N N . VAL B 1 360 ? -10.273 13.938 21.016 1 98.75 360 VAL B N 1
ATOM 7195 C CA . VAL B 1 360 ? -10.094 12.898 20 1 98.75 360 VAL B CA 1
ATOM 7196 C C . VAL B 1 360 ? -8.742 12.219 20.188 1 98.75 360 VAL B C 1
ATOM 7198 O O . VAL B 1 360 ? -7.723 12.891 20.359 1 98.75 360 VAL B O 1
ATOM 7201 N N . THR B 1 361 ? -8.711 10.914 20.234 1 98.81 361 THR B N 1
ATOM 7202 C CA . THR B 1 361 ? -7.484 10.125 20.188 1 98.81 361 THR B CA 1
ATOM 7203 C C . THR B 1 361 ? -7.293 9.492 18.828 1 98.81 361 THR B C 1
ATOM 7205 O O . THR B 1 361 ? -8.219 8.883 18.281 1 98.81 361 THR B O 1
ATOM 7208 N N . ILE B 1 362 ? -6.117 9.625 18.266 1 98.88 362 ILE B N 1
ATOM 7209 C CA . ILE B 1 362 ? -5.793 9.086 16.938 1 98.88 362 ILE B CA 1
ATOM 7210 C C . ILE B 1 362 ? -4.617 8.117 17.062 1 98.88 362 ILE B C 1
ATOM 7212 O O . ILE B 1 362 ? -3.529 8.5 17.484 1 98.88 362 ILE B O 1
ATOM 7216 N N . HIS B 1 363 ? -4.832 6.863 16.641 1 98.62 363 HIS B N 1
ATOM 7217 C CA . HIS B 1 363 ? -3.857 5.801 16.844 1 98.62 363 HIS B CA 1
ATOM 7218 C C . HIS B 1 363 ? -3.348 5.254 15.523 1 98.62 363 HIS B C 1
ATOM 7220 O O . HIS B 1 363 ?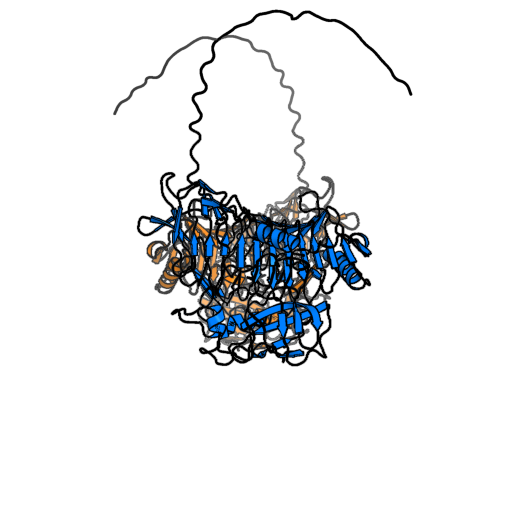 -4.137 4.848 14.664 1 98.62 363 HIS B O 1
ATOM 7226 N N . ASN B 1 364 ? -2.021 5.266 15.266 1 98.31 364 ASN B N 1
ATOM 7227 C CA . ASN B 1 364 ? -1.333 4.645 14.141 1 98.31 364 ASN B CA 1
ATOM 7228 C C . ASN B 1 364 ? -1.625 5.379 12.828 1 98.31 364 ASN B C 1
ATOM 7230 O O . ASN B 1 364 ? -1.778 4.746 11.781 1 98.31 364 ASN B O 1
ATOM 7234 N N . ALA B 1 365 ? -1.68 6.719 12.914 1 98.75 365 ALA B N 1
ATOM 7235 C CA . ALA B 1 365 ? -1.998 7.496 11.719 1 98.75 365 ALA B CA 1
ATOM 7236 C C . ALA B 1 365 ? -0.728 7.949 11 1 98.75 365 ALA B C 1
ATOM 7238 O O . ALA B 1 365 ? 0.334 8.062 11.625 1 98.75 365 ALA B O 1
ATOM 7239 N N . ASP B 1 366 ? -0.899 8.125 9.656 1 98.69 366 ASP B N 1
ATOM 7240 C CA . ASP B 1 366 ? 0.101 8.883 8.898 1 98.69 366 ASP B CA 1
ATOM 7241 C C . ASP B 1 366 ? 0.031 10.367 9.234 1 98.69 366 ASP B C 1
ATOM 7243 O O . ASP B 1 366 ? 1.059 11.047 9.297 1 98.69 366 ASP B O 1
ATOM 7247 N N . SER B 1 367 ? -1.13 10.852 9.305 1 98.81 367 SER B N 1
ATOM 7248 C CA . SER B 1 367 ? -1.395 12.219 9.742 1 98.81 367 SER B CA 1
ATOM 7249 C C . SER B 1 367 ? -2.631 12.281 10.633 1 98.81 367 SER B C 1
ATOM 7251 O O . SER B 1 367 ? -3.66 11.68 10.32 1 98.81 367 SER B O 1
ATOM 7253 N N . GLY B 1 368 ? -2.469 12.977 11.75 1 98.81 368 GLY B N 1
ATOM 7254 C CA . GLY B 1 368 ? -3.615 13.133 12.633 1 98.81 368 GLY B CA 1
ATOM 7255 C C . GLY B 1 368 ? -4.652 14.102 12.094 1 98.81 368 GLY B C 1
ATOM 7256 O O . GLY B 1 368 ? -5.738 13.68 11.68 1 98.81 368 GLY B O 1
ATOM 7257 N N . ILE B 1 369 ? -4.277 15.375 12.102 1 98.88 369 ILE B N 1
ATOM 7258 C CA . ILE B 1 369 ? -5.191 16.391 11.609 1 98.88 369 ILE B CA 1
ATOM 7259 C C . ILE B 1 369 ? -4.473 17.281 10.602 1 98.88 369 ILE B C 1
ATOM 7261 O O . ILE B 1 369 ? -3.352 17.734 10.852 1 98.88 369 ILE B O 1
ATOM 7265 N N . LEU B 1 370 ? -5.129 17.469 9.5 1 98.69 370 LEU B N 1
ATOM 7266 C CA . LEU B 1 370 ? -4.648 18.375 8.461 1 98.69 370 LEU B CA 1
ATOM 7267 C C . LEU B 1 370 ? -5.621 19.531 8.258 1 98.69 370 LEU B C 1
ATOM 7269 O O . LEU B 1 370 ? -6.84 19.328 8.312 1 98.69 370 LEU B O 1
ATOM 7273 N N . THR B 1 371 ? -5.102 20.719 8.055 1 98.38 371 THR B N 1
ATOM 7274 C CA . THR B 1 371 ? -5.953 21.891 7.801 1 98.38 371 THR B CA 1
ATOM 7275 C C . THR B 1 371 ? -5.578 22.547 6.48 1 98.38 371 THR B C 1
ATOM 7277 O O . THR B 1 371 ? -4.402 22.609 6.125 1 98.38 371 THR B O 1
ATOM 7280 N N . TYR B 1 372 ? -6.59 23.016 5.82 1 96.88 372 TYR B N 1
ATOM 7281 C CA . TYR B 1 372 ? -6.398 23.812 4.617 1 96.88 372 TYR B CA 1
ATOM 7282 C C . TYR B 1 372 ? -7.516 24.844 4.453 1 96.88 372 TYR B C 1
ATOM 7284 O O . TYR B 1 372 ? -8.68 24.547 4.738 1 96.88 372 TYR B O 1
ATOM 7292 N N . ASP B 1 373 ? -7.152 25.984 4.027 1 96.56 373 ASP B N 1
ATOM 7293 C CA . ASP B 1 373 ? -8.086 27.047 3.688 1 96.56 373 ASP B CA 1
ATOM 7294 C C . ASP B 1 373 ? -9.148 27.219 4.777 1 96.56 373 ASP B C 1
ATOM 7296 O O . ASP B 1 373 ? -10.344 27.188 4.492 1 96.56 373 ASP B O 1
ATOM 7300 N N . SER B 1 374 ? -8.656 27.359 5.969 1 98.44 374 SER B N 1
ATOM 7301 C CA . SER B 1 374 ? -9.547 27.438 7.121 1 98.44 374 SER B CA 1
ATOM 7302 C C . SER B 1 374 ? -9.109 28.516 8.094 1 98.44 374 SER B C 1
ATOM 7304 O O . SER B 1 374 ? -7.98 29.016 8.008 1 98.44 374 SER B O 1
ATOM 7306 N N . ALA B 1 375 ? -10.016 28.891 8.938 1 98.81 375 ALA B N 1
ATOM 7307 C CA . ALA B 1 375 ? -9.695 29.938 9.914 1 98.81 375 ALA B CA 1
ATOM 7308 C C . ALA B 1 375 ? -10.594 29.828 11.141 1 98.81 375 ALA B C 1
ATOM 7310 O O . ALA B 1 375 ? -11.688 29.266 11.07 1 98.81 375 ALA B O 1
ATOM 7311 N N . SER B 1 376 ? -10.102 30.359 12.25 1 98.69 376 SER B N 1
ATOM 7312 C CA . SER B 1 376 ? -10.859 30.453 13.492 1 98.69 376 SER B CA 1
ATOM 7313 C C . SER B 1 376 ? -11.297 29.078 13.984 1 98.69 376 SER B C 1
ATOM 7315 O O . SER B 1 376 ? -12.477 28.844 14.242 1 98.69 376 SER B O 1
ATOM 7317 N N . LEU B 1 377 ? -10.328 28.188 14.086 1 98.88 377 LEU B N 1
ATOM 7318 C CA . LEU B 1 377 ? -10.586 26.828 14.547 1 98.88 377 LEU B CA 1
ATOM 7319 C C . LEU B 1 377 ? -10.023 26.609 15.945 1 98.88 377 LEU B C 1
ATOM 7321 O O . LEU B 1 377 ? -8.992 27.188 16.297 1 98.88 377 LEU B O 1
ATOM 7325 N N . THR B 1 378 ? -10.695 25.812 16.703 1 98.88 378 THR B N 1
ATOM 7326 C CA . THR B 1 378 ? -10.164 25.328 17.969 1 98.88 378 THR B CA 1
ATOM 7327 C C . THR B 1 378 ? -10 23.812 17.922 1 98.88 378 THR B C 1
ATOM 7329 O O . THR B 1 378 ? -10.984 23.078 17.766 1 98.88 378 THR B O 1
ATOM 7332 N N . LEU B 1 379 ? -8.805 23.328 18.016 1 98.88 379 LEU B N 1
ATOM 7333 C CA . LEU B 1 379 ? -8.445 21.922 18.125 1 98.88 379 LEU B CA 1
ATOM 7334 C C . LEU B 1 379 ? -7.91 21.609 19.531 1 98.88 379 LEU B C 1
ATOM 7336 O O . LEU B 1 379 ? -6.801 22.031 19.875 1 98.88 379 LEU B O 1
ATOM 7340 N N . SER B 1 380 ? -8.656 20.891 20.344 1 98.56 380 SER B N 1
ATOM 7341 C CA . SER B 1 380 ? -8.273 20.766 21.75 1 98.56 380 SER B CA 1
ATOM 7342 C C . SER B 1 380 ? -8.477 19.344 22.266 1 98.56 380 SER B C 1
ATOM 7344 O O . SER B 1 380 ? -9.406 18.656 21.828 1 98.56 380 SER B O 1
ATOM 7346 N N . GLY B 1 381 ? -7.641 18.984 23.156 1 98.12 381 GLY B N 1
ATOM 7347 C CA . GLY B 1 381 ? -7.773 17.672 23.734 1 98.12 381 GLY B CA 1
ATOM 7348 C C . GLY B 1 381 ? -7.496 16.547 22.766 1 98.12 381 GLY B C 1
ATOM 7349 O O . GLY B 1 381 ? -8.234 15.562 22.703 1 98.12 381 GLY B O 1
ATOM 7350 N N . ILE B 1 382 ? -6.438 16.719 21.984 1 98.62 382 ILE B N 1
ATOM 7351 C CA . ILE B 1 382 ? -6.082 15.75 20.969 1 98.62 382 ILE B CA 1
ATOM 7352 C C . ILE B 1 382 ? -4.902 14.906 21.438 1 98.62 382 ILE B C 1
ATOM 7354 O O . ILE B 1 382 ? -3.951 15.43 22.031 1 98.62 382 ILE B O 1
ATOM 7358 N N . ALA B 1 383 ? -4.934 13.594 21.25 1 98.75 383 ALA B N 1
ATOM 7359 C CA . ALA B 1 383 ? -3.795 12.703 21.469 1 98.75 383 ALA B CA 1
ATOM 7360 C C . ALA B 1 383 ? -3.494 11.875 20.219 1 98.75 383 ALA B C 1
ATOM 7362 O O . ALA B 1 383 ? -4.398 11.297 19.609 1 98.75 383 ALA B O 1
ATOM 7363 N N . THR B 1 384 ? -2.283 11.859 19.75 1 98.75 384 THR B N 1
ATOM 7364 C CA . THR B 1 384 ? -1.833 10.914 18.734 1 98.75 384 THR B CA 1
ATOM 7365 C C . THR B 1 384 ? -0.92 9.852 19.344 1 98.75 384 THR B C 1
ATOM 7367 O O . THR B 1 384 ? -0.034 10.172 20.141 1 98.75 384 THR B O 1
ATOM 7370 N N . THR B 1 385 ? -1.204 8.594 19.031 1 98.44 385 THR B N 1
ATOM 7371 C CA . THR B 1 385 ? -0.53 7.473 19.688 1 98.44 385 THR B CA 1
ATOM 7372 C C . THR B 1 385 ? -0.179 6.395 18.656 1 98.44 385 THR B C 1
ATOM 7374 O O . THR B 1 385 ? -0.614 6.461 17.5 1 98.44 385 THR B O 1
ATOM 7377 N N . GLY B 1 386 ? 0.604 5.426 19.078 1 97.75 386 GLY B N 1
ATOM 7378 C CA . GLY B 1 386 ? 0.976 4.285 18.25 1 97.75 386 GLY B CA 1
ATOM 7379 C C . GLY B 1 386 ? 2.465 4.219 17.969 1 97.75 386 GLY B C 1
ATOM 7380 O O . GLY B 1 386 ? 3.221 5.105 18.359 1 97.75 386 GLY B O 1
ATOM 7381 N N . ALA B 1 387 ? 2.848 3.143 17.297 1 95.25 387 ALA B N 1
ATOM 7382 C CA . ALA B 1 387 ? 4.258 2.912 17 1 95.25 387 ALA B CA 1
ATOM 7383 C C . ALA B 1 387 ? 4.602 3.369 15.594 1 95.25 387 ALA B C 1
ATOM 7385 O O . ALA B 1 387 ? 5.777 3.531 15.25 1 95.25 387 ALA B O 1
ATOM 7386 N N . ARG B 1 388 ? 3.633 3.564 14.812 1 94.06 388 ARG B N 1
ATOM 7387 C CA . ARG B 1 388 ? 3.84 3.953 13.422 1 94.06 388 ARG B CA 1
ATOM 7388 C C . ARG B 1 388 ? 4.336 5.391 13.32 1 94.06 388 ARG B C 1
ATOM 7390 O O . ARG B 1 388 ? 3.789 6.289 13.969 1 94.06 388 ARG B O 1
ATOM 7397 N N . GLU B 1 389 ? 5.379 5.602 12.531 1 96.56 389 GLU B N 1
ATOM 7398 C CA . GLU B 1 389 ? 5.863 6.965 12.32 1 96.56 389 GLU B CA 1
ATOM 7399 C C . GLU B 1 389 ? 4.887 7.77 11.469 1 96.56 389 GLU B C 1
ATOM 7401 O O . GLU B 1 389 ? 4.508 7.344 10.375 1 96.56 389 GLU B O 1
ATOM 7406 N N . ALA B 1 390 ? 4.508 8.859 12 1 98.25 390 ALA B N 1
ATOM 7407 C CA . ALA B 1 390 ? 3.564 9.742 11.312 1 98.25 390 ALA B CA 1
ATOM 7408 C C . ALA B 1 390 ? 4.289 10.883 10.609 1 98.25 390 ALA B C 1
ATOM 7410 O O . ALA B 1 390 ? 5.422 11.219 10.969 1 98.25 390 ALA B O 1
ATOM 7411 N N . HIS B 1 391 ? 3.623 11.359 9.555 1 98.44 391 HIS B N 1
ATOM 7412 C CA . HIS B 1 391 ? 4.07 12.602 8.953 1 98.44 391 HIS B CA 1
ATOM 7413 C C . HIS B 1 391 ? 3.768 13.797 9.859 1 98.44 391 HIS B C 1
ATOM 7415 O O . HIS B 1 391 ? 4.664 14.57 10.188 1 98.44 391 HIS B O 1
ATOM 7421 N N . TYR B 1 392 ? 2.494 13.914 10.203 1 98.56 392 TYR B N 1
ATOM 7422 C CA . TYR B 1 392 ? 2.047 15 11.07 1 98.56 392 TYR B CA 1
ATOM 7423 C C . TYR B 1 392 ? 1.218 14.461 12.227 1 98.56 392 TYR B C 1
ATOM 7425 O O . TYR B 1 392 ? 0.486 13.484 12.078 1 98.56 392 TYR B O 1
ATOM 7433 N N . SER B 1 393 ? 1.33 15.125 13.414 1 98.62 393 SER B N 1
ATOM 7434 C CA . SER B 1 393 ? 0.296 14.992 14.43 1 98.62 393 SER B CA 1
ATOM 7435 C C . SER B 1 393 ? -0.846 15.977 14.188 1 98.62 393 SER B C 1
ATOM 7437 O O . SER B 1 393 ? -1.935 15.578 13.773 1 98.62 393 SER B O 1
ATOM 7439 N N . VAL B 1 394 ? -0.51 17.219 14.336 1 98.69 394 VAL B N 1
ATOM 7440 C CA . VAL B 1 394 ? -1.436 18.281 13.961 1 98.69 394 VAL B CA 1
ATOM 7441 C C . VAL B 1 394 ? -0.731 19.281 13.047 1 98.69 394 VAL B C 1
ATOM 7443 O O . VAL B 1 394 ? 0.27 19.891 13.438 1 98.69 394 VAL B O 1
ATOM 7446 N N . HIS B 1 395 ? -1.28 19.359 11.883 1 98.38 395 HIS B N 1
ATOM 7447 C CA . HIS B 1 395 ? -0.767 20.234 10.844 1 98.38 395 HIS B CA 1
ATOM 7448 C C . HIS B 1 395 ? -1.636 21.484 10.688 1 98.38 395 HIS B C 1
ATOM 7450 O O . HIS B 1 395 ? -2.863 21.391 10.625 1 98.38 395 HIS B O 1
ATOM 7456 N N . VAL B 1 396 ? -1.043 22.703 10.75 1 98.75 396 VAL B N 1
ATOM 7457 C CA . VAL B 1 396 ? -1.738 23.938 10.414 1 98.75 396 VAL B CA 1
ATOM 7458 C C . VAL B 1 396 ? -1.087 24.578 9.195 1 98.75 396 VAL B C 1
ATOM 7460 O O . VAL B 1 396 ? 0.011 25.141 9.289 1 98.75 396 VAL B O 1
ATOM 7463 N N . GLY B 1 397 ? -1.724 24.484 8.094 1 97.69 397 GLY B N 1
ATOM 7464 C CA . GLY B 1 397 ? -1.251 25.062 6.84 1 97.69 397 GLY B CA 1
ATOM 7465 C C . GLY B 1 397 ? -2.352 25.734 6.039 1 97.69 397 GLY B C 1
ATOM 7466 O O . GLY B 1 397 ? -3.486 25.25 6.012 1 97.69 397 GLY B O 1
ATOM 7467 N N . ASN B 1 398 ? -2.018 26.828 5.441 1 96.75 398 ASN B N 1
ATOM 7468 C CA . ASN B 1 398 ? -3.01 27.641 4.734 1 96.75 398 ASN B CA 1
ATOM 7469 C C . ASN B 1 398 ? -4.23 27.922 5.605 1 96.75 398 ASN B C 1
ATOM 7471 O O . ASN B 1 398 ? -5.363 27.656 5.195 1 96.75 398 ASN B O 1
ATOM 7475 N N . ALA B 1 399 ? -3.908 28.328 6.773 1 98.44 399 ALA B N 1
ATOM 7476 C CA . ALA B 1 399 ? -4.953 28.547 7.77 1 98.44 399 ALA B CA 1
ATOM 7477 C C . ALA B 1 399 ? -4.605 29.734 8.664 1 98.44 399 ALA B C 1
ATOM 7479 O O . ALA B 1 399 ? -3.441 30.141 8.758 1 98.44 399 ALA B O 1
ATOM 7480 N N . HIS B 1 400 ? -5.656 30.328 9.227 1 98.75 400 HIS B N 1
ATOM 7481 C CA . HIS B 1 400 ? -5.523 31.547 10.016 1 98.75 400 HIS B CA 1
ATOM 7482 C C . HIS B 1 400 ? -6.277 31.438 11.336 1 98.75 400 HIS B C 1
ATOM 7484 O O . HIS B 1 400 ? -7.41 30.953 11.367 1 98.75 400 HIS B O 1
ATOM 7490 N N . ASN B 1 401 ? -5.629 31.828 12.461 1 98.88 401 ASN B N 1
ATOM 7491 C CA . ASN B 1 401 ? -6.266 31.891 13.766 1 98.88 401 ASN B CA 1
ATOM 7492 C C . ASN B 1 401 ? -6.707 30.5 14.242 1 98.88 401 ASN B C 1
ATOM 7494 O O . ASN B 1 401 ? -7.84 30.344 14.703 1 98.88 401 ASN B O 1
ATOM 7498 N N . VAL B 1 402 ? -5.828 29.531 14.109 1 98.94 402 VAL B N 1
ATOM 7499 C CA . VAL B 1 402 ? -6.117 28.188 14.609 1 98.94 402 VAL B CA 1
ATOM 7500 C C . VAL B 1 402 ? -5.504 28.016 15.992 1 98.94 402 VAL B C 1
ATOM 7502 O O . VAL B 1 402 ? -4.301 28.219 16.172 1 98.94 402 VAL B O 1
ATOM 7505 N N . LEU B 1 403 ? -6.293 27.703 16.922 1 98.94 403 LEU B N 1
ATOM 7506 C CA . LEU B 1 403 ? -5.828 27.375 18.266 1 98.94 403 LEU B CA 1
ATOM 7507 C C . LEU B 1 403 ? -5.711 25.859 18.453 1 98.94 403 LEU B C 1
ATOM 7509 O O . LEU B 1 403 ? -6.715 25.141 18.375 1 98.94 403 LEU B O 1
ATOM 7513 N N . VAL B 1 404 ? -4.555 25.359 18.609 1 98.94 404 VAL B N 1
ATOM 7514 C CA . VAL B 1 404 ? -4.277 23.969 18.969 1 98.94 404 VAL B CA 1
ATOM 7515 C C . VAL B 1 404 ? -3.885 23.891 20.438 1 98.94 404 VAL B C 1
ATOM 7517 O O . VAL B 1 404 ? -2.789 24.297 20.828 1 98.94 404 VAL B O 1
ATOM 7520 N N . LYS B 1 405 ? -4.75 23.344 21.234 1 98.5 405 LYS B N 1
ATOM 7521 C CA . LYS B 1 405 ? -4.582 23.438 22.672 1 98.5 405 LYS B CA 1
ATOM 7522 C C . LYS B 1 405 ? -4.59 22.047 23.312 1 98.5 405 LYS B C 1
ATOM 7524 O O . LYS B 1 405 ? -5.434 21.203 22.969 1 98.5 405 LYS B O 1
ATOM 7529 N N . ASP B 1 406 ? -3.67 21.781 24.188 1 98.31 406 ASP B N 1
ATOM 7530 C CA . ASP B 1 406 ? -3.629 20.547 24.969 1 98.31 406 ASP B CA 1
ATOM 7531 C C . ASP B 1 406 ? -3.52 19.312 24.078 1 98.31 406 ASP B C 1
ATOM 7533 O O . ASP B 1 406 ? -4.309 18.375 24.188 1 98.31 406 ASP B O 1
ATOM 7537 N N . VAL B 1 407 ? -2.531 19.344 23.234 1 98.69 407 VAL B N 1
ATOM 7538 C CA . VAL B 1 407 ? -2.234 18.219 22.359 1 98.69 407 VAL B CA 1
ATOM 7539 C C . VAL B 1 407 ? -1.128 17.359 22.969 1 98.69 407 VAL B C 1
ATOM 7541 O O . VAL B 1 407 ? -0.153 17.891 23.516 1 98.69 407 VAL B O 1
ATOM 7544 N N . ARG B 1 408 ? -1.327 16.078 23 1 98.75 408 ARG B N 1
ATOM 7545 C CA . ARG B 1 408 ? -0.33 15.117 23.453 1 98.75 408 ARG B CA 1
ATOM 7546 C C . ARG B 1 408 ? 0.1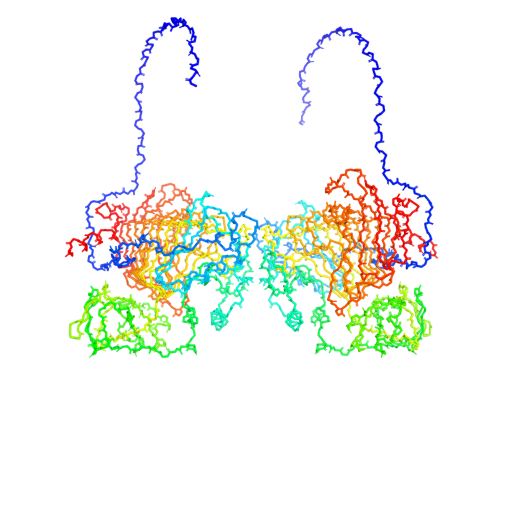3 14.211 22.312 1 98.75 408 ARG B C 1
ATOM 7548 O O . ARG B 1 408 ? -0.66 13.438 21.781 1 98.75 408 ARG B O 1
ATOM 7555 N N . VAL B 1 409 ? 1.401 14.344 21.984 1 98.88 409 VAL B N 1
ATOM 7556 C CA . VAL B 1 409 ? 1.981 13.523 20.922 1 98.88 409 VAL B CA 1
ATOM 7557 C C . VAL B 1 409 ? 2.775 12.375 21.531 1 98.88 409 VAL B C 1
ATOM 7559 O O . VAL B 1 409 ? 3.887 12.57 22.031 1 98.88 409 VAL B O 1
ATOM 7562 N N . ALA B 1 410 ? 2.25 11.156 21.438 1 98.62 410 ALA B N 1
ATOM 7563 C CA . ALA B 1 410 ? 2.842 9.984 22.078 1 98.62 410 ALA B CA 1
ATOM 7564 C C . ALA B 1 410 ? 3.271 8.945 21.047 1 98.62 410 ALA B C 1
ATOM 7566 O O . ALA B 1 410 ? 3.217 7.742 21.312 1 98.62 410 ALA B O 1
ATOM 7567 N N . ASN B 1 411 ? 3.5 9.281 19.875 1 98.12 411 ASN B N 1
ATOM 7568 C CA . ASN B 1 411 ? 4.031 8.477 18.766 1 98.12 411 ASN B CA 1
ATOM 7569 C C . ASN B 1 411 ? 5.168 9.195 18.047 1 98.12 411 ASN B C 1
ATOM 7571 O O . ASN B 1 411 ? 5.336 10.406 18.203 1 98.12 411 ASN B O 1
ATOM 7575 N N . PRO B 1 412 ? 6.043 8.445 17.328 1 97.62 412 PRO B N 1
ATOM 7576 C CA . PRO B 1 412 ? 7.043 9.133 16.516 1 97.62 412 PRO B CA 1
ATOM 7577 C C . PRO B 1 412 ? 6.418 9.938 15.375 1 97.62 412 PRO B C 1
ATOM 7579 O O . PRO B 1 412 ? 5.609 9.398 14.609 1 97.62 412 PRO B O 1
ATOM 7582 N N . VAL B 1 413 ? 6.766 11.203 15.289 1 98.38 413 VAL B N 1
ATOM 7583 C CA . VAL B 1 413 ? 6.215 12.078 14.258 1 98.38 413 VAL B CA 1
ATOM 7584 C C . VAL B 1 413 ? 7.336 12.906 13.633 1 98.38 413 VAL B C 1
ATOM 7586 O O . VAL B 1 413 ? 8.188 13.445 14.344 1 98.38 413 VAL B O 1
ATOM 7589 N N . VAL B 1 414 ? 7.297 12.961 12.281 1 98 414 VAL B N 1
ATOM 7590 C CA . VAL B 1 414 ? 8.297 13.773 11.586 1 98 414 VAL B CA 1
ATOM 7591 C C . VAL B 1 414 ? 8.078 15.25 11.914 1 98 414 VAL B C 1
ATOM 7593 O O . VAL B 1 414 ? 9.031 15.969 12.219 1 98 414 VAL B O 1
ATOM 7596 N N . HIS B 1 415 ? 6.848 15.711 11.812 1 98.12 415 HIS B N 1
ATOM 7597 C CA . HIS B 1 415 ? 6.457 17.094 12.094 1 98.12 415 HIS B CA 1
ATOM 7598 C C . HIS B 1 415 ? 5.375 17.141 13.164 1 98.12 415 HIS B C 1
ATOM 7600 O O . HIS B 1 415 ? 4.195 17.312 12.852 1 98.12 415 HIS B O 1
ATOM 7606 N N . PRO B 1 416 ? 5.75 17.141 14.445 1 98.38 416 PRO B N 1
ATOM 7607 C CA . PRO B 1 416 ? 4.754 16.953 15.5 1 98.38 416 PRO B CA 1
ATOM 7608 C C . PRO B 1 416 ? 3.898 18.203 15.719 1 98.38 416 PRO B C 1
ATOM 7610 O O . PRO B 1 416 ? 2.688 18.094 15.93 1 98.38 416 PRO B O 1
ATOM 7613 N N . LEU B 1 417 ? 4.527 19.375 15.758 1 98.62 417 LEU B N 1
ATOM 7614 C CA . LEU B 1 417 ? 3.861 20.672 15.82 1 98.62 417 LEU B CA 1
ATOM 7615 C C . LEU B 1 417 ? 4.211 21.516 14.602 1 98.62 417 LEU B C 1
ATOM 7617 O O . LEU B 1 417 ? 5.297 22.109 14.531 1 98.62 417 LEU B O 1
ATOM 7621 N N . SER B 1 418 ? 3.238 21.594 13.672 1 98.56 418 SER B N 1
ATOM 7622 C CA . SER B 1 418 ? 3.646 22.109 12.375 1 98.56 418 SER B CA 1
ATOM 7623 C C . SER B 1 418 ? 2.809 23.312 11.969 1 98.56 418 SER B C 1
ATOM 7625 O O . SER B 1 418 ? 1.58 23.234 11.898 1 98.56 418 SER B O 1
ATOM 7627 N N . VAL B 1 419 ? 3.471 24.438 11.789 1 98.62 419 VAL B N 1
ATOM 7628 C CA . VAL B 1 419 ? 2.914 25.516 10.977 1 98.62 419 VAL B CA 1
ATOM 7629 C C . VAL B 1 419 ? 3.521 25.469 9.578 1 98.62 419 VAL B C 1
ATOM 7631 O O . VAL B 1 419 ? 4.742 25.406 9.43 1 98.62 419 VAL B O 1
ATOM 7634 N N . ASN B 1 420 ? 2.674 25.391 8.656 1 97.75 420 ASN B N 1
ATOM 7635 C CA . ASN B 1 420 ? 3.086 25.141 7.277 1 97.75 420 ASN B CA 1
ATOM 7636 C C . ASN B 1 420 ? 2.783 26.344 6.379 1 97.75 420 ASN B C 1
ATOM 7638 O O . ASN B 1 420 ? 2.512 27.438 6.867 1 97.75 420 ASN B O 1
ATOM 7642 N N . THR B 1 421 ? 2.904 26.172 5.078 1 96.38 421 THR B N 1
ATOM 7643 C CA . THR B 1 421 ? 2.756 27.219 4.07 1 96.38 421 THR B CA 1
ATOM 7644 C C . THR B 1 421 ? 1.524 28.078 4.359 1 96.38 421 THR B C 1
ATOM 7646 O O . THR B 1 421 ? 0.425 27.547 4.539 1 96.38 421 THR B O 1
ATOM 7649 N N . GLN B 1 422 ? 1.731 29.328 4.566 1 97 422 GLN B N 1
ATOM 7650 C CA . GLN B 1 422 ? 0.731 30.391 4.613 1 97 422 GLN B CA 1
ATOM 7651 C C . GLN B 1 422 ? -0.102 30.297 5.887 1 97 422 GLN B C 1
ATOM 7653 O O . GLN B 1 422 ? -1.193 30.875 5.961 1 97 422 GLN B O 1
ATOM 7658 N N . ALA B 1 423 ? 0.407 29.594 6.887 1 98.5 423 ALA B N 1
ATOM 7659 C CA . ALA B 1 423 ? -0.22 29.609 8.203 1 98.5 423 ALA B CA 1
ATOM 7660 C C . ALA B 1 423 ? 0.058 30.922 8.93 1 98.5 423 ALA B C 1
ATOM 7662 O O . ALA B 1 423 ? 1.192 31.406 8.938 1 98.5 423 ALA B O 1
ATOM 7663 N N . THR B 1 424 ? -1.007 31.5 9.492 1 98.81 424 THR B N 1
ATOM 7664 C CA . THR B 1 424 ? -0.845 32.75 10.234 1 98.81 424 THR B CA 1
ATOM 7665 C C . THR B 1 424 ? -1.663 32.719 11.523 1 98.81 424 THR B C 1
ATOM 7667 O O . THR B 1 424 ? -2.771 32.188 11.547 1 98.81 424 THR B O 1
ATOM 7670 N N . ARG B 1 425 ? -1.068 33.156 12.57 1 98.81 425 ARG B N 1
ATOM 7671 C CA . ARG B 1 425 ? -1.705 33.312 13.875 1 98.81 425 ARG B CA 1
ATOM 7672 C C . ARG B 1 425 ? -2.254 31.984 14.367 1 98.81 425 ARG B C 1
ATOM 7674 O O . ARG B 1 425 ? -3.365 31.922 14.898 1 98.81 425 ARG B O 1
ATOM 7681 N N . ALA B 1 426 ? -1.55 30.953 14.016 1 98.81 426 ALA B N 1
ATOM 7682 C CA . ALA B 1 426 ? -1.771 29.672 14.672 1 98.81 426 ALA B CA 1
ATOM 7683 C C . ALA B 1 426 ? -1.112 29.625 16.047 1 98.81 426 ALA B C 1
ATOM 7685 O O . ALA B 1 426 ? -0.006 30.141 16.234 1 98.81 426 ALA B O 1
ATOM 7686 N N . VAL B 1 427 ? -1.8 29.062 17 1 98.94 427 VAL B N 1
ATOM 7687 C CA . VAL B 1 427 ? -1.284 28.969 18.359 1 98.94 427 VAL B CA 1
ATOM 7688 C C . VAL B 1 427 ? -1.274 27.516 18.812 1 98.94 427 VAL B C 1
ATOM 7690 O O . VAL B 1 427 ? -2.318 26.859 18.844 1 98.94 427 VAL B O 1
ATOM 7693 N N . TYR B 1 428 ? -0.146 27 19.047 1 98.94 428 TYR B N 1
ATOM 7694 C CA . TYR B 1 428 ? -0.025 25.797 19.859 1 98.94 428 TYR B CA 1
ATOM 7695 C C . TYR B 1 428 ? 0.138 26.125 21.328 1 98.94 428 TYR B C 1
ATOM 7697 O O . TYR B 1 428 ? 1.113 26.766 21.719 1 98.94 428 TYR B O 1
ATOM 7705 N N . SER B 1 429 ? -0.776 25.75 22.109 1 98.81 429 SER B N 1
ATOM 7706 C CA . SER B 1 429 ? -0.726 26.047 23.531 1 98.81 429 SER B CA 1
ATOM 7707 C C . SER B 1 429 ? -0.743 24.781 24.375 1 98.81 429 SER B C 1
ATOM 7709 O O . SER B 1 429 ? -1.626 23.938 24.219 1 98.81 429 SER B O 1
ATOM 7711 N N . ARG B 1 430 ? 0.243 24.594 25.203 1 98.69 430 ARG B N 1
ATOM 7712 C CA . ARG B 1 430 ? 0.37 23.5 26.172 1 98.69 430 ARG B CA 1
ATOM 7713 C C . ARG B 1 430 ? 0.448 22.156 25.469 1 98.69 430 ARG B C 1
ATOM 7715 O O . ARG B 1 430 ? -0.119 21.156 25.938 1 98.69 430 ARG B O 1
ATOM 7722 N N . ALA B 1 431 ? 1.016 22.156 24.328 1 98.81 431 ALA B N 1
ATOM 7723 C CA . ALA B 1 431 ? 1.279 20.891 23.641 1 98.81 431 ALA B CA 1
ATOM 7724 C C . ALA B 1 431 ? 2.447 20.141 24.281 1 98.81 431 ALA B C 1
ATOM 7726 O O . ALA B 1 431 ? 3.414 20.766 24.734 1 98.81 431 ALA B O 1
ATOM 7727 N N . VAL B 1 432 ? 2.391 18.828 24.344 1 98.81 432 VAL B N 1
ATOM 7728 C CA . VAL B 1 432 ? 3.459 17.984 24.859 1 98.81 432 VAL B CA 1
ATOM 7729 C C . VAL B 1 432 ? 3.859 16.953 23.812 1 98.81 432 VAL B C 1
ATOM 7731 O O . VAL B 1 432 ? 3.025 16.172 23.344 1 98.81 432 VAL B O 1
ATOM 7734 N N . VAL B 1 433 ? 5.074 16.969 23.422 1 98.88 433 VAL B N 1
ATOM 7735 C CA . VAL B 1 433 ? 5.633 15.977 22.5 1 98.88 433 VAL B CA 1
ATOM 7736 C C . VAL B 1 433 ? 6.582 15.047 23.266 1 98.88 433 VAL B C 1
ATOM 7738 O O . VAL B 1 433 ? 7.668 15.461 23.672 1 98.88 433 VAL B O 1
ATOM 7741 N N . LEU B 1 434 ? 6.227 13.805 23.312 1 98.44 434 LEU B N 1
ATOM 7742 C CA . LEU B 1 434 ? 6.863 12.914 24.281 1 98.44 434 LEU B CA 1
ATOM 7743 C C . LEU B 1 434 ? 8.102 12.266 23.672 1 98.44 434 LEU B C 1
ATOM 7745 O O . LEU B 1 434 ? 8.914 11.672 24.406 1 98.44 434 LEU B O 1
ATOM 7749 N N . MET B 1 435 ? 8.242 12.375 22.375 1 96.94 435 MET B N 1
ATOM 7750 C CA . MET B 1 435 ? 9.43 11.852 21.703 1 96.94 435 MET B CA 1
ATOM 7751 C C . MET B 1 435 ? 9.68 12.578 20.391 1 96.94 435 MET B C 1
ATOM 7753 O O . MET B 1 435 ? 8.734 13 19.719 1 96.94 435 MET B O 1
ATOM 7757 N N . ARG B 1 436 ? 10.984 12.766 20.078 1 97.06 436 ARG B N 1
ATOM 7758 C CA . ARG B 1 436 ? 11.414 13.453 18.875 1 97.06 436 ARG B CA 1
ATOM 7759 C C . ARG B 1 436 ? 10.805 14.844 18.781 1 97.06 436 ARG B C 1
ATOM 7761 O O . ARG B 1 436 ? 10.32 15.242 17.719 1 97.06 436 ARG B O 1
ATOM 7768 N N . GLY B 1 437 ? 10.844 15.484 19.875 1 98.19 437 GLY B N 1
ATOM 7769 C CA . GLY B 1 437 ? 10.211 16.797 19.938 1 98.19 437 GLY B CA 1
ATOM 7770 C C . GLY B 1 437 ? 10.914 17.828 19.078 1 98.19 437 GLY B C 1
ATOM 7771 O O . GLY B 1 437 ? 12.141 17.906 19.062 1 98.19 437 GLY B O 1
ATOM 7772 N N . LEU B 1 438 ? 10.133 18.547 18.328 1 98.12 438 LEU B N 1
ATOM 7773 C CA . LEU B 1 438 ? 10.609 19.719 17.594 1 98.12 438 LEU B CA 1
ATOM 7774 C C . LEU B 1 438 ? 9.453 20.609 17.156 1 98.12 438 LEU B C 1
ATOM 7776 O O . LEU B 1 438 ? 8.289 20.203 17.234 1 98.12 438 LEU B O 1
ATOM 7780 N N . ILE B 1 439 ? 9.727 21.828 16.875 1 98.56 439 ILE B N 1
ATOM 7781 C CA . ILE B 1 439 ? 8.805 22.797 16.312 1 98.56 439 ILE B CA 1
ATOM 7782 C C . ILE B 1 439 ? 9.062 22.969 14.812 1 98.56 439 ILE B C 1
ATOM 7784 O O . ILE B 1 439 ? 10.164 23.359 14.406 1 98.56 439 ILE B O 1
ATOM 7788 N N . ASP B 1 440 ? 8.055 22.609 14.062 1 98.31 440 ASP B N 1
ATOM 7789 C CA . ASP B 1 440 ? 8.203 22.688 12.609 1 98.31 440 ASP B CA 1
ATOM 7790 C C . ASP B 1 440 ? 7.656 24 12.062 1 98.31 440 ASP B C 1
ATOM 7792 O O . ASP B 1 440 ? 6.465 24.281 12.203 1 98.31 440 ASP B O 1
ATOM 7796 N N . GLN B 1 441 ? 8.453 24.719 11.422 1 98.19 441 GLN B N 1
ATOM 7797 C CA . GLN B 1 441 ? 8.094 25.969 10.75 1 98.19 441 GLN B CA 1
ATOM 7798 C C . GLN B 1 441 ? 8.445 25.906 9.266 1 98.19 441 GLN B C 1
ATOM 7800 O O . GLN B 1 441 ? 9.492 26.406 8.844 1 98.19 441 GLN B O 1
ATOM 7805 N N . HIS B 1 442 ? 7.582 25.359 8.5 1 96.69 442 HIS B N 1
ATOM 7806 C CA . HIS B 1 442 ? 7.793 25.016 7.098 1 96.69 442 HIS B CA 1
ATOM 7807 C C . HIS B 1 442 ? 7.801 26.266 6.215 1 96.69 442 HIS B C 1
ATOM 7809 O O . HIS B 1 442 ? 7.125 27.25 6.52 1 96.69 442 HIS B O 1
ATOM 7815 N N . ALA B 1 443 ? 8.508 26.25 5.082 1 96.69 443 ALA B N 1
ATOM 7816 C CA . ALA B 1 443 ? 8.594 27.406 4.188 1 96.69 443 ALA B CA 1
ATOM 7817 C C . ALA B 1 443 ? 7.246 27.688 3.533 1 96.69 443 ALA B C 1
ATOM 7819 O O . ALA B 1 443 ? 6.367 26.812 3.498 1 96.69 443 ALA B O 1
ATOM 7820 N N . GLY B 1 444 ? 7.109 28.906 3.125 1 95.69 444 GLY B N 1
ATOM 7821 C CA . GLY B 1 444 ? 5.906 29.266 2.389 1 95.69 444 GLY B CA 1
ATOM 7822 C C . GLY B 1 444 ? 5.125 30.391 3.023 1 95.69 444 GLY B C 1
ATOM 7823 O O . GLY B 1 444 ? 3.896 30.344 3.102 1 95.69 444 GLY B O 1
ATOM 7824 N N . ALA B 1 445 ? 5.832 31.266 3.58 1 96.75 445 ALA B N 1
ATOM 7825 C CA . ALA B 1 445 ? 5.309 32.562 3.986 1 96.75 445 ALA B CA 1
ATOM 7826 C C . ALA B 1 445 ? 4.461 32.438 5.25 1 96.75 445 ALA B C 1
ATOM 7828 O O . ALA B 1 445 ? 3.574 33.281 5.492 1 96.75 445 ALA B O 1
ATOM 7829 N N . ASN B 1 446 ? 4.594 31.391 5.988 1 98.19 446 ASN B N 1
ATOM 7830 C CA . ASN B 1 446 ? 3.947 31.422 7.293 1 98.19 446 ASN B CA 1
ATOM 7831 C C . ASN B 1 446 ? 4.574 32.469 8.211 1 98.19 446 ASN B C 1
ATOM 7833 O O . ASN B 1 446 ? 5.762 32.781 8.086 1 98.19 446 ASN B O 1
ATOM 7837 N N . HIS B 1 447 ? 3.762 33.062 9.086 1 98.69 447 HIS B N 1
ATOM 7838 C CA . HIS B 1 447 ? 4.27 34.094 9.977 1 98.69 447 HIS B CA 1
ATOM 7839 C C . HIS B 1 447 ? 3.27 34.406 11.086 1 98.69 447 HIS B C 1
ATOM 7841 O O . HIS B 1 447 ? 2.102 34.031 11 1 98.69 447 HIS B O 1
ATOM 7847 N N . GLU B 1 448 ? 3.779 35.031 12.133 1 98.81 448 GLU B N 1
ATOM 7848 C CA . GLU B 1 448 ? 2.998 35.5 13.273 1 98.81 448 GLU B CA 1
ATOM 7849 C C . GLU B 1 448 ? 2.309 34.312 13.984 1 98.81 448 GLU B C 1
ATOM 7851 O O . GLU B 1 448 ? 1.167 34.438 14.43 1 98.81 448 GLU B O 1
ATOM 7856 N N . ASN B 1 449 ? 2.971 33.156 14.047 1 98.88 449 ASN B N 1
ATOM 7857 C CA . ASN B 1 449 ? 2.473 32.031 14.797 1 98.88 449 ASN B CA 1
ATOM 7858 C C . ASN B 1 449 ? 3.092 31.938 16.188 1 98.88 449 ASN B C 1
ATOM 7860 O O . ASN B 1 449 ? 4.113 32.562 16.453 1 98.88 449 ASN B O 1
ATOM 7864 N N . LEU B 1 450 ? 2.441 31.188 17.062 1 98.94 450 LEU B N 1
ATOM 7865 C CA . LEU B 1 450 ? 2.885 31.141 18.438 1 98.94 450 LEU B CA 1
ATOM 7866 C C . LEU B 1 450 ? 2.965 29.703 18.953 1 98.94 450 LEU B C 1
ATOM 7868 O O . LEU B 1 450 ? 2.01 28.938 18.812 1 98.94 450 LEU B O 1
ATOM 7872 N N . PHE B 1 451 ? 4.07 29.312 19.469 1 98.88 451 PHE B N 1
ATOM 7873 C CA . PHE B 1 451 ? 4.258 28.094 20.25 1 98.88 451 PHE B CA 1
ATOM 7874 C C . PHE B 1 451 ? 4.375 28.438 21.734 1 98.88 451 PHE B C 1
ATOM 7876 O O . PHE B 1 451 ? 5.422 28.906 22.188 1 98.88 451 PHE B O 1
ATOM 7883 N N . ASP B 1 452 ? 3.332 28.141 22.438 1 98.81 452 ASP B N 1
ATOM 7884 C CA . ASP B 1 452 ? 3.047 28.719 23.75 1 98.81 452 ASP B CA 1
ATOM 7885 C C . ASP B 1 452 ? 3.018 27.641 24.828 1 98.81 452 ASP B C 1
ATOM 7887 O O . ASP B 1 452 ? 2.09 26.828 24.875 1 98.81 452 ASP B O 1
ATOM 7891 N N . ALA B 1 453 ? 3.975 27.719 25.766 1 98.69 453 ALA B N 1
ATOM 7892 C CA . ALA B 1 453 ? 4.02 26.766 26.875 1 98.69 453 ALA B CA 1
ATOM 7893 C C . ALA B 1 453 ? 4.066 25.328 26.375 1 98.69 453 ALA B C 1
ATOM 7895 O O . ALA B 1 453 ? 3.33 24.469 26.859 1 98.69 453 ALA B O 1
ATOM 7896 N N . VAL B 1 454 ? 4.871 25.109 25.406 1 98.69 454 VAL B N 1
ATOM 7897 C CA . VAL B 1 454 ? 5.043 23.797 24.797 1 98.69 454 VAL B CA 1
ATOM 7898 C C . VAL B 1 454 ? 6.129 23.016 25.547 1 98.69 454 VAL B C 1
ATOM 7900 O O . VAL B 1 454 ? 7.102 23.609 26.016 1 98.69 454 VAL B O 1
ATOM 7903 N N . ARG B 1 455 ? 5.961 21.719 25.656 1 98.81 455 ARG B N 1
ATOM 7904 C CA . ARG B 1 455 ? 6.961 20.828 26.25 1 98.81 455 ARG B CA 1
ATOM 7905 C C . ARG B 1 455 ? 7.477 19.828 25.219 1 98.81 455 ARG B C 1
ATOM 7907 O O . ARG B 1 455 ? 6.691 19.094 24.594 1 98.81 455 ARG B O 1
ATOM 7914 N N . LEU B 1 456 ? 8.805 19.781 25.047 1 98.81 456 LEU B N 1
ATOM 7915 C CA . LEU B 1 456 ? 9.422 18.875 24.078 1 98.81 456 LEU B CA 1
ATOM 7916 C C . LEU B 1 456 ? 10.375 17.906 24.766 1 98.81 456 LEU B C 1
ATOM 7918 O O . LEU B 1 456 ? 11.297 18.328 25.469 1 98.81 456 LEU B O 1
ATOM 7922 N N . HIS B 1 457 ? 10.133 16.625 24.625 1 98.56 457 HIS B N 1
ATOM 7923 C CA . HIS B 1 457 ? 11.156 15.625 24.922 1 98.56 457 HIS B CA 1
ATOM 7924 C C . HIS B 1 457 ? 12.102 15.422 23.75 1 98.56 457 HIS B C 1
ATOM 7926 O O . HIS B 1 457 ? 11.664 15.102 22.641 1 98.56 457 HIS B O 1
ATOM 7932 N N . ILE B 1 458 ? 13.391 15.695 24.031 1 98.31 458 ILE B N 1
ATOM 7933 C CA . ILE B 1 458 ? 14.336 15.641 22.922 1 98.31 458 ILE B CA 1
ATOM 7934 C C . ILE B 1 458 ? 15.516 14.75 23.297 1 98.31 458 ILE B C 1
ATOM 7936 O O . ILE B 1 458 ? 15.672 14.359 24.453 1 98.31 458 ILE B O 1
ATOM 7940 N N . ARG B 1 459 ? 16.266 14.406 22.25 1 96.62 459 ARG B N 1
ATOM 7941 C CA . ARG B 1 459 ? 17.531 13.703 22.391 1 96.62 459 ARG B CA 1
ATOM 7942 C C . ARG B 1 459 ? 18.641 14.398 21.594 1 96.62 459 ARG B C 1
ATOM 7944 O O . ARG B 1 459 ? 18.75 14.195 20.391 1 96.62 459 ARG B O 1
ATOM 7951 N N . PRO B 1 460 ? 19.469 15.117 22.375 1 97.12 460 PRO B N 1
ATOM 7952 C CA . PRO B 1 460 ? 20.531 15.844 21.703 1 97.12 460 PRO B CA 1
ATOM 7953 C C . PRO B 1 460 ? 21.594 14.914 21.094 1 97.12 460 PRO B C 1
ATOM 7955 O O . PRO B 1 460 ? 21.641 13.727 21.453 1 97.12 460 PRO B O 1
ATOM 7958 N N . LYS B 1 461 ? 22.297 15.43 20.203 1 96.12 461 LYS B N 1
ATOM 7959 C CA . LYS B 1 461 ? 23.453 14.75 19.609 1 96.12 461 LYS B CA 1
ATOM 7960 C C . LYS B 1 461 ? 24.688 15.648 19.641 1 96.12 461 LYS B C 1
ATOM 7962 O O . LYS B 1 461 ? 24.578 16.859 19.797 1 96.12 461 LYS B O 1
ATOM 7967 N N . LYS B 1 462 ? 25.859 15.016 19.578 1 92.75 462 LYS B N 1
ATOM 7968 C CA . LYS B 1 462 ? 27.109 15.773 19.547 1 92.75 462 LYS B CA 1
ATOM 7969 C C . LYS B 1 462 ? 27.438 16.219 18.141 1 92.75 462 LYS B C 1
ATOM 7971 O O . LYS B 1 462 ? 27.422 15.422 17.203 1 92.75 462 LYS B O 1
ATOM 7976 N N . ALA B 1 463 ? 27.594 17.5 17.875 1 94.25 463 ALA B N 1
ATOM 7977 C CA . ALA B 1 463 ? 28.031 18.109 16.625 1 94.25 463 ALA B CA 1
ATOM 7978 C C . ALA B 1 463 ? 29.109 19.141 16.859 1 94.25 463 ALA B C 1
ATOM 7980 O O . ALA B 1 463 ? 28.922 20.078 17.656 1 94.25 463 ALA B O 1
ATOM 7981 N N . ASP B 1 464 ? 30.25 18.984 16.266 1 92.5 464 ASP B N 1
ATOM 7982 C CA . ASP B 1 464 ? 31.391 19.875 16.391 1 92.5 464 ASP B CA 1
ATOM 7983 C C . ASP B 1 464 ? 31.75 20.109 17.859 1 92.5 464 ASP B C 1
ATOM 7985 O O . ASP B 1 464 ? 31.953 21.234 18.281 1 92.5 464 ASP B O 1
ATOM 7989 N N . GLY B 1 465 ? 31.641 19.141 18.703 1 91.56 465 GLY B N 1
ATOM 7990 C CA . GLY B 1 465 ? 32.125 19.141 20.094 1 91.56 465 GLY B CA 1
ATOM 7991 C C . GLY B 1 465 ? 31.078 19.688 21.062 1 91.56 465 GLY B C 1
ATOM 7992 O O . GLY B 1 465 ? 31.328 19.719 22.266 1 91.56 465 GLY B O 1
ATOM 7993 N N . VAL B 1 466 ? 29.953 20.094 20.5 1 94.75 466 VAL B N 1
ATOM 7994 C CA . VAL B 1 466 ? 28.906 20.641 21.359 1 94.75 466 VAL B CA 1
ATOM 7995 C C . VAL B 1 466 ? 27.641 19.797 21.25 1 94.75 466 VAL B C 1
ATOM 7997 O O . VAL B 1 466 ? 27.406 19.156 20.219 1 94.75 466 VAL B O 1
ATOM 8000 N N . TRP B 1 467 ? 26.922 19.641 22.297 1 96.75 467 TRP B N 1
ATOM 8001 C CA . TRP B 1 467 ? 25.625 18.953 22.266 1 96.75 467 TRP B CA 1
ATOM 8002 C C . TRP B 1 467 ? 24.531 19.875 21.719 1 96.75 467 TRP B C 1
ATOM 8004 O O . TRP B 1 467 ? 24.312 20.969 22.25 1 96.75 467 TRP B O 1
ATOM 8014 N N . VAL B 1 468 ? 23.859 19.359 20.656 1 97.94 468 VAL B N 1
ATOM 8015 C CA . VAL B 1 468 ? 22.922 20.25 19.984 1 97.94 468 VAL B CA 1
ATOM 8016 C C . VAL B 1 468 ? 21.625 19.5 19.703 1 97.94 468 VAL B C 1
ATOM 8018 O O . VAL B 1 468 ? 21.578 18.266 19.734 1 97.94 468 VAL B O 1
ATOM 8021 N N . HIS B 1 469 ? 20.594 20.188 19.547 1 98 469 HIS B N 1
ATOM 8022 C CA . HIS B 1 469 ? 19.312 19.734 19.047 1 98 469 HIS B CA 1
ATOM 8023 C C . HIS B 1 469 ? 18.672 20.766 18.125 1 98 469 HIS B C 1
ATOM 8025 O O . HIS B 1 469 ? 18.625 21.953 18.453 1 98 469 HIS B O 1
ATOM 8031 N N . ASP B 1 470 ? 18.25 20.281 16.953 1 97.62 470 ASP B N 1
ATOM 8032 C CA . ASP B 1 470 ? 17.531 21.172 16.031 1 97.62 470 ASP B CA 1
ATOM 8033 C C . ASP B 1 470 ? 16.078 21.328 16.453 1 97.62 470 ASP B C 1
ATOM 8035 O O . ASP B 1 470 ? 15.188 20.672 15.914 1 97.62 470 ASP B O 1
ATOM 8039 N N . THR B 1 471 ? 15.859 22.203 17.359 1 98.25 471 THR B N 1
ATOM 8040 C CA . THR B 1 471 ? 14.578 22.359 18.047 1 98.25 471 THR B CA 1
ATOM 8041 C C . THR B 1 471 ? 13.562 23.016 17.125 1 98.25 471 THR B C 1
ATOM 8043 O O . THR B 1 471 ? 12.383 22.656 17.141 1 98.25 471 THR B O 1
ATOM 8046 N N . TRP B 1 472 ? 13.969 24.047 16.469 1 98.38 472 TRP B N 1
ATOM 8047 C CA . TRP B 1 472 ? 13.188 24.609 15.375 1 98.38 472 TRP B CA 1
ATOM 8048 C C . TRP B 1 472 ? 13.664 24.094 14.023 1 98.38 472 TRP B C 1
ATOM 8050 O O . TRP B 1 472 ? 14.836 24.25 13.672 1 98.38 472 TRP B O 1
ATOM 8060 N N . ALA B 1 473 ? 12.742 23.469 13.375 1 95.88 473 ALA B N 1
ATOM 8061 C CA . ALA B 1 473 ? 13.062 22.844 12.094 1 95.88 473 ALA B CA 1
ATOM 8062 C C . ALA B 1 473 ? 12.047 23.234 11.023 1 95.88 473 ALA B C 1
ATOM 8064 O O . ALA B 1 473 ? 11.102 23.969 11.297 1 95.88 473 ALA B O 1
ATOM 8065 N N . GLY B 1 474 ? 12.336 22.906 9.859 1 91.31 474 GLY B N 1
ATOM 8066 C CA . GLY B 1 474 ? 11.406 23.156 8.766 1 91.31 474 GLY B CA 1
ATOM 8067 C C . GLY B 1 474 ? 12.008 22.875 7.402 1 91.31 474 GLY B C 1
ATOM 8068 O O . GLY B 1 474 ? 13.188 23.156 7.164 1 91.31 474 GLY B O 1
ATOM 8069 N N . GLY B 1 475 ? 11.289 22.219 6.645 1 88.06 475 GLY B N 1
ATOM 8070 C CA . GLY B 1 475 ? 11.648 22.016 5.25 1 88.06 475 GLY B CA 1
ATOM 8071 C C . GLY B 1 475 ? 10.969 23 4.312 1 88.06 475 GLY B C 1
ATOM 8072 O O . GLY B 1 475 ? 10.727 24.156 4.68 1 88.06 475 GLY B O 1
ATOM 8073 N N . GLY B 1 476 ? 10.867 22.703 3.193 1 89.62 476 GLY B N 1
ATOM 8074 C CA . GLY B 1 476 ? 10.227 23.484 2.146 1 89.62 476 GLY B CA 1
ATOM 8075 C C . GLY B 1 476 ? 11.117 23.688 0.935 1 89.62 476 GLY B C 1
ATOM 8076 O O . GLY B 1 476 ? 12.336 23.812 1.066 1 89.62 476 GLY B O 1
ATOM 8077 N N . ALA B 1 477 ? 10.445 23.812 -0.169 1 90.56 477 ALA B N 1
ATOM 8078 C CA . ALA B 1 477 ? 11.164 23.984 -1.432 1 90.56 477 ALA B CA 1
ATOM 8079 C C . ALA B 1 477 ? 11.898 25.312 -1.472 1 90.56 477 ALA B C 1
ATOM 8081 O O . ALA B 1 477 ? 11.438 26.312 -0.901 1 90.56 477 ALA B O 1
ATOM 8082 N N . PRO B 1 478 ? 12.977 25.344 -2.197 1 92.25 478 PRO B N 1
ATOM 8083 C CA . PRO B 1 478 ? 13.75 26.594 -2.293 1 92.25 478 PRO B CA 1
ATOM 8084 C C . PRO B 1 478 ? 12.922 27.766 -2.818 1 92.25 478 PRO B C 1
ATOM 8086 O O . PRO B 1 478 ? 13.117 28.906 -2.391 1 92.25 478 PRO B O 1
ATOM 8089 N N . TYR B 1 479 ? 11.984 27.438 -3.605 1 93.88 479 TYR B N 1
ATOM 8090 C CA . TYR B 1 479 ? 11.211 28.5 -4.223 1 93.88 479 TYR B CA 1
ATOM 8091 C C . TYR B 1 479 ? 10.219 29.109 -3.23 1 93.88 479 TYR B C 1
ATOM 8093 O O . TYR B 1 479 ? 9.578 30.125 -3.516 1 93.88 479 TYR B O 1
ATOM 8101 N N . TRP B 1 480 ? 10.172 28.547 -1.987 1 94.81 480 TRP B N 1
ATOM 8102 C CA . TRP B 1 480 ? 9.305 29.078 -0.943 1 94.81 480 TRP B CA 1
ATOM 8103 C C . TRP B 1 480 ? 10.125 29.609 0.231 1 94.81 480 TRP B C 1
ATOM 8105 O O . TRP B 1 480 ? 9.57 30.109 1.21 1 94.81 480 TRP B O 1
ATOM 8115 N N . GLN B 1 481 ? 11.398 29.547 0.169 1 95.75 481 GLN B N 1
ATOM 8116 C CA . GLN B 1 481 ? 12.25 30.047 1.236 1 95.75 481 GLN B CA 1
ATOM 8117 C C . GLN B 1 481 ? 12.227 31.578 1.277 1 95.75 481 GLN B C 1
ATOM 8119 O O . GLN B 1 481 ? 12.031 32.219 0.248 1 95.75 481 GLN B O 1
ATOM 8124 N N . PRO B 1 482 ? 12.398 32.156 2.482 1 96.44 482 PRO B N 1
ATOM 8125 C CA . PRO B 1 482 ? 12.789 31.625 3.791 1 96.44 482 PRO B CA 1
ATOM 8126 C C . PRO B 1 482 ? 11.664 30.844 4.465 1 96.44 482 PRO B C 1
ATOM 8128 O O . PRO B 1 482 ? 10.516 30.906 4.027 1 96.44 482 PRO B O 1
ATOM 8131 N N . ASN B 1 483 ? 12.023 30.125 5.559 1 96.81 483 ASN B N 1
ATOM 8132 C CA . ASN B 1 483 ? 11.086 29.234 6.238 1 96.81 483 ASN B CA 1
ATOM 8133 C C . ASN B 1 483 ? 9.859 29.984 6.742 1 96.81 483 ASN B C 1
ATOM 8135 O O . ASN B 1 483 ? 8.727 29.547 6.551 1 96.81 483 ASN B O 1
ATOM 8139 N N . HIS B 1 484 ? 10.094 31.078 7.414 1 97.69 484 HIS B N 1
ATOM 8140 C CA . HIS B 1 484 ? 8.961 31.844 7.922 1 97.69 484 HIS B CA 1
ATOM 8141 C C . HIS B 1 484 ? 9.273 33.344 7.973 1 97.69 484 HIS B C 1
ATOM 8143 O O . HIS B 1 484 ? 10.43 33.719 7.84 1 97.69 484 HIS B O 1
ATOM 8149 N N . GLY B 1 485 ? 8.18 34.188 8.047 1 97.88 485 GLY B N 1
ATOM 8150 C CA . GLY B 1 485 ? 8.305 35.625 8.172 1 97.88 485 GLY B CA 1
ATOM 8151 C C . GLY B 1 485 ? 8.336 36.094 9.609 1 97.88 485 GLY B C 1
ATOM 8152 O O . GLY B 1 485 ? 8.594 35.312 10.523 1 97.88 485 GLY B O 1
ATOM 8153 N N . LEU B 1 486 ? 8.133 37.312 9.75 1 97.94 486 LEU B N 1
ATOM 8154 C CA . LEU B 1 486 ? 8.328 38 11.031 1 97.94 486 LEU B CA 1
ATOM 8155 C C . LEU B 1 486 ? 7.297 37.531 12.055 1 97.94 486 LEU B C 1
ATOM 8157 O O . LEU B 1 486 ? 6.172 37.188 11.688 1 97.94 486 LEU B O 1
ATOM 8161 N N . HIS B 1 487 ? 7.734 37.438 13.305 1 98.06 487 HIS B N 1
ATOM 8162 C CA . HIS B 1 487 ? 6.906 37.438 14.508 1 98.06 487 HIS B CA 1
ATOM 8163 C C . HIS B 1 487 ? 6.379 36.031 14.805 1 98.06 487 HIS B C 1
ATOM 8165 O O . HIS B 1 487 ? 5.383 35.875 15.516 1 98.06 487 HIS B O 1
ATOM 8171 N N . ASN B 1 488 ? 6.895 35 14.164 1 98.56 488 ASN B N 1
ATOM 8172 C CA . ASN B 1 488 ? 6.746 33.75 14.883 1 98.56 488 ASN B CA 1
ATOM 8173 C C . ASN B 1 488 ? 7.352 33.812 16.281 1 98.56 488 ASN B C 1
ATOM 8175 O O . ASN B 1 488 ? 8.367 34.469 16.484 1 98.56 488 ASN B O 1
ATOM 8179 N N . SER B 1 489 ? 6.715 33.156 17.219 1 98.81 489 SER B N 1
ATOM 8180 C CA . SER B 1 489 ? 7.168 33.344 18.594 1 98.81 489 SER B CA 1
ATOM 8181 C C . SER B 1 489 ? 7.086 32.031 19.359 1 98.81 489 SER B C 1
ATOM 8183 O O . SER B 1 489 ? 6.18 31.219 19.141 1 98.81 489 SER B O 1
ATOM 8185 N N . THR B 1 490 ? 8.039 31.812 20.172 1 98.75 490 THR B N 1
ATOM 8186 C CA . THR B 1 490 ? 8.055 30.766 21.172 1 98.75 490 THR B CA 1
ATOM 8187 C C . THR B 1 490 ? 8.055 31.344 22.578 1 98.75 490 THR B C 1
ATOM 8189 O O . THR B 1 490 ? 8.883 32.188 22.906 1 98.75 490 THR B O 1
ATOM 8192 N N . TRP B 1 491 ? 7.113 30.938 23.344 1 98.81 491 TRP B N 1
ATOM 8193 C CA . TRP B 1 491 ? 6.93 31.469 24.688 1 98.81 491 TRP B CA 1
ATOM 8194 C C . TRP B 1 491 ? 6.934 30.344 25.719 1 98.81 491 TRP B C 1
ATOM 8196 O O . TRP B 1 491 ? 6.086 29.453 25.672 1 98.81 491 TRP B O 1
ATOM 8206 N N . ASN B 1 492 ? 7.887 30.359 26.672 1 98.69 492 ASN B N 1
ATOM 8207 C CA . ASN B 1 492 ? 7.965 29.391 27.766 1 98.69 492 ASN B CA 1
ATOM 8208 C C . ASN B 1 492 ? 8.078 27.969 27.234 1 98.69 492 ASN B C 1
ATOM 8210 O O . ASN B 1 492 ? 7.293 27.094 27.625 1 98.69 492 ASN B O 1
ATOM 8214 N N . LEU B 1 493 ? 9.055 27.719 26.453 1 98.81 493 LEU B N 1
ATOM 8215 C CA . LEU B 1 493 ? 9.352 26.375 25.969 1 98.81 493 LEU B CA 1
ATOM 8216 C C . LEU B 1 493 ? 10.047 25.547 27.047 1 98.81 493 LEU B C 1
ATOM 8218 O O . LEU B 1 493 ? 11.078 25.953 27.578 1 98.81 493 LEU B O 1
ATOM 8222 N N . GLU B 1 494 ? 9.461 24.469 27.406 1 98.69 494 GLU B N 1
ATOM 8223 C CA . GLU B 1 494 ? 10.094 23.531 28.312 1 98.69 494 GLU B CA 1
ATOM 8224 C C . GLU B 1 494 ? 10.734 22.375 27.547 1 98.69 494 GLU B C 1
ATOM 8226 O O . GLU B 1 494 ? 10.086 21.734 26.719 1 98.69 494 GLU B O 1
ATOM 8231 N N . VAL B 1 495 ? 11.984 22.109 27.875 1 98.5 495 VAL B N 1
ATOM 8232 C CA . VAL B 1 495 ? 12.727 21.047 27.188 1 98.5 495 VAL B CA 1
ATOM 8233 C C . VAL B 1 495 ? 13.117 19.953 28.188 1 98.5 495 VAL B C 1
ATOM 8235 O O . VAL B 1 495 ? 13.711 20.25 29.219 1 98.5 495 VAL B O 1
ATOM 8238 N N . VAL B 1 496 ? 12.781 18.719 27.844 1 97.25 496 VAL B N 1
ATOM 8239 C CA . VAL B 1 496 ? 13.102 17.578 28.688 1 97.25 496 VAL B CA 1
ATOM 8240 C C . VAL B 1 496 ? 14.109 16.672 27.969 1 97.25 496 VAL B C 1
ATOM 8242 O O . VAL B 1 496 ? 13.852 16.203 26.859 1 97.25 496 VAL B O 1
ATOM 8245 N N . ILE B 1 497 ? 15.234 16.453 28.609 1 95.81 497 ILE B N 1
ATOM 8246 C CA . ILE B 1 497 ? 16.312 15.648 28.047 1 95.81 497 ILE B CA 1
ATOM 8247 C C . ILE B 1 497 ? 16.609 14.469 28.969 1 95.81 497 ILE B C 1
ATOM 8249 O O . ILE B 1 497 ? 17.234 14.633 30.016 1 95.81 497 ILE B O 1
ATOM 8253 N N . GLU B 1 498 ? 16.203 13.328 28.469 1 87.88 498 GLU B N 1
ATOM 8254 C CA . GLU B 1 498 ? 16.359 12.156 29.328 1 87.88 498 GLU B CA 1
ATOM 8255 C C . GLU B 1 498 ? 17.578 11.328 28.922 1 87.88 498 GLU B C 1
ATOM 8257 O O . GLU B 1 498 ? 18 10.438 29.656 1 87.88 498 GLU B O 1
ATOM 8262 N N . GLY B 1 499 ? 18.156 11.578 27.812 1 88.75 499 GLY B N 1
ATOM 8263 C CA . GLY B 1 499 ? 19.312 10.859 27.297 1 88.75 499 GLY B CA 1
ATOM 8264 C C . GLY B 1 499 ? 19.938 11.523 26.078 1 88.75 499 GLY B C 1
ATOM 8265 O O . GLY B 1 499 ? 19.453 12.57 25.625 1 88.75 499 GLY B O 1
ATOM 8266 N N . GLY B 1 500 ? 21.047 10.969 25.672 1 90 500 GLY B N 1
ATOM 8267 C CA . GLY B 1 500 ? 21.703 11.477 24.484 1 90 500 GLY B CA 1
ATOM 8268 C C . GLY B 1 500 ? 22.875 12.383 24.797 1 90 500 GLY B C 1
ATOM 8269 O O . GLY B 1 500 ? 23.719 12.633 23.938 1 90 500 GLY B O 1
ATOM 8270 N N . ALA B 1 501 ? 22.906 12.859 26.031 1 91.12 501 ALA B N 1
ATOM 8271 C CA . ALA B 1 501 ? 24 13.719 26.516 1 91.12 501 ALA B CA 1
ATOM 8272 C C . ALA B 1 501 ? 24.25 13.5 28 1 91.12 501 ALA B C 1
ATOM 8274 O O . ALA B 1 501 ? 23.359 13.086 28.734 1 91.12 501 ALA B O 1
ATOM 8275 N N . PRO B 1 502 ? 25.531 13.781 28.406 1 90.75 502 PRO B N 1
ATOM 8276 C CA . PRO B 1 502 ? 25.797 13.719 29.859 1 90.75 502 PRO B CA 1
ATOM 8277 C C . PRO B 1 502 ? 24.938 14.688 30.656 1 90.75 502 PRO B C 1
ATOM 8279 O O . PRO B 1 502 ? 24.594 15.773 30.172 1 90.75 502 PRO B O 1
ATOM 8282 N N . TRP B 1 503 ? 24.688 14.352 31.891 1 86.12 503 TRP B N 1
ATOM 8283 C CA . TRP B 1 503 ? 23.781 15.133 32.75 1 86.12 503 TRP B CA 1
ATOM 8284 C C . TRP B 1 503 ? 24.344 16.531 32.969 1 86.12 503 TRP B C 1
ATOM 8286 O O . TRP B 1 503 ? 23.594 17.484 33.125 1 86.12 503 TRP B O 1
ATOM 8296 N N . SER B 1 504 ? 25.641 16.672 32.938 1 88.75 504 SER B N 1
ATOM 8297 C CA . SER B 1 504 ? 26.281 17.938 33.25 1 88.75 504 SER B CA 1
ATOM 8298 C C . SER B 1 504 ? 26.453 18.797 32 1 88.75 504 SER B C 1
ATOM 8300 O O . SER B 1 504 ? 26.812 19.984 32.094 1 88.75 504 SER B O 1
ATOM 8302 N N . ALA B 1 505 ? 26.062 18.281 30.891 1 92.88 505 ALA B N 1
ATOM 8303 C CA . ALA B 1 505 ? 26.312 18.984 29.625 1 92.88 505 ALA B CA 1
ATOM 8304 C C . ALA B 1 505 ? 25.297 20.094 29.406 1 92.88 505 ALA B C 1
ATOM 8306 O O . ALA B 1 505 ? 24.109 19.938 29.719 1 92.88 505 ALA B O 1
ATOM 8307 N N . GLU B 1 506 ? 25.766 21.188 28.906 1 95.94 506 GLU B N 1
ATOM 8308 C CA . GLU B 1 506 ? 24.875 22.188 28.328 1 95.94 506 GLU B CA 1
ATOM 8309 C C . GLU B 1 506 ? 24.438 21.781 26.922 1 95.94 506 GLU B C 1
ATOM 8311 O O . GLU B 1 506 ? 25.234 21.297 26.141 1 95.94 506 GLU B O 1
ATOM 8316 N N . VAL B 1 507 ? 23.188 21.906 26.641 1 97.69 507 VAL B N 1
ATOM 8317 C CA . VAL B 1 507 ? 22.641 21.562 25.328 1 97.69 507 VAL B CA 1
ATOM 8318 C C . VAL B 1 507 ? 22.234 22.844 24.594 1 97.69 507 VAL B C 1
ATOM 8320 O O . VAL B 1 507 ? 21.531 23.688 25.141 1 97.69 507 VAL B O 1
ATOM 8323 N N . THR B 1 508 ? 22.703 23.016 23.391 1 98.38 508 THR B N 1
ATOM 8324 C CA . THR B 1 508 ? 22.344 24.156 22.547 1 98.38 508 THR B CA 1
ATOM 8325 C C . THR B 1 508 ? 21.156 23.828 21.656 1 98.38 508 THR B C 1
ATOM 8327 O O . THR B 1 508 ? 21.219 22.875 20.875 1 98.38 508 THR B O 1
ATOM 8330 N N . LEU B 1 509 ? 20.125 24.594 21.844 1 98.56 509 LEU B N 1
ATOM 8331 C CA . LEU B 1 509 ? 18.969 24.5 20.953 1 98.56 509 LEU B CA 1
ATOM 8332 C C . LEU B 1 509 ? 19.141 25.375 19.719 1 98.56 509 LEU B C 1
ATOM 8334 O O . LEU B 1 509 ? 19.391 26.578 19.844 1 98.56 509 LEU B O 1
ATOM 8338 N N . ARG B 1 510 ? 19 24.719 18.562 1 98.06 510 ARG B N 1
ATOM 8339 C CA . ARG B 1 510 ? 19.266 25.438 17.312 1 98.06 510 ARG B CA 1
ATOM 8340 C C . ARG B 1 510 ? 17.969 25.766 16.578 1 98.06 510 ARG B C 1
ATOM 8342 O O . ARG B 1 510 ? 17.047 24.938 16.547 1 98.06 510 ARG B O 1
ATOM 8349 N N . GLY B 1 511 ? 17.938 26.969 16.109 1 96.75 511 GLY B N 1
ATOM 8350 C CA . GLY B 1 511 ? 16.859 27.422 15.25 1 96.75 511 GLY B CA 1
ATOM 8351 C C . GLY B 1 511 ? 17.172 27.312 13.773 1 96.75 511 GLY B C 1
ATOM 8352 O O . GLY B 1 511 ? 18.234 26.797 13.398 1 96.75 511 GLY B O 1
ATOM 8353 N N . LEU B 1 512 ? 16.234 27.75 12.953 1 94.69 512 LEU B N 1
ATOM 8354 C CA . LEU B 1 512 ? 16.328 27.672 11.5 1 94.69 512 LEU B CA 1
ATOM 8355 C C . LEU B 1 512 ? 17.375 28.656 10.969 1 94.69 512 LEU B C 1
ATOM 8357 O O . LEU B 1 512 ? 17.5 29.781 11.477 1 94.69 512 LEU B O 1
ATOM 8361 N N . LYS B 1 513 ? 18.047 28.203 9.93 1 90.44 513 LYS B N 1
ATOM 8362 C CA . LYS B 1 513 ? 19 29.078 9.273 1 90.44 513 LYS B CA 1
ATOM 8363 C C . LYS B 1 513 ? 18.297 30.203 8.508 1 90.44 513 LYS B C 1
ATOM 8365 O O . LYS B 1 513 ? 18.812 31.312 8.383 1 90.44 513 LYS B O 1
ATOM 8370 N N . GLN B 1 514 ? 17.094 29.828 8.07 1 91.44 514 GLN B N 1
ATOM 8371 C CA . GLN B 1 514 ? 16.359 30.781 7.25 1 91.44 514 GLN B CA 1
ATOM 8372 C C . GLN B 1 514 ? 15.008 31.125 7.871 1 91.44 514 GLN B C 1
ATOM 8374 O O . GLN B 1 514 ? 14 31.172 7.172 1 91.44 514 GLN B O 1
ATOM 8379 N N . GLY B 1 515 ? 14.961 31.281 9.156 1 93.69 515 GLY B N 1
ATOM 8380 C CA . GLY B 1 515 ? 13.797 31.797 9.859 1 93.69 515 GLY B CA 1
ATOM 8381 C C . GLY B 1 515 ? 13.969 33.25 10.305 1 93.69 515 GLY B C 1
ATOM 8382 O O . GLY B 1 515 ? 14.852 33.531 11.117 1 93.69 515 GLY B O 1
ATOM 8383 N N . ILE B 1 516 ? 13.078 34.062 9.781 1 96 516 ILE B N 1
ATOM 8384 C CA . ILE B 1 516 ? 13.312 35.5 9.953 1 96 516 ILE B CA 1
ATOM 8385 C C . ILE B 1 516 ? 12.453 36 11.102 1 96 516 ILE B C 1
ATOM 8387 O O . ILE B 1 516 ? 11.242 35.781 11.141 1 96 516 ILE B O 1
ATOM 8391 N N . GLY B 1 517 ? 13.125 36.688 12.047 1 96.94 517 GLY B N 1
ATOM 8392 C CA . GLY B 1 517 ? 12.414 37.5 13.016 1 96.94 517 GLY B CA 1
ATOM 8393 C C . GLY B 1 517 ? 11.711 36.688 14.086 1 96.94 517 GLY B C 1
ATOM 8394 O O . GLY B 1 517 ? 10.68 37.125 14.609 1 96.94 517 GLY B O 1
ATOM 8395 N N . GLU B 1 518 ? 12.219 35.562 14.438 1 97.44 518 GLU B N 1
ATOM 8396 C CA . GLU B 1 518 ? 11.672 34.719 15.516 1 97.44 518 GLU B CA 1
ATOM 8397 C C . GLU B 1 518 ? 11.852 35.406 16.875 1 97.44 518 GLU B C 1
ATOM 8399 O O . GLU B 1 518 ? 12.898 36 17.141 1 97.44 518 GLU B O 1
ATOM 8404 N N . ASN B 1 519 ? 10.836 35.375 17.672 1 98.56 519 ASN B N 1
ATOM 8405 C CA . ASN B 1 519 ? 10.945 35.75 19.078 1 98.56 519 ASN B CA 1
ATOM 8406 C C . ASN B 1 519 ? 10.984 34.531 19.984 1 98.56 519 ASN B C 1
ATOM 8408 O O . ASN B 1 519 ? 10.023 33.75 20.016 1 98.56 519 ASN B O 1
ATOM 8412 N N . VAL B 1 520 ? 12.102 34.312 20.656 1 98.69 520 VAL B N 1
ATOM 8413 C CA . VAL B 1 520 ? 12.227 33.25 21.625 1 98.69 520 VAL B CA 1
ATOM 8414 C C . VAL B 1 520 ? 12.289 33.812 23.031 1 98.69 520 VAL B C 1
ATOM 8416 O O . VAL B 1 520 ? 13.297 34.406 23.422 1 98.69 520 VAL B O 1
ATOM 8419 N N . ILE B 1 521 ? 11.219 33.594 23.734 1 98.69 521 ILE B N 1
ATOM 8420 C CA . ILE B 1 521 ? 11.109 34.219 25.047 1 98.69 521 ILE B CA 1
ATOM 8421 C C . ILE B 1 521 ? 10.75 33.188 26.094 1 98.69 521 ILE B C 1
ATOM 8423 O O . ILE B 1 521 ? 9.656 32.625 26.062 1 98.69 521 ILE B O 1
ATOM 8427 N N . GLY B 1 522 ? 11.633 32.938 26.938 1 98.5 522 GLY B N 1
ATOM 8428 C CA . GLY B 1 522 ? 11.438 31.906 27.953 1 98.5 522 GLY B CA 1
ATOM 8429 C C . GLY B 1 522 ? 11.703 30.5 27.422 1 98.5 522 GLY B C 1
ATOM 8430 O O . GLY B 1 522 ? 10.914 29.969 26.656 1 98.5 522 GLY B O 1
ATOM 8431 N N . VAL B 1 523 ? 12.836 29.922 27.797 1 98.69 523 VAL B N 1
ATOM 8432 C CA . VAL B 1 523 ? 13.219 28.547 27.5 1 98.69 523 VAL B CA 1
ATOM 8433 C C . VAL B 1 523 ? 13.859 27.906 28.734 1 98.69 523 VAL B C 1
ATOM 8435 O O . VAL B 1 523 ? 14.773 28.484 29.328 1 98.69 523 VAL B O 1
ATOM 8438 N N . TYR B 1 524 ? 13.352 26.812 29.125 1 98.25 524 TYR B N 1
ATOM 8439 C CA . TYR B 1 524 ? 13.891 26.172 30.312 1 98.25 524 TYR B CA 1
ATOM 8440 C C . TYR B 1 524 ? 13.75 24.656 30.219 1 98.25 524 TYR B C 1
ATOM 8442 O O . TYR B 1 524 ? 13.062 24.141 29.328 1 98.25 524 TYR B O 1
ATOM 8450 N N . GLY B 1 525 ? 14.406 23.953 31.062 1 97.25 525 GLY B N 1
ATOM 8451 C CA . GLY B 1 525 ? 14.383 22.5 31.031 1 97.25 525 GLY B CA 1
ATOM 8452 C C . GLY B 1 525 ? 15.164 21.875 32.188 1 97.25 525 GLY B C 1
ATOM 8453 O O . GLY B 1 525 ? 15.531 22.562 33.125 1 97.25 525 GLY B O 1
ATOM 8454 N N . ASN B 1 526 ? 15.336 20.578 32.062 1 95.25 526 ASN B N 1
ATOM 8455 C CA . ASN B 1 526 ? 15.984 19.828 33.125 1 95.25 526 ASN B CA 1
ATOM 8456 C C . ASN B 1 526 ? 17.5 19.797 32.938 1 95.25 526 ASN B C 1
ATOM 8458 O O . ASN B 1 526 ? 18.188 19.062 33.656 1 95.25 526 ASN B O 1
ATOM 8462 N N . ARG B 1 527 ? 17.938 20.594 31.922 1 94.12 527 ARG B N 1
ATOM 8463 C CA . ARG B 1 527 ? 19.344 20.828 31.672 1 94.12 527 ARG B CA 1
ATOM 8464 C C . ARG B 1 527 ? 19.625 22.312 31.453 1 94.12 527 ARG B C 1
ATOM 8466 O O . ARG B 1 527 ? 18.703 23.094 31.219 1 94.12 527 ARG B O 1
ATOM 8473 N N . ARG B 1 528 ? 20.922 22.609 31.625 1 95.81 528 ARG B N 1
ATOM 8474 C CA . ARG B 1 528 ? 21.297 23.938 31.156 1 95.81 528 ARG B CA 1
ATOM 8475 C C . ARG B 1 528 ? 21.188 24.047 29.641 1 95.81 528 ARG B C 1
ATOM 8477 O O . ARG B 1 528 ? 21.641 23.156 28.922 1 95.81 528 ARG B O 1
ATOM 8484 N N . LEU B 1 529 ? 20.609 25.172 29.203 1 98.19 529 LEU B N 1
ATOM 8485 C CA . LEU B 1 529 ? 20.312 25.312 27.781 1 98.19 529 LEU B CA 1
ATOM 8486 C C . LEU B 1 529 ? 20.938 26.594 27.219 1 98.19 529 LEU B C 1
ATOM 8488 O O . LEU B 1 529 ? 21.141 27.562 27.969 1 98.19 529 LEU B O 1
ATOM 8492 N N . SER B 1 530 ? 21.297 26.578 26.031 1 98.06 530 SER B N 1
ATOM 8493 C CA . SER B 1 530 ? 21.562 27.766 25.219 1 98.06 530 SER B CA 1
ATOM 8494 C C . SER B 1 530 ? 20.766 27.719 23.922 1 98.06 530 SER B C 1
ATOM 8496 O O . SER B 1 530 ? 20.25 26.672 23.531 1 98.06 530 SER B O 1
ATOM 8498 N N . VAL B 1 531 ? 20.547 28.953 23.328 1 98.44 531 VAL B N 1
ATOM 8499 C CA . VAL B 1 531 ? 19.734 29.031 22.109 1 98.44 531 VAL B CA 1
ATOM 8500 C C . VAL B 1 531 ? 20.5 29.812 21.031 1 98.44 531 VAL B C 1
ATOM 8502 O O . VAL B 1 531 ? 21.047 30.891 21.312 1 98.44 531 VAL B O 1
ATOM 8505 N N . ILE B 1 532 ? 20.594 29.188 19.891 1 97.69 532 ILE B N 1
ATOM 8506 C CA . ILE B 1 532 ? 21.094 29.891 18.703 1 97.69 532 ILE B CA 1
ATOM 8507 C C . ILE B 1 532 ? 20 29.922 17.641 1 97.69 532 ILE B C 1
ATOM 8509 O O . ILE B 1 532 ? 19.484 28.891 17.219 1 97.69 532 ILE B O 1
ATOM 8513 N N . TYR B 1 533 ? 19.625 31.094 17.234 1 97.5 533 TYR B N 1
ATOM 8514 C CA . TYR B 1 533 ? 18.688 31.359 16.141 1 97.5 533 TYR B CA 1
ATOM 8515 C C . TYR B 1 533 ? 19.156 32.531 15.289 1 97.5 533 TYR B C 1
ATOM 8517 O O . TYR B 1 533 ? 18.969 33.688 15.641 1 97.5 533 TYR B O 1
ATOM 8525 N N . PRO B 1 534 ? 19.812 32.281 14.188 1 94.62 534 PRO B N 1
ATOM 8526 C CA . PRO B 1 534 ? 20.641 33.25 13.469 1 94.62 534 PRO B CA 1
ATOM 8527 C C . PRO B 1 534 ? 19.875 34.562 13.164 1 94.62 534 PRO B C 1
ATOM 8529 O O . PRO B 1 534 ? 20.438 35.656 13.312 1 94.62 534 PRO B O 1
ATOM 8532 N N . ASP B 1 535 ? 18.625 34.594 12.758 1 95.06 535 ASP B N 1
ATOM 8533 C CA . ASP B 1 535 ? 17.875 35.781 12.359 1 95.06 535 ASP B CA 1
ATOM 8534 C C . ASP B 1 535 ? 16.719 36.062 13.312 1 95.06 535 ASP B C 1
ATOM 8536 O O . ASP B 1 535 ? 15.672 36.562 12.891 1 95.06 535 ASP B O 1
ATOM 8540 N N . ALA B 1 536 ? 17.016 35.719 14.531 1 96.25 536 ALA B N 1
ATOM 8541 C CA . ALA B 1 536 ? 15.977 35.969 15.531 1 96.25 536 ALA B CA 1
ATOM 8542 C C . ALA B 1 536 ? 15.852 37.469 15.805 1 96.25 536 ALA B C 1
ATOM 8544 O O . ALA B 1 536 ? 16.828 38.219 15.695 1 96.25 536 ALA B O 1
ATOM 8545 N N . ALA B 1 537 ? 14.641 37.844 16.047 1 95.5 537 ALA B N 1
ATOM 8546 C CA . ALA B 1 537 ? 14.414 39.219 16.484 1 95.5 537 ALA B CA 1
ATOM 8547 C C . ALA B 1 537 ? 14.742 39.406 17.969 1 95.5 537 ALA B C 1
ATOM 8549 O O . ALA B 1 537 ? 15.234 40.469 18.375 1 95.5 537 ALA B O 1
ATOM 8550 N N . ARG B 1 538 ? 14.32 38.406 18.719 1 96.62 538 ARG B N 1
ATOM 8551 C CA . ARG B 1 538 ? 14.484 38.438 20.172 1 96.62 538 ARG B CA 1
ATOM 8552 C C . ARG B 1 538 ? 14.812 37.062 20.719 1 96.62 538 ARG B C 1
ATOM 8554 O O . ARG B 1 538 ? 14.219 36.062 20.312 1 96.62 538 ARG B O 1
ATOM 8561 N N . ILE B 1 539 ? 15.844 36.938 21.562 1 98.19 539 ILE B N 1
ATOM 8562 C CA . ILE B 1 539 ? 16.125 35.75 22.391 1 98.19 539 ILE B CA 1
ATOM 8563 C C . ILE B 1 539 ? 16.312 36.188 23.844 1 98.19 539 ILE B C 1
ATOM 8565 O O . ILE B 1 539 ? 17.328 36.781 24.188 1 98.19 539 ILE B O 1
ATOM 8569 N N . GLU B 1 540 ? 15.297 35.844 24.609 1 97.75 540 GLU B N 1
ATOM 8570 C CA . GLU B 1 540 ? 15.281 36.312 25.984 1 97.75 540 GLU B CA 1
ATOM 8571 C C . GLU B 1 540 ? 14.805 35.219 26.938 1 97.75 540 GLU B C 1
ATOM 8573 O O . GLU B 1 540 ? 13.961 34.406 26.562 1 97.75 540 GLU B O 1
ATOM 8578 N N . GLY B 1 541 ? 15.336 35.281 28.062 1 97.88 541 GLY B N 1
ATOM 8579 C CA . GLY B 1 541 ? 14.852 34.406 29.109 1 97.88 541 GLY B CA 1
ATOM 8580 C C . GLY B 1 541 ? 15.266 32.938 28.906 1 97.88 541 GLY B C 1
ATOM 8581 O O . GLY B 1 541 ? 14.438 32.031 28.984 1 97.88 541 GLY B O 1
ATOM 8582 N N . ILE B 1 542 ? 16.469 32.75 28.516 1 98.25 542 ILE B N 1
ATOM 8583 C CA . ILE B 1 542 ? 17.016 31.391 28.438 1 98.25 542 ILE B CA 1
ATOM 8584 C C . ILE B 1 542 ? 17.312 30.875 29.844 1 98.25 542 ILE B C 1
ATOM 8586 O O . ILE B 1 542 ? 17.906 31.594 30.656 1 98.25 542 ILE B O 1
ATOM 8590 N N . ASN B 1 543 ? 16.891 29.719 30.172 1 98.19 543 ASN B N 1
ATOM 8591 C CA . ASN B 1 543 ? 16.922 29.094 31.5 1 98.19 543 ASN B CA 1
ATOM 8592 C C . ASN B 1 543 ? 16.078 29.875 32.5 1 98.19 543 ASN B C 1
ATOM 8594 O O . ASN B 1 543 ? 16.453 30 33.656 1 98.19 543 ASN B O 1
ATOM 8598 N N . VAL B 1 544 ? 15.023 30.422 31.953 1 98.19 544 VAL B N 1
ATOM 8599 C CA . VAL B 1 544 ? 14.078 31.141 32.781 1 98.19 544 VAL B CA 1
ATOM 8600 C C . VAL B 1 544 ? 12.648 30.719 32.438 1 98.19 544 VAL B C 1
ATOM 8602 O O . VAL B 1 544 ? 12.273 30.703 31.266 1 98.19 544 VAL B O 1
ATOM 8605 N N . CYS B 1 545 ? 11.93 30.375 33.375 1 98.06 545 CYS B N 1
ATOM 8606 C CA . CYS B 1 545 ? 10.492 30.156 33.25 1 98.06 545 CYS B CA 1
ATOM 8607 C C . CYS B 1 545 ? 9.711 31.406 33.594 1 98.06 545 CYS B C 1
ATOM 8609 O O . CYS B 1 545 ? 9.836 31.938 34.719 1 98.06 545 CYS B O 1
ATOM 8611 N N . ILE B 1 546 ? 8.906 31.859 32.719 1 98.38 546 ILE B N 1
ATOM 8612 C CA . ILE B 1 546 ? 8.117 33.062 32.969 1 98.38 546 ILE B CA 1
ATOM 8613 C C . ILE B 1 546 ? 6.836 32.688 33.719 1 98.38 546 ILE B C 1
ATOM 8615 O O . ILE B 1 546 ? 5.809 32.406 33.094 1 98.38 546 ILE B O 1
ATOM 8619 N N . GLU B 1 547 ? 6.758 32.938 34.906 1 97.44 547 GLU B N 1
ATOM 8620 C CA . GLU B 1 547 ? 5.629 32.562 35.75 1 97.44 547 GLU B CA 1
ATOM 8621 C C . GLU B 1 547 ? 4.539 33.625 35.719 1 97.44 547 GLU B C 1
ATOM 8623 O O . GLU B 1 547 ? 3.373 33.344 36 1 97.44 547 GLU B O 1
ATOM 8628 N N . ALA B 1 548 ? 4.902 34.812 35.438 1 97.12 548 ALA B N 1
ATOM 8629 C CA . ALA B 1 548 ? 3.945 35.906 35.375 1 97.12 548 ALA B CA 1
ATOM 8630 C C . ALA B 1 548 ? 2.889 35.656 34.281 1 97.12 548 ALA B C 1
ATOM 8632 O O . ALA B 1 548 ? 1.749 36.125 34.406 1 97.12 548 ALA B O 1
ATOM 8633 N N . ALA B 1 549 ? 3.246 35.031 33.219 1 98.19 549 ALA B N 1
ATOM 8634 C CA . ALA B 1 549 ? 2.377 34.594 32.125 1 98.19 549 ALA B CA 1
ATOM 8635 C C . ALA B 1 549 ? 2.775 33.219 31.594 1 98.19 549 ALA B C 1
ATOM 8637 O O . ALA B 1 549 ? 3.424 33.125 30.547 1 98.19 549 ALA B O 1
ATOM 8638 N N . PRO B 1 550 ? 2.346 32.281 32.281 1 97.88 550 PRO B N 1
ATOM 8639 C CA . PRO B 1 550 ? 2.748 30.938 31.859 1 97.88 550 PRO B CA 1
ATOM 8640 C C . PRO B 1 550 ? 2.379 30.641 30.406 1 97.88 550 PRO B C 1
ATOM 8642 O O . PRO B 1 550 ? 3.088 29.891 29.734 1 97.88 550 PRO B O 1
ATOM 8645 N N . SER B 1 551 ? 1.348 31.234 29.984 1 98.56 551 SER B N 1
ATOM 8646 C CA . SER B 1 551 ? 0.875 31.219 28.609 1 98.56 551 SER B CA 1
ATOM 8647 C C . SER B 1 551 ? 0.654 32.625 28.078 1 98.56 551 SER B C 1
ATOM 8649 O O . SER B 1 551 ? -0.142 33.406 28.641 1 98.56 551 SER B O 1
ATOM 8651 N N . LEU B 1 552 ? 1.36 32.906 27.016 1 98.75 552 LEU B N 1
ATOM 8652 C CA . LEU B 1 552 ? 1.169 34.219 26.422 1 98.75 552 LEU B CA 1
ATOM 8653 C C . LEU B 1 552 ? -0.245 34.375 25.875 1 98.75 552 LEU B C 1
ATOM 8655 O O . LEU B 1 552 ? -0.87 35.438 26.016 1 98.75 552 LEU B O 1
ATOM 8659 N N . TYR B 1 553 ? -0.687 33.344 25.203 1 98.62 553 TYR B N 1
ATOM 8660 C CA . TYR B 1 553 ? -2.037 33.344 24.656 1 98.62 553 TYR B CA 1
ATOM 8661 C C . TYR B 1 553 ? -3.066 33.656 25.734 1 98.62 553 TYR B C 1
ATOM 8663 O O . TYR B 1 553 ? -3.902 34.531 25.578 1 98.62 553 TYR B O 1
ATOM 8671 N N . ASP B 1 554 ? -3.021 32.906 26.844 1 98.06 554 ASP B N 1
ATOM 8672 C CA . ASP B 1 554 ? -3.988 33.062 27.938 1 98.06 554 ASP B CA 1
ATOM 8673 C C . ASP B 1 554 ? -3.889 34.469 28.531 1 98.06 554 ASP B C 1
ATOM 8675 O O . ASP B 1 554 ? -4.906 35.062 28.891 1 98.06 554 ASP B O 1
ATOM 8679 N N . HIS B 1 555 ? -2.684 34.906 28.703 1 98.19 555 HIS B N 1
ATOM 8680 C CA . HIS B 1 555 ? -2.467 36.219 29.25 1 98.19 555 HIS B CA 1
ATOM 8681 C C . HIS B 1 555 ? -3.1 37.281 28.375 1 98.19 555 HIS B C 1
ATOM 8683 O O . HIS B 1 555 ? -3.814 38.156 28.875 1 98.19 555 HIS B O 1
ATOM 8689 N N . GLN B 1 556 ? -2.803 37.219 27.031 1 98.25 556 GLN B N 1
ATOM 8690 C CA . GLN B 1 556 ? -3.352 38.188 26.094 1 98.25 556 GLN B CA 1
ATOM 8691 C C . GLN B 1 556 ? -4.871 38.094 26.031 1 98.25 556 GLN B C 1
ATOM 8693 O O . GLN B 1 556 ? -5.559 39.125 25.906 1 98.25 556 GLN B O 1
ATOM 8698 N N . LEU B 1 557 ? -5.379 36.906 26.094 1 97.75 557 LEU B N 1
ATOM 8699 C CA . LEU B 1 557 ? -6.824 36.719 26.047 1 97.75 557 LEU B CA 1
ATOM 8700 C C . LEU B 1 557 ? -7.492 37.375 27.266 1 97.75 557 LEU B C 1
ATOM 8702 O O . LEU B 1 557 ? -8.531 38 27.125 1 97.75 557 LEU B O 1
ATOM 8706 N N . ALA B 1 558 ? -6.941 37.188 28.422 1 96.56 558 ALA B N 1
ATOM 8707 C CA . ALA B 1 558 ? -7.465 37.812 29.641 1 96.56 558 ALA B CA 1
ATOM 8708 C C . ALA B 1 558 ? -7.473 39.312 29.531 1 96.56 558 ALA B C 1
ATOM 8710 O O . ALA B 1 558 ? -8.422 39.969 29.969 1 96.56 558 ALA B O 1
ATOM 8711 N N . GLN B 1 559 ? -6.426 39.875 28.984 1 95.88 559 GLN B N 1
ATOM 8712 C CA . GLN B 1 559 ? -6.332 41.312 28.812 1 95.88 559 GLN B CA 1
ATOM 8713 C C . GLN B 1 559 ? -7.414 41.844 27.859 1 95.88 559 GLN B C 1
ATOM 8715 O O . GLN B 1 559 ? -8.008 42.875 28.094 1 95.88 559 GLN B O 1
ATOM 8720 N N . ARG B 1 560 ? -7.613 41.094 26.812 1 95.19 560 ARG B N 1
ATOM 8721 C CA . ARG B 1 560 ? -8.609 41.469 25.828 1 95.19 560 ARG B CA 1
ATOM 8722 C C . ARG B 1 560 ? -10.016 41.438 26.422 1 95.19 560 ARG B C 1
ATOM 8724 O O . ARG B 1 560 ? -10.844 42.312 26.125 1 95.19 560 ARG B O 1
ATOM 8731 N N . GLN B 1 561 ? -10.305 40.5 27.219 1 91.38 561 GLN B N 1
ATOM 8732 C CA . GLN B 1 561 ? -11.633 40.344 27.797 1 91.38 561 GLN B CA 1
ATOM 8733 C C . GLN B 1 561 ? -11.906 41.406 28.859 1 91.38 561 GLN B C 1
ATOM 8735 O O . GLN B 1 561 ? -13.062 41.75 29.125 1 91.38 561 GLN B O 1
ATOM 8740 N N . THR B 1 562 ? -10.914 41.906 29.453 1 88.12 562 THR B N 1
ATOM 8741 C CA . THR B 1 562 ? -11.086 42.969 30.438 1 88.12 562 THR B CA 1
ATOM 8742 C C . THR B 1 562 ? -11.328 44.312 29.734 1 88.12 562 THR B C 1
ATOM 8744 O O . THR B 1 562 ? -11.977 45.188 30.297 1 88.12 562 THR B O 1
ATOM 8747 N N . ARG B 1 563 ? -10.797 44.5 28.578 1 74 563 ARG B N 1
ATOM 8748 C CA . ARG B 1 563 ? -10.961 45.75 27.828 1 74 563 ARG B CA 1
ATOM 8749 C C . ARG B 1 563 ? -12.344 45.812 27.188 1 74 563 ARG B C 1
ATOM 8751 O O . ARG B 1 563 ? -12.844 46.906 26.891 1 74 563 ARG B O 1
ATOM 8758 N N . THR B 1 564 ? -13 44.75 27 1 59.34 564 THR B N 1
ATOM 8759 C CA . THR B 1 564 ? -14.328 44.75 26.391 1 59.34 564 THR B CA 1
ATOM 8760 C C . THR B 1 564 ? -15.414 44.75 27.469 1 59.34 564 THR B C 1
ATOM 8762 O O . THR B 1 564 ? -15.273 44.094 28.5 1 59.34 564 THR B O 1
#